Protein 2PKH (pdb70)

Organism: Pseudomonas syringae pv. tomato (strain ATCC BAA-871 / DC3000) (NCBI:txid223283)

Sequence (1116 aa):
RHTCKVVLKEEAAGSERALALDREGQRVFHSLIVHFENDIPVQIEDRFVNAQVAPDYLKQDFTLQTPYAYLSQVAPLTEGEHVVEAILAEADECKLLQIDAGEPCLLIRRRTWSGRQPVTAARLIHPGSRHRLEGRFTKHRHTCKVVLKEEAAGSERALALDREGQRVFHSLIVHFENDIPVQIEDRFVNAQVAPDYLKQDFTLQTPYAYLSQVAPLTEGEHVVEAILAEADECKLLQIDAGEPCLLIRRRTWSGRQPVTAARLIHPGSRHRLEGRFTKHRHTCKVVLKEEAAGSERALALDREGQRVFHSLIVHFENDIPVQIEDRFVNAQVAPDYLKQDFTLQTPYAYLSQVAPLTEGEHVVEAILAEADECKLLQIDAGEPCLLIRRRTWSGRQPVTAARLIHPGSRHRLEGRFTKRHTCKVVLKEEAAGSERALALDREGQRVFHSLIVHFENDIPVQIEDRFVNAQVAPDYLKQDFTLQTPYAYLSQVAPLTEGEHVVEAILAEADECKLLQIDAGEPCLLIRRRTWSGRQPVTAARLIHPGSRHRLEGRFTKHRHTCKVVLKEEAAGSERALALDREGQRVFHSLIVHFENDIPVQIEDRFVNAQVAPDYLKQDFTLQTPYAYLSQVAPLTEGEHVVEAILAEADECKLLQIDAGEPCLLIRRRTWSGRQPVTAARLIHPGSRHRLEGRFTKRHTCKVVLKEEAAGSERALALDREGQRVFHSLIVHFENDIPVQIEDRFVNAQVAPDYLKQDFTLQTPYAYLSQVAPLTEGEHVVEAILAEADECKLLQIDAGEPCLLIRRRTWSGRQPVTAARLIHPGSRHRLEGRFTKRHTCKVVLKEEAAGSERALALDREGQRVFHSLIVHFENDIPVQIEDRFVNAQVAPDYLKQDFTLQTPYAYLSQVAPLTEGEHVVEAILAEADECKLLQIDAGEPCLLIRRRTWSGRQPVTAARLIHPGSRHRLEGRFTKHRHTCKVVLKEEAAGSERALALDREGQRVFHSLIVHFENDIPVQIEDRFVNAQVAPDYLKQDFTLQTPYAYLSQVAPLTEGEHVVEAILAEADECKLLQIDAGEPCLLIRRRTWSGRQPVTAARLIHPGSRHRLEGRFTK

Structure (mmCIF, N/CA/C/O backbone):
data_2PKH
#
_entry.id   2PKH
#
_cell.length_a   100.845
_cell.length_b   100.955
_cell.length_c   130.187
_cell.angle_alpha   90.00
_cell.angle_beta   90.00
_cell.angle_gamma   90.00
#
_symmetry.space_group_name_H-M   'P 21 21 21'
#
loop_
_entity.id
_entity.type
_entity.pdbx_description
1 polymer 'Histidine utilization repressor'
2 non-polymer 1,2-ETHANEDIOL
3 water water
#
loop_
_atom_site.group_PDB
_atom_site.id
_atom_site.type_symbol
_atom_site.label_atom_id
_atom_site.label_alt_id
_atom_site.label_comp_id
_atom_site.label_asym_id
_atom_site.label_entity_id
_atom_site.label_seq_id
_atom_site.pdbx_PDB_ins_code
_atom_site.Cartn_x
_atom_site.Cartn_y
_atom_site.Cartn_z
_atom_site.occupancy
_atom_site.B_iso_or_equiv
_atom_site.auth_seq_id
_atom_site.auth_comp_id
_atom_site.auth_asym_id
_atom_site.auth_atom_id
_atom_site.pdbx_PDB_model_num
ATOM 1 N N . ARG A 1 8 ? 44.673 59.229 8.296 1.00 42.04 109 ARG A N 1
ATOM 2 C CA . ARG A 1 8 ? 45.098 59.965 9.503 1.00 42.72 109 ARG A CA 1
ATOM 3 C C . ARG A 1 8 ? 45.904 61.201 9.077 1.00 42.30 109 ARG A C 1
ATOM 4 O O . ARG A 1 8 ? 46.832 61.108 8.250 1.00 42.34 109 ARG A O 1
ATOM 12 N N . HIS A 1 9 ? 45.510 62.350 9.626 1.00 42.21 110 HIS A N 1
ATOM 13 C CA . HIS A 1 9 ? 46.308 63.566 9.555 1.00 41.40 110 HIS A CA 1
ATOM 14 C C . HIS A 1 9 ? 47.383 63.499 10.616 1.00 39.78 110 HIS A C 1
ATOM 15 O O . HIS A 1 9 ? 47.103 63.181 11.775 1.00 39.34 110 HIS A O 1
ATOM 22 N N . THR A 1 10 ? 48.628 63.745 10.197 1.00 37.64 111 THR A N 1
ATOM 23 C CA . THR A 1 10 ? 49.731 63.982 11.104 1.00 35.26 111 THR A CA 1
ATOM 24 C C . THR A 1 10 ? 50.482 65.252 10.621 1.00 33.87 111 THR A C 1
ATOM 25 O O . THR A 1 10 ? 50.251 65.763 9.513 1.00 31.38 111 THR A O 1
ATOM 29 N N . CYS A 1 11 ? 51.336 65.783 11.483 1.00 32.06 112 CYS A N 1
ATOM 30 C CA . CYS A 1 11 ? 52.203 66.894 11.087 1.00 30.95 112 CYS A CA 1
ATOM 31 C C . CYS A 1 11 ? 53.526 66.813 11.822 1.00 29.64 112 CYS A C 1
ATOM 32 O O . CYS A 1 11 ? 53.620 66.131 12.870 1.00 29.89 112 CYS A O 1
ATOM 35 N N . LYS A 1 12 ? 54.538 67.491 11.278 1.00 27.49 113 LYS A N 1
ATOM 36 C CA . LYS A 1 12 ? 55.887 67.527 11.873 1.00 28.10 113 LYS A CA 1
ATOM 37 C C . LYS A 1 12 ? 56.343 68.964 11.799 1.00 26.12 113 LYS A C 1
ATOM 38 O O . LYS A 1 12 ? 56.282 69.574 10.719 1.00 24.57 113 LYS A O 1
ATOM 44 N N . VAL A 1 13 ? 56.699 69.525 12.952 1.00 25.62 114 VAL A N 1
ATOM 45 C CA . VAL A 1 13 ? 57.300 70.859 13.027 1.00 25.69 114 VAL A CA 1
ATOM 46 C C . VAL A 1 13 ? 58.789 70.737 12.628 1.00 26.05 114 VAL A C 1
ATOM 47 O O . VAL A 1 13 ? 59.602 70.135 13.339 1.00 25.26 114 VAL A O 1
ATOM 59 N N . VAL A 1 15 ? 60.812 73.451 11.480 1.00 23.66 116 VAL A N 1
ATOM 60 C CA . VAL A 1 15 ? 61.617 74.563 11.969 1.00 23.85 116 VAL A CA 1
ATOM 61 C C . VAL A 1 15 ? 60.781 75.377 12.939 1.00 23.65 116 VAL A C 1
ATOM 62 O O . VAL A 1 15 ? 59.567 75.465 12.768 1.00 24.89 116 VAL A O 1
ATOM 66 N N . LEU A 1 16 ? 61.389 75.890 14.006 1.00 22.29 117 LEU A N 1
ATOM 67 C CA . LEU A 1 16 ? 60.731 76.780 14.965 1.00 21.86 117 LEU A CA 1
ATOM 68 C C . LEU A 1 16 ? 61.873 77.583 15.613 1.00 23.12 117 LEU A C 1
ATOM 69 O O . LEU A 1 16 ? 62.433 77.158 16.616 1.00 20.19 117 LEU A O 1
ATOM 74 N N . LYS A 1 17 ? 62.155 78.745 15.052 1.00 20.93 118 LYS A N 1
ATOM 75 C CA . LYS A 1 17 ? 63.295 79.515 15.484 1.00 23.74 118 LYS A CA 1
ATOM 76 C C . LYS A 1 17 ? 63.049 80.976 15.290 1.00 23.62 118 LYS A C 1
ATOM 77 O O . LYS A 1 17 ? 62.187 81.382 14.470 1.00 23.65 118 LYS A O 1
ATOM 83 N N . GLU A 1 18 ? 63.856 81.762 15.998 1.00 23.01 119 GLU A N 1
ATOM 84 C CA . GLU A 1 18 ? 63.989 83.228 15.784 1.00 23.04 119 GLU A CA 1
ATOM 85 C C . GLU A 1 18 ? 64.985 83.568 14.681 1.00 23.42 119 GLU A C 1
ATOM 86 O O . GLU A 1 18 ? 66.066 82.997 14.583 1.00 22.15 119 GLU A O 1
ATOM 92 N N . GLU A 1 19 ? 64.651 84.540 13.832 1.00 22.51 120 GLU A N 1
ATOM 93 C CA . GLU A 1 19 ? 65.634 84.975 12.850 1.00 21.53 120 GLU A CA 1
ATOM 94 C C . GLU A 1 19 ? 65.431 86.482 12.571 1.00 21.92 120 GLU A C 1
ATOM 95 O O . GLU A 1 19 ? 64.508 87.069 13.185 1.00 20.17 120 GLU A O 1
ATOM 101 N N . ALA A 1 20 ? 66.294 87.128 11.752 1.00 20.51 121 ALA A N 1
ATOM 102 C CA . ALA A 1 20 ? 66.079 88.544 11.338 1.00 21.82 121 ALA A CA 1
ATOM 103 C C . ALA A 1 20 ? 65.026 88.540 10.215 1.00 22.79 121 ALA A C 1
ATOM 104 O O . ALA A 1 20 ? 64.879 87.511 9.537 1.00 22.06 121 ALA A O 1
ATOM 106 N N . ALA A 1 21 ? 64.244 89.616 10.043 1.00 21.76 122 ALA A N 1
ATOM 107 C CA .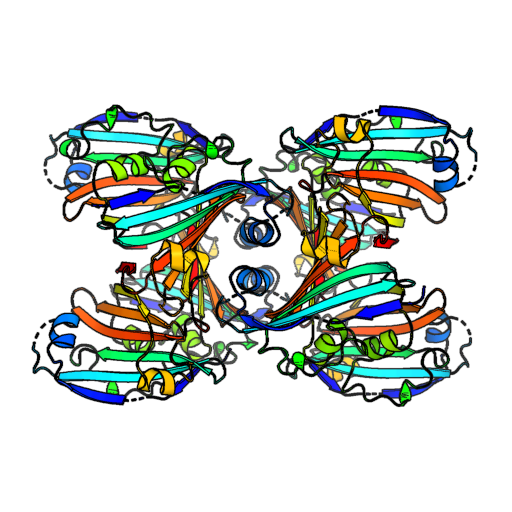 ALA A 1 21 ? 63.205 89.616 9.031 1.00 21.90 122 ALA A CA 1
ATOM 108 C C . ALA A 1 21 ? 63.871 89.440 7.685 1.00 24.14 122 ALA A C 1
ATOM 109 O O . ALA A 1 21 ? 63.399 88.666 6.845 1.00 22.49 122 ALA A O 1
ATOM 111 N N . GLY A 1 22 ? 65.014 90.111 7.495 1.00 23.20 123 GLY A N 1
ATOM 112 C CA . GLY A 1 22 ? 65.625 90.225 6.143 1.00 22.86 123 GLY A CA 1
ATOM 113 C C . GLY A 1 22 ? 64.762 90.928 5.135 1.00 23.23 123 GLY A C 1
ATOM 114 O O . GLY A 1 22 ? 63.707 91.486 5.477 1.00 21.48 123 GLY A O 1
ATOM 115 N N . SER A 1 23 ? 65.160 90.855 3.856 1.00 22.15 124 SER A N 1
ATOM 116 C CA . SER A 1 23 ? 64.529 91.703 2.878 1.00 22.70 124 SER A CA 1
ATOM 117 C C . SER A 1 23 ? 63.137 91.208 2.540 1.00 24.69 124 SER A C 1
ATOM 118 O O . SER A 1 23 ? 62.311 92.040 2.210 1.00 24.75 124 SER A O 1
ATOM 121 N N . GLU A 1 24 ? 62.865 89.884 2.571 1.00 24.45 125 GLU A N 1
ATOM 122 C CA . GLU A 1 24 ? 61.530 89.412 2.097 1.00 25.38 125 GLU A CA 1
ATOM 123 C C . GLU A 1 24 ? 60.466 89.644 3.176 1.00 24.03 125 GLU A C 1
ATOM 124 O O . GLU A 1 24 ? 59.395 90.200 2.935 1.00 24.39 125 GLU A O 1
ATOM 130 N N . ARG A 1 25 ? 60.759 89.239 4.398 1.00 23.97 126 ARG A N 1
ATOM 131 C CA . ARG A 1 25 ? 59.829 89.565 5.468 1.00 24.62 126 ARG A CA 1
ATOM 132 C C . ARG A 1 25 ? 59.757 91.048 5.722 1.00 24.81 126 ARG A C 1
ATOM 133 O O . ARG A 1 25 ? 58.692 91.498 6.137 1.00 26.89 126 ARG A O 1
ATOM 141 N N . ALA A 1 26 ? 60.812 91.831 5.429 1.00 23.89 127 ALA A N 1
ATOM 142 C CA . ALA A 1 26 ? 60.631 93.276 5.573 1.00 24.30 127 ALA A CA 1
ATOM 143 C C . ALA A 1 26 ? 59.467 93.732 4.667 1.00 26.46 127 ALA A C 1
ATOM 144 O O . ALA A 1 26 ? 58.693 94.617 5.077 1.00 24.83 127 ALA A O 1
ATOM 146 N N . LEU A 1 27 ? 59.361 93.159 3.461 1.00 25.12 128 LEU A N 1
ATOM 147 C CA . LEU A 1 27 ? 58.331 93.588 2.515 1.00 28.54 128 LEU A CA 1
ATOM 148 C C . LEU A 1 27 ? 56.978 92.991 2.887 1.00 27.92 128 LEU A C 1
ATOM 149 O O . LEU A 1 27 ? 55.970 93.684 2.855 1.00 29.47 128 LEU A O 1
ATOM 154 N N . ALA A 1 28 ? 56.961 91.711 3.228 1.00 28.76 129 ALA A N 1
ATOM 155 C CA . ALA A 1 28 ? 55.701 91.032 3.632 1.00 28.71 129 ALA A CA 1
ATOM 156 C C . ALA A 1 28 ? 55.056 91.667 4.864 1.00 28.59 129 ALA A C 1
ATOM 157 O O . ALA A 1 28 ? 53.837 91.790 4.958 1.00 28.14 129 ALA A O 1
ATOM 159 N N . LEU A 1 29 ? 55.872 91.990 5.867 1.00 27.80 130 LEU A N 1
ATOM 160 C CA . LEU A 1 29 ? 55.311 92.397 7.171 1.00 26.22 130 LEU A CA 1
ATOM 161 C C . LEU A 1 29 ? 55.523 93.864 7.540 1.00 26.15 130 LEU A C 1
ATOM 162 O O . LEU A 1 29 ? 55.200 94.269 8.669 1.00 25.41 130 LEU A O 1
ATOM 167 N N . ASP A 1 30 ? 55.960 94.659 6.573 1.00 25.40 131 ASP A N 1
ATOM 168 C CA . ASP A 1 30 ? 56.274 96.085 6.778 1.00 28.27 131 ASP A CA 1
ATOM 169 C C . ASP A 1 30 ? 57.163 96.297 8.014 1.00 27.74 131 ASP A C 1
ATOM 170 O O . ASP A 1 30 ? 56.812 97.009 8.931 1.00 28.07 131 ASP A O 1
ATOM 183 N N . ARG A 1 32 ? 61.509 96.425 9.595 1.00 22.65 133 ARG A N 1
ATOM 184 C CA . ARG A 1 32 ? 62.881 96.704 9.164 1.00 21.84 133 ARG A CA 1
ATOM 185 C C . ARG A 1 32 ? 63.568 95.380 8.945 1.00 21.71 133 ARG A C 1
ATOM 186 O O . ARG A 1 32 ? 63.176 94.363 9.505 1.00 18.75 133 ARG A O 1
ATOM 194 N N . GLU A 1 33 ? 64.575 95.361 8.093 1.00 22.31 134 GLU A N 1
ATOM 195 C CA . GLU A 1 33 ? 65.255 94.082 7.805 1.00 21.20 134 GLU A CA 1
ATOM 196 C C . GLU A 1 33 ? 65.944 93.455 9.026 1.00 21.72 134 GLU A C 1
ATOM 197 O O . GLU A 1 33 ? 66.255 92.282 9.010 1.00 22.11 134 GLU A O 1
ATOM 203 N N . GLY A 1 34 ? 66.244 94.235 10.044 1.00 19.88 135 GLY A N 1
ATOM 204 C CA . GLY A 1 34 ? 66.985 93.735 11.200 1.00 20.81 135 GLY A CA 1
ATOM 205 C C . GLY A 1 34 ? 66.058 93.367 12.371 1.00 21.01 135 GLY A C 1
ATOM 206 O O . GLY A 1 34 ? 66.479 92.812 13.364 1.00 19.51 135 GLY A O 1
ATOM 207 N N . GLN A 1 35 ? 64.784 93.698 12.248 1.00 20.49 136 GLN A N 1
ATOM 208 C CA . GLN A 1 35 ? 63.775 93.314 13.242 1.00 22.22 136 GLN A CA 1
ATOM 209 C C . GLN A 1 35 ? 63.636 91.798 13.280 1.00 22.41 136 GLN A C 1
ATOM 210 O O . GLN A 1 35 ? 63.813 91.128 12.248 1.00 21.00 136 GLN A O 1
ATOM 216 N N . ARG A 1 36 ? 63.346 91.254 14.461 1.00 21.99 137 ARG A N 1
ATOM 217 C CA . ARG A 1 36 ? 63.364 89.838 14.642 1.00 21.16 137 ARG A CA 1
ATOM 218 C C . ARG A 1 36 ? 62.021 89.292 14.374 1.00 22.39 137 ARG A C 1
ATOM 219 O O . ARG A 1 36 ? 61.012 89.912 14.712 1.00 22.27 137 ARG A O 1
ATOM 227 N N . VAL A 1 37 ? 62.014 88.122 13.763 1.00 21.19 138 VAL A N 1
ATOM 228 C CA . VAL A 1 37 ? 60.769 87.438 13.563 1.00 24.70 138 VAL A CA 1
ATOM 229 C C . VAL A 1 37 ? 60.886 86.009 14.122 1.00 24.05 138 VAL A C 1
ATOM 230 O O . VAL A 1 37 ? 62.014 85.473 14.285 1.00 22.84 138 VAL A O 1
ATOM 234 N N . PHE A 1 38 ? 59.731 85.379 14.352 1.00 23.53 139 PHE A N 1
ATOM 235 C CA . PHE A 1 38 ? 59.710 83.928 14.617 1.00 24.26 139 PHE A CA 1
ATOM 236 C C . PHE A 1 38 ? 59.294 83.192 13.340 1.00 24.65 139 PHE A C 1
ATOM 237 O O . PHE A 1 38 ? 58.447 83.668 12.570 1.00 25.76 139 PHE A O 1
ATOM 245 N N . HIS A 1 39 ? 59.854 82.012 13.095 1.00 22.63 140 HIS A N 1
ATOM 246 C CA . HIS A 1 39 ? 59.631 81.321 11.826 1.00 22.11 140 HIS A CA 1
ATOM 247 C C . HIS A 1 39 ? 59.314 79.914 12.243 1.00 23.00 140 HIS A C 1
ATOM 248 O O . HIS A 1 39 ? 60.102 79.285 12.974 1.00 22.59 140 HIS A O 1
ATOM 255 N N . SER A 1 40 ? 58.109 79.452 11.852 1.00 22.94 141 SER A N 1
ATOM 256 C CA . SER A 1 40 ? 57.783 78.016 11.873 1.00 21.38 141 SER A CA 1
ATOM 257 C C . SER A 1 40 ? 57.577 77.415 10.473 1.00 21.40 141 SER A C 1
ATOM 258 O O . SER A 1 40 ? 56.953 78.001 9.585 1.00 21.16 141 SER A O 1
ATOM 261 N N . LEU A 1 41 ? 58.033 76.198 10.303 1.00 20.39 142 LEU A N 1
ATOM 262 C CA . LEU A 1 41 ? 57.773 75.481 9.062 1.00 21.44 142 LEU A CA 1
ATOM 263 C C . LEU A 1 41 ? 57.233 74.079 9.494 1.00 20.90 142 LEU A C 1
ATOM 264 O O . LEU A 1 41 ? 57.855 73.321 10.240 1.00 21.22 142 LEU A O 1
ATOM 269 N N . ILE A 1 42 ? 56.020 73.765 9.070 1.00 21.73 143 ILE A N 1
ATOM 270 C CA . ILE A 1 42 ? 55.342 72.556 9.498 1.00 22.03 143 ILE A CA 1
ATOM 271 C C . ILE A 1 42 ? 54.900 71.789 8.244 1.00 22.50 143 ILE A C 1
ATOM 272 O O . ILE A 1 42 ? 54.354 72.396 7.290 1.00 20.88 143 ILE A O 1
ATOM 277 N N . VAL A 1 43 ? 55.122 70.472 8.223 1.00 23.31 144 VAL A N 1
ATOM 278 C CA . VAL A 1 43 ? 54.676 69.685 7.094 1.00 22.75 144 VAL A CA 1
ATOM 279 C C . VAL A 1 43 ? 53.529 68.854 7.609 1.00 24.52 144 VAL A C 1
ATOM 280 O O . VAL A 1 43 ? 53.631 68.209 8.701 1.00 24.85 144 VAL A O 1
ATOM 284 N N . HIS A 1 44 ? 52.432 68.885 6.863 1.00 25.09 145 HIS A N 1
ATOM 285 C CA . HIS A 1 44 ? 51.205 68.156 7.175 1.00 26.19 145 HIS A CA 1
ATOM 286 C C . HIS A 1 44 ? 51.099 66.953 6.237 1.00 26.85 145 HIS A C 1
ATOM 287 O O . HIS A 1 44 ? 51.336 67.070 5.040 1.00 25.85 145 HIS A O 1
ATOM 294 N N . PHE A 1 45 ? 50.701 65.822 6.792 1.00 27.42 146 PHE A N 1
ATOM 295 C CA . PHE A 1 45 ? 50.662 64.579 6.046 1.00 29.08 146 PHE A CA 1
ATOM 296 C C . PHE A 1 45 ? 49.265 63.998 6.079 1.00 30.97 146 PHE A C 1
ATOM 297 O O . PHE A 1 45 ? 48.560 64.166 7.071 1.00 30.27 146 PHE A O 1
ATOM 305 N N . GLU A 1 46 ? 48.904 63.250 5.035 1.00 33.30 147 GLU A N 1
ATOM 306 C CA . GLU A 1 46 ? 47.683 62.427 5.054 1.00 37.07 147 GLU A CA 1
ATOM 307 C C . GLU A 1 46 ? 48.102 61.032 4.766 1.00 36.83 147 GLU A C 1
ATOM 308 O O . GLU A 1 46 ? 48.609 60.730 3.687 1.00 37.01 147 GLU A O 1
ATOM 314 N N . ASN A 1 47 ? 47.960 60.191 5.775 1.00 37.46 148 ASN A N 1
ATOM 315 C CA . ASN A 1 47 ? 48.410 58.821 5.676 1.00 38.04 148 ASN A CA 1
ATOM 316 C C . ASN A 1 47 ? 49.868 58.701 5.228 1.00 36.76 148 ASN A C 1
ATOM 317 O O . ASN A 1 47 ? 50.121 57.997 4.276 1.00 35.88 148 ASN A O 1
ATOM 322 N N . ASP A 1 48 ? 50.817 59.409 5.868 1.00 35.67 149 ASP A N 1
ATOM 323 C CA . ASP A 1 48 ? 52.255 59.235 5.508 1.00 34.80 149 ASP A CA 1
ATOM 324 C C . ASP A 1 48 ? 52.716 60.090 4.335 1.00 32.94 149 ASP A C 1
ATOM 325 O O . ASP A 1 48 ? 53.934 60.215 4.098 1.00 32.22 149 ASP A O 1
ATOM 330 N N . ILE A 1 49 ? 51.754 60.668 3.608 1.00 31.23 150 ILE A N 1
ATOM 331 C CA . ILE A 1 49 ? 52.021 61.418 2.368 1.00 28.84 150 ILE A CA 1
ATOM 332 C C . ILE A 1 49 ? 51.857 62.903 2.579 1.00 26.58 150 ILE A C 1
ATOM 333 O O . ILE A 1 49 ? 50.793 63.335 3.015 1.00 25.66 150 ILE A O 1
ATOM 338 N N . PRO A 1 50 ? 52.944 63.676 2.345 1.00 24.09 151 PRO A N 1
ATOM 339 C CA . PRO A 1 50 ? 52.875 65.126 2.551 1.00 24.05 151 PRO A CA 1
ATOM 340 C C . PRO A 1 50 ? 51.794 65.791 1.679 1.00 23.41 151 PRO A C 1
ATOM 341 O O . PRO A 1 50 ? 51.691 65.471 0.485 1.00 22.48 151 PRO A O 1
ATOM 345 N N . VAL A 1 51 ? 51.002 66.677 2.274 1.00 22.66 152 VAL A N 1
ATOM 346 C CA . VAL A 1 51 ? 49.986 67.400 1.544 1.00 23.26 152 VAL A CA 1
ATOM 347 C C . VAL A 1 51 ? 50.140 68.907 1.643 1.00 24.58 152 VAL A C 1
ATOM 348 O O . VAL A 1 51 ? 49.547 69.664 0.839 1.00 25.79 152 VAL A O 1
ATOM 352 N N . GLN A 1 52 ? 50.930 69.380 2.612 1.00 23.63 153 GLN A N 1
ATOM 353 C CA . GLN A 1 52 ? 51.042 70.841 2.776 1.00 24.52 153 GLN A CA 1
ATOM 354 C C . GLN A 1 52 ? 52.301 71.186 3.531 1.00 23.85 153 GLN A C 1
ATOM 355 O O . GLN A 1 52 ? 52.641 70.498 4.474 1.00 24.53 153 GLN A O 1
ATOM 361 N N . ILE A 1 53 ? 53.008 72.189 3.050 1.00 23.07 154 ILE A N 1
ATOM 362 C CA . ILE A 1 53 ? 53.960 72.955 3.892 1.00 24.52 154 ILE A CA 1
ATOM 363 C C . ILE A 1 53 ? 53.350 74.270 4.285 1.00 23.13 154 ILE A C 1
ATOM 364 O O . ILE A 1 53 ? 52.882 75.063 3.424 1.00 23.00 154 ILE A O 1
ATOM 369 N N . GLU A 1 54 ? 53.330 74.502 5.594 1.00 23.02 155 GLU A N 1
ATOM 370 C CA . GLU A 1 54 ? 52.991 75.799 6.143 1.00 24.08 155 GLU A CA 1
ATOM 371 C C . GLU A 1 54 ? 54.272 76.429 6.599 1.00 23.42 155 GLU A C 1
ATOM 372 O O . GLU A 1 54 ? 54.840 76.031 7.604 1.00 23.79 155 GLU A O 1
ATOM 378 N N . ASP A 1 55 ? 54.710 77.420 5.842 1.00 22.81 156 ASP A N 1
ATOM 379 C CA . ASP A 1 55 ? 55.895 78.157 6.161 1.00 22.53 156 ASP A CA 1
ATOM 380 C C . ASP A 1 55 ? 55.489 79.524 6.651 1.00 21.35 156 ASP A C 1
ATOM 381 O O . ASP A 1 55 ? 55.131 80.365 5.837 1.00 22.68 156 ASP A O 1
ATOM 386 N N . ARG A 1 56 ? 55.603 79.768 7.962 1.00 22.24 157 ARG A N 1
ATOM 387 C CA . ARG A 1 56 ? 54.983 80.941 8.595 1.00 21.19 157 ARG A CA 1
ATOM 388 C C . ARG A 1 56 ? 56.023 81.822 9.277 1.00 22.16 157 ARG A C 1
ATOM 389 O O . ARG A 1 56 ? 56.972 81.317 9.804 1.00 21.49 157 ARG A O 1
ATOM 397 N N . PHE A 1 57 ? 55.851 83.158 9.140 1.00 22.43 158 PHE A N 1
ATOM 398 C CA . PHE A 1 57 ? 56.670 84.163 9.793 1.00 21.24 158 PHE A CA 1
ATOM 399 C C . PHE A 1 57 ? 55.788 85.048 10.635 1.00 21.85 158 PHE A C 1
ATOM 400 O O . PHE A 1 57 ? 54.645 85.342 10.247 1.00 20.85 158 PHE A O 1
ATOM 408 N N . VAL A 1 58 ? 56.275 85.400 11.803 1.00 20.54 159 VAL A N 1
ATOM 409 C CA . VAL A 1 58 ? 55.486 86.166 12.779 1.00 22.27 159 VAL A CA 1
ATOM 410 C C . VAL A 1 58 ? 56.355 87.292 13.372 1.00 22.25 159 VAL A C 1
ATOM 411 O O . VAL A 1 58 ? 57.535 87.075 13.748 1.00 21.83 159 VAL A O 1
ATOM 415 N N . ASN A 1 59 ? 55.786 88.479 13.486 1.00 23.04 160 ASN A N 1
ATOM 416 C CA . ASN A 1 59 ? 56.411 89.559 14.197 1.00 21.78 160 ASN A CA 1
ATOM 417 C C . ASN A 1 59 ? 56.611 89.147 15.684 1.00 22.86 160 ASN A C 1
ATOM 418 O O . ASN A 1 59 ? 55.666 88.900 16.413 1.00 21.01 160 ASN A O 1
ATOM 423 N N . ALA A 1 60 ? 57.866 89.142 16.135 1.00 23.56 161 ALA A N 1
ATOM 424 C CA . ALA A 1 60 ? 58.242 88.502 17.393 1.00 24.59 161 ALA A CA 1
ATOM 425 C C . ALA A 1 60 ? 57.812 89.383 18.552 1.00 26.18 161 ALA A C 1
ATOM 426 O O . ALA A 1 60 ? 57.716 88.909 19.684 1.00 26.87 161 ALA A O 1
ATOM 428 N N . GLN A 1 61 ? 57.532 90.652 18.291 1.00 25.82 162 GLN A N 1
ATOM 429 C CA . GLN A 1 61 ? 57.014 91.511 19.385 1.00 27.50 162 GLN A CA 1
ATOM 430 C C . GLN A 1 61 ? 55.518 91.280 19.670 1.00 27.00 162 GLN A C 1
ATOM 431 O O . GLN A 1 61 ? 55.023 91.575 20.752 1.00 27.03 162 GLN A O 1
ATOM 437 N N . VAL A 1 62 ? 54.809 90.751 18.675 1.00 26.99 163 VAL A N 1
ATOM 438 C CA . VAL A 1 62 ? 53.353 90.608 18.730 1.00 26.24 163 VAL A CA 1
ATOM 439 C C . VAL A 1 62 ? 53.028 89.329 19.510 1.00 25.37 163 VAL A C 1
ATOM 440 O O . VAL A 1 62 ? 52.053 89.254 20.262 1.00 25.01 163 VAL A O 1
ATOM 444 N N . ALA A 1 63 ? 53.860 88.321 19.353 1.00 24.01 164 ALA A N 1
ATOM 445 C CA . ALA A 1 63 ? 53.636 87.013 19.900 1.00 22.56 164 ALA A CA 1
ATOM 446 C C . ALA A 1 63 ? 54.913 86.531 20.605 1.00 23.32 164 ALA A C 1
ATOM 447 O O . ALA A 1 63 ? 55.580 85.571 20.138 1.00 21.73 164 ALA A O 1
ATOM 449 N N . PRO A 1 64 ? 55.304 87.204 21.697 1.00 22.78 165 PRO A N 1
ATOM 450 C CA . PRO A 1 64 ? 56.622 86.909 22.296 1.00 23.64 165 PRO A CA 1
ATOM 451 C C . PRO A 1 64 ? 56.854 85.457 22.701 1.00 23.95 165 PRO A C 1
ATOM 452 O O . PRO A 1 64 ? 57.995 85.043 22.831 1.00 24.23 165 PRO A O 1
ATOM 456 N N . ASP A 1 65 ? 55.785 84.688 22.885 1.00 23.76 166 ASP A N 1
ATOM 457 C CA . ASP A 1 65 ? 55.909 83.324 23.362 1.00 24.86 166 ASP A CA 1
ATOM 458 C C . ASP A 1 65 ? 55.668 82.283 22.251 1.00 24.12 166 ASP A C 1
ATOM 459 O O . ASP A 1 65 ? 55.407 81.108 22.559 1.00 26.33 166 ASP A O 1
ATOM 464 N N . TYR A 1 66 ? 55.765 82.677 20.985 1.00 23.49 167 TYR A N 1
ATOM 465 C CA . TYR A 1 66 ? 55.451 81.768 19.881 1.00 22.97 167 TYR A CA 1
ATOM 466 C C . TYR A 1 66 ? 56.359 80.531 19.874 1.00 23.95 167 TYR A C 1
ATOM 467 O O . TYR A 1 66 ? 55.919 79.430 19.520 1.00 23.49 167 TYR A O 1
ATOM 476 N N . LEU A 1 67 ? 57.648 80.723 20.168 1.00 24.48 168 LEU A N 1
ATOM 477 C CA . LEU A 1 67 ? 58.629 79.615 20.161 1.00 25.44 168 LEU A CA 1
ATOM 478 C C . LEU A 1 67 ? 58.424 78.513 21.236 1.00 26.81 168 LEU A C 1
ATOM 479 O O . LEU A 1 67 ? 59.037 77.442 21.182 1.00 25.74 168 LEU A O 1
ATOM 484 N N . LYS A 1 68 ? 57.598 78.832 22.226 1.00 26.75 169 LYS A N 1
ATOM 485 C CA . LYS A 1 68 ? 57.345 77.956 23.347 1.00 27.09 169 LYS A CA 1
ATOM 486 C C . LYS A 1 68 ? 56.195 76.981 23.075 1.00 26.74 169 LYS A C 1
ATOM 487 O O . LYS A 1 68 ? 55.942 76.079 23.903 1.00 26.08 169 LYS A O 1
ATOM 493 N N . GLN A 1 69 ? 55.528 77.122 21.923 1.00 25.13 170 GLN A N 1
ATOM 494 C CA . GLN A 1 69 ? 54.326 76.314 21.652 1.00 24.85 170 GLN A CA 1
ATOM 495 C C . GLN A 1 69 ? 54.620 74.974 21.038 1.00 25.67 170 GLN A C 1
ATOM 496 O O . GLN A 1 69 ? 55.563 74.826 20.246 1.00 27.35 170 GLN A O 1
ATOM 502 N N . ASP A 1 70 ? 53.752 74.009 21.307 1.00 25.96 171 ASP A N 1
ATOM 503 C CA . ASP A 1 70 ? 53.808 72.741 20.596 1.00 26.42 171 ASP A CA 1
ATOM 504 C C . ASP A 1 70 ? 52.723 72.777 19.516 1.00 25.92 171 ASP A C 1
ATOM 505 O O . ASP A 1 70 ? 51.528 72.607 19.814 1.00 26.45 171 ASP A O 1
ATOM 510 N N . PHE A 1 71 ? 53.144 73.051 18.263 1.00 25.43 172 PHE A N 1
ATOM 511 C CA . PHE A 1 71 ? 52.204 73.229 17.178 1.00 24.96 172 PHE A CA 1
ATOM 512 C C . PHE A 1 71 ? 51.697 71.929 16.562 1.00 26.14 172 PHE A C 1
ATOM 513 O O . PHE A 1 71 ? 51.074 71.962 15.522 1.00 26.17 172 PHE A O 1
ATOM 521 N N . THR A 1 72 ? 52.006 70.775 17.178 1.00 27.97 173 THR A N 1
ATOM 522 C CA . THR A 1 72 ? 51.335 69.524 16.794 1.00 28.21 173 THR A CA 1
ATOM 523 C C . THR A 1 72 ? 49.984 69.439 17.501 1.00 28.29 173 THR A C 1
ATOM 524 O O . THR A 1 72 ? 49.155 68.615 17.165 1.00 29.49 173 THR A O 1
ATOM 528 N N . LEU A 1 73 ? 49.782 70.323 18.466 1.00 29.25 174 LEU A N 1
ATOM 529 C CA . LEU A 1 73 ? 48.603 70.312 19.334 1.00 28.99 174 LEU A CA 1
ATOM 530 C C . LEU A 1 73 ? 47.576 71.408 19.047 1.00 30.04 174 LEU A C 1
ATOM 531 O O . LEU A 1 73 ? 46.416 71.293 19.476 1.00 31.53 174 LEU A O 1
ATOM 536 N N . GLN A 1 74 ? 48.002 72.459 18.345 1.00 28.30 175 GLN A N 1
ATOM 537 C CA . GLN A 1 74 ? 47.182 73.610 17.998 1.00 27.21 175 GLN A CA 1
ATOM 538 C C . GLN A 1 74 ? 47.911 74.239 16.825 1.00 26.71 175 GLN A C 1
ATOM 539 O O . GLN A 1 74 ? 49.134 74.295 16.829 1.00 25.68 175 GLN A O 1
ATOM 545 N N . THR A 1 75 ? 47.196 74.762 15.844 1.00 26.22 176 THR A N 1
ATOM 546 C CA . THR A 1 75 ? 47.850 75.400 14.718 1.00 25.08 176 THR A CA 1
ATOM 547 C C . THR A 1 75 ? 48.418 76.767 15.133 1.00 24.58 176 THR A C 1
ATOM 548 O O . THR A 1 75 ? 47.914 77.398 16.077 1.00 24.82 176 THR A O 1
ATOM 552 N N . PRO A 1 76 ? 49.501 77.215 14.454 1.00 22.58 177 PRO A N 1
ATOM 553 C CA . PRO A 1 76 ? 50.010 78.592 14.617 1.00 21.85 177 PRO A CA 1
ATOM 554 C C . PRO A 1 76 ? 48.935 79.681 14.531 1.00 22.20 177 PRO A C 1
ATOM 555 O O . PRO A 1 76 ? 48.875 80.560 15.425 1.00 20.72 177 PRO A O 1
ATOM 559 N N . TYR A 1 77 ? 48.050 79.560 13.536 1.00 23.24 178 TYR A N 1
ATOM 560 C CA . TYR A 1 77 ? 46.976 80.565 13.340 1.00 24.75 178 TYR A CA 1
ATOM 561 C C . TYR A 1 77 ? 46.000 80.564 14.532 1.00 23.79 178 TYR A C 1
ATOM 562 O O . TYR A 1 77 ? 45.630 81.609 15.041 1.00 21.90 178 TYR A O 1
ATOM 571 N N . ALA A 1 78 ? 45.661 79.388 15.043 1.00 24.31 179 ALA A N 1
ATOM 572 C CA . ALA A 1 78 ? 44.757 79.324 16.201 1.00 24.79 179 ALA A CA 1
ATOM 573 C C . ALA A 1 78 ? 45.366 79.882 17.471 1.00 24.51 179 ALA A C 1
ATOM 574 O O . ALA A 1 78 ? 44.686 80.526 18.225 1.00 22.16 179 ALA A O 1
ATOM 576 N N . TYR A 1 79 ? 46.661 79.653 17.671 1.00 22.59 180 TYR A N 1
ATOM 577 C CA . TYR A 1 79 ? 47.463 80.248 18.757 1.00 21.95 180 TYR A CA 1
ATOM 578 C C . TYR A 1 79 ? 47.556 81.764 18.640 1.00 20.53 180 TYR A C 1
ATOM 579 O O . TYR A 1 79 ? 47.375 82.521 19.619 1.00 19.74 180 TYR A O 1
ATOM 588 N N . LEU A 1 80 ? 47.892 82.207 17.439 1.00 20.05 181 LEU A N 1
ATOM 589 C CA . LEU A 1 80 ? 48.014 83.653 17.212 1.00 21.57 181 LEU A CA 1
ATOM 590 C C . LEU A 1 80 ? 46.671 84.348 17.416 1.00 21.98 181 LEU A C 1
ATOM 591 O O . LEU A 1 80 ? 46.627 85.441 17.986 1.00 22.81 181 LEU A O 1
ATOM 596 N N . SER A 1 81 ? 45.584 83.700 17.014 1.00 23.37 182 SER A N 1
ATOM 597 C CA . SER A 1 81 ? 44.227 84.231 17.278 1.00 25.46 182 SER A CA 1
ATOM 598 C C . SER A 1 81 ? 43.925 84.565 18.754 1.00 25.65 182 SER A C 1
ATOM 599 O O . SER A 1 81 ? 43.139 85.479 19.048 1.00 26.18 182 SER A O 1
ATOM 602 N N . GLN A 1 82 ? 44.507 83.786 19.645 1.00 25.04 183 GLN A N 1
ATOM 603 C CA . GLN A 1 82 ? 44.341 83.928 21.081 1.00 25.87 183 GLN A CA 1
ATOM 604 C C . GLN A 1 82 ? 45.246 85.045 21.631 1.00 26.72 183 GLN A C 1
ATOM 605 O O . GLN A 1 82 ? 44.926 85.691 22.632 1.00 28.07 183 GLN A O 1
ATOM 611 N N . VAL A 1 83 ? 46.393 85.280 20.992 1.00 26.93 184 VAL A N 1
ATOM 612 C CA . VAL A 1 83 ? 47.310 86.288 21.509 1.00 26.98 184 VAL A CA 1
ATOM 613 C C . VAL A 1 83 ? 47.033 87.719 21.002 1.00 27.34 184 VAL A C 1
ATOM 614 O O . VAL A 1 83 ? 47.335 88.674 21.685 1.00 27.20 184 VAL A O 1
ATOM 618 N N . ALA A 1 84 ? 46.462 87.857 19.823 1.00 27.56 185 ALA A N 1
ATOM 619 C CA . ALA A 1 84 ? 46.155 89.194 19.279 1.00 30.49 185 ALA A CA 1
ATOM 620 C C . ALA A 1 84 ? 44.812 89.133 18.577 1.00 30.34 185 ALA A C 1
ATOM 621 O O . ALA A 1 84 ? 44.463 88.099 18.045 1.00 30.35 185 ALA A O 1
ATOM 623 N N . PRO A 1 85 ? 44.034 90.229 18.599 1.00 30.71 186 PRO A N 1
ATOM 624 C CA . PRO A 1 85 ? 42.831 90.263 17.778 1.00 29.91 186 PRO A CA 1
ATOM 625 C C . PRO A 1 85 ? 43.236 90.281 16.301 1.00 29.73 186 PRO A C 1
ATOM 626 O O . PRO A 1 85 ? 43.968 91.189 15.879 1.00 31.03 186 PRO A O 1
ATOM 630 N N . LEU A 1 86 ? 42.853 89.266 15.538 1.00 27.75 187 LEU A N 1
ATOM 631 C CA . LEU A 1 86 ? 43.288 89.238 14.154 1.00 27.24 187 LEU A CA 1
ATOM 632 C C . LEU A 1 86 ? 42.085 89.754 13.342 1.00 26.88 187 LEU A C 1
ATOM 633 O O . LEU A 1 86 ? 41.067 89.106 13.284 1.00 28.12 187 LEU A O 1
ATOM 638 N N . THR A 1 87 ? 42.229 90.928 12.744 1.00 25.40 188 THR A N 1
ATOM 639 C CA . THR A 1 87 ? 41.101 91.698 12.230 1.00 23.93 188 THR A CA 1
ATOM 640 C C . THR A 1 87 ? 40.925 91.707 10.712 1.00 23.91 188 THR A C 1
ATOM 641 O O . THR A 1 87 ? 39.867 92.100 10.233 1.00 20.91 188 THR A O 1
ATOM 645 N N . GLU A 1 88 ? 41.929 91.218 9.966 1.00 23.66 189 GLU A N 1
ATOM 646 C CA . GLU A 1 88 ? 41.975 91.334 8.505 1.00 24.15 189 GLU A CA 1
ATOM 647 C C . GLU A 1 88 ? 43.016 90.346 7.934 1.00 22.97 189 GLU A C 1
ATOM 648 O O . GLU A 1 88 ? 44.042 90.084 8.531 1.00 23.12 189 GLU A O 1
ATOM 654 N N . GLY A 1 89 ? 42.665 89.724 6.838 1.00 23.19 190 GLY A N 1
ATOM 655 C CA . GLY A 1 89 ? 43.522 88.738 6.191 1.00 23.01 190 GLY A CA 1
ATOM 656 C C . GLY A 1 89 ? 43.484 88.898 4.690 1.00 23.72 190 GLY A C 1
ATOM 657 O O . GLY A 1 89 ? 42.505 89.424 4.109 1.00 23.14 190 GLY A O 1
ATOM 658 N N . GLU A 1 90 ? 44.580 88.485 4.052 1.00 23.72 191 GLU A N 1
ATOM 659 C CA . GLU A 1 90 ? 44.771 88.605 2.626 1.00 23.84 191 GLU A CA 1
ATOM 660 C C . GLU A 1 90 ? 45.137 87.223 2.155 1.00 24.96 191 GLU A C 1
ATOM 661 O O . GLU A 1 90 ? 45.803 86.448 2.918 1.00 24.10 191 GLU A O 1
ATOM 667 N N . HIS A 1 91 ? 44.698 86.850 0.944 1.00 24.49 192 HIS A N 1
ATOM 668 C CA . HIS A 1 91 ? 45.009 85.488 0.405 1.00 26.43 192 HIS A CA 1
ATOM 669 C C . HIS A 1 91 ? 45.400 85.700 -1.015 1.00 24.98 192 HIS A C 1
ATOM 670 O O . HIS A 1 91 ? 44.748 86.485 -1.719 1.00 24.90 192 HIS A O 1
ATOM 677 N N . VAL A 1 92 ? 46.455 85.047 -1.487 1.00 23.78 193 VAL A N 1
ATOM 678 C CA . VAL A 1 92 ? 46.832 85.101 -2.885 1.00 23.55 193 VAL A CA 1
ATOM 679 C C . VAL A 1 92 ? 46.977 83.630 -3.244 1.00 24.16 193 VAL A C 1
ATOM 680 O O . VAL A 1 92 ? 47.683 82.906 -2.495 1.00 24.94 193 VAL A O 1
ATOM 684 N N . VAL A 1 93 ? 46.313 83.185 -4.312 1.00 23.03 194 VAL A N 1
ATOM 685 C CA . VAL A 1 93 ? 46.350 81.788 -4.737 1.00 23.15 194 VAL A CA 1
ATOM 686 C C . VAL A 1 93 ? 47.041 81.772 -6.101 1.00 23.65 194 VAL A C 1
ATOM 687 O O . VAL A 1 93 ? 46.544 82.354 -7.072 1.00 25.16 194 VAL A O 1
ATOM 691 N N . GLU A 1 94 ? 48.201 81.094 -6.208 1.00 24.38 195 GLU A N 1
ATOM 692 C CA . GLU A 1 94 ? 48.953 80.955 -7.434 1.00 21.60 195 GLU A CA 1
ATOM 693 C C . GLU A 1 94 ? 49.309 79.493 -7.670 1.00 20.93 195 GLU A C 1
ATOM 694 O O . GLU A 1 94 ? 49.490 78.727 -6.726 1.00 21.60 195 GLU A O 1
ATOM 700 N N . ALA A 1 95 ? 49.463 79.146 -8.937 1.00 18.55 196 ALA A N 1
ATOM 701 C CA . ALA A 1 95 ? 50.033 77.853 -9.322 1.00 19.88 196 ALA A CA 1
ATOM 702 C C . ALA A 1 95 ? 51.521 78.106 -9.641 1.00 18.40 196 ALA A C 1
ATOM 703 O O . ALA A 1 95 ? 51.849 78.929 -10.514 1.00 18.50 196 ALA A O 1
ATOM 705 N N . ILE A 1 96 ? 52.389 77.431 -8.885 1.00 18.69 197 ILE A N 1
ATOM 706 C CA . ILE A 1 96 ? 53.852 77.635 -8.929 1.00 20.85 197 ILE A CA 1
ATOM 707 C C . ILE A 1 96 ? 54.600 76.307 -8.990 1.00 20.85 197 ILE A C 1
ATOM 708 O O . ILE A 1 96 ? 54.006 75.249 -8.801 1.00 21.08 197 ILE A O 1
ATOM 713 N N . LEU A 1 97 ? 55.913 76.366 -9.272 1.00 22.89 198 LEU A N 1
ATOM 714 C CA . LEU A 1 97 ? 56.825 75.255 -8.993 1.00 22.63 198 LEU A CA 1
ATOM 715 C C . LEU A 1 97 ? 57.541 75.608 -7.663 1.00 23.72 198 LEU A C 1
ATOM 716 O O . LEU A 1 97 ? 57.919 76.770 -7.468 1.00 23.16 198 LEU A O 1
ATOM 721 N N . ALA A 1 98 ? 57.742 74.616 -6.808 1.00 21.60 199 ALA A N 1
ATOM 722 C CA . ALA A 1 98 ? 58.185 74.832 -5.497 1.00 23.49 199 ALA A CA 1
ATOM 723 C C . ALA A 1 98 ? 59.738 74.837 -5.525 1.00 25.39 199 ALA A C 1
ATOM 724 O O . ALA A 1 98 ? 60.319 74.327 -6.446 1.00 24.96 199 ALA A O 1
ATOM 726 N N . GLU A 1 99 ? 60.348 75.405 -4.495 1.00 24.65 200 GLU A N 1
ATOM 727 C CA . GLU A 1 99 ? 61.791 75.459 -4.364 1.00 27.71 200 GLU A CA 1
ATOM 728 C C . GLU A 1 99 ? 62.305 74.062 -4.127 1.00 27.53 200 GLU A C 1
ATOM 729 O O . GLU A 1 99 ? 61.566 73.257 -3.581 1.00 27.38 200 GLU A O 1
ATOM 735 N N . ALA A 1 100 ? 63.583 73.796 -4.440 1.00 25.82 201 ALA A N 1
ATOM 736 C CA . ALA A 1 100 ? 64.112 72.444 -4.332 1.00 27.13 201 ALA A CA 1
ATOM 737 C C . ALA A 1 100 ? 63.891 71.823 -2.957 1.00 27.94 201 ALA A C 1
ATOM 738 O O . ALA A 1 100 ? 63.562 70.667 -2.828 1.00 28.72 201 ALA A O 1
ATOM 740 N N . ASP A 1 101 ? 64.117 72.583 -1.913 1.00 27.46 202 ASP A N 1
ATOM 741 C CA . ASP A 1 101 ? 64.006 72.039 -0.591 1.00 29.24 202 ASP A CA 1
ATOM 742 C C . ASP A 1 101 ? 62.576 71.714 -0.219 1.00 26.80 202 ASP A C 1
ATOM 743 O O . ASP A 1 101 ? 62.306 70.733 0.495 1.00 28.40 202 ASP A O 1
ATOM 748 N N . GLU A 1 102 ? 61.653 72.529 -0.724 1.00 25.37 203 GLU A N 1
ATOM 749 C CA . GLU A 1 102 ? 60.180 72.284 -0.508 1.00 23.51 203 GLU A CA 1
ATOM 750 C C . GLU A 1 102 ? 59.775 71.025 -1.281 1.00 23.76 203 GLU A C 1
ATOM 751 O O . GLU A 1 102 ? 59.013 70.198 -0.755 1.00 24.53 203 GLU A O 1
ATOM 757 N N . CYS A 1 103 ? 60.221 70.866 -2.526 1.00 23.41 204 CYS A N 1
ATOM 758 C CA . CYS A 1 103 ? 59.892 69.625 -3.241 1.00 24.11 204 CYS A CA 1
ATOM 759 C C . CYS A 1 103 ? 60.328 68.383 -2.424 1.00 24.56 204 CYS A C 1
ATOM 760 O O . CYS A 1 103 ? 59.623 67.364 -2.376 1.00 25.89 204 CYS A O 1
ATOM 763 N N . LYS A 1 104 ? 61.527 68.454 -1.856 1.00 24.18 205 LYS A N 1
ATOM 764 C CA . LYS A 1 104 ? 62.060 67.383 -1.008 1.00 25.81 205 LYS A CA 1
ATOM 765 C C . LYS A 1 104 ? 61.182 67.070 0.204 1.00 23.78 205 LYS A C 1
ATOM 766 O O . LYS A 1 104 ? 60.830 65.917 0.468 1.00 23.42 205 LYS A O 1
ATOM 772 N N . LEU A 1 105 ? 60.813 68.103 0.939 1.00 22.71 206 LEU A N 1
ATOM 773 C CA . LEU A 1 105 ? 59.883 67.958 2.068 1.00 24.43 206 LEU A CA 1
ATOM 774 C C . LEU A 1 105 ? 58.485 67.360 1.683 1.00 24.95 206 LEU A C 1
ATOM 775 O O . LEU A 1 105 ? 57.848 66.665 2.460 1.00 24.34 206 LEU A O 1
ATOM 780 N N . LEU A 1 106 ? 58.006 67.715 0.497 1.00 23.56 207 LEU A N 1
ATOM 781 C CA . LEU A 1 106 ? 56.718 67.248 0.005 1.00 25.10 207 LEU A CA 1
ATOM 782 C C . LEU A 1 106 ? 56.770 65.948 -0.748 1.00 24.95 207 LEU A C 1
ATOM 783 O O . LEU A 1 106 ? 55.692 65.396 -1.138 1.00 25.58 207 LEU A O 1
ATOM 788 N N . GLN A 1 107 ? 57.987 65.469 -0.984 1.00 25.08 208 GLN A N 1
ATOM 789 C CA . GLN A 1 107 ? 58.222 64.235 -1.730 1.00 24.31 208 GLN A CA 1
ATOM 790 C C . GLN A 1 107 ? 57.562 64.355 -3.086 1.00 24.57 208 GLN A C 1
ATOM 791 O O . GLN A 1 107 ? 56.706 63.548 -3.438 1.00 24.93 208 GLN A O 1
ATOM 797 N N . ILE A 1 108 ? 57.920 65.421 -3.821 1.00 24.31 209 ILE A N 1
ATOM 798 C CA . ILE A 1 108 ? 57.474 65.631 -5.203 1.00 23.39 209 ILE A CA 1
ATOM 799 C C . ILE A 1 108 ? 58.698 65.852 -6.095 1.00 24.68 209 ILE A C 1
ATOM 800 O O . ILE A 1 108 ? 59.726 66.276 -5.602 1.00 25.80 209 ILE A O 1
ATOM 805 N N . ASP A 1 109 ? 58.567 65.614 -7.390 1.00 25.34 210 ASP A N 1
ATOM 806 C CA . ASP A 1 109 ? 59.579 66.007 -8.387 1.00 25.62 210 ASP A CA 1
ATOM 807 C C . ASP A 1 109 ? 59.535 67.521 -8.507 1.00 25.33 210 ASP A C 1
ATOM 808 O O . ASP A 1 109 ? 58.469 68.126 -8.333 1.00 22.03 210 ASP A O 1
ATOM 813 N N . ALA A 1 110 ? 60.695 68.110 -8.824 1.00 23.64 211 ALA A N 1
ATOM 814 C CA . ALA A 1 110 ? 60.845 69.551 -9.123 1.00 24.84 211 ALA A CA 1
ATOM 815 C C . ALA A 1 110 ? 59.894 70.191 -10.126 1.00 22.48 211 ALA A C 1
ATOM 816 O O . ALA A 1 110 ? 59.571 71.401 -9.993 1.00 21.99 211 ALA A O 1
ATOM 818 N N . GLY A 1 111 ? 59.433 69.405 -11.102 1.00 19.75 212 GLY A N 1
ATOM 819 C CA . GLY A 1 111 ? 58.411 69.861 -12.078 1.00 20.95 212 GLY A CA 1
ATOM 820 C C . GLY A 1 111 ? 56.910 69.705 -11.764 1.00 20.99 212 GLY A C 1
ATOM 821 O O . GLY A 1 111 ? 56.033 70.216 -12.532 1.00 21.64 212 GLY A O 1
ATOM 822 N N . GLU A 1 112 ? 56.584 69.053 -10.649 1.00 21.11 213 GLU A N 1
ATOM 823 C CA . GLU A 1 112 ? 55.180 68.956 -10.210 1.00 22.56 213 GLU A CA 1
ATOM 824 C C . GLU A 1 112 ? 54.607 70.347 -9.779 1.00 21.77 213 GLU A C 1
ATOM 825 O O . GLU A 1 112 ? 55.030 70.949 -8.797 1.00 21.32 213 GLU A O 1
ATOM 831 N N . PRO A 1 113 ? 53.580 70.830 -10.484 1.00 22.84 214 PRO A N 1
ATOM 832 C CA . PRO A 1 113 ? 52.970 72.079 -10.060 1.00 22.39 214 PRO A CA 1
ATOM 833 C C . PRO A 1 113 ? 52.338 71.968 -8.684 1.00 23.14 214 PRO A C 1
ATOM 834 O O . PRO A 1 113 ? 51.825 70.890 -8.281 1.00 21.78 214 PRO A O 1
ATOM 838 N N . CYS A 1 114 ? 52.411 73.077 -7.961 1.00 20.82 215 CYS A N 1
ATOM 839 C CA . CYS A 1 114 ? 51.922 73.153 -6.609 1.00 21.51 215 CYS A CA 1
ATOM 840 C C . CYS A 1 114 ? 50.944 74.309 -6.487 1.00 21.79 215 CYS A C 1
ATOM 841 O O . CYS A 1 114 ? 51.160 75.376 -7.112 1.00 19.53 215 CYS A O 1
ATOM 844 N N . LEU A 1 115 ? 49.909 74.135 -5.656 1.00 21.51 216 LEU A N 1
ATOM 845 C CA . LEU A 1 115 ? 49.055 75.244 -5.258 1.00 21.65 216 LEU A CA 1
ATOM 846 C C . LEU A 1 115 ? 49.604 76.036 -4.060 1.00 20.92 216 LEU A C 1
ATOM 847 O O . LEU A 1 115 ? 49.627 75.559 -2.938 1.00 20.36 216 LEU A O 1
ATOM 852 N N . LEU A 1 116 ? 49.903 77.306 -4.311 1.00 20.52 217 LEU A N 1
ATOM 853 C CA . LEU A 1 116 ? 50.403 78.187 -3.295 1.00 21.27 217 LEU A CA 1
ATOM 854 C C . LEU A 1 116 ? 49.257 79.020 -2.832 1.00 23.09 217 LEU A C 1
ATOM 855 O O . LEU A 1 116 ? 48.598 79.650 -3.650 1.00 23.90 217 LEU A O 1
ATOM 860 N N . ILE A 1 117 ? 49.057 79.093 -1.520 1.00 24.75 218 ILE A N 1
ATOM 861 C CA . ILE A 1 117 ? 48.222 80.154 -0.951 1.00 24.85 218 ILE A CA 1
ATOM 862 C C . ILE A 1 117 ? 49.113 80.968 -0.063 1.00 24.89 218 ILE A C 1
ATOM 863 O O . ILE A 1 117 ? 49.611 80.465 0.945 1.00 25.54 218 ILE A O 1
ATOM 868 N N . ARG A 1 118 ? 49.304 82.232 -0.413 1.00 24.56 219 ARG A N 1
ATOM 869 C CA . ARG A 1 118 ? 50.117 83.131 0.356 1.00 25.89 219 ARG A CA 1
ATOM 870 C C . ARG A 1 118 ? 49.175 83.995 1.194 1.00 26.43 219 ARG A C 1
ATOM 871 O O . ARG A 1 118 ? 48.247 84.664 0.640 1.00 26.47 219 ARG A O 1
ATOM 879 N N . ARG A 1 119 ? 49.359 83.940 2.511 1.00 23.67 220 ARG A N 1
ATOM 880 C CA . ARG A 1 119 ? 48.441 84.600 3.419 1.00 26.04 220 ARG A CA 1
ATOM 881 C C . ARG A 1 119 ? 49.178 85.656 4.205 1.00 25.40 220 ARG A C 1
ATOM 882 O O . ARG A 1 119 ? 50.360 85.512 4.520 1.00 25.33 220 ARG A O 1
ATOM 890 N N . ARG A 1 120 ? 48.455 86.679 4.615 1.00 23.26 221 ARG A N 1
ATOM 891 C CA . ARG A 1 120 ? 49.004 87.738 5.472 1.00 23.09 221 ARG A CA 1
ATOM 892 C C . ARG A 1 120 ? 47.832 88.090 6.387 1.00 23.06 221 ARG A C 1
ATOM 893 O O . ARG A 1 120 ? 46.677 88.112 5.922 1.00 23.64 221 ARG A O 1
ATOM 901 N N . THR A 1 121 ? 48.099 88.323 7.673 1.00 22.88 222 THR A N 1
ATOM 902 C CA . THR A 1 121 ? 47.065 88.680 8.634 1.00 23.70 222 THR A CA 1
ATOM 903 C C . THR A 1 121 ? 47.504 89.897 9.478 1.00 23.90 222 THR A C 1
ATOM 904 O O . THR A 1 121 ? 48.653 89.991 9.865 1.00 21.63 222 THR A O 1
ATOM 908 N N . TRP A 1 122 ? 46.571 90.828 9.718 1.00 21.76 223 TRP A N 1
ATOM 909 C CA . TRP A 1 122 ? 46.822 92.008 10.459 1.00 22.01 223 TRP A CA 1
ATOM 910 C C . TRP A 1 122 ? 46.016 91.995 11.776 1.00 23.93 223 TRP A C 1
ATOM 911 O O . TRP A 1 122 ? 44.912 91.413 11.857 1.00 24.40 223 TRP A O 1
ATOM 922 N N . SER A 1 123 ? 46.515 92.775 12.735 1.00 24.35 224 SER A N 1
ATOM 923 C CA . SER A 1 123 ? 45.785 93.106 13.939 1.00 25.64 224 SER A CA 1
ATOM 924 C C . SER A 1 123 ? 45.656 94.631 13.946 1.00 25.69 224 SER A C 1
ATOM 925 O O . SER A 1 123 ? 46.619 95.322 14.147 1.00 26.65 224 SER A O 1
ATOM 928 N N . GLY A 1 124 ? 44.470 95.142 13.652 1.00 26.76 225 GLY A N 1
ATOM 929 C CA . GLY A 1 124 ? 44.323 96.572 13.309 1.00 28.72 225 GLY A CA 1
ATOM 930 C C . GLY A 1 124 ? 45.206 96.913 12.108 1.00 29.12 225 GLY A C 1
ATOM 931 O O . GLY A 1 124 ? 45.146 96.262 11.054 1.00 30.17 225 GLY A O 1
ATOM 932 N N . ARG A 1 125 ? 46.057 97.907 12.267 1.00 29.28 226 ARG A N 1
ATOM 933 C CA . ARG A 1 125 ? 46.916 98.340 11.154 1.00 31.15 226 ARG A CA 1
ATOM 934 C C . ARG A 1 125 ? 48.221 97.546 11.149 1.00 29.82 226 ARG A C 1
ATOM 935 O O . ARG A 1 125 ? 49.012 97.636 10.223 1.00 30.20 226 ARG A O 1
ATOM 943 N N . GLN A 1 126 ? 48.429 96.763 12.185 1.00 29.67 227 GLN A N 1
ATOM 944 C CA . GLN A 1 126 ? 49.690 96.075 12.339 1.00 31.18 227 GLN A CA 1
ATOM 945 C C . GLN A 1 126 ? 49.716 94.677 11.695 1.00 29.71 227 GLN A C 1
ATOM 946 O O . GLN A 1 126 ? 49.017 93.771 12.143 1.00 27.84 227 GLN A O 1
ATOM 952 N N . PRO A 1 127 ? 50.584 94.491 10.700 1.00 29.01 228 PRO A N 1
ATOM 953 C CA . PRO A 1 127 ? 50.875 93.102 10.179 1.00 28.85 228 PRO A CA 1
ATOM 954 C C . PRO A 1 127 ? 51.438 92.103 11.226 1.00 28.01 228 PRO A C 1
ATOM 955 O O . PRO A 1 127 ? 52.476 92.303 11.867 1.00 31.85 228 PRO A O 1
ATOM 959 N N . VAL A 1 128 ? 50.760 91.009 11.395 1.00 25.92 229 VAL A N 1
ATOM 960 C CA . VAL A 1 128 ? 51.087 90.080 12.470 1.00 26.61 229 VAL A CA 1
ATOM 961 C C . VAL A 1 128 ? 51.933 88.929 11.927 1.00 24.85 229 VAL A C 1
ATOM 962 O O . VAL A 1 128 ? 52.942 88.571 12.526 1.00 25.60 229 VAL A O 1
ATOM 966 N N . THR A 1 129 ? 51.529 88.351 10.801 1.00 22.39 230 THR A N 1
ATOM 967 C CA . THR A 1 129 ? 52.123 87.102 10.370 1.00 20.56 230 THR A CA 1
ATOM 968 C C . THR A 1 129 ? 51.884 87.010 8.876 1.00 22.33 230 THR A C 1
ATOM 969 O O . THR A 1 129 ? 50.880 87.585 8.318 1.00 20.47 230 THR A O 1
ATOM 973 N N . ALA A 1 130 ? 52.775 86.281 8.211 1.00 22.19 231 ALA A N 1
ATOM 974 C CA . ALA A 1 130 ? 52.671 86.066 6.778 1.00 22.68 231 ALA A CA 1
ATOM 975 C C . ALA A 1 130 ? 53.011 84.567 6.622 1.00 23.75 231 ALA A C 1
ATOM 976 O O . ALA A 1 130 ? 53.891 84.066 7.308 1.00 23.30 231 ALA A O 1
ATOM 978 N N . ALA A 1 131 ? 52.303 83.840 5.759 1.00 22.92 232 ALA A N 1
ATOM 979 C CA . ALA A 1 131 ? 52.600 82.442 5.627 1.00 23.41 232 ALA A CA 1
ATOM 980 C C . ALA A 1 131 ? 52.492 82.038 4.193 1.00 23.45 232 ALA A C 1
ATOM 981 O O . ALA A 1 131 ? 51.670 82.618 3.436 1.00 25.75 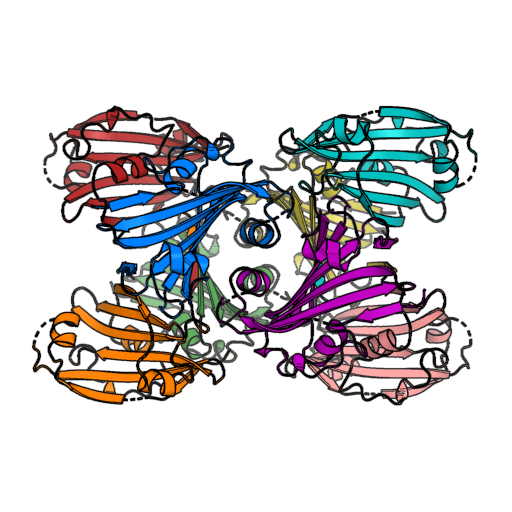232 ALA A O 1
ATOM 983 N N . ARG A 1 132 ? 53.239 81.014 3.828 1.00 22.71 233 ARG A N 1
ATOM 984 C CA . ARG A 1 132 ? 53.078 80.374 2.504 1.00 23.33 233 ARG A CA 1
ATOM 985 C C . ARG A 1 132 ? 52.699 78.938 2.747 1.00 23.01 233 ARG A C 1
ATOM 986 O O . ARG A 1 132 ? 53.396 78.242 3.488 1.00 20.49 233 ARG A O 1
ATOM 994 N N . LEU A 1 133 ? 51.525 78.564 2.215 1.00 22.17 234 LEU A N 1
ATOM 995 C CA . LEU A 1 133 ? 50.985 77.187 2.285 1.00 22.26 234 LEU A CA 1
ATOM 996 C C . LEU A 1 133 ? 51.181 76.597 0.929 1.00 22.01 234 LEU A C 1
ATOM 997 O O . LEU A 1 133 ? 50.608 77.094 -0.017 1.00 22.22 234 LEU A O 1
ATOM 1002 N N . ILE A 1 134 ? 51.949 75.518 0.826 1.00 22.82 235 ILE A N 1
ATOM 1003 C CA . ILE A 1 134 ? 52.281 74.966 -0.466 1.00 21.48 235 ILE A CA 1
ATOM 1004 C C . ILE A 1 134 ? 51.813 73.527 -0.521 1.00 22.87 235 ILE A C 1
ATOM 1005 O O . ILE A 1 134 ? 52.130 72.753 0.320 1.00 21.83 235 ILE A O 1
ATOM 1010 N N . HIS A 1 135 ? 51.003 73.197 -1.536 1.00 23.57 236 HIS A N 1
ATOM 1011 C CA . HIS A 1 135 ? 50.333 71.924 -1.614 1.00 22.76 236 HIS A CA 1
ATOM 1012 C C . HIS A 1 135 ? 50.681 71.311 -2.968 1.00 22.87 236 HIS A C 1
ATOM 1013 O O . HIS A 1 135 ? 50.470 71.977 -3.961 1.00 23.70 236 HIS A O 1
ATOM 1020 N N . PRO A 1 136 ? 51.122 70.025 -3.031 1.00 21.59 237 PRO A N 1
ATOM 1021 C CA . PRO A 1 136 ? 51.348 69.337 -4.260 1.00 22.33 237 PRO A CA 1
ATOM 1022 C C . PRO A 1 136 ? 50.040 69.389 -5.019 1.00 23.46 237 PRO A C 1
ATOM 1023 O O . PRO A 1 136 ? 48.963 69.095 -4.447 1.00 23.77 237 PRO A O 1
ATOM 1027 N N . GLY A 1 137 ? 50.098 69.809 -6.282 1.00 23.64 238 GLY A N 1
ATOM 1028 C CA . GLY A 1 137 ? 48.857 70.020 -7.021 1.00 23.94 238 GLY A CA 1
ATOM 1029 C C . GLY A 1 137 ? 48.056 68.725 -7.145 1.00 24.61 238 GLY A C 1
ATOM 1030 O O . GLY A 1 137 ? 46.826 68.753 -7.175 1.00 24.18 238 GLY A O 1
ATOM 1031 N N . SER A 1 138 ? 48.748 67.590 -7.195 1.00 25.29 239 SER A N 1
ATOM 1032 C CA . SER A 1 138 ? 48.078 66.275 -7.253 1.00 25.53 239 SER A CA 1
ATOM 1033 C C . SER A 1 138 ? 47.409 65.783 -5.956 1.00 26.69 239 SER A C 1
ATOM 1034 O O . SER A 1 138 ? 46.778 64.736 -5.962 1.00 26.46 239 SER A O 1
ATOM 1037 N N . ARG A 1 139 ? 47.544 66.508 -4.853 1.00 27.10 240 ARG A N 1
ATOM 1038 C CA . ARG A 1 139 ? 47.157 65.967 -3.543 1.00 28.38 240 ARG A CA 1
ATOM 1039 C C . ARG A 1 139 ? 46.197 66.899 -2.784 1.00 28.72 240 ARG A C 1
ATOM 1040 O O . ARG A 1 139 ? 45.827 66.625 -1.666 1.00 27.76 240 ARG A O 1
ATOM 1048 N N . HIS A 1 140 ? 45.818 68.016 -3.401 1.00 27.69 241 HIS A N 1
ATOM 1049 C CA . HIS A 1 140 ? 45.030 68.996 -2.696 1.00 29.52 241 HIS A CA 1
ATOM 1050 C C . HIS A 1 140 ? 44.268 69.821 -3.694 1.00 30.37 241 HIS A C 1
ATOM 1051 O O . HIS A 1 140 ? 44.797 70.164 -4.744 1.00 30.59 241 HIS A O 1
ATOM 1058 N N . ARG A 1 141 ? 43.016 70.140 -3.376 1.00 29.97 242 ARG A N 1
ATOM 1059 C CA . ARG A 1 141 ? 42.303 71.191 -4.140 1.00 30.12 242 ARG A CA 1
ATOM 1060 C C . ARG A 1 141 ? 41.575 72.146 -3.207 1.00 29.78 242 ARG A C 1
ATOM 1061 O O . ARG A 1 141 ? 41.242 71.782 -2.086 1.00 28.18 242 ARG A O 1
ATOM 1069 N N . LEU A 1 142 ? 41.349 73.366 -3.663 1.00 27.75 243 LEU A N 1
ATOM 1070 C CA . LEU A 1 142 ? 40.618 74.346 -2.869 1.00 28.64 243 LEU A CA 1
ATOM 1071 C C . LEU A 1 142 ? 39.200 74.203 -3.395 1.00 28.56 243 LEU A C 1
ATOM 1072 O O . LEU A 1 142 ? 39.025 74.153 -4.620 1.00 28.93 243 LEU A O 1
ATOM 1077 N N . GLU A 1 143 ? 38.181 74.103 -2.533 1.00 28.91 244 GLU A N 1
ATOM 1078 C CA . GLU A 1 143 ? 36.799 73.923 -3.025 1.00 29.39 244 GLU A CA 1
ATOM 1079 C C . GLU A 1 143 ? 35.868 74.827 -2.237 1.00 28.00 244 GLU A C 1
ATOM 1080 O O . GLU A 1 143 ? 35.971 74.903 -1.019 1.00 27.19 244 GLU A O 1
ATOM 1086 N N . GLY A 1 144 ? 34.953 75.514 -2.884 1.00 26.95 245 GLY A N 1
ATOM 1087 C CA . GLY A 1 144 ? 33.845 76.123 -2.088 1.00 25.90 245 GLY A CA 1
ATOM 1088 C C . GLY A 1 144 ? 32.639 76.499 -2.895 1.00 24.87 245 GLY A C 1
ATOM 1089 O O . GLY A 1 144 ? 32.628 76.370 -4.117 1.00 22.98 245 GLY A O 1
ATOM 1090 N N . ARG A 1 145 ? 31.634 76.994 -2.217 1.00 23.05 246 ARG A N 1
ATOM 1091 C CA . ARG A 1 145 ? 30.442 77.443 -2.919 1.00 24.71 246 ARG A CA 1
ATOM 1092 C C . ARG A 1 145 ? 29.919 78.624 -2.110 1.00 25.38 246 ARG A C 1
ATOM 1093 O O . ARG A 1 145 ? 29.980 78.603 -0.841 1.00 21.59 246 ARG A O 1
ATOM 1101 N N . PHE A 1 146 ? 29.358 79.608 -2.831 1.00 25.97 247 PHE A N 1
ATOM 1102 C CA . PHE A 1 146 ? 28.854 80.801 -2.195 1.00 27.24 247 PHE A CA 1
ATOM 1103 C C . PHE A 1 146 ? 27.819 81.520 -2.996 1.00 26.61 247 PHE A C 1
ATOM 1104 O O . PHE A 1 146 ? 27.827 81.495 -4.222 1.00 27.02 247 PHE A O 1
ATOM 1112 N N . THR A 1 147 ? 26.880 82.117 -2.311 1.00 25.24 248 THR A N 1
ATOM 1113 C CA . THR A 1 147 ? 25.861 82.837 -3.032 1.00 26.24 248 THR A CA 1
ATOM 1114 C C . THR A 1 147 ? 26.475 84.111 -3.595 1.00 27.43 248 THR A C 1
ATOM 1115 O O . THR A 1 147 ? 27.445 84.615 -3.052 1.00 25.95 248 THR A O 1
ATOM 1119 N N . LYS A 1 148 ? 25.870 84.582 -4.687 1.00 30.27 249 LYS A N 1
ATOM 1120 C CA . LYS A 1 148 ? 26.232 85.759 -5.470 1.00 32.37 249 LYS A CA 1
ATOM 1121 C C . LYS A 1 148 ? 25.132 86.762 -5.184 1.00 33.82 249 LYS A C 1
ATOM 1122 O O . LYS A 1 148 ? 25.419 87.841 -4.691 1.00 35.51 249 LYS A O 1
ATOM 1128 N N . HIS B 1 7 ? 44.915 98.551 -20.497 1.00 44.40 108 HIS B N 1
ATOM 1129 C CA . HIS B 1 7 ? 44.732 97.102 -20.232 1.00 44.51 108 HIS B CA 1
ATOM 1130 C C . HIS B 1 7 ? 43.704 96.654 -21.275 1.00 43.82 108 HIS B C 1
ATOM 1131 O O . HIS B 1 7 ? 42.609 97.234 -21.306 1.00 44.81 108 HIS B O 1
ATOM 1138 N N . ARG B 1 8 ? 44.045 95.706 -22.168 1.00 42.02 109 ARG B N 1
ATOM 1139 C CA . ARG B 1 8 ? 43.076 95.296 -23.206 1.00 40.46 109 ARG B CA 1
ATOM 1140 C C . ARG B 1 8 ? 42.824 93.795 -23.374 1.00 38.23 109 ARG B C 1
ATOM 1141 O O . ARG B 1 8 ? 43.727 92.999 -23.563 1.00 37.30 109 ARG B O 1
ATOM 1149 N N . HIS B 1 9 ? 41.550 93.467 -23.315 1.00 35.29 110 HIS B N 1
ATOM 1150 C CA . HIS B 1 9 ? 41.087 92.110 -23.364 1.00 34.07 110 HIS B CA 1
ATOM 1151 C C . HIS B 1 9 ? 40.521 91.861 -24.773 1.00 31.75 110 HIS B C 1
ATOM 1152 O O . HIS B 1 9 ? 39.660 92.619 -25.294 1.00 30.17 110 HIS B O 1
ATOM 1159 N N . THR B 1 10 ? 41.052 90.829 -25.413 1.00 28.37 111 THR B N 1
ATOM 1160 C CA . THR B 1 10 ? 40.523 90.351 -26.707 1.00 26.78 111 THR B CA 1
ATOM 1161 C C . THR B 1 10 ? 40.408 88.806 -26.585 1.00 25.15 111 THR B C 1
ATOM 1162 O O . THR B 1 10 ? 40.915 88.231 -25.623 1.00 24.82 111 THR B O 1
ATOM 1166 N N . CYS B 1 11 ? 39.735 88.146 -27.518 1.00 24.05 112 CYS B N 1
ATOM 1167 C CA . CYS B 1 11 ? 39.520 86.712 -27.378 1.00 25.99 112 CYS B CA 1
ATOM 1168 C C . CYS B 1 11 ? 39.258 86.116 -28.719 1.00 26.62 112 CYS B C 1
ATOM 1169 O O . CYS B 1 11 ? 38.961 86.838 -29.669 1.00 26.64 112 CYS B O 1
ATOM 1172 N N . LYS B 1 12 ? 39.457 84.804 -28.791 1.00 26.01 113 LYS B N 1
ATOM 1173 C CA . LYS B 1 12 ? 39.306 84.057 -30.025 1.00 26.82 113 LYS B CA 1
ATOM 1174 C C . LYS B 1 12 ? 38.388 82.925 -29.632 1.00 24.87 113 LYS B C 1
ATOM 1175 O O . LYS B 1 12 ? 38.685 82.166 -28.705 1.00 22.90 113 LYS B O 1
ATOM 1181 N N . VAL B 1 13 ? 37.236 82.858 -30.296 1.00 24.14 114 VAL B N 1
ATOM 1182 C CA . VAL B 1 13 ? 36.290 81.732 -30.131 1.00 22.69 114 VAL B CA 1
ATOM 1183 C C . VAL B 1 13 ? 36.830 80.564 -30.977 1.00 23.73 114 VAL B C 1
ATOM 1184 O O . VAL B 1 13 ? 37.026 80.712 -32.207 1.00 23.46 114 VAL B O 1
ATOM 1196 N N . VAL B 1 15 ? 35.461 77.164 -30.323 1.00 19.21 116 VAL B N 1
ATOM 1197 C CA . VAL B 1 15 ? 34.314 76.253 -30.334 1.00 20.21 116 VAL B CA 1
ATOM 1198 C C . VAL B 1 15 ? 33.057 77.013 -29.949 1.00 18.22 116 VAL B C 1
ATOM 1199 O O . VAL B 1 15 ? 33.023 77.842 -29.026 1.00 16.62 116 VAL B O 1
ATOM 1203 N N . LEU B 1 16 ? 32.028 76.840 -30.744 1.00 21.43 117 LEU B N 1
ATOM 1204 C CA . LEU B 1 16 ? 30.658 77.292 -30.389 1.00 20.08 117 LEU B CA 1
ATOM 1205 C C . LEU B 1 16 ? 29.629 76.365 -31.087 1.00 20.05 117 LEU B C 1
ATOM 1206 O O . LEU B 1 16 ? 29.324 76.555 -32.263 1.00 17.20 117 LEU B O 1
ATOM 1211 N N . LYS B 1 17 ? 29.064 75.434 -30.304 1.00 19.38 118 LYS B N 1
ATOM 1212 C CA . LYS B 1 17 ? 28.288 74.266 -30.869 1.00 20.14 118 LYS B CA 1
ATOM 1213 C C . LYS B 1 17 ? 27.370 73.624 -29.869 1.00 19.41 118 LYS B C 1
ATOM 1214 O O . LYS B 1 17 ? 27.588 73.692 -28.643 1.00 19.00 118 LYS B O 1
ATOM 1220 N N . GLU B 1 18 ? 26.317 72.996 -30.396 1.00 21.53 119 GLU B N 1
ATOM 1221 C CA . GLU B 1 18 ? 25.473 72.175 -29.583 1.00 21.48 119 GLU B CA 1
ATOM 1222 C C . GLU B 1 18 ? 26.052 70.780 -29.601 1.00 22.56 119 GLU B C 1
ATOM 1223 O O . GLU B 1 18 ? 26.550 70.342 -30.638 1.00 22.05 119 GLU B O 1
ATOM 1229 N N . GLU B 1 19 ? 25.961 70.053 -28.484 1.00 23.10 120 GLU B N 1
ATOM 1230 C CA . GLU B 1 19 ? 26.428 68.662 -28.466 1.00 24.02 120 GLU B CA 1
ATOM 1231 C C . GLU B 1 19 ? 25.684 67.950 -27.335 1.00 24.57 120 GLU B C 1
ATOM 1232 O O . GLU B 1 19 ? 25.074 68.601 -26.501 1.00 23.29 120 GLU B O 1
ATOM 1238 N N . ALA B 1 20 ? 25.796 66.623 -27.258 1.00 25.50 121 ALA B N 1
ATOM 1239 C CA . ALA B 1 20 ? 25.286 65.868 -26.084 1.00 24.61 121 ALA B CA 1
ATOM 1240 C C . ALA B 1 20 ? 26.032 66.228 -24.773 1.00 24.03 121 ALA B C 1
ATOM 1241 O O . ALA B 1 20 ? 27.277 66.426 -24.744 1.00 24.41 121 ALA B O 1
ATOM 1243 N N . ALA B 1 21 ? 25.296 66.271 -23.669 1.00 23.40 122 ALA B N 1
ATOM 1244 C CA . ALA B 1 21 ? 25.878 66.552 -22.388 1.00 23.01 122 ALA B CA 1
ATOM 1245 C C . ALA B 1 21 ? 27.012 65.593 -22.149 1.00 24.94 122 ALA B C 1
ATOM 1246 O O . ALA B 1 21 ? 28.081 65.995 -21.696 1.00 24.63 122 ALA B O 1
ATOM 1248 N N . GLY B 1 22 ? 26.762 64.289 -22.364 1.00 26.30 123 GLY B N 1
ATOM 1249 C CA . GLY B 1 22 ? 27.716 63.267 -21.868 1.00 27.24 123 GLY B CA 1
ATOM 1250 C C . GLY B 1 22 ? 27.747 63.151 -20.340 1.00 28.83 123 GLY B C 1
ATOM 1251 O O . GLY B 1 22 ? 27.027 63.870 -19.609 1.00 26.09 123 GLY B O 1
ATOM 1252 N N . SER B 1 23 ? 28.562 62.219 -19.829 1.00 29.88 124 SER B N 1
ATOM 1253 C CA . SER B 1 23 ? 28.552 61.933 -18.381 1.00 31.05 124 SER B CA 1
ATOM 1254 C C . SER B 1 23 ? 28.871 63.151 -17.531 1.00 31.52 124 SER B C 1
ATOM 1255 O O . SER B 1 23 ? 28.237 63.407 -16.493 1.00 31.81 124 SER B O 1
ATOM 1258 N N . GLU B 1 24 ? 29.864 63.914 -17.979 1.00 32.17 125 GLU B N 1
ATOM 1259 C CA . GLU B 1 24 ? 30.421 65.022 -17.231 1.00 32.50 125 GLU B CA 1
ATOM 1260 C C . GLU B 1 24 ? 29.402 66.128 -17.043 1.00 30.17 125 GLU B C 1
ATOM 1261 O O . GLU B 1 24 ? 29.179 66.598 -15.938 1.00 29.98 125 GLU B O 1
ATOM 1267 N N . ARG B 1 25 ? 28.847 66.595 -18.157 1.00 29.78 126 ARG B N 1
ATOM 1268 C CA . ARG B 1 25 ? 27.940 67.726 -18.135 1.00 27.29 126 ARG B CA 1
ATOM 1269 C C . ARG B 1 25 ? 26.604 67.245 -17.578 1.00 27.79 126 ARG B C 1
ATOM 1270 O O . ARG B 1 25 ? 25.842 68.025 -16.983 1.00 30.00 126 ARG B O 1
ATOM 1278 N N . ALA B 1 26 ? 26.321 65.953 -17.703 1.00 26.97 127 ALA B N 1
ATOM 1279 C CA . ALA B 1 26 ? 25.065 65.422 -17.105 1.00 26.46 127 ALA B CA 1
ATOM 1280 C C . ALA B 1 26 ? 25.047 65.596 -15.594 1.00 25.60 127 ALA B C 1
ATOM 1281 O O . ALA B 1 26 ? 24.021 65.988 -15.019 1.00 25.05 127 ALA B O 1
ATOM 1283 N N . LEU B 1 27 ? 26.180 65.332 -14.943 1.00 24.28 128 LEU B N 1
ATOM 1284 C CA . LEU B 1 27 ? 26.339 65.469 -13.515 1.00 24.14 128 LEU B CA 1
ATOM 1285 C C . LEU B 1 27 ? 26.545 66.925 -13.127 1.00 25.21 128 LEU B C 1
ATOM 1286 O O . LEU B 1 27 ? 26.010 67.383 -12.112 1.00 26.58 128 LEU B O 1
ATOM 1291 N N . ALA B 1 28 ? 27.321 67.671 -13.928 1.00 25.90 129 ALA B N 1
ATOM 1292 C CA . ALA B 1 28 ? 27.570 69.093 -13.642 1.00 25.54 129 ALA B CA 1
ATOM 1293 C C . ALA B 1 28 ? 26.229 69.900 -13.671 1.00 25.43 129 ALA B C 1
ATOM 1294 O O . ALA B 1 28 ? 25.974 70.674 -12.748 1.00 25.43 129 ALA B O 1
ATOM 1296 N N . LEU B 1 29 ? 25.377 69.628 -14.675 1.00 23.75 130 LEU B N 1
ATOM 1297 C CA . LEU B 1 29 ? 24.190 70.426 -14.999 1.00 24.69 130 LEU B CA 1
ATOM 1298 C C . LEU B 1 29 ? 22.819 69.743 -14.723 1.00 25.91 130 LEU B C 1
ATOM 1299 O O . LEU B 1 29 ? 21.764 70.279 -15.065 1.00 27.23 130 LEU B O 1
ATOM 1304 N N . ASP B 1 30 ? 22.875 68.560 -14.146 1.00 25.65 131 ASP B N 1
ATOM 1305 C CA . ASP B 1 30 ? 21.733 67.813 -13.616 1.00 28.39 131 ASP B CA 1
ATOM 1306 C C . ASP B 1 30 ? 20.904 67.478 -14.776 1.00 27.89 131 ASP B C 1
ATOM 1307 O O . ASP B 1 30 ? 19.734 67.868 -14.847 1.00 28.00 131 ASP B O 1
ATOM 1320 N N . ARG B 1 32 ? 20.275 64.598 -18.465 1.00 26.26 133 ARG B N 1
ATOM 1321 C CA . ARG B 1 32 ? 20.564 63.273 -19.061 1.00 26.06 133 ARG B CA 1
ATOM 1322 C C . ARG B 1 32 ? 21.775 63.391 -19.995 1.00 28.16 133 ARG B C 1
ATOM 1323 O O . ARG B 1 32 ? 21.949 64.405 -20.705 1.00 26.93 133 ARG B O 1
ATOM 1331 N N . GLU B 1 33 ? 22.610 62.355 -20.019 1.00 27.82 134 GLU B N 1
ATOM 1332 C CA . GLU B 1 33 ? 23.799 62.398 -20.817 1.00 28.13 134 GLU B CA 1
ATOM 1333 C C . GLU B 1 33 ? 23.500 62.676 -22.281 1.00 27.75 134 GLU B C 1
ATOM 1334 O O . GLU B 1 33 ? 24.333 63.218 -22.985 1.00 27.56 134 GLU B O 1
ATOM 1340 N N . GLY B 1 34 ? 22.298 62.339 -22.724 1.00 28.47 135 GLY B N 1
ATOM 1341 C CA . GLY B 1 34 ? 21.908 62.504 -24.135 1.00 28.71 135 GLY B CA 1
ATOM 1342 C C . GLY B 1 34 ? 21.274 63.861 -24.429 1.00 29.18 135 GLY B C 1
ATOM 1343 O O . GLY B 1 34 ? 21.008 64.192 -25.580 1.00 30.14 135 GLY B O 1
ATOM 1344 N N . GLN B 1 35 ? 21.061 64.665 -23.394 1.00 28.36 136 GLN B N 1
ATOM 1345 C CA . GLN B 1 35 ? 20.397 65.954 -23.588 1.00 28.35 136 GLN B CA 1
ATOM 1346 C C . GLN B 1 35 ? 21.357 66.956 -24.201 1.00 26.62 136 GLN B C 1
ATOM 1347 O O . GLN B 1 35 ? 22.556 66.870 -23.985 1.00 24.46 136 GLN B O 1
ATOM 1353 N N . ARG B 1 36 ? 20.831 67.910 -24.960 1.00 25.60 137 ARG B N 1
ATOM 1354 C CA . ARG B 1 36 ? 21.694 68.849 -25.654 1.00 26.68 137 ARG B CA 1
ATOM 1355 C C . ARG B 1 36 ? 22.108 70.030 -24.779 1.00 24.69 137 ARG B C 1
ATOM 1356 O O . ARG B 1 36 ? 21.304 70.574 -24.017 1.00 23.71 137 ARG B O 1
ATOM 1364 N N . VAL B 1 37 ? 23.379 70.375 -24.886 1.00 23.32 138 VAL B N 1
ATOM 1365 C CA . VAL B 1 37 ? 23.957 71.469 -24.126 1.00 23.22 138 VAL B CA 1
ATOM 1366 C C . VAL B 1 37 ? 24.666 72.331 -25.160 1.00 21.95 138 VAL B C 1
ATOM 1367 O O . VAL B 1 37 ? 24.979 71.855 -26.269 1.00 22.30 138 VAL B O 1
ATOM 1371 N N . PHE B 1 38 ? 24.921 73.581 -24.821 1.00 20.25 139 PHE B N 1
ATOM 1372 C CA . PHE B 1 38 ? 25.773 74.433 -25.696 1.00 19.93 139 PHE B CA 1
ATOM 1373 C C . PHE B 1 38 ? 27.161 74.540 -25.138 1.00 18.43 139 PHE B C 1
ATOM 1374 O O . PHE B 1 38 ? 27.330 74.513 -23.925 1.00 18.91 139 PHE B O 1
ATOM 1382 N N . HIS B 1 39 ? 28.153 74.610 -26.014 1.00 18.73 140 HIS B N 1
ATOM 1383 C CA . HIS B 1 39 ? 29.545 74.448 -25.601 1.00 17.66 140 HIS B CA 1
ATOM 1384 C C . HIS B 1 39 ? 30.354 75.546 -26.331 1.00 19.20 140 HIS B C 1
ATOM 1385 O O . HIS B 1 39 ? 30.329 75.606 -27.549 1.00 17.46 140 HIS B O 1
ATOM 1392 N N . SER B 1 40 ? 31.053 76.397 -25.583 1.00 18.45 141 SER B N 1
ATOM 1393 C CA . SER B 1 40 ? 31.931 77.324 -26.148 1.00 17.92 141 SER B CA 1
ATOM 1394 C C . SER B 1 40 ? 33.367 77.080 -25.587 1.00 18.99 141 SER B C 1
ATOM 1395 O O . SER B 1 40 ? 33.535 76.758 -24.415 1.00 20.41 141 SER B O 1
ATOM 1398 N N . LEU B 1 41 ? 34.369 77.252 -26.433 1.00 17.61 142 LEU B N 1
ATOM 1399 C CA . LEU B 1 41 ? 35.788 77.265 -25.965 1.00 18.49 142 LEU B CA 1
ATOM 1400 C C . LEU B 1 41 ? 36.396 78.533 -26.534 1.00 17.38 142 LEU B C 1
ATOM 1401 O O . LEU B 1 41 ? 36.448 78.731 -27.764 1.00 19.55 142 LEU B O 1
ATOM 1406 N N . ILE B 1 42 ? 36.822 79.437 -25.630 1.00 17.72 143 ILE B N 1
ATOM 1407 C CA . ILE B 1 42 ? 37.352 80.729 -26.024 1.00 19.65 143 ILE B CA 1
ATOM 1408 C C . ILE B 1 42 ? 38.733 80.942 -25.396 1.00 18.81 143 ILE B C 1
ATOM 1409 O O . ILE B 1 42 ? 38.927 80.528 -24.273 1.00 19.33 143 ILE B O 1
ATOM 1414 N N . VAL B 1 43 ? 39.669 81.555 -26.112 1.00 18.13 144 VAL B N 1
ATOM 1415 C CA . VAL B 1 43 ? 40.993 81.872 -25.508 1.00 19.32 144 VAL B CA 1
ATOM 1416 C C . VAL B 1 43 ? 40.919 83.357 -25.321 1.00 19.02 144 VAL B C 1
ATOM 1417 O O . VAL B 1 43 ? 40.650 84.112 -26.266 1.00 20.57 144 VAL B O 1
ATOM 1421 N N . HIS B 1 44 ? 41.173 83.757 -24.095 1.00 20.44 145 HIS B N 1
ATOM 1422 C CA . HIS B 1 44 ? 41.168 85.163 -23.689 1.00 19.39 145 HIS B CA 1
ATOM 1423 C C . HIS B 1 44 ? 42.617 85.648 -23.624 1.00 19.70 145 HIS B C 1
ATOM 1424 O O . HIS B 1 44 ? 43.481 84.956 -23.058 1.00 19.95 145 HIS B O 1
ATOM 1431 N N . PHE B 1 45 ? 42.834 86.852 -24.131 1.00 17.88 146 PHE B N 1
ATOM 1432 C CA . PHE B 1 45 ? 44.184 87.488 -24.222 1.00 21.13 146 PHE B CA 1
ATOM 1433 C C . PHE B 1 45 ? 44.167 88.762 -23.373 1.00 24.24 146 PHE B C 1
ATOM 1434 O O . PHE B 1 45 ? 43.141 89.452 -23.339 1.00 24.59 146 PHE B O 1
ATOM 1442 N N . GLU B 1 46 ? 45.289 89.103 -22.753 1.00 25.01 147 GLU B N 1
ATOM 1443 C CA . GLU B 1 46 ? 45.402 90.391 -22.116 1.00 29.93 147 GLU B CA 1
ATOM 1444 C C . GLU B 1 46 ? 46.596 91.004 -22.782 1.00 29.88 147 GLU B C 1
ATOM 1445 O O . GLU B 1 46 ? 47.678 90.431 -22.769 1.00 30.28 147 GLU B O 1
ATOM 1451 N N . ASN B 1 47 ? 46.390 92.130 -23.475 1.00 30.89 148 ASN B N 1
ATOM 1452 C CA . ASN B 1 47 ? 47.432 92.730 -24.318 1.00 31.35 148 ASN B CA 1
ATOM 1453 C C . ASN B 1 47 ? 48.096 91.734 -25.236 1.00 30.36 148 ASN B C 1
ATOM 1454 O O . ASN B 1 47 ? 49.327 91.671 -25.277 1.00 29.26 148 ASN B O 1
ATOM 1459 N N . ASP B 1 48 ? 47.297 90.955 -25.966 1.00 26.92 149 ASP B N 1
ATOM 1460 C CA . ASP B 1 48 ? 47.825 90.017 -26.933 1.00 27.75 149 ASP B CA 1
ATOM 1461 C C . ASP B 1 48 ? 48.529 88.768 -26.432 1.00 25.95 149 ASP B C 1
ATOM 1462 O O . ASP B 1 48 ? 48.989 87.977 -27.252 1.00 27.87 149 ASP B O 1
ATOM 1467 N N . ILE B 1 49 ? 48.607 88.582 -25.131 1.00 23.15 150 ILE B N 1
ATOM 1468 C CA . ILE B 1 49 ? 49.189 87.361 -24.579 1.00 24.14 150 ILE B CA 1
ATOM 1469 C C . ILE B 1 49 ? 48.050 86.506 -23.996 1.00 23.48 150 ILE B C 1
ATOM 1470 O O . ILE B 1 49 ? 47.196 87.052 -23.254 1.00 23.73 150 ILE B O 1
ATOM 1475 N N . PRO B 1 50 ? 48.016 85.196 -24.338 1.00 23.00 151 PRO B N 1
ATOM 1476 C CA . PRO B 1 50 ? 46.989 84.311 -23.821 1.00 20.70 151 PRO B CA 1
ATOM 1477 C C . PRO B 1 50 ? 46.980 84.317 -22.286 1.00 20.30 151 PRO B C 1
ATOM 1478 O O . PRO B 1 50 ? 48.029 84.143 -21.675 1.00 19.03 151 PRO B O 1
ATOM 1482 N N . VAL B 1 51 ? 45.805 84.459 -21.684 1.00 17.65 152 VAL B N 1
ATOM 1483 C CA . VAL B 1 51 ? 45.743 84.409 -20.201 1.00 18.89 152 VAL B CA 1
ATOM 1484 C C . VAL B 1 51 ? 44.815 83.356 -19.683 1.00 19.04 152 VAL B C 1
ATOM 1485 O O . VAL B 1 51 ? 44.904 82.967 -18.526 1.00 19.70 152 VAL B O 1
ATOM 1489 N N . GLN B 1 52 ? 43.884 82.900 -20.538 1.00 19.73 153 GLN B N 1
ATOM 1490 C CA . GLN B 1 52 ? 42.870 81.898 -20.045 1.00 19.94 153 GLN B CA 1
ATOM 1491 C C . GLN B 1 52 ? 42.307 81.130 -21.175 1.00 18.05 153 GLN B C 1
ATOM 1492 O O . GLN B 1 52 ? 42.055 81.724 -22.190 1.00 16.87 153 GLN B O 1
ATOM 1498 N N . ILE B 1 53 ? 42.113 79.816 -21.006 1.00 19.62 154 ILE B N 1
ATOM 1499 C CA . ILE B 1 53 ? 41.213 79.085 -21.882 1.00 20.63 154 ILE B CA 1
ATOM 1500 C C . ILE B 1 53 ? 39.904 78.874 -21.101 1.00 20.19 154 ILE B C 1
ATOM 1501 O O . ILE B 1 53 ? 39.923 78.321 -20.025 1.00 19.35 154 ILE B O 1
ATOM 1506 N N . GLU B 1 54 ? 38.772 79.309 -21.635 1.00 17.65 155 GLU B N 1
ATOM 1507 C CA . GLU B 1 54 ? 37.521 79.145 -20.844 1.00 21.58 155 GLU B CA 1
ATOM 1508 C C . GLU B 1 54 ? 36.722 78.094 -21.635 1.00 21.39 155 GLU B C 1
ATOM 1509 O O . GLU B 1 54 ? 36.325 78.395 -22.758 1.00 20.78 155 GLU B O 1
ATOM 1515 N N . ASP B 1 55 ? 36.536 76.893 -21.078 1.00 22.48 156 ASP B N 1
ATOM 1516 C CA . ASP B 1 55 ? 35.793 75.802 -21.731 1.00 21.88 156 ASP B CA 1
ATOM 1517 C C . ASP B 1 55 ? 34.498 75.717 -20.971 1.00 20.73 156 ASP B C 1
ATOM 1518 O O . ASP B 1 55 ? 34.533 75.366 -19.791 1.00 20.51 156 ASP B O 1
ATOM 1523 N N . ARG B 1 56 ? 33.395 76.140 -21.596 1.00 18.33 157 ARG B N 1
ATOM 1524 C CA . ARG B 1 56 ? 32.145 76.442 -20.894 1.00 18.88 157 ARG B CA 1
ATOM 1525 C C . ARG B 1 56 ? 31.002 75.670 -21.473 1.00 17.87 157 ARG B C 1
ATOM 1526 O O . ARG B 1 56 ? 30.852 75.627 -22.695 1.00 19.18 157 ARG B O 1
ATOM 1534 N N . PHE B 1 57 ? 30.180 75.115 -20.620 1.00 18.46 158 PHE B N 1
ATOM 1535 C CA . PHE B 1 57 ? 28.978 74.408 -21.072 1.00 19.24 158 PHE B CA 1
ATOM 1536 C C . PHE B 1 57 ? 27.728 75.024 -20.444 1.00 20.36 158 PHE B C 1
ATOM 1537 O O . PHE B 1 57 ? 27.783 75.453 -19.271 1.00 19.84 158 PHE B O 1
ATOM 1545 N N . VAL B 1 58 ? 26.604 75.019 -21.203 1.00 20.51 159 VAL B N 1
ATOM 1546 C CA . VAL B 1 58 ? 25.427 75.843 -20.901 1.00 21.60 159 VAL B CA 1
ATOM 1547 C C . VAL B 1 58 ? 24.190 75.044 -21.209 1.00 21.05 159 VAL B C 1
ATOM 1548 O O . VAL B 1 58 ? 24.066 74.372 -22.240 1.00 19.04 159 VAL B O 1
ATOM 1552 N N . ASN B 1 59 ? 23.290 75.089 -20.256 1.00 21.69 160 ASN B N 1
ATOM 1553 C CA . ASN B 1 59 ? 22.048 74.412 -20.378 1.00 23.46 160 ASN B CA 1
ATOM 1554 C C . ASN B 1 59 ? 21.277 75.133 -21.467 1.00 21.58 160 ASN B C 1
ATOM 1555 O O . ASN B 1 59 ? 20.955 76.329 -21.325 1.00 20.89 160 ASN B O 1
ATOM 1560 N N . ALA B 1 60 ? 21.093 74.432 -22.559 1.00 23.36 161 ALA B N 1
ATOM 1561 C CA . ALA B 1 60 ? 20.311 74.923 -23.704 1.00 25.75 161 ALA B CA 1
ATOM 1562 C C . ALA B 1 60 ? 18.896 75.475 -23.361 1.00 27.43 161 ALA B C 1
ATOM 1563 O O . ALA B 1 60 ? 18.434 76.393 -24.025 1.00 27.97 161 ALA B O 1
ATOM 1565 N N . GLN B 1 61 ? 18.225 74.949 -22.320 1.00 27.78 162 GLN B N 1
ATOM 1566 C CA . GLN B 1 61 ? 16.866 75.426 -21.981 1.00 29.86 162 GLN B CA 1
ATOM 1567 C C . GLN B 1 61 ? 16.875 76.792 -21.348 1.00 29.07 162 GLN B C 1
ATOM 1568 O O . GLN B 1 61 ? 15.920 77.508 -21.528 1.00 27.18 162 GLN B O 1
ATOM 1574 N N . VAL B 1 62 ? 17.964 77.138 -20.627 1.00 26.91 163 VAL B N 1
ATOM 1575 C CA . VAL B 1 62 ? 18.060 78.393 -19.874 1.00 27.50 163 VAL B CA 1
ATOM 1576 C C . VAL B 1 62 ? 18.482 79.531 -20.770 1.00 27.60 163 VAL B C 1
ATOM 1577 O O . VAL B 1 62 ? 18.013 80.667 -20.617 1.00 28.93 163 VAL B O 1
ATOM 1581 N N . ALA B 1 63 ? 19.379 79.239 -21.720 1.00 27.50 164 ALA B N 1
ATOM 1582 C CA . ALA B 1 63 ? 19.925 80.274 -22.575 1.00 26.30 164 ALA B CA 1
ATOM 1583 C C . ALA B 1 63 ? 19.777 79.795 -24.041 1.00 26.18 164 ALA B C 1
ATOM 1584 O O . ALA B 1 63 ? 20.777 79.397 -24.714 1.00 24.82 164 ALA B O 1
ATOM 1586 N N . PRO B 1 64 ? 18.521 79.742 -24.522 1.00 24.80 165 PRO B N 1
ATOM 1587 C CA . PRO B 1 64 ? 18.316 79.168 -25.842 1.00 24.83 165 PRO B CA 1
ATOM 1588 C C . PRO B 1 64 ? 19.064 79.828 -26.987 1.00 24.59 165 PRO B C 1
ATOM 1589 O O . PRO B 1 64 ? 19.293 79.181 -28.028 1.00 24.56 165 PRO B O 1
ATOM 1593 N N . ASP B 1 65 ? 19.463 81.088 -26.815 1.00 25.35 166 ASP B N 1
ATOM 1594 C CA . ASP B 1 65 ? 20.087 81.825 -27.915 1.00 25.95 166 ASP B CA 1
ATOM 1595 C C . ASP B 1 65 ? 21.617 81.971 -27.749 1.00 26.25 166 ASP B C 1
ATOM 1596 O O . ASP B 1 65 ? 22.246 82.791 -28.441 1.00 26.77 166 ASP B O 1
ATOM 1601 N N . TYR B 1 66 ? 22.192 81.170 -26.847 1.00 25.59 167 TYR B N 1
ATOM 1602 C CA . TYR B 1 66 ? 23.617 81.189 -26.575 1.00 24.62 167 TYR B CA 1
ATOM 1603 C C . TYR B 1 66 ? 24.464 81.040 -27.853 1.00 23.54 167 TYR B C 1
ATOM 1604 O O . TYR B 1 66 ? 25.403 81.802 -28.072 1.00 24.44 167 TYR B O 1
ATOM 1613 N N . LEU B 1 67 ? 24.097 80.108 -28.725 1.00 24.97 168 LEU B N 1
ATOM 1614 C CA . LEU B 1 67 ? 24.929 79.818 -29.918 1.00 25.10 168 LEU B CA 1
ATOM 1615 C C . LEU B 1 67 ? 24.980 81.014 -30.900 1.00 25.27 168 LEU B C 1
ATOM 1616 O O . LEU B 1 67 ? 25.888 81.138 -31.723 1.00 24.02 168 LEU B O 1
ATOM 1621 N N . LYS B 1 68 ? 23.993 81.879 -30.785 1.00 25.44 169 LYS B N 1
ATOM 1622 C CA . LYS B 1 68 ? 23.804 82.985 -31.692 1.00 27.14 169 LYS B CA 1
ATOM 1623 C C . LYS B 1 68 ? 24.638 84.209 -31.346 1.00 26.50 169 LYS B C 1
ATOM 1624 O O . LYS B 1 68 ? 24.655 85.170 -32.109 1.00 25.84 169 LYS B O 1
ATOM 1630 N N . GLN B 1 69 ? 25.326 84.180 -30.199 1.00 26.30 170 GLN B N 1
ATOM 1631 C CA . GLN B 1 69 ? 26.049 85.340 -29.697 1.00 26.22 170 GLN B CA 1
ATOM 1632 C C . GLN B 1 69 ? 27.505 85.526 -30.268 1.00 28.05 170 GLN B C 1
ATOM 1633 O O . GLN B 1 69 ? 28.165 84.537 -30.709 1.00 28.36 170 GLN B O 1
ATOM 1639 N N . ASP B 1 70 ? 27.966 86.788 -30.275 1.00 27.80 171 ASP B N 1
ATOM 1640 C CA . ASP B 1 70 ? 29.302 87.141 -30.704 1.00 28.24 171 ASP B CA 1
ATOM 1641 C C . ASP B 1 70 ? 30.107 87.450 -29.461 1.00 27.58 171 ASP B C 1
ATOM 1642 O O . ASP B 1 70 ? 30.085 88.560 -28.943 1.00 27.14 171 ASP B O 1
ATOM 1647 N N . PHE B 1 71 ? 30.807 86.436 -28.951 1.00 27.97 172 PHE B N 1
ATOM 1648 C CA . PHE B 1 71 ? 31.512 86.587 -27.700 1.00 27.18 172 PHE B CA 1
ATOM 1649 C C . PHE B 1 71 ? 32.865 87.264 -27.883 1.00 30.05 172 PHE B C 1
ATOM 1650 O O . PHE B 1 71 ? 33.673 87.305 -26.952 1.00 30.83 172 PHE B O 1
ATOM 1658 N N . THR B 1 72 ? 33.144 87.829 -29.070 1.00 31.70 173 THR B N 1
ATOM 1659 C CA . THR B 1 72 ? 34.207 88.861 -29.126 1.00 32.45 173 THR B CA 1
ATOM 1660 C C . THR B 1 72 ? 33.702 90.205 -28.591 1.00 33.56 173 THR B C 1
ATOM 1661 O O . THR B 1 72 ? 34.491 91.081 -28.290 1.00 34.48 173 THR B O 1
ATOM 1665 N N . LEU B 1 73 ? 32.390 90.380 -28.443 1.00 33.88 174 LEU B N 1
ATOM 1666 C CA . LEU B 1 73 ? 31.851 91.663 -27.966 1.00 33.82 174 LEU B CA 1
ATOM 1667 C C . LEU B 1 73 ? 31.435 91.637 -26.489 1.00 33.36 174 LEU B C 1
ATOM 1668 O O . LEU B 1 73 ? 31.290 92.684 -25.848 1.00 32.81 174 LEU B O 1
ATOM 1673 N N . GLN B 1 74 ? 31.284 90.433 -25.933 1.00 31.34 175 GLN B N 1
ATOM 1674 C CA . GLN B 1 74 ? 30.770 90.249 -24.601 1.00 30.36 175 GLN B CA 1
ATOM 1675 C C . GLN B 1 74 ? 31.336 88.896 -24.086 1.00 29.23 175 GLN B C 1
ATOM 1676 O O . GLN B 1 74 ? 31.550 88.034 -24.876 1.00 28.77 175 GLN B O 1
ATOM 1682 N N . THR B 1 75 ? 31.618 88.701 -22.793 1.00 27.54 176 THR B N 1
ATOM 1683 C CA . THR B 1 75 ? 31.975 87.346 -22.351 1.00 25.91 176 THR B CA 1
ATOM 1684 C C . THR B 1 75 ? 30.670 86.514 -22.197 1.00 24.85 176 THR B C 1
ATOM 1685 O O . THR B 1 75 ? 29.550 87.076 -22.003 1.00 23.67 176 THR B O 1
ATOM 1689 N N . PRO B 1 76 ? 30.769 85.183 -22.337 1.00 23.36 177 PRO B N 1
ATOM 1690 C CA . PRO B 1 76 ? 29.647 84.283 -22.007 1.00 23.33 177 PRO B CA 1
ATOM 1691 C C . PRO B 1 76 ? 29.009 84.541 -20.603 1.00 24.10 177 PRO B C 1
ATOM 1692 O O . PRO B 1 76 ? 27.785 84.627 -20.463 1.00 23.79 177 PRO B O 1
ATOM 1696 N N . TYR B 1 77 ? 29.844 84.710 -19.584 1.00 25.58 178 TYR B N 1
ATOM 1697 C CA . TYR B 1 77 ? 29.288 85.003 -18.243 1.00 26.45 178 TYR B CA 1
ATOM 1698 C C . TYR B 1 77 ? 28.459 86.275 -18.218 1.00 26.95 178 TYR B C 1
ATOM 1699 O O . TYR B 1 77 ? 27.408 86.278 -17.625 1.00 28.09 178 TYR B O 1
ATOM 1708 N N . ALA B 1 78 ? 28.923 87.342 -18.869 1.00 26.70 179 ALA B N 1
ATOM 1709 C CA . ALA B 1 78 ? 28.186 88.588 -18.878 1.00 27.33 179 ALA B CA 1
ATOM 1710 C C . ALA B 1 78 ? 26.884 88.348 -19.582 1.00 28.36 179 ALA B C 1
ATOM 1711 O O . ALA B 1 78 ? 25.824 88.749 -19.089 1.00 29.66 179 ALA B O 1
ATOM 1713 N N . TYR B 1 79 ? 26.940 87.736 -20.775 1.00 26.87 180 TYR B N 1
ATOM 1714 C CA . TYR B 1 79 ? 25.724 87.390 -21.490 1.00 26.19 180 TYR B CA 1
ATOM 1715 C C . TYR B 1 79 ? 24.724 86.601 -20.611 1.00 26.37 180 TYR B C 1
ATOM 1716 O O . TYR B 1 79 ? 23.563 87.003 -20.417 1.00 27.05 180 TYR B O 1
ATOM 1725 N N . LEU B 1 80 ? 25.201 85.498 -20.058 1.00 25.39 181 LEU B N 1
ATOM 1726 C CA . LEU B 1 80 ? 24.381 84.634 -19.228 1.00 26.01 181 LEU B CA 1
ATOM 1727 C C . LEU B 1 80 ? 23.774 85.364 -18.018 1.00 27.00 181 LEU B C 1
ATOM 1728 O O . LEU B 1 80 ? 22.608 85.174 -17.679 1.00 27.08 181 LEU B O 1
ATOM 1733 N N . SER B 1 81 ? 24.542 86.226 -17.388 1.00 28.16 182 SER B N 1
ATOM 1734 C CA . SER B 1 81 ? 23.976 86.957 -16.259 1.00 31.61 182 SER B CA 1
ATOM 1735 C C . SER B 1 81 ? 22.877 87.963 -16.672 1.00 31.84 182 SER B C 1
ATOM 1736 O O . SER B 1 81 ? 22.136 88.476 -15.803 1.00 31.74 182 SER B O 1
ATOM 1739 N N . GLN B 1 82 ? 22.742 88.205 -17.981 1.00 33.18 183 GLN B N 1
ATOM 1740 C CA . GLN B 1 82 ? 21.642 89.002 -18.561 1.00 34.92 183 GLN B CA 1
ATOM 1741 C C . GLN B 1 82 ? 20.438 88.138 -18.789 1.00 34.39 183 GLN B C 1
ATOM 1742 O O . GLN B 1 82 ? 19.320 88.603 -18.778 1.00 35.87 183 GLN B O 1
ATOM 1748 N N . VAL B 1 83 ? 20.681 86.888 -19.123 1.00 33.04 184 VAL B N 1
ATOM 1749 C CA . VAL B 1 83 ? 19.647 85.966 -19.537 1.00 32.50 184 VAL B CA 1
ATOM 1750 C C . VAL B 1 83 ? 18.895 85.451 -18.326 1.00 31.55 184 VAL B C 1
ATOM 1751 O O . VAL B 1 83 ? 17.707 85.207 -18.388 1.00 31.52 184 VAL B O 1
ATOM 1755 N N . ALA B 1 84 ? 19.600 85.287 -17.201 1.00 30.60 185 ALA B N 1
ATOM 1756 C CA . ALA B 1 84 ? 18.986 84.697 -16.016 1.00 29.34 185 ALA B CA 1
ATOM 1757 C C . ALA B 1 84 ? 19.690 85.223 -14.783 1.00 28.60 185 ALA B C 1
ATOM 1758 O O . ALA B 1 84 ? 20.874 85.538 -14.837 1.00 28.04 185 ALA B O 1
ATOM 1760 N N . PRO B 1 85 ? 18.967 85.345 -13.662 1.00 28.46 186 PRO B N 1
ATOM 1761 C CA . PRO B 1 85 ? 19.673 85.784 -12.435 1.00 27.84 186 PRO B CA 1
ATOM 1762 C C . PRO B 1 85 ? 20.583 84.714 -11.849 1.00 26.50 186 PRO B C 1
ATOM 1763 O O . PRO B 1 85 ? 20.129 83.634 -11.521 1.00 26.80 186 PRO B O 1
ATOM 1767 N N . LEU B 1 86 ? 21.870 85.008 -11.749 1.00 26.34 187 LEU B N 1
ATOM 1768 C CA . LEU B 1 86 ? 22.849 83.998 -11.332 1.00 23.94 187 LEU B CA 1
ATOM 1769 C C . LEU B 1 86 ? 22.999 84.164 -9.849 1.00 22.52 187 LEU B C 1
ATOM 1770 O O . LEU B 1 86 ? 23.359 85.224 -9.402 1.00 24.67 187 LEU B O 1
ATOM 1775 N N . THR B 1 87 ? 22.680 83.163 -9.071 1.00 21.31 188 THR B N 1
ATOM 1776 C CA . THR B 1 87 ? 22.494 83.363 -7.599 1.00 22.54 188 THR B CA 1
ATOM 1777 C C . THR B 1 87 ? 23.549 82.704 -6.726 1.00 23.27 188 THR B C 1
ATOM 1778 O O . THR B 1 87 ? 23.677 83.004 -5.534 1.00 23.14 188 THR B O 1
ATOM 1782 N N . GLU B 1 88 ? 24.327 81.794 -7.313 1.00 22.72 189 GLU B N 1
ATOM 1783 C CA . GLU B 1 88 ? 25.212 80.931 -6.516 1.00 22.52 189 GLU B CA 1
ATOM 1784 C C . GLU B 1 88 ? 26.298 80.358 -7.422 1.00 22.73 189 GLU B C 1
ATOM 1785 O O . GLU B 1 88 ? 26.020 80.043 -8.573 1.00 20.97 189 GLU B O 1
ATOM 1791 N N . GLY B 1 89 ? 27.527 80.210 -6.899 1.00 22.95 190 GLY B N 1
ATOM 1792 C CA . GLY B 1 89 ? 28.678 79.761 -7.732 1.00 23.05 190 GLY B CA 1
ATOM 1793 C C . GLY B 1 89 ? 29.425 78.756 -6.884 1.00 24.79 190 GLY B C 1
ATOM 1794 O O . GLY B 1 89 ? 29.351 78.829 -5.618 1.00 21.35 190 GLY B O 1
ATOM 1795 N N . GLU B 1 90 ? 30.059 77.779 -7.558 1.00 23.61 191 GLU B N 1
ATOM 1796 C CA . GLU B 1 90 ? 30.838 76.746 -6.875 1.00 24.18 191 GLU B CA 1
ATOM 1797 C C . GLU B 1 90 ? 32.189 76.764 -7.584 1.00 25.17 191 GLU B C 1
ATOM 1798 O O . GLU B 1 90 ? 32.201 76.954 -8.783 1.00 24.26 191 GLU B O 1
ATOM 1804 N N . HIS B 1 91 ? 33.280 76.489 -6.864 1.00 23.76 192 HIS B N 1
ATOM 1805 C CA . HIS B 1 91 ? 34.633 76.553 -7.465 1.00 25.55 192 HIS B CA 1
ATOM 1806 C C . HIS B 1 91 ? 35.530 75.470 -6.904 1.00 24.82 192 HIS B C 1
ATOM 1807 O O . HIS B 1 91 ? 35.324 74.985 -5.775 1.00 23.33 192 HIS B O 1
ATOM 1814 N N . VAL B 1 92 ? 36.440 74.973 -7.743 1.00 23.18 193 VAL B N 1
ATOM 1815 C CA . VAL B 1 92 ? 37.390 74.006 -7.332 1.00 22.63 193 VAL B CA 1
ATOM 1816 C C . VAL B 1 92 ? 38.669 74.514 -7.979 1.00 23.22 193 VAL B C 1
ATOM 1817 O O . VAL B 1 92 ? 38.689 74.793 -9.211 1.00 21.42 193 VAL B O 1
ATOM 1821 N N . VAL B 1 93 ? 39.702 74.708 -7.172 1.00 20.31 194 VAL B N 1
ATOM 1822 C CA . VAL B 1 93 ? 40.939 75.311 -7.693 1.00 20.17 194 VAL B CA 1
ATOM 1823 C C . VAL B 1 93 ? 42.086 74.355 -7.405 1.00 19.67 194 VAL B C 1
ATOM 1824 O O . VAL B 1 93 ? 42.229 73.924 -6.246 1.00 18.82 194 VAL B O 1
ATOM 1828 N N . GLU B 1 94 ? 42.890 74.091 -8.456 1.00 20.98 195 GLU B N 1
ATOM 1829 C CA . GLU B 1 94 ? 43.944 73.111 -8.507 1.00 23.19 195 GLU B CA 1
ATOM 1830 C C . GLU B 1 94 ? 45.128 73.708 -9.264 1.00 21.32 195 GLU B C 1
ATOM 1831 O O . GLU B 1 94 ? 44.956 74.582 -10.098 1.00 21.77 195 GLU B O 1
ATOM 1837 N N . ALA B 1 95 ? 46.307 73.188 -8.985 1.00 21.44 196 ALA B N 1
ATOM 1838 C CA . ALA B 1 95 ? 47.488 73.473 -9.796 1.00 19.14 196 ALA B CA 1
ATOM 1839 C C . ALA B 1 95 ? 47.796 72.205 -10.602 1.00 19.29 196 ALA B C 1
ATOM 1840 O O . ALA B 1 95 ? 47.970 71.070 -10.077 1.00 20.44 196 ALA B O 1
ATOM 1842 N N . ILE B 1 96 ? 47.901 72.412 -11.891 1.00 20.75 197 ILE B N 1
ATOM 1843 C CA . ILE B 1 96 ? 48.163 71.313 -12.806 1.00 20.99 197 ILE B CA 1
ATOM 1844 C C . ILE B 1 96 ? 49.136 71.729 -13.891 1.00 19.64 197 ILE B C 1
ATOM 1845 O O . ILE B 1 96 ? 49.431 72.928 -14.073 1.00 19.61 197 ILE B O 1
ATOM 1850 N N . LEU B 1 97 ? 49.585 70.734 -14.651 1.00 18.33 198 LEU B N 1
ATOM 1851 C CA . LEU B 1 97 ? 50.231 70.978 -15.983 1.00 20.46 198 LEU B CA 1
ATOM 1852 C C . LEU B 1 97 ? 49.185 70.890 -17.129 1.00 21.31 198 LEU B C 1
ATOM 1853 O O . LEU B 1 97 ? 48.301 70.038 -17.094 1.00 20.81 198 LEU B O 1
ATOM 1858 N N . ALA B 1 98 ? 49.226 71.804 -18.118 1.00 21.21 199 ALA B N 1
ATOM 1859 C CA . ALA B 1 98 ? 48.239 71.699 -19.178 1.00 21.55 199 ALA B CA 1
ATOM 1860 C C . ALA B 1 98 ? 48.579 70.564 -20.163 1.00 22.37 199 ALA B C 1
ATOM 1861 O O . ALA B 1 98 ? 49.729 70.078 -20.221 1.00 23.94 199 ALA B O 1
ATOM 1863 N N . GLU B 1 99 ? 47.599 70.166 -20.964 1.00 22.79 200 GLU B N 1
ATOM 1864 C CA . GLU B 1 99 ? 47.832 69.193 -22.044 1.00 25.13 200 GLU B CA 1
ATOM 1865 C C . GLU B 1 99 ? 48.569 69.883 -23.156 1.00 25.29 200 GLU B C 1
ATOM 1866 O O . GLU B 1 99 ? 48.481 71.122 -23.304 1.00 22.69 200 GLU B O 1
ATOM 1872 N N . ALA B 1 100 ? 49.249 69.103 -23.992 1.00 25.11 201 ALA B N 1
ATOM 1873 C CA . ALA B 1 100 ? 50.017 69.683 -25.094 1.00 25.38 201 ALA B CA 1
ATOM 1874 C C . ALA B 1 100 ? 49.194 70.677 -25.976 1.00 26.04 201 ALA B C 1
ATOM 1875 O O . ALA B 1 100 ? 49.670 71.746 -26.325 1.00 24.54 201 ALA B O 1
ATOM 1877 N N . ASP B 1 101 ? 47.953 70.361 -26.292 1.00 26.58 202 ASP B N 1
ATOM 1878 C CA . ASP B 1 101 ? 47.191 71.279 -27.156 1.00 28.05 202 ASP B CA 1
ATOM 1879 C C . ASP B 1 101 ? 46.836 72.560 -26.428 1.00 26.94 202 ASP B C 1
ATOM 1880 O O . ASP B 1 101 ? 46.782 73.629 -27.041 1.00 26.93 202 ASP B O 1
ATOM 1885 N N . GLU B 1 102 ? 46.602 72.459 -25.127 1.00 26.25 203 GLU B N 1
ATOM 1886 C CA . GLU B 1 102 ? 46.338 73.635 -24.294 1.00 25.08 203 GLU B CA 1
ATOM 1887 C C . GLU B 1 102 ? 47.606 74.505 -24.169 1.00 25.69 203 GLU B C 1
ATOM 1888 O O . GLU B 1 102 ? 47.515 75.741 -24.143 1.00 24.01 203 GLU B O 1
ATOM 1894 N N . CYS B 1 103 ? 48.797 73.888 -24.064 1.00 25.54 204 CYS B N 1
ATOM 1895 C CA . CYS B 1 103 ? 50.052 74.690 -24.067 1.00 24.18 204 CYS B CA 1
ATOM 1896 C C . CYS B 1 103 ? 50.201 75.477 -25.359 1.00 25.73 204 CYS B C 1
ATOM 1897 O O . CYS B 1 103 ? 50.640 76.613 -25.349 1.00 25.17 204 CYS B O 1
ATOM 1900 N N . LYS B 1 104 ? 49.850 74.883 -26.495 1.00 25.73 205 LYS B N 1
ATOM 1901 C CA . LYS B 1 104 ? 49.956 75.608 -27.753 1.00 26.64 205 LYS B CA 1
ATOM 1902 C C . LYS B 1 104 ? 48.982 76.804 -27.766 1.00 26.00 205 LYS B C 1
ATOM 1903 O O . LYS B 1 104 ? 49.361 77.921 -28.117 1.00 25.75 205 LYS B O 1
ATOM 1909 N N . LEU B 1 105 ? 47.740 76.578 -27.361 1.00 24.51 206 LEU B N 1
ATOM 1910 C CA . LEU B 1 105 ? 46.738 77.655 -27.297 1.00 24.24 206 LEU B CA 1
ATOM 1911 C C . LEU B 1 105 ? 47.128 78.803 -26.358 1.00 24.34 206 LEU B C 1
ATOM 1912 O O . LEU B 1 105 ? 46.903 79.979 -26.700 1.00 24.21 206 LEU B O 1
ATOM 1917 N N . LEU B 1 106 ? 47.677 78.482 -25.177 1.00 21.66 207 LEU B N 1
ATOM 1918 C CA . LEU B 1 106 ? 48.124 79.504 -24.206 1.00 21.13 207 LEU B CA 1
ATOM 1919 C C . LEU B 1 106 ? 49.524 80.046 -24.459 1.00 21.51 207 LEU B C 1
ATOM 1920 O O . LEU B 1 106 ? 49.972 80.946 -23.749 1.00 21.23 207 LEU B O 1
ATOM 1925 N N . GLN B 1 107 ? 50.209 79.539 -25.468 1.00 21.70 208 GLN B N 1
ATOM 1926 C CA . GLN B 1 107 ? 51.583 79.957 -25.728 1.00 23.38 208 GLN B CA 1
ATOM 1927 C C . GLN B 1 107 ? 52.422 79.889 -24.448 1.00 21.83 208 GLN B C 1
ATOM 1928 O O . GLN B 1 107 ? 53.025 80.899 -24.051 1.00 19.32 208 GLN B O 1
ATOM 1934 N N . ILE B 1 108 ? 52.501 78.698 -23.830 1.00 21.47 209 ILE B N 1
ATOM 1935 C CA . ILE B 1 108 ? 53.301 78.493 -22.589 1.00 19.83 209 ILE B CA 1
ATOM 1936 C C . ILE B 1 108 ? 54.181 77.254 -22.734 1.00 22.19 209 ILE B C 1
ATOM 1937 O O . ILE B 1 108 ? 54.008 76.422 -23.640 1.00 22.00 209 ILE B O 1
ATOM 1942 N N . ASP B 1 109 ? 55.180 77.196 -21.865 1.00 21.53 210 ASP B N 1
ATOM 1943 C CA . ASP B 1 109 ? 56.073 76.064 -21.731 1.00 22.54 210 ASP B CA 1
ATOM 1944 C C . ASP B 1 109 ? 55.250 74.850 -21.321 1.00 21.70 210 ASP B C 1
ATOM 1945 O O . ASP B 1 109 ? 54.272 74.996 -20.616 1.00 21.75 210 ASP B O 1
ATOM 1950 N N . ALA B 1 110 ? 55.651 73.665 -21.747 1.00 21.56 211 ALA B N 1
ATOM 1951 C CA . ALA B 1 110 ? 54.940 72.435 -21.347 1.00 21.09 211 ALA B CA 1
ATOM 1952 C C . ALA B 1 110 ? 55.006 72.274 -19.815 1.00 18.25 211 ALA B C 1
ATOM 1953 O O . ALA B 1 110 ? 54.075 71.842 -19.180 1.00 18.08 211 ALA B O 1
ATOM 1955 N N . GLY B 1 111 ? 56.107 72.639 -19.210 1.00 17.97 212 GLY B N 1
ATOM 1956 C CA . GLY B 1 111 ? 56.233 72.517 -17.739 1.00 19.98 212 GLY B CA 1
ATOM 1957 C C . GLY B 1 111 ? 55.684 73.714 -16.890 1.00 20.03 212 GLY B C 1
ATOM 1958 O O . GLY B 1 111 ? 55.862 73.777 -15.649 1.00 18.67 212 GLY B O 1
ATOM 1959 N N . GLU B 1 112 ? 55.038 74.693 -17.530 1.00 21.26 213 GLU B N 1
ATOM 1960 C CA . GLU B 1 112 ? 54.442 75.861 -16.793 1.00 20.28 213 GLU B CA 1
ATOM 1961 C C . GLU B 1 112 ? 53.283 75.374 -15.915 1.00 21.23 213 GLU B C 1
ATOM 1962 O O . GLU B 1 112 ? 52.365 74.761 -16.447 1.00 20.67 213 GLU B O 1
ATOM 1968 N N . PRO B 1 113 ? 53.313 75.693 -14.596 1.00 21.00 214 PRO B N 1
ATOM 1969 C CA . PRO B 1 113 ? 52.235 75.372 -13.692 1.00 21.09 214 PRO B CA 1
ATOM 1970 C C . PRO B 1 113 ? 51.083 76.281 -14.029 1.00 20.98 214 PRO B C 1
ATOM 1971 O O . PRO B 1 113 ? 51.277 77.491 -14.243 1.00 14.80 214 PRO B O 1
ATOM 1975 N N . CYS B 1 114 ? 49.903 75.662 -14.133 1.00 19.80 215 CYS B N 1
ATOM 1976 C CA . CYS B 1 114 ? 48.695 76.369 -14.536 1.00 20.81 215 CYS B CA 1
ATOM 1977 C C . CYS B 1 114 ? 47.699 76.286 -13.366 1.00 20.25 215 CYS B C 1
ATOM 1978 O O . CYS B 1 114 ? 47.675 75.340 -12.641 1.00 18.77 215 CYS B O 1
ATOM 1981 N N . LEU B 1 115 ? 46.912 77.340 -13.227 1.00 20.17 216 LEU B N 1
ATOM 1982 C CA . LEU B 1 115 ? 45.912 77.405 -12.219 1.00 23.05 216 LEU B CA 1
ATOM 1983 C C . LEU B 1 115 ? 44.628 76.904 -12.954 1.00 23.44 216 LEU B C 1
ATOM 1984 O O . LEU B 1 115 ? 44.183 77.540 -13.927 1.00 23.23 216 LEU B O 1
ATOM 1989 N N . LEU B 1 116 ? 44.046 75.839 -12.446 1.00 23.40 217 LEU B N 1
ATOM 1990 C CA . LEU B 1 116 ? 42.835 75.275 -12.984 1.00 22.50 217 LEU B CA 1
ATOM 1991 C C . LEU B 1 116 ? 41.689 75.595 -12.058 1.00 23.36 217 LEU B C 1
ATOM 1992 O O . LEU B 1 116 ? 41.747 75.308 -10.848 1.00 23.03 217 LEU B O 1
ATOM 1997 N N . ILE B 1 117 ? 40.653 76.202 -12.611 1.00 22.21 218 ILE B N 1
ATOM 1998 C CA . ILE B 1 117 ? 39.457 76.538 -11.833 1.00 23.66 218 ILE B CA 1
ATOM 1999 C C . ILE B 1 117 ? 38.284 75.890 -12.538 1.00 24.58 218 ILE B C 1
ATOM 2000 O O . ILE B 1 117 ? 38.093 76.103 -13.768 1.00 22.64 218 ILE B O 1
ATOM 2005 N N . ARG B 1 118 ? 37.497 75.127 -11.789 1.00 22.63 219 ARG B N 1
ATOM 2006 C CA . ARG B 1 118 ? 36.323 74.484 -12.333 1.00 23.71 219 ARG B CA 1
ATOM 2007 C C . ARG B 1 118 ? 35.195 75.101 -11.573 1.00 24.03 219 ARG B C 1
ATOM 2008 O O . ARG B 1 118 ? 35.182 75.093 -10.345 1.00 23.72 219 ARG B O 1
ATOM 2016 N N . ARG B 1 119 ? 34.234 75.651 -12.311 1.00 23.80 220 ARG B N 1
ATOM 2017 C CA . ARG B 1 119 ? 33.148 76.424 -11.725 1.00 23.72 220 ARG B CA 1
ATOM 2018 C C . ARG B 1 119 ? 31.789 75.908 -12.238 1.00 23.40 220 ARG B C 1
ATOM 2019 O O . ARG B 1 119 ? 31.675 75.519 -13.425 1.00 21.69 220 ARG B O 1
ATOM 2027 N N . ARG B 1 120 ? 30.771 76.007 -11.401 1.00 20.71 221 ARG B N 1
ATOM 2028 C CA . ARG B 1 120 ? 29.365 75.833 -11.813 1.00 21.79 221 ARG B CA 1
ATOM 2029 C C . ARG B 1 120 ? 28.616 77.021 -11.284 1.00 21.31 221 ARG B C 1
ATOM 2030 O O . ARG B 1 120 ? 28.947 77.513 -10.192 1.00 23.58 221 ARG B O 1
ATOM 2038 N N . THR B 1 121 ? 27.578 77.458 -11.984 1.00 18.94 222 THR B N 1
ATOM 2039 C CA . THR B 1 121 ? 26.814 78.634 -11.537 1.00 19.54 222 THR B CA 1
ATOM 2040 C C . THR B 1 121 ? 25.340 78.236 -11.641 1.00 19.86 222 THR B C 1
ATOM 2041 O O . THR B 1 121 ? 24.905 77.676 -12.701 1.00 17.71 222 THR B O 1
ATOM 2045 N N . TRP B 1 122 ? 24.591 78.603 -10.612 1.00 19.07 223 TRP B N 1
ATOM 2046 C CA . TRP B 1 122 ? 23.165 78.286 -10.527 1.00 21.56 223 TRP B CA 1
ATOM 2047 C C . TRP B 1 122 ? 22.345 79.545 -10.704 1.00 22.30 223 TRP B C 1
ATOM 2048 O O . TRP B 1 122 ? 22.804 80.646 -10.381 1.00 18.41 223 TRP B O 1
ATOM 2059 N N . SER B 1 123 ? 21.122 79.364 -11.220 1.00 24.41 224 SER B N 1
ATOM 2060 C CA . SER B 1 123 ? 20.096 80.400 -11.156 1.00 25.67 224 SER B CA 1
ATOM 2061 C C . SER B 1 123 ? 19.011 79.798 -10.325 1.00 27.59 224 SER B C 1
ATOM 2062 O O . SER B 1 123 ? 18.235 78.997 -10.858 1.00 27.85 224 SER B O 1
ATOM 2065 N N . GLY B 1 124 ? 18.939 80.177 -9.029 1.00 27.12 225 GLY B N 1
ATOM 2066 C CA . GLY B 1 124 ? 18.055 79.494 -8.070 1.00 27.58 225 GLY B CA 1
ATOM 2067 C C . GLY B 1 124 ? 18.587 78.095 -7.784 1.00 28.55 225 GLY B C 1
ATOM 2068 O O . GLY B 1 124 ? 19.757 77.917 -7.380 1.00 28.85 225 GLY B O 1
ATOM 2069 N N . ARG B 1 125 ? 17.766 77.069 -8.015 1.00 28.41 226 ARG B N 1
ATOM 2070 C CA . ARG B 1 125 ? 18.284 75.705 -7.869 1.00 28.28 226 ARG B CA 1
ATOM 2071 C C . ARG B 1 125 ? 18.614 75.070 -9.262 1.00 26.09 226 ARG B C 1
ATOM 2072 O O . ARG B 1 125 ? 18.941 73.880 -9.321 1.00 25.83 226 ARG B O 1
ATOM 2080 N N . GLN B 1 126 ? 18.482 75.817 -10.360 1.00 23.28 227 GLN B N 1
ATOM 2081 C CA . GLN B 1 126 ? 18.816 75.250 -11.676 1.00 23.85 227 GLN B CA 1
ATOM 2082 C C . GLN B 1 126 ? 20.269 75.586 -12.044 1.00 24.75 227 GLN B C 1
ATOM 2083 O O . GLN B 1 126 ? 20.631 76.754 -12.041 1.00 23.67 227 GLN B O 1
ATOM 2089 N N . PRO B 1 127 ? 21.098 74.568 -12.391 1.00 26.07 228 PRO B N 1
ATOM 2090 C CA . PRO B 1 127 ? 22.455 74.854 -12.895 1.00 25.59 228 PRO B CA 1
ATOM 2091 C C . PRO B 1 127 ? 22.314 75.482 -14.249 1.00 25.91 228 PRO B C 1
ATOM 2092 O O . PRO B 1 127 ? 21.462 75.033 -15.058 1.00 26.75 228 PRO B O 1
ATOM 2096 N N . VAL B 1 128 ? 23.042 76.558 -14.474 1.00 23.64 229 VAL B N 1
ATOM 2097 C CA . VAL B 1 128 ? 22.944 77.253 -15.722 1.00 23.47 229 VAL B CA 1
ATOM 2098 C C . VAL B 1 128 ? 24.134 76.872 -16.594 1.00 23.89 229 VAL B C 1
ATOM 2099 O O . VAL B 1 128 ? 24.000 76.688 -17.831 1.00 20.91 229 VAL B O 1
ATOM 2103 N N . THR B 1 129 ? 25.306 76.818 -15.954 1.00 21.41 230 THR B N 1
ATOM 2104 C CA . THR B 1 129 ? 26.531 76.692 -16.708 1.00 20.76 230 THR B CA 1
ATOM 2105 C C . THR B 1 129 ? 27.659 76.061 -15.846 1.00 21.22 230 THR B C 1
ATOM 2106 O O . THR B 1 129 ? 27.624 76.148 -14.620 1.00 19.89 230 THR B O 1
ATOM 2110 N N . ALA B 1 130 ? 28.607 75.377 -16.480 1.00 20.76 231 ALA B N 1
ATOM 2111 C CA . ALA B 1 130 ? 29.780 74.845 -15.803 1.00 20.00 231 ALA B CA 1
ATOM 2112 C C . ALA B 1 130 ? 30.959 75.159 -16.699 1.00 20.71 231 ALA B C 1
ATOM 2113 O O . ALA B 1 130 ? 30.839 75.055 -17.944 1.00 19.47 231 ALA B O 1
ATOM 2115 N N . ALA B 1 131 ? 32.095 75.577 -16.117 1.00 20.42 232 ALA B N 1
ATOM 2116 C CA . ALA B 1 131 ? 33.244 76.009 -16.945 1.00 19.33 232 ALA B CA 1
ATOM 2117 C C . ALA B 1 131 ? 34.531 75.430 -16.381 1.00 20.59 232 ALA B C 1
ATOM 2118 O O . ALA B 1 131 ? 34.670 75.284 -15.169 1.00 21.27 232 ALA B O 1
ATOM 2120 N N . ARG B 1 132 ? 35.499 75.230 -17.235 1.00 21.06 233 ARG B N 1
ATOM 2121 C CA . ARG B 1 132 ? 36.799 74.726 -16.811 1.00 23.11 233 ARG B CA 1
ATOM 2122 C C . ARG B 1 132 ? 37.727 75.783 -17.296 1.00 23.53 233 ARG B C 1
ATOM 2123 O O . ARG B 1 132 ? 37.795 76.057 -18.499 1.00 21.45 233 ARG B O 1
ATOM 2131 N N . LEU B 1 133 ? 38.397 76.474 -16.378 1.00 21.68 234 LEU B N 1
ATOM 2132 C CA . LEU B 1 133 ? 39.183 77.660 -16.824 1.00 22.36 234 LEU B CA 1
ATOM 2133 C C . LEU B 1 133 ? 40.637 77.375 -16.502 1.00 23.10 234 LEU B C 1
ATOM 2134 O O . LEU B 1 133 ? 40.976 77.041 -15.346 1.00 23.43 234 LEU B O 1
ATOM 2139 N N . ILE B 1 134 ? 41.507 77.447 -17.474 1.00 23.15 235 ILE B N 1
ATOM 2140 C CA . ILE B 1 134 ? 42.910 77.123 -17.183 1.00 23.57 235 ILE B CA 1
ATOM 2141 C C . ILE B 1 134 ? 43.732 78.354 -17.488 1.00 22.36 235 ILE B C 1
ATOM 2142 O O . ILE B 1 134 ? 43.537 78.978 -18.538 1.00 21.24 235 ILE B O 1
ATOM 2147 N N . HIS B 1 135 ? 44.586 78.728 -16.540 1.00 20.03 236 HIS B N 1
ATOM 2148 C CA . HIS B 1 135 ? 45.342 79.957 -16.661 1.00 21.26 236 HIS B CA 1
ATOM 2149 C C . HIS B 1 135 ? 46.812 79.611 -16.569 1.00 20.25 236 HIS B C 1
ATOM 2150 O O . HIS B 1 135 ? 47.145 78.807 -15.716 1.00 22.08 236 HIS B O 1
ATOM 2157 N N . PRO B 1 136 ? 47.684 80.244 -17.403 1.00 20.52 237 PRO B N 1
ATOM 2158 C CA . PRO B 1 136 ? 49.114 80.115 -17.016 1.00 19.14 237 PRO B CA 1
ATOM 2159 C C . PRO B 1 136 ? 49.417 80.713 -15.624 1.00 17.23 237 PRO B C 1
ATOM 2160 O O . PRO B 1 136 ? 49.010 81.813 -15.302 1.00 16.12 237 PRO B O 1
ATOM 2164 N N . GLY B 1 137 ? 50.088 79.957 -14.806 1.00 14.94 238 GLY B N 1
ATOM 2165 C CA . GLY B 1 137 ? 50.294 80.349 -13.427 1.00 18.22 238 GLY B CA 1
ATOM 2166 C C . GLY B 1 137 ? 51.100 81.632 -13.335 1.00 19.89 238 GLY B C 1
ATOM 2167 O O . GLY B 1 137 ? 50.962 82.394 -12.367 1.00 20.29 238 GLY B O 1
ATOM 2168 N N . SER B 1 138 ? 51.882 81.908 -14.378 1.00 20.33 239 SER B N 1
ATOM 2169 C CA . SER B 1 138 ? 52.654 83.186 -14.384 1.00 20.18 239 SER B CA 1
ATOM 2170 C C . SER B 1 138 ? 51.804 84.381 -14.789 1.00 21.79 239 SER B C 1
ATOM 2171 O O . SER B 1 138 ? 52.292 85.509 -14.729 1.00 21.89 239 SER B O 1
ATOM 2174 N N . ARG B 1 139 ? 50.562 84.132 -15.263 1.00 20.18 240 ARG B N 1
ATOM 2175 C CA . ARG B 1 139 ? 49.751 85.152 -15.916 1.00 20.68 240 ARG B CA 1
ATOM 2176 C C . ARG B 1 139 ? 48.425 85.487 -15.221 1.00 23.29 240 ARG B C 1
ATOM 2177 O O . ARG B 1 139 ? 47.760 86.454 -15.602 1.00 24.18 240 ARG B O 1
ATOM 2185 N N . HIS B 1 140 ? 48.043 84.694 -14.216 1.00 22.33 241 HIS B N 1
ATOM 2186 C CA . HIS B 1 140 ? 46.880 84.993 -13.429 1.00 24.41 241 HIS B CA 1
ATOM 2187 C C . HIS B 1 140 ? 46.969 84.390 -12.017 1.00 25.49 241 HIS B C 1
ATOM 2188 O O . HIS B 1 140 ? 47.398 83.244 -11.858 1.00 26.60 241 HIS B O 1
ATOM 2195 N N . ARG B 1 141 ? 46.457 85.102 -11.037 1.00 24.43 242 ARG B N 1
ATOM 2196 C CA . ARG B 1 141 ? 46.256 84.496 -9.704 1.00 25.47 242 ARG B CA 1
ATOM 2197 C C . ARG B 1 141 ? 45.030 85.090 -9.064 1.00 24.73 242 ARG B C 1
ATOM 2198 O O . ARG B 1 141 ? 44.564 86.097 -9.531 1.00 24.47 242 ARG B O 1
ATOM 2206 N N . LEU B 1 142 ? 44.545 84.477 -7.975 1.00 23.88 243 LEU B N 1
ATOM 2207 C CA . LEU B 1 142 ? 43.367 84.932 -7.277 1.00 23.74 243 LEU B CA 1
ATOM 2208 C C . LEU B 1 142 ? 43.866 85.748 -6.110 1.00 23.87 243 LEU B C 1
ATOM 2209 O O . LEU B 1 142 ? 44.790 85.310 -5.427 1.00 22.54 243 LEU B O 1
ATOM 2214 N N . GLU B 1 143 ? 43.298 86.929 -5.861 1.00 23.17 244 GLU B N 1
ATOM 2215 C CA . GLU B 1 143 ? 43.762 87.732 -4.712 1.00 23.50 244 GLU B CA 1
ATOM 2216 C C . GLU B 1 143 ? 42.514 88.205 -3.976 1.00 22.70 244 GLU B C 1
ATOM 2217 O O . GLU B 1 143 ? 41.514 88.532 -4.626 1.00 20.61 244 GLU B O 1
ATOM 2223 N N . GLY B 1 144 ? 42.568 88.217 -2.646 1.00 20.44 245 GLY B N 1
ATOM 2224 C CA . GLY B 1 144 ? 41.569 88.943 -1.843 1.00 21.66 245 GLY B CA 1
ATOM 2225 C C . GLY B 1 144 ? 42.088 89.365 -0.493 1.00 21.54 245 GLY B C 1
ATOM 2226 O O . GLY B 1 144 ? 42.980 88.715 0.061 1.00 20.12 245 GLY B O 1
ATOM 2227 N N . ARG B 1 145 ? 41.507 90.434 0.041 1.00 18.96 246 ARG B N 1
ATOM 2228 C CA . ARG B 1 145 ? 41.809 90.923 1.358 1.00 18.38 246 ARG B CA 1
ATOM 2229 C C . ARG B 1 145 ? 40.451 91.360 1.941 1.00 18.91 246 ARG B C 1
ATOM 2230 O O . ARG B 1 145 ? 39.625 91.960 1.220 1.00 17.43 246 ARG B O 1
ATOM 2238 N N . PHE B 1 146 ? 40.205 91.030 3.196 1.00 18.89 247 PHE B N 1
ATOM 2239 C CA . PHE B 1 146 ? 38.842 91.050 3.742 1.00 20.84 247 PHE B CA 1
ATOM 2240 C C . PHE B 1 146 ? 38.987 91.184 5.220 1.00 21.58 247 PHE B C 1
ATOM 2241 O O . PHE B 1 146 ? 39.935 90.630 5.833 1.00 21.53 247 PHE B O 1
ATOM 2249 N N . THR B 1 147 ? 38.083 91.950 5.839 1.00 20.25 248 THR B N 1
ATOM 2250 C CA . THR B 1 147 ? 38.089 91.987 7.265 1.00 20.95 248 THR B CA 1
ATOM 2251 C C . THR B 1 147 ? 37.501 90.648 7.782 1.00 21.88 248 THR B C 1
ATOM 2252 O O . THR B 1 147 ? 36.790 89.940 7.037 1.00 19.73 248 THR B O 1
ATOM 2256 N N . LYS B 1 148 ? 37.874 90.254 9.005 1.00 23.90 249 LYS B N 1
ATOM 2257 C CA . LYS B 1 148 ? 37.435 88.949 9.532 1.00 25.79 249 LYS B CA 1
ATOM 2258 C C . LYS B 1 148 ? 36.214 89.146 10.423 1.00 27.10 249 LYS B C 1
ATOM 2259 O O . LYS B 1 148 ? 36.014 90.241 10.979 1.00 30.69 249 LYS B O 1
ATOM 2265 N N . HIS C 1 7 ? 7.651 92.106 -5.983 1.00 56.72 108 HIS C N 1
ATOM 2266 C CA . HIS C 1 7 ? 8.903 92.727 -6.512 1.00 56.88 108 HIS C CA 1
ATOM 2267 C C . HIS C 1 7 ? 8.778 93.231 -7.969 1.00 55.79 108 HIS C C 1
ATOM 2268 O O . HIS C 1 7 ? 9.176 92.533 -8.915 1.00 55.88 108 HIS C O 1
ATOM 2275 N N . ARG C 1 8 ? 8.202 94.429 -8.134 1.00 54.16 109 ARG C N 1
ATOM 2276 C CA . ARG C 1 8 ? 8.261 95.172 -9.402 1.00 52.36 109 ARG C CA 1
ATOM 2277 C C . ARG C 1 8 ? 9.403 96.210 -9.348 1.00 50.73 109 ARG C C 1
ATOM 2278 O O . ARG C 1 8 ? 9.245 97.293 -8.764 1.00 50.07 109 ARG C O 1
ATOM 2286 N N . HIS C 1 9 ? 10.546 95.857 -9.942 1.00 48.90 110 HIS C N 1
ATOM 2287 C CA . HIS C 1 9 ? 11.745 96.702 -9.926 1.00 47.00 110 HIS C CA 1
ATOM 2288 C C . HIS C 1 9 ? 11.647 97.845 -10.953 1.00 44.58 110 HIS C C 1
ATOM 2289 O O . HIS C 1 9 ? 11.444 97.602 -12.148 1.00 44.27 110 HIS C O 1
ATOM 2296 N N . THR C 1 10 ? 11.796 99.084 -10.477 1.00 41.50 111 THR C N 1
ATOM 2297 C CA . THR C 1 10 ? 11.723 100.309 -11.296 1.00 38.12 111 THR C CA 1
ATOM 2298 C C . THR C 1 10 ? 12.883 101.279 -10.928 1.00 36.25 111 THR C C 1
ATOM 2299 O O . THR C 1 10 ? 13.388 101.254 -9.780 1.00 35.10 111 THR C O 1
ATOM 2303 N N . CYS C 1 11 ? 13.352 102.077 -11.883 1.00 34.05 112 CYS C N 1
ATOM 2304 C CA . CYS C 1 11 ? 14.379 103.087 -11.569 1.00 32.77 112 CYS C CA 1
ATOM 2305 C C . CYS C 1 11 ? 14.226 104.458 -12.265 1.00 31.69 112 CYS C C 1
ATOM 2306 O O . CYS C 1 11 ? 13.335 104.652 -13.130 1.00 29.87 112 CYS C O 1
ATOM 2309 N N . LYS C 1 12 ? 15.019 105.430 -11.815 1.00 28.11 113 LYS C N 1
ATOM 2310 C CA . LYS C 1 12 ? 14.917 106.808 -12.324 1.00 28.68 113 LYS C CA 1
ATOM 2311 C C . LYS C 1 12 ? 16.340 107.337 -12.244 1.00 26.46 113 LYS C C 1
ATOM 2312 O O . LYS C 1 12 ? 16.980 107.254 -11.187 1.00 25.86 113 LYS C O 1
ATOM 2318 N N . VAL C 1 13 ? 16.861 107.771 -13.389 1.00 25.46 114 VAL C N 1
ATOM 2319 C CA . VAL C 1 13 ? 18.200 108.356 -13.503 1.00 24.86 114 VAL C CA 1
ATOM 2320 C C . VAL C 1 13 ? 17.980 109.852 -13.132 1.00 25.38 114 VAL C C 1
ATOM 2321 O O . VAL C 1 13 ? 17.302 110.582 -13.908 1.00 23.87 114 VAL C O 1
ATOM 2333 N N . VAL C 1 15 ? 20.514 112.081 -12.094 1.00 25.60 116 VAL C N 1
ATOM 2334 C CA . VAL C 1 15 ? 21.644 112.893 -12.586 1.00 26.80 116 VAL C CA 1
ATOM 2335 C C . VAL C 1 15 ? 22.535 112.114 -13.549 1.00 25.82 116 VAL C C 1
ATOM 2336 O O . VAL C 1 15 ? 22.818 110.915 -13.359 1.00 26.30 116 VAL C O 1
ATOM 2340 N N . LEU C 1 16 ? 22.910 112.763 -14.630 1.00 24.10 117 LEU C N 1
ATOM 2341 C CA . LEU C 1 16 ? 23.862 112.200 -15.573 1.00 24.63 117 LEU C CA 1
ATOM 2342 C C . LEU C 1 16 ? 24.633 113.338 -16.234 1.00 24.60 117 LEU C C 1
ATOM 2343 O O . LEU C 1 16 ? 24.131 113.960 -17.165 1.00 22.89 117 LEU C O 1
ATOM 2348 N N . LYS C 1 17 ? 25.855 113.621 -15.757 1.00 22.44 118 LYS C N 1
ATOM 2349 C CA . LYS C 1 17 ? 26.559 114.802 -16.231 1.00 23.04 118 LYS C CA 1
ATOM 2350 C C . LYS C 1 17 ? 28.046 114.649 -16.033 1.00 23.32 118 LYS C C 1
ATOM 2351 O O . LYS C 1 17 ? 28.524 113.833 -15.214 1.00 22.17 118 LYS C O 1
ATOM 2357 N N . GLU C 1 18 ? 28.759 115.489 -16.749 1.00 22.50 119 GLU C N 1
ATOM 2358 C CA . GLU C 1 18 ? 30.217 115.716 -16.531 1.00 21.97 119 GLU C CA 1
ATOM 2359 C C . GLU C 1 18 ? 30.469 116.769 -15.431 1.00 21.20 119 GLU C C 1
ATOM 2360 O O . GLU C 1 18 ? 29.771 117.777 -15.346 1.00 20.50 119 GLU C O 1
ATOM 2366 N N . GLU C 1 19 ? 31.522 116.574 -14.641 1.00 20.92 120 GLU C N 1
ATOM 2367 C CA . GLU C 1 19 ? 31.934 117.523 -13.611 1.00 21.95 120 GLU C CA 1
ATOM 2368 C C . GLU C 1 19 ? 33.400 117.274 -13.299 1.00 22.69 120 GLU C C 1
ATOM 2369 O O . GLU C 1 19 ? 33.994 116.326 -13.827 1.00 20.17 120 GLU C O 1
ATOM 2375 N N . ALA C 1 20 ? 33.983 118.157 -12.490 1.00 22.77 121 ALA C N 1
ATOM 2376 C CA . ALA C 1 20 ? 35.407 118.099 -12.150 1.00 23.21 121 ALA C CA 1
ATOM 2377 C C . ALA C 1 20 ? 35.419 117.056 -11.095 1.00 22.75 121 ALA C C 1
ATOM 2378 O O . ALA C 1 20 ? 34.407 116.962 -10.365 1.00 21.95 121 ALA C O 1
ATOM 2380 N N . ALA C 1 21 ? 36.505 116.255 -11.004 1.00 20.40 122 ALA C N 1
ATOM 2381 C CA . ALA C 1 21 ? 36.700 115.294 -9.919 1.00 20.37 122 ALA C CA 1
ATOM 2382 C C . ALA C 1 21 ? 36.547 116.007 -8.539 1.00 22.11 122 ALA C C 1
ATOM 2383 O O . ALA C 1 21 ? 35.827 115.572 -7.673 1.00 19.98 122 ALA C O 1
ATOM 2385 N N . GLY C 1 22 ? 37.237 117.119 -8.338 1.00 21.64 123 GLY C N 1
ATOM 2386 C CA . GLY C 1 22 ? 37.190 117.750 -7.016 1.00 22.29 123 GLY C CA 1
ATOM 2387 C C . GLY C 1 22 ? 38.012 116.943 -6.034 1.00 22.71 123 GLY C C 1
ATOM 2388 O O . GLY C 1 22 ? 38.598 115.907 -6.408 1.00 21.59 123 GLY C O 1
ATOM 2389 N N . SER C 1 23 ? 37.961 117.330 -4.763 1.00 21.17 124 SER C N 1
ATOM 2390 C CA . SER C 1 23 ? 38.829 116.733 -3.812 1.00 21.76 124 SER C CA 1
ATOM 2391 C C . SER C 1 23 ? 38.417 115.293 -3.429 1.00 21.94 124 SER C C 1
ATOM 2392 O O . SER C 1 23 ? 39.266 114.507 -3.045 1.00 20.68 124 SER C O 1
ATOM 2395 N N . GLU C 1 24 ? 37.126 114.941 -3.491 1.00 22.31 125 GLU C N 1
ATOM 2396 C CA . GLU C 1 24 ? 36.708 113.648 -3.021 1.00 23.24 125 GLU C CA 1
ATOM 2397 C C . GLU C 1 24 ? 36.928 112.621 -4.065 1.00 23.93 125 GLU C C 1
ATOM 2398 O O . GLU C 1 24 ? 37.484 111.586 -3.736 1.00 24.58 125 GLU C O 1
ATOM 2404 N N . ARG C 1 25 ? 36.522 112.869 -5.327 1.00 23.03 126 ARG C N 1
ATOM 2405 C CA . ARG C 1 25 ? 36.791 111.861 -6.407 1.00 23.03 126 ARG C CA 1
ATOM 2406 C C . ARG C 1 25 ? 38.243 111.753 -6.738 1.00 23.45 126 ARG C C 1
ATOM 2407 O O . ARG C 1 25 ? 38.690 110.688 -7.191 1.00 25.65 126 ARG C O 1
ATOM 2415 N N . ALA C 1 26 ? 39.009 112.820 -6.510 1.00 23.10 127 ALA C N 1
ATOM 2416 C CA . ALA C 1 26 ? 40.498 112.716 -6.606 1.00 21.93 127 ALA C CA 1
ATOM 2417 C C . ALA C 1 26 ? 41.060 111.641 -5.687 1.00 23.80 127 ALA C C 1
ATOM 2418 O O . ALA C 1 26 ? 41.929 110.846 -6.084 1.00 24.76 127 ALA C O 1
ATOM 2420 N N . LEU C 1 27 ? 40.667 111.652 -4.425 1.00 24.49 128 LEU C N 1
ATOM 2421 C CA . LEU C 1 27 ? 41.085 110.567 -3.517 1.00 27.08 128 LEU C CA 1
ATOM 2422 C C . LEU C 1 27 ? 40.520 109.218 -3.934 1.00 26.37 128 LEU C C 1
ATOM 2423 O O . LEU C 1 27 ? 41.243 108.237 -3.997 1.00 29.10 128 LEU C O 1
ATOM 2428 N N . ALA C 1 28 ? 39.217 109.180 -4.212 1.00 26.42 129 ALA C N 1
ATOM 2429 C CA . ALA C 1 28 ? 38.540 107.934 -4.540 1.00 26.55 129 ALA C CA 1
ATOM 2430 C C . ALA C 1 28 ? 39.084 107.272 -5.793 1.00 27.39 129 ALA C C 1
ATOM 2431 O O . ALA C 1 28 ? 39.185 106.028 -5.847 1.00 28.92 129 ALA C O 1
ATOM 2433 N N . LEU C 1 29 ? 39.429 108.062 -6.817 1.00 26.17 130 LEU C N 1
ATOM 2434 C CA . LEU C 1 29 ? 39.781 107.479 -8.145 1.00 26.01 130 LEU C CA 1
ATOM 2435 C C . LEU C 1 29 ? 41.250 107.751 -8.498 1.00 26.35 130 LEU C C 1
ATOM 2436 O O . LEU C 1 29 ? 41.630 107.571 -9.631 1.00 26.12 130 LEU C O 1
ATOM 2441 N N . ASP C 1 30 ? 42.065 108.178 -7.536 1.00 28.44 131 ASP C N 1
ATOM 2442 C CA . ASP C 1 30 ? 43.511 108.525 -7.806 1.00 28.39 131 ASP C CA 1
ATOM 2443 C C . ASP C 1 30 ? 43.657 109.448 -8.992 1.00 28.57 131 ASP C C 1
ATOM 2444 O O . ASP C 1 30 ? 44.415 109.152 -9.954 1.00 28.72 131 ASP C O 1
ATOM 2457 N N . ARG C 1 32 ? 43.609 113.802 -10.373 1.00 23.00 133 ARG C N 1
ATOM 2458 C CA . ARG C 1 32 ? 43.822 115.209 -10.023 1.00 21.77 133 ARG C CA 1
ATOM 2459 C C . ARG C 1 32 ? 42.468 115.949 -9.977 1.00 21.68 133 ARG C C 1
ATOM 2460 O O . ARG C 1 32 ? 41.507 115.581 -10.640 1.00 20.96 133 ARG C O 1
ATOM 2468 N N . GLU C 1 33 ? 42.380 116.936 -9.114 1.00 21.00 134 GLU C N 1
ATOM 2469 C CA . GLU C 1 33 ? 41.035 117.484 -8.737 1.00 20.55 134 GLU C CA 1
ATOM 2470 C C . GLU C 1 33 ? 40.368 118.144 -9.940 1.00 19.99 134 GLU C C 1
ATOM 2471 O O . GLU C 1 33 ? 39.133 118.294 -10.017 1.00 20.37 134 GLU C O 1
ATOM 2477 N N . GLY C 1 34 ? 41.223 118.550 -10.870 1.00 20.10 135 GLY C N 1
ATOM 2478 C CA . GLY C 1 34 ? 40.821 119.217 -12.085 1.00 19.95 135 GLY C CA 1
ATOM 2479 C C . GLY C 1 34 ? 40.416 118.304 -13.220 1.00 19.81 135 GLY C C 1
ATOM 2480 O O . GLY C 1 34 ? 39.890 118.772 -14.236 1.00 19.62 135 GLY C O 1
ATOM 2481 N N . GLN C 1 35 ? 40.663 117.020 -13.099 1.00 19.06 136 GLN C N 1
ATOM 2482 C CA . GLN C 1 35 ? 40.326 116.183 -14.180 1.00 20.69 136 GLN C CA 1
ATOM 2483 C C . GLN C 1 35 ? 38.791 116.006 -14.194 1.00 21.86 136 GLN C C 1
ATOM 2484 O O . GLN C 1 35 ? 38.126 116.172 -13.149 1.00 22.15 136 GLN C O 1
ATOM 2490 N N . ARG C 1 36 ? 38.262 115.691 -15.364 1.00 20.44 137 ARG C N 1
ATOM 2491 C CA . ARG C 1 36 ? 36.809 115.408 -15.573 1.00 22.31 137 ARG C CA 1
ATOM 2492 C C . ARG C 1 36 ? 36.314 113.993 -15.210 1.00 20.30 137 ARG C C 1
ATOM 2493 O O . ARG C 1 36 ? 36.946 113.031 -15.538 1.00 22.88 137 ARG C O 1
ATOM 2501 N N . VAL C 1 37 ? 35.161 113.883 -14.578 1.00 20.38 138 VAL C N 1
ATOM 2502 C CA . VAL C 1 37 ? 34.533 112.615 -14.317 1.00 23.13 138 VAL C CA 1
ATOM 2503 C C . VAL C 1 37 ? 33.125 112.667 -14.900 1.00 23.87 138 VAL C C 1
ATOM 2504 O O . VAL C 1 37 ? 32.650 113.744 -15.262 1.00 22.27 138 VAL C O 1
ATOM 2508 N N . PHE C 1 38 ? 32.463 111.502 -15.031 1.00 22.93 139 PHE C N 1
ATOM 2509 C CA . PHE C 1 38 ? 31.039 111.556 -15.331 1.00 21.90 139 PHE C CA 1
ATOM 2510 C C . PHE C 1 38 ? 30.373 111.072 -14.049 1.00 22.17 139 PHE C C 1
ATOM 2511 O O . PHE C 1 38 ? 30.953 110.307 -13.307 1.00 22.64 139 PHE C O 1
ATOM 2519 N N . HIS C 1 39 ? 29.187 111.551 -13.786 1.00 21.27 140 HIS C N 1
ATOM 2520 C CA . HIS C 1 39 ? 28.511 111.286 -12.551 1.00 21.37 140 HIS C CA 1
ATOM 2521 C C . HIS C 1 39 ? 27.079 110.865 -12.887 1.00 22.14 140 HIS C C 1
ATOM 2522 O O . HIS C 1 39 ? 26.410 111.580 -13.610 1.00 22.85 140 HIS C O 1
ATOM 2529 N N . SER C 1 40 ? 26.637 109.681 -12.446 1.00 22.45 141 SER C N 1
ATOM 2530 C CA . SER C 1 40 ? 25.235 109.321 -12.618 1.00 21.49 141 SER C CA 1
ATOM 2531 C C . SER C 1 40 ? 24.646 109.078 -11.213 1.00 24.34 141 SER C C 1
ATOM 2532 O O . SER C 1 40 ? 25.351 108.545 -10.297 1.00 23.99 141 SER C O 1
ATOM 2535 N N . LEU C 1 41 ? 23.399 109.455 -11.003 1.00 24.22 142 LEU C N 1
ATOM 2536 C CA . LEU C 1 41 ? 22.743 109.124 -9.726 1.00 26.04 142 LEU C CA 1
ATOM 2537 C C . LEU C 1 41 ? 21.390 108.499 -10.052 1.00 25.35 142 LEU C C 1
ATOM 2538 O O . LEU C 1 41 ? 20.530 109.132 -10.664 1.00 26.05 142 LEU C O 1
ATOM 2543 N N . ILE C 1 42 ? 21.210 107.251 -9.655 1.00 24.14 143 ILE C N 1
ATOM 2544 C CA . ILE C 1 42 ? 20.043 106.517 -10.011 1.00 22.48 143 ILE C CA 1
ATOM 2545 C C . ILE C 1 42 ? 19.372 106.122 -8.738 1.00 22.92 143 ILE C C 1
ATOM 2546 O O . ILE C 1 42 ? 20.035 105.698 -7.802 1.00 20.26 143 ILE C O 1
ATOM 2551 N N . VAL C 1 43 ? 18.045 106.287 -8.703 1.00 23.97 144 VAL C N 1
ATOM 2552 C CA . VAL C 1 43 ? 17.252 105.781 -7.592 1.00 24.64 144 VAL C CA 1
ATOM 2553 C C . VAL C 1 43 ? 16.496 104.529 -8.070 1.00 25.25 144 VAL C C 1
ATOM 2554 O O . VAL C 1 43 ? 15.943 104.514 -9.172 1.00 25.28 144 VAL C O 1
ATOM 2558 N N . HIS C 1 44 ? 16.548 103.475 -7.256 1.00 24.74 145 HIS C N 1
ATOM 2559 C CA . HIS C 1 44 ? 15.902 102.210 -7.519 1.00 25.35 145 HIS C CA 1
ATOM 2560 C C . HIS C 1 44 ? 14.739 102.068 -6.594 1.00 25.18 145 HIS C C 1
ATOM 2561 O O . HIS C 1 44 ? 14.862 102.422 -5.426 1.00 24.30 145 HIS C O 1
ATOM 2568 N N . PHE C 1 45 ? 13.617 101.594 -7.161 1.00 26.27 146 PHE C N 1
ATOM 2569 C CA . PHE C 1 45 ? 12.374 101.370 -6.472 1.00 28.79 146 PHE C CA 1
ATOM 2570 C C . PHE C 1 45 ? 11.937 99.881 -6.523 1.00 31.46 146 PHE C C 1
ATOM 2571 O O . PHE C 1 45 ? 12.101 99.213 -7.560 1.00 31.43 146 PHE C O 1
ATOM 2579 N N . GLU C 1 46 ? 11.371 99.370 -5.421 1.00 33.95 147 GLU C N 1
ATOM 2580 C CA . GLU C 1 46 ? 10.655 98.090 -5.446 1.00 36.72 147 GLU C CA 1
ATOM 2581 C C . GLU C 1 46 ? 9.181 98.362 -5.097 1.00 37.18 147 GLU C C 1
ATOM 2582 O O . GLU C 1 46 ? 8.888 99.006 -4.093 1.00 37.87 147 GLU C O 1
ATOM 2588 N N . ASN C 1 47 ? 8.250 97.903 -5.942 1.00 37.35 148 ASN C N 1
ATOM 2589 C CA . ASN C 1 47 ? 6.814 98.244 -5.788 1.00 37.59 148 ASN C CA 1
ATOM 2590 C C . ASN C 1 47 ? 6.616 99.757 -5.495 1.00 36.88 148 ASN C C 1
ATOM 2591 O O . ASN C 1 47 ? 5.837 100.142 -4.594 1.00 36.13 148 ASN C O 1
ATOM 2596 N N . ASP C 1 48 ? 7.388 100.595 -6.204 1.00 35.28 149 ASP C N 1
ATOM 2597 C CA . ASP C 1 48 ? 7.290 102.076 -6.134 1.00 34.59 149 ASP C CA 1
ATOM 2598 C C . ASP C 1 48 ? 7.855 102.766 -4.864 1.00 32.73 149 ASP C C 1
ATOM 2599 O O . ASP C 1 48 ? 7.708 104.000 -4.675 1.00 31.81 149 ASP C O 1
ATOM 2604 N N . ILE C 1 49 ? 8.543 101.967 -4.049 1.00 29.06 150 ILE C N 1
ATOM 2605 C CA . ILE C 1 49 ? 9.168 102.434 -2.828 1.00 27.58 150 ILE C CA 1
ATOM 2606 C C . ILE C 1 49 ? 10.708 102.470 -3.023 1.00 24.65 150 ILE C C 1
ATOM 2607 O O . ILE C 1 49 ? 11.279 101.474 -3.429 1.00 23.95 150 ILE C O 1
ATOM 2612 N N . PRO C 1 50 ? 11.364 103.608 -2.725 1.00 24.63 151 PRO C N 1
ATOM 2613 C CA . PRO C 1 50 ? 12.844 103.704 -2.938 1.00 23.60 151 PRO C CA 1
ATOM 2614 C C . PRO C 1 50 ? 13.566 102.699 -2.113 1.00 22.67 151 PRO C C 1
ATOM 2615 O O . PRO C 1 50 ? 13.346 102.639 -0.914 1.00 23.86 151 PRO C O 1
ATOM 2619 N N . VAL C 1 51 ? 14.427 101.904 -2.723 1.00 22.42 152 VAL C N 1
ATOM 2620 C CA . VAL C 1 51 ? 15.231 101.011 -1.936 1.00 21.83 152 VAL C CA 1
ATOM 2621 C C . VAL C 1 51 ? 16.720 101.226 -2.071 1.00 21.72 152 VAL C C 1
ATOM 2622 O O . VAL C 1 51 ? 17.466 100.657 -1.303 1.00 20.65 152 VAL C O 1
ATOM 2626 N N . GLN C 1 52 ? 17.180 101.982 -3.071 1.00 20.42 153 GLN C N 1
ATOM 2627 C CA . GLN C 1 52 ? 18.625 102.186 -3.182 1.00 20.56 153 GLN C CA 1
ATOM 2628 C C . GLN C 1 52 ? 18.909 103.466 -3.930 1.00 22.19 153 GLN C C 1
ATOM 2629 O O . GLN C 1 52 ? 18.176 103.744 -4.948 1.00 24.36 153 GLN C O 1
ATOM 2635 N N . ILE C 1 53 ? 19.896 104.252 -3.474 1.00 21.56 154 ILE C N 1
ATOM 2636 C CA . ILE C 1 53 ? 20.492 105.297 -4.324 1.00 22.49 154 ILE C CA 1
ATOM 2637 C C . ILE C 1 53 ? 21.841 104.749 -4.852 1.00 23.72 154 ILE C C 1
ATOM 2638 O O . ILE C 1 53 ? 22.600 104.200 -4.045 1.00 21.07 154 ILE C O 1
ATOM 2643 N N . GLU C 1 54 ? 22.099 104.813 -6.166 1.00 22.66 155 GLU C N 1
ATOM 2644 C CA . GLU C 1 54 ? 23.447 104.437 -6.652 1.00 24.37 155 GLU C CA 1
ATOM 2645 C C . GLU C 1 54 ? 24.060 105.726 -7.150 1.00 23.18 155 GLU C C 1
ATOM 2646 O O . GLU C 1 54 ? 23.640 106.289 -8.127 1.00 23.16 155 GLU C O 1
ATOM 2652 N N . ASP C 1 55 ? 24.999 106.237 -6.387 1.00 23.71 156 ASP C N 1
ATOM 2653 C CA . ASP C 1 55 ? 25.648 107.499 -6.746 1.00 23.65 156 ASP C CA 1
ATOM 2654 C C . ASP C 1 55 ? 27.048 107.129 -7.226 1.00 22.73 156 ASP C C 1
ATOM 2655 O O . ASP C 1 55 ? 27.924 106.791 -6.397 1.00 22.15 156 ASP C O 1
ATOM 2660 N N . ARG C 1 56 ? 27.251 107.239 -8.554 1.00 23.31 157 ARG C N 1
ATOM 2661 C CA . ARG C 1 56 ? 28.396 106.665 -9.284 1.00 23.10 157 ARG C CA 1
ATOM 2662 C C . ARG C 1 56 ? 29.174 107.725 -10.000 1.00 22.50 157 ARG C C 1
ATOM 2663 O O . ARG C 1 56 ? 28.568 108.556 -10.628 1.00 22.08 157 ARG C O 1
ATOM 2671 N N . PHE C 1 57 ? 30.511 107.649 -9.912 1.00 22.93 158 PHE C N 1
ATOM 2672 C CA . PHE C 1 57 ? 31.479 108.496 -10.614 1.00 23.77 158 PHE C CA 1
ATOM 2673 C C . PHE C 1 57 ? 32.404 107.636 -11.402 1.00 25.33 158 PHE C C 1
ATOM 2674 O O . PHE C 1 57 ? 32.760 106.501 -10.970 1.00 24.94 158 PHE C O 1
ATOM 2682 N N . VAL C 1 58 ? 32.743 108.109 -12.616 1.00 24.78 159 VAL C N 1
ATOM 2683 C CA . VAL C 1 58 ? 33.520 107.316 -13.537 1.00 23.87 159 VAL C CA 1
ATOM 2684 C C . VAL C 1 58 ? 34.629 108.213 -14.103 1.00 25.04 159 VAL C C 1
ATOM 2685 O O . VAL C 1 58 ? 34.380 109.353 -14.470 1.00 24.81 159 VAL C O 1
ATOM 2689 N N . ASN C 1 59 ? 35.856 107.712 -14.206 1.00 24.57 160 ASN C N 1
ATOM 2690 C CA . ASN C 1 59 ? 36.905 108.455 -14.934 1.00 24.43 160 ASN C CA 1
ATOM 2691 C C . ASN C 1 59 ? 36.503 108.683 -16.413 1.00 23.83 160 ASN C C 1
ATOM 2692 O O . ASN C 1 59 ? 36.331 107.737 -17.153 1.00 23.23 160 ASN C O 1
ATOM 2697 N N . ALA C 1 60 ? 36.298 109.940 -16.833 1.00 24.26 161 ALA C N 1
ATOM 2698 C CA . ALA C 1 60 ? 35.690 110.225 -18.156 1.00 24.97 161 ALA C CA 1
ATOM 2699 C C . ALA C 1 60 ? 36.538 109.741 -19.361 1.00 27.57 161 ALA C C 1
ATOM 2700 O O . ALA C 1 60 ? 35.978 109.453 -20.449 1.00 28.91 161 ALA C O 1
ATOM 2702 N N . GLN C 1 61 ? 37.864 109.666 -19.171 1.00 27.98 162 GLN C N 1
ATOM 2703 C CA . GLN C 1 61 ? 38.783 109.170 -20.201 1.00 29.56 162 GLN C CA 1
ATOM 2704 C C . GLN C 1 61 ? 38.661 107.676 -20.416 1.00 29.59 162 GLN C C 1
ATOM 2705 O O . GLN C 1 61 ? 38.881 107.208 -21.548 1.00 28.82 162 GLN C O 1
ATOM 2711 N N . VAL C 1 62 ? 38.197 106.954 -19.379 1.00 27.74 163 VAL C N 1
ATOM 2712 C CA . VAL C 1 62 ? 38.071 105.528 -19.437 1.00 28.75 163 VAL C CA 1
ATOM 2713 C C . VAL C 1 62 ? 36.802 105.113 -20.202 1.00 28.16 163 VAL C C 1
ATOM 2714 O O . VAL C 1 62 ? 36.764 104.088 -20.879 1.00 27.74 163 VAL C O 1
ATOM 2718 N N . ALA C 1 63 ? 35.764 105.924 -20.067 1.00 28.14 164 ALA C N 1
ATOM 2719 C CA . ALA C 1 63 ? 34.471 105.557 -20.576 1.00 27.52 164 ALA C CA 1
ATOM 2720 C C . ALA C 1 63 ? 33.900 106.812 -21.234 1.00 27.27 164 ALA C C 1
ATOM 2721 O O . ALA C 1 63 ? 32.942 107.360 -20.734 1.00 26.12 164 ALA C O 1
ATOM 2723 N N . PRO C 1 64 ? 34.466 107.237 -22.398 1.00 27.67 165 PRO C N 1
ATOM 2724 C CA . PRO C 1 64 ? 34.055 108.498 -23.035 1.00 27.55 165 PRO C CA 1
ATOM 2725 C C . PRO C 1 64 ? 32.582 108.645 -23.400 1.00 27.23 165 PRO C C 1
ATOM 2726 O O . PRO C 1 64 ? 32.089 109.764 -23.434 1.00 27.47 165 PRO C O 1
ATOM 2730 N N . ASP C 1 65 ? 31.872 107.538 -23.606 1.00 27.78 166 ASP C N 1
ATOM 2731 C CA . ASP C 1 65 ? 30.486 107.600 -24.095 1.00 27.08 166 ASP C CA 1
ATOM 2732 C C . ASP C 1 65 ? 29.459 107.345 -23.004 1.00 27.67 166 ASP C C 1
ATOM 2733 O O . ASP C 1 65 ? 28.254 107.139 -23.280 1.00 27.90 166 ASP C O 1
ATOM 2738 N N . TYR C 1 66 ? 29.924 107.274 -21.748 1.00 28.14 167 TYR C N 1
ATOM 2739 C CA . TYR C 1 66 ? 29.055 107.056 -20.608 1.00 26.11 167 TYR C CA 1
ATOM 2740 C C . TYR C 1 66 ? 27.807 107.934 -20.551 1.00 27.84 167 TYR C C 1
ATOM 2741 O O . TYR C 1 66 ? 26.751 107.431 -20.201 1.00 26.38 167 TYR C O 1
ATOM 2750 N N . LEU C 1 67 ? 27.908 109.231 -20.901 1.00 27.05 168 LEU C N 1
ATOM 2751 C CA . LEU C 1 67 ? 26.705 110.098 -20.835 1.00 29.47 168 LEU C CA 1
ATOM 2752 C C . LEU C 1 67 ? 25.715 109.840 -21.966 1.00 29.87 168 LEU C C 1
ATOM 2753 O O . LEU C 1 67 ? 24.603 110.399 -21.956 1.00 31.77 168 LEU C O 1
ATOM 2758 N N . LYS C 1 68 ? 26.100 109.027 -22.954 1.00 30.16 169 LYS C N 1
ATOM 2759 C CA . LYS C 1 68 ? 25.173 108.747 -24.059 1.00 29.66 169 LYS C CA 1
ATOM 2760 C C . LYS C 1 68 ? 24.247 107.559 -23.771 1.00 29.39 169 LYS C C 1
ATOM 2761 O O . LYS C 1 68 ? 23.437 107.212 -24.632 1.00 29.01 169 LYS C O 1
ATOM 2767 N N . GLN C 1 69 ? 24.348 106.949 -22.588 1.00 26.53 170 GLN C N 1
ATOM 2768 C CA . GLN C 1 69 ? 23.666 105.669 -22.338 1.00 26.98 170 GLN C CA 1
ATOM 2769 C C . GLN C 1 69 ? 22.320 105.895 -21.706 1.00 26.78 170 GLN C C 1
ATOM 2770 O O . GLN C 1 69 ? 22.132 106.889 -21.008 1.00 27.80 170 GLN C O 1
ATOM 2776 N N . ASP C 1 70 ? 21.417 104.936 -21.892 1.00 27.45 171 ASP C N 1
ATOM 2777 C CA . ASP C 1 70 ? 20.145 104.857 -21.161 1.00 27.50 171 ASP C CA 1
ATOM 2778 C C . ASP C 1 70 ? 20.270 103.835 -20.026 1.00 28.18 171 ASP C C 1
ATOM 2779 O O . ASP C 1 70 ? 20.210 102.636 -20.250 1.00 29.01 171 ASP C O 1
ATOM 2784 N N . PHE C 1 71 ? 20.455 104.306 -18.794 1.00 28.22 172 PHE C N 1
ATOM 2785 C CA . PHE C 1 71 ? 20.678 103.415 -17.668 1.00 27.28 172 PHE C CA 1
ATOM 2786 C C . PHE C 1 71 ? 19.389 102.893 -17.021 1.00 28.67 172 PHE C C 1
ATOM 2787 O O . PHE C 1 71 ? 19.410 102.300 -15.918 1.00 29.02 172 PHE C O 1
ATOM 2795 N N . THR C 1 72 ? 18.278 103.061 -17.732 1.00 29.26 173 THR C N 1
ATOM 2796 C CA . THR C 1 72 ? 17.095 102.318 -17.367 1.00 30.46 173 THR C CA 1
ATOM 2797 C C . THR C 1 72 ? 17.105 100.965 -18.120 1.00 30.91 173 THR C C 1
ATOM 2798 O O . THR C 1 72 ? 16.410 100.054 -17.728 1.00 32.14 173 THR C O 1
ATOM 2802 N N . LEU C 1 73 ? 17.948 100.832 -19.147 1.00 31.23 174 LEU C N 1
ATOM 2803 C CA . LEU C 1 73 ? 18.036 99.641 -20.009 1.00 31.44 174 LEU C CA 1
ATOM 2804 C C . LEU C 1 73 ? 19.279 98.734 -19.764 1.00 32.58 174 LEU C C 1
ATOM 2805 O O . LEU C 1 73 ? 19.313 97.564 -20.184 1.00 31.54 174 LEU C O 1
ATOM 2810 N N . GLN C 1 74 ? 20.296 99.269 -19.078 1.00 31.96 175 GLN C N 1
ATOM 2811 C CA . GLN C 1 74 ? 21.491 98.480 -18.696 1.00 31.62 175 GLN C CA 1
ATOM 2812 C C . GLN C 1 74 ? 22.091 99.181 -17.498 1.00 29.80 175 GLN C C 1
ATOM 2813 O O . GLN C 1 74 ? 22.039 100.391 -17.478 1.00 29.53 175 GLN C O 1
ATOM 2819 N N . THR C 1 75 ? 22.644 98.468 -16.512 1.00 27.61 176 THR C N 1
ATOM 2820 C CA . THR C 1 75 ? 23.135 99.176 -15.324 1.00 27.65 176 THR C CA 1
ATOM 2821 C C . THR C 1 75 ? 24.453 99.884 -15.699 1.00 26.75 176 THR C C 1
ATOM 2822 O O . THR C 1 75 ? 25.155 99.402 -16.581 1.00 27.11 176 THR C O 1
ATOM 2826 N N . PRO C 1 76 ? 24.784 101.008 -15.039 1.00 25.83 177 PRO C N 1
ATOM 2827 C CA . PRO C 1 76 ? 26.137 101.576 -15.265 1.00 26.10 177 PRO C CA 1
ATOM 2828 C C . PRO C 1 76 ? 27.259 100.527 -15.137 1.00 27.60 177 PRO C C 1
ATOM 2829 O O . PRO C 1 76 ? 28.129 100.486 -16.011 1.00 29.82 177 PRO C O 1
ATOM 2833 N N . TYR C 1 77 ? 27.217 99.640 -14.140 1.00 27.57 178 TYR C N 1
ATOM 2834 C CA . TYR C 1 77 ? 28.237 98.570 -13.996 1.00 28.76 178 TYR C CA 1
ATOM 2835 C C . TYR C 1 77 ? 28.357 97.615 -15.232 1.00 28.26 178 TYR C C 1
ATOM 2836 O O . TYR C 1 77 ? 29.440 97.410 -15.813 1.00 26.40 178 TYR C O 1
ATOM 2845 N N . ALA C 1 78 ? 27.223 97.123 -15.687 1.00 28.18 179 ALA C N 1
ATOM 2846 C CA . ALA C 1 78 ? 27.168 96.298 -16.881 1.00 27.58 179 ALA C CA 1
ATOM 2847 C C . ALA C 1 78 ? 27.759 96.992 -18.088 1.00 27.41 179 ALA C C 1
ATOM 2848 O O . ALA C 1 78 ? 28.507 96.369 -18.843 1.00 27.07 179 ALA C O 1
ATOM 2850 N N . TYR C 1 79 ? 27.407 98.269 -18.304 1.00 25.10 180 TYR C N 1
ATOM 2851 C CA . TYR C 1 79 ? 27.874 99.038 -19.401 1.00 23.91 180 TYR C CA 1
ATOM 2852 C C . TYR C 1 79 ? 29.392 99.169 -19.223 1.00 25.49 180 TYR C C 1
ATOM 2853 O O . TYR C 1 79 ? 30.146 98.847 -20.134 1.00 24.63 180 TYR C O 1
ATOM 2862 N N . LEU C 1 80 ? 29.849 99.610 -18.038 1.00 23.74 181 LEU C N 1
ATOM 2863 C CA . LEU C 1 80 ? 31.295 99.769 -17.848 1.00 26.20 181 LEU C CA 1
ATOM 2864 C C . LEU C 1 80 ? 32.063 98.484 -18.110 1.00 27.59 181 LEU C C 1
ATOM 2865 O O . LEU C 1 80 ? 33.186 98.493 -18.648 1.00 26.88 181 LEU C O 1
ATOM 2870 N N . SER C 1 81 ? 31.485 97.363 -17.673 1.00 30.25 182 SER C N 1
ATOM 2871 C CA . SER C 1 81 ? 32.157 96.072 -17.876 1.00 33.45 182 SER C CA 1
ATOM 2872 C C . SER C 1 81 ? 32.392 95.741 -19.391 1.00 34.13 182 SER C C 1
ATOM 2873 O O . SER C 1 81 ? 33.329 95.005 -19.725 1.00 34.67 182 SER C O 1
ATOM 2876 N N . GLN C 1 82 ? 31.614 96.331 -20.307 1.00 33.97 183 GLN C N 1
ATOM 2877 C CA . GLN C 1 82 ? 31.824 96.099 -21.713 1.00 35.23 183 GLN C CA 1
ATOM 2878 C C . GLN C 1 82 ? 32.859 97.059 -22.227 1.00 34.05 183 GLN C C 1
ATOM 2879 O O . GLN C 1 82 ? 33.619 96.718 -23.133 1.00 35.20 183 GLN C O 1
ATOM 2885 N N . VAL C 1 83 ? 32.895 98.261 -21.671 1.00 30.67 184 VAL C N 1
ATOM 2886 C CA . VAL C 1 83 ? 33.814 99.270 -22.179 1.00 30.31 184 VAL C CA 1
ATOM 2887 C C . VAL C 1 83 ? 35.285 99.057 -21.788 1.00 28.61 184 VAL C C 1
ATOM 2888 O O . VAL C 1 83 ? 36.160 99.387 -22.562 1.00 27.85 184 VAL C O 1
ATOM 2892 N N . ALA C 1 84 ? 35.534 98.579 -20.558 1.00 27.25 185 ALA C N 1
ATOM 2893 C CA . ALA C 1 84 ? 36.856 98.364 -20.033 1.00 25.61 185 ALA C CA 1
ATOM 2894 C C . ALA C 1 84 ? 36.803 96.952 -19.342 1.00 25.38 185 ALA C C 1
ATOM 2895 O O . ALA C 1 84 ? 35.819 96.571 -18.765 1.00 22.16 185 ALA C O 1
ATOM 2897 N N . PRO C 1 85 ? 37.866 96.186 -19.439 1.00 26.60 186 PRO C N 1
ATOM 2898 C CA . PRO C 1 85 ? 38.000 94.951 -18.676 1.00 26.68 186 PRO C CA 1
ATOM 2899 C C . PRO C 1 85 ? 38.146 95.237 -17.159 1.00 26.61 186 PRO C C 1
ATOM 2900 O O . PRO C 1 85 ? 39.165 95.733 -16.748 1.00 28.60 186 PRO C O 1
ATOM 2904 N N . LEU C 1 86 ? 37.136 94.969 -16.351 1.00 25.97 187 LEU C N 1
ATOM 2905 C CA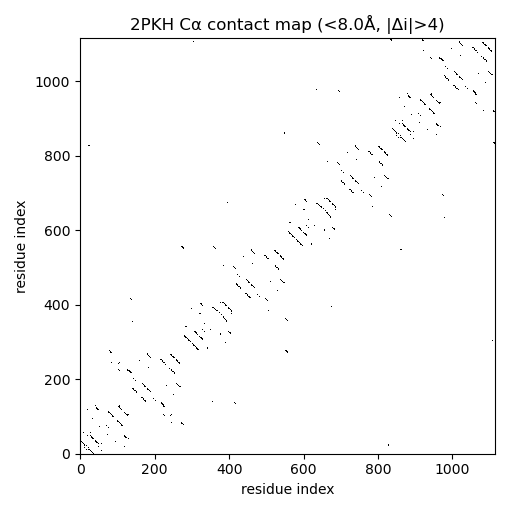 . LEU C 1 86 ? 37.168 95.283 -14.910 1.00 27.17 187 LEU C CA 1
ATOM 2906 C C . LEU C 1 86 ? 37.762 94.067 -14.180 1.00 28.53 187 LEU C C 1
ATOM 2907 O O . LEU C 1 86 ? 37.283 92.938 -14.359 1.00 31.44 187 LEU C O 1
ATOM 2912 N N . THR C 1 87 ? 38.840 94.264 -13.431 1.00 27.52 188 THR C N 1
ATOM 2913 C CA . THR C 1 87 ? 39.695 93.128 -13.054 1.00 25.84 188 THR C CA 1
ATOM 2914 C C . THR C 1 87 ? 39.702 92.965 -11.560 1.00 25.77 188 THR C C 1
ATOM 2915 O O . THR C 1 87 ? 40.041 91.899 -11.026 1.00 25.27 188 THR C O 1
ATOM 2919 N N . GLU C 1 88 ? 39.275 94.016 -10.877 1.00 24.28 189 GLU C N 1
ATOM 2920 C CA . GLU C 1 88 ? 39.359 94.041 -9.397 1.00 25.08 189 GLU C CA 1
ATOM 2921 C C . GLU C 1 88 ? 38.293 94.941 -8.795 1.00 22.57 189 GLU C C 1
ATOM 2922 O O . GLU C 1 88 ? 37.943 95.963 -9.402 1.00 19.75 189 GLU C O 1
ATOM 2928 N N . GLY C 1 89 ? 37.762 94.580 -7.618 1.00 21.79 190 GLY C N 1
ATOM 2929 C CA . GLY C 1 89 ? 36.751 95.423 -6.996 1.00 22.38 190 GLY C CA 1
ATOM 2930 C C . GLY C 1 89 ? 36.974 95.522 -5.510 1.00 23.81 190 GLY C C 1
ATOM 2931 O O . GLY C 1 89 ? 37.668 94.681 -4.920 1.00 23.54 190 GLY C O 1
ATOM 2932 N N . GLU C 1 90 ? 36.432 96.558 -4.904 1.00 22.61 191 GLU C N 1
ATOM 2933 C CA . GLU C 1 90 ? 36.507 96.716 -3.486 1.00 23.91 191 GLU C CA 1
ATOM 2934 C C . GLU C 1 90 ? 35.148 97.083 -2.998 1.00 24.02 191 GLU C C 1
ATOM 2935 O O . GLU C 1 90 ? 34.410 97.833 -3.691 1.00 21.74 191 GLU C O 1
ATOM 2941 N N . HIS C 1 91 ? 34.787 96.608 -1.801 1.00 24.38 192 HIS C N 1
ATOM 2942 C CA . HIS C 1 91 ? 33.561 97.093 -1.156 1.00 26.17 192 HIS C CA 1
ATOM 2943 C C . HIS C 1 91 ? 33.828 97.455 0.283 1.00 25.42 192 HIS C C 1
ATOM 2944 O O . HIS C 1 91 ? 34.679 96.868 0.933 1.00 26.09 192 HIS C O 1
ATOM 2951 N N . VAL C 1 92 ? 33.149 98.460 0.798 1.00 24.66 193 VAL C N 1
ATOM 2952 C CA . VAL C 1 92 ? 33.222 98.782 2.236 1.00 24.29 193 VAL C CA 1
ATOM 2953 C C . VAL C 1 92 ? 31.744 98.938 2.636 1.00 24.92 193 VAL C C 1
ATOM 2954 O O . VAL C 1 92 ? 31.008 99.667 1.953 1.00 25.71 193 VAL C O 1
ATOM 2958 N N . VAL C 1 93 ? 31.312 98.256 3.695 1.00 24.31 194 VAL C N 1
ATOM 2959 C CA . VAL C 1 93 ? 29.918 98.283 4.111 1.00 23.34 194 VAL C CA 1
ATOM 2960 C C . VAL C 1 93 ? 29.865 98.920 5.442 1.00 24.60 194 VAL C C 1
ATOM 2961 O O . VAL C 1 93 ? 30.556 98.464 6.356 1.00 24.80 194 VAL C O 1
ATOM 2965 N N . GLU C 1 94 ? 29.047 99.986 5.579 1.00 25.61 195 GLU C N 1
ATOM 2966 C CA . GLU C 1 94 ? 28.920 100.698 6.858 1.00 24.28 195 GLU C CA 1
ATOM 2967 C C . GLU C 1 94 ? 27.464 100.906 7.128 1.00 24.65 195 GLU C C 1
ATOM 2968 O O . GLU C 1 94 ? 26.642 100.901 6.167 1.00 23.52 195 GLU C O 1
ATOM 2974 N N . ALA C 1 95 ? 27.158 101.111 8.408 1.00 24.57 196 ALA C N 1
ATOM 2975 C CA . ALA C 1 95 ? 25.833 101.563 8.824 1.00 26.99 196 ALA C CA 1
ATOM 2976 C C . ALA C 1 95 ? 25.971 103.049 9.117 1.00 26.66 196 ALA C C 1
ATOM 2977 O O . ALA C 1 95 ? 26.761 103.445 9.998 1.00 24.90 196 ALA C O 1
ATOM 2979 N N . ILE C 1 96 ? 25.204 103.853 8.392 1.00 26.07 197 ILE C N 1
ATOM 2980 C CA . ILE C 1 96 ? 25.287 105.320 8.497 1.00 24.20 197 ILE C CA 1
ATOM 2981 C C . ILE C 1 96 ? 23.939 105.977 8.594 1.00 24.61 197 ILE C C 1
ATOM 2982 O O . ILE C 1 96 ? 22.930 105.357 8.312 1.00 24.73 197 ILE C O 1
ATOM 2987 N N . LEU C 1 97 ? 23.936 107.265 8.933 1.00 24.55 198 LEU C N 1
ATOM 2988 C CA . LEU C 1 97 ? 22.822 108.144 8.595 1.00 23.99 198 LEU C CA 1
ATOM 2989 C C . LEU C 1 97 ? 23.107 108.804 7.251 1.00 23.90 198 LEU C C 1
ATOM 2990 O O . LEU C 1 97 ? 24.245 109.267 7.001 1.00 20.70 198 LEU C O 1
ATOM 2995 N N . ALA C 1 98 ? 22.099 108.842 6.367 1.00 24.54 199 ALA C N 1
ATOM 2996 C CA . ALA C 1 98 ? 22.280 109.396 4.979 1.00 25.54 199 ALA C CA 1
ATOM 2997 C C . ALA C 1 98 ? 22.259 110.933 4.970 1.00 26.70 199 ALA C C 1
ATOM 2998 O O . ALA C 1 98 ? 21.842 111.548 5.954 1.00 27.50 199 ALA C O 1
ATOM 3000 N N . GLU C 1 99 ? 22.743 111.570 3.891 1.00 26.99 200 GLU C N 1
ATOM 3001 C CA . GLU C 1 99 ? 22.697 113.054 3.819 1.00 27.66 200 GLU C CA 1
ATOM 3002 C C . GLU C 1 99 ? 21.237 113.521 3.683 1.00 27.31 200 GLU C C 1
ATOM 3003 O O . GLU C 1 99 ? 20.383 112.746 3.285 1.00 24.09 200 GLU C O 1
ATOM 3009 N N . ALA C 1 100 ? 20.968 114.789 4.015 1.00 27.30 201 ALA C N 1
ATOM 3010 C CA . ALA C 1 100 ? 19.612 115.323 3.948 1.00 28.11 201 ALA C CA 1
ATOM 3011 C C . ALA C 1 100 ? 18.947 115.028 2.635 1.00 27.83 201 ALA C C 1
ATOM 3012 O O . ALA C 1 100 ? 17.884 114.508 2.630 1.00 28.46 201 ALA C O 1
ATOM 3014 N N . ASP C 1 101 ? 19.579 115.377 1.515 1.00 29.58 202 ASP C N 1
ATOM 3015 C CA . ASP C 1 101 ? 18.952 115.209 0.200 1.00 29.56 202 ASP C CA 1
ATOM 3016 C C . ASP C 1 101 ? 18.819 113.716 -0.184 1.00 28.57 202 ASP C C 1
ATOM 3017 O O . ASP C 1 101 ? 17.896 113.337 -0.893 1.00 27.15 202 ASP C O 1
ATOM 3022 N N . GLU C 1 102 ? 19.750 112.875 0.291 1.00 27.06 203 GLU C N 1
ATOM 3023 C CA . GLU C 1 102 ? 19.608 111.411 0.093 1.00 27.18 203 GLU C CA 1
ATOM 3024 C C . GLU C 1 102 ? 18.381 110.825 0.829 1.00 27.95 203 GLU C C 1
ATOM 3025 O O . GLU C 1 102 ? 17.688 109.957 0.296 1.00 29.64 203 GLU C O 1
ATOM 3031 N N . CYS C 1 103 ? 18.143 111.278 2.061 1.00 27.47 204 CYS C N 1
ATOM 3032 C CA . CYS C 1 103 ? 16.963 110.912 2.828 1.00 25.63 204 CYS C CA 1
ATOM 3033 C C . CYS C 1 103 ? 15.690 111.362 2.076 1.00 25.79 204 CYS C C 1
ATOM 3034 O O . CYS C 1 103 ? 14.685 110.632 2.045 1.00 25.22 204 CYS C O 1
ATOM 3037 N N . LYS C 1 104 ? 15.710 112.573 1.505 1.00 24.66 205 LYS C N 1
ATOM 3038 C CA . LYS C 1 104 ? 14.538 113.032 0.765 1.00 24.52 205 LYS C CA 1
ATOM 3039 C C . LYS C 1 104 ? 14.298 112.135 -0.429 1.00 24.02 205 LYS C C 1
ATOM 3040 O O . LYS C 1 104 ? 13.176 111.791 -0.715 1.00 23.84 205 LYS C O 1
ATOM 3046 N N . LEU C 1 105 ? 15.345 111.765 -1.138 1.00 24.05 206 LEU C N 1
ATOM 3047 C CA . LEU C 1 105 ? 15.191 110.917 -2.328 1.00 25.42 206 LEU C CA 1
ATOM 3048 C C . LEU C 1 105 ? 14.721 109.517 -1.972 1.00 26.42 206 LEU C C 1
ATOM 3049 O O . LEU C 1 105 ? 13.923 108.921 -2.699 1.00 27.79 206 LEU C O 1
ATOM 3054 N N . LEU C 1 106 ? 15.214 109.006 -0.847 1.00 25.13 207 LEU C N 1
ATOM 3055 C CA . LEU C 1 106 ? 14.837 107.696 -0.346 1.00 25.61 207 LEU C CA 1
ATOM 3056 C C . LEU C 1 106 ? 13.512 107.638 0.406 1.00 24.85 207 LEU C C 1
ATOM 3057 O O . LEU C 1 106 ? 13.100 106.567 0.795 1.00 25.52 207 LEU C O 1
ATOM 3062 N N . GLN C 1 107 ? 12.881 108.787 0.631 1.00 24.10 208 GLN C N 1
ATOM 3063 C CA . GLN C 1 107 ? 11.684 108.907 1.457 1.00 24.42 208 GLN C CA 1
ATOM 3064 C C . GLN C 1 107 ? 11.814 108.232 2.812 1.00 23.92 208 GLN C C 1
ATOM 3065 O O . GLN C 1 107 ? 11.010 107.383 3.189 1.00 24.91 208 GLN C O 1
ATOM 3071 N N . ILE C 1 108 ? 12.861 108.619 3.546 1.00 24.92 209 ILE C N 1
ATOM 3072 C CA . ILE C 1 108 ? 13.072 108.135 4.925 1.00 24.16 209 ILE C CA 1
ATOM 3073 C C . ILE C 1 108 ? 13.278 109.386 5.779 1.00 24.56 209 ILE C C 1
ATOM 3074 O O . ILE C 1 108 ? 13.616 110.433 5.245 1.00 24.88 209 ILE C O 1
ATOM 3079 N N . ASP C 1 109 ? 13.116 109.246 7.094 1.00 25.80 210 ASP C N 1
ATOM 3080 C CA . ASP C 1 109 ? 13.413 110.313 8.049 1.00 28.05 210 ASP C CA 1
ATOM 3081 C C . ASP C 1 109 ? 14.922 110.319 8.241 1.00 27.38 210 ASP C C 1
ATOM 3082 O O . ASP C 1 109 ? 15.597 109.338 7.935 1.00 26.34 210 ASP C O 1
ATOM 3087 N N . ALA C 1 110 ? 15.455 111.437 8.708 1.00 26.51 211 ALA C N 1
ATOM 3088 C CA . ALA C 1 110 ? 16.884 111.626 8.728 1.00 25.97 211 ALA C CA 1
ATOM 3089 C C . ALA C 1 110 ? 17.582 110.668 9.656 1.00 25.17 211 ALA C C 1
ATOM 3090 O O . ALA C 1 110 ? 18.776 110.460 9.531 1.00 24.64 211 ALA C O 1
ATOM 3092 N N . GLY C 1 111 ? 16.830 110.145 10.620 1.00 24.09 212 GLY C N 1
ATOM 3093 C CA . GLY C 1 111 ? 17.385 109.337 11.683 1.00 24.52 212 GLY C CA 1
ATOM 3094 C C . GLY C 1 111 ? 17.384 107.856 11.343 1.00 25.50 212 GLY C C 1
ATOM 3095 O O . GLY C 1 111 ? 17.763 107.021 12.186 1.00 26.34 212 GLY C O 1
ATOM 3096 N N . GLU C 1 112 ? 16.924 107.524 10.136 1.00 25.10 213 GLU C N 1
ATOM 3097 C CA . GLU C 1 112 ? 16.739 106.131 9.765 1.00 25.01 213 GLU C CA 1
ATOM 3098 C C . GLU C 1 112 ? 18.105 105.588 9.331 1.00 23.41 213 GLU C C 1
ATOM 3099 O O . GLU C 1 112 ? 18.692 106.115 8.380 1.00 22.28 213 GLU C O 1
ATOM 3105 N N . PRO C 1 113 ? 18.600 104.540 10.029 1.00 24.31 214 PRO C N 1
ATOM 3106 C CA . PRO C 1 113 ? 19.941 103.971 9.626 1.00 23.54 214 PRO C CA 1
ATOM 3107 C C . PRO C 1 113 ? 19.856 103.345 8.237 1.00 23.46 214 PRO C C 1
ATOM 3108 O O . PRO C 1 113 ? 18.809 102.777 7.875 1.00 22.34 214 PRO C O 1
ATOM 3112 N N . CYS C 1 114 ? 20.922 103.521 7.455 1.00 23.50 215 CYS C N 1
ATOM 3113 C CA . CYS C 1 114 ? 20.996 103.052 6.086 1.00 23.51 215 CYS C CA 1
ATOM 3114 C C . CYS C 1 114 ? 22.217 102.157 5.948 1.00 24.20 215 CYS C C 1
ATOM 3115 O O . CYS C 1 114 ? 23.179 102.335 6.683 1.00 21.90 215 CYS C O 1
ATOM 3118 N N . LEU C 1 115 ? 22.157 101.182 5.027 1.00 23.06 216 LEU C N 1
ATOM 3119 C CA . LEU C 1 115 ? 23.340 100.357 4.734 1.00 25.90 216 LEU C CA 1
ATOM 3120 C C . LEU C 1 115 ? 24.020 101.056 3.615 1.00 24.62 216 LEU C C 1
ATOM 3121 O O . LEU C 1 115 ? 23.378 101.312 2.613 1.00 27.16 216 LEU C O 1
ATOM 3126 N N . LEU C 1 116 ? 25.288 101.419 3.781 1.00 24.15 217 LEU C N 1
ATOM 3127 C CA . LEU C 1 116 ? 26.065 101.990 2.722 1.00 21.44 217 LEU C CA 1
ATOM 3128 C C . LEU C 1 116 ? 27.036 100.935 2.234 1.00 23.21 217 LEU C C 1
ATOM 3129 O O . LEU C 1 116 ? 27.669 100.253 3.014 1.00 23.12 217 LEU C O 1
ATOM 3134 N N . ILE C 1 117 ? 27.126 100.733 0.941 1.00 21.57 218 ILE C N 1
ATOM 3135 C CA . ILE C 1 117 ? 28.175 99.919 0.352 1.00 22.98 218 ILE C CA 1
ATOM 3136 C C . ILE C 1 117 ? 28.967 100.851 -0.574 1.00 24.97 218 ILE C C 1
ATOM 3137 O O . ILE C 1 117 ? 28.427 101.394 -1.584 1.00 25.06 218 ILE C O 1
ATOM 3142 N N . ARG C 1 118 ? 30.210 101.121 -0.234 1.00 26.12 219 ARG C N 1
ATOM 3143 C CA . ARG C 1 118 ? 31.068 101.952 -1.119 1.00 27.30 219 ARG C CA 1
ATOM 3144 C C . ARG C 1 118 ? 31.817 100.970 -1.996 1.00 28.68 219 ARG C C 1
ATOM 3145 O O . ARG C 1 118 ? 32.421 100.011 -1.460 1.00 27.49 219 ARG C O 1
ATOM 3153 N N . ARG C 1 119 ? 31.832 101.206 -3.301 1.00 27.50 220 ARG C N 1
ATOM 3154 C CA . ARG C 1 119 ? 32.416 100.249 -4.224 1.00 28.53 220 ARG C CA 1
ATOM 3155 C C . ARG C 1 119 ? 33.464 100.968 -5.053 1.00 28.34 220 ARG C C 1
ATOM 3156 O O . ARG C 1 119 ? 33.244 102.104 -5.482 1.00 28.81 220 ARG C O 1
ATOM 3164 N N . ARG C 1 120 ? 34.594 100.333 -5.304 1.00 26.79 221 ARG C N 1
ATOM 3165 C CA . ARG C 1 120 ? 35.508 100.834 -6.297 1.00 24.78 221 ARG C CA 1
ATOM 3166 C C . ARG C 1 120 ? 35.919 99.691 -7.200 1.00 24.87 221 ARG C C 1
ATOM 3167 O O . ARG C 1 120 ? 35.991 98.549 -6.759 1.00 23.24 221 ARG C O 1
ATOM 3175 N N . THR C 1 121 ? 36.206 100.021 -8.460 1.00 23.90 222 THR C N 1
ATOM 3176 C CA . THR C 1 121 ? 36.500 99.016 -9.447 1.00 24.24 222 THR C CA 1
ATOM 3177 C C . THR C 1 121 ? 37.654 99.545 -10.287 1.00 24.35 222 THR C C 1
ATOM 3178 O O . THR C 1 121 ? 37.748 100.790 -10.624 1.00 22.41 222 THR C O 1
ATOM 3182 N N . TRP C 1 122 ? 38.531 98.602 -10.604 1.00 24.27 223 TRP C N 1
ATOM 3183 C CA . TRP C 1 122 ? 39.838 98.871 -11.246 1.00 24.54 223 TRP C CA 1
ATOM 3184 C C . TRP C 1 122 ? 39.859 98.074 -12.564 1.00 25.47 223 TRP C C 1
ATOM 3185 O O . TRP C 1 122 ? 39.270 97.011 -12.640 1.00 24.91 223 TRP C O 1
ATOM 3196 N N . SER C 1 123 ? 40.519 98.616 -13.585 1.00 25.51 224 SER C N 1
ATOM 3197 C CA . SER C 1 123 ? 40.803 97.897 -14.831 1.00 26.60 224 SER C CA 1
ATOM 3198 C C . SER C 1 123 ? 42.324 97.867 -14.881 1.00 26.63 224 SER C C 1
ATOM 3199 O O . SER C 1 123 ? 42.942 98.892 -15.121 1.00 26.37 224 SER C O 1
ATOM 3202 N N . GLY C 1 124 ? 42.911 96.726 -14.580 1.00 27.45 225 GLY C N 1
ATOM 3203 C CA . GLY C 1 124 ? 44.370 96.652 -14.380 1.00 29.22 225 GLY C CA 1
ATOM 3204 C C . GLY C 1 124 ? 44.686 97.477 -13.142 1.00 30.19 225 GLY C C 1
ATOM 3205 O O . GLY C 1 124 ? 44.018 97.327 -12.094 1.00 29.33 225 GLY C O 1
ATOM 3206 N N . ARG C 1 125 ? 45.677 98.364 -13.215 1.00 30.94 226 ARG C N 1
ATOM 3207 C CA . ARG C 1 125 ? 45.967 99.117 -11.980 1.00 32.77 226 ARG C CA 1
ATOM 3208 C C . ARG C 1 125 ? 45.155 100.394 -11.903 1.00 31.67 226 ARG C C 1
ATOM 3209 O O . ARG C 1 125 ? 45.199 101.051 -10.891 1.00 30.21 226 ARG C O 1
ATOM 3217 N N . GLN C 1 126 ? 44.399 100.704 -12.956 1.00 30.77 227 GLN C N 1
ATOM 3218 C CA . GLN C 1 126 ? 43.723 101.983 -13.001 1.00 31.88 227 GLN C CA 1
ATOM 3219 C C . GLN C 1 126 ? 42.296 102.031 -12.390 1.00 30.42 227 GLN C C 1
ATOM 3220 O O . GLN C 1 126 ? 41.457 101.217 -12.740 1.00 27.28 227 GLN C O 1
ATOM 3226 N N . PRO C 1 127 ? 42.028 102.991 -11.485 1.00 30.11 228 PRO C N 1
ATOM 3227 C CA . PRO C 1 127 ? 40.663 103.073 -10.954 1.00 29.89 228 PRO C CA 1
ATOM 3228 C C . PRO C 1 127 ? 39.692 103.561 -11.988 1.00 28.65 228 PRO C C 1
ATOM 3229 O O . PRO C 1 127 ? 39.991 104.448 -12.784 1.00 31.77 228 PRO C O 1
ATOM 3233 N N . VAL C 1 128 ? 38.528 102.973 -12.051 1.00 28.11 229 VAL C N 1
ATOM 3234 C CA . VAL C 1 128 ? 37.653 103.225 -13.189 1.00 26.51 229 VAL C CA 1
ATOM 3235 C C . VAL C 1 128 ? 36.455 103.992 -12.705 1.00 26.38 229 VAL C C 1
ATOM 3236 O O . VAL C 1 128 ? 36.011 104.990 -13.358 1.00 26.66 229 VAL C O 1
ATOM 3240 N N . THR C 1 129 ? 35.919 103.556 -11.569 1.00 24.81 230 THR C N 1
ATOM 3241 C CA . THR C 1 129 ? 34.633 104.041 -11.093 1.00 23.12 230 THR C CA 1
ATOM 3242 C C . THR C 1 129 ? 34.545 103.845 -9.604 1.00 22.80 230 THR C C 1
ATOM 3243 O O . THR C 1 129 ? 35.141 102.889 -9.061 1.00 22.61 230 THR C O 1
ATOM 3247 N N . ALA C 1 130 ? 33.825 104.741 -8.923 1.00 21.68 231 ALA C N 1
ATOM 3248 C CA . ALA C 1 130 ? 33.594 104.671 -7.469 1.00 21.27 231 ALA C CA 1
ATOM 3249 C C . ALA C 1 130 ? 32.061 105.001 -7.271 1.00 21.58 231 ALA C C 1
ATOM 3250 O O . ALA C 1 130 ? 31.526 105.868 -7.956 1.00 20.44 231 ALA C O 1
ATOM 3252 N N . ALA C 1 131 ? 31.332 104.205 -6.506 1.00 20.75 232 ALA C N 1
ATOM 3253 C CA . ALA C 1 131 ? 29.897 104.403 -6.365 1.00 21.26 232 ALA C CA 1
ATOM 3254 C C . ALA C 1 131 ? 29.600 104.322 -4.900 1.00 23.37 232 ALA C C 1
ATOM 3255 O O . ALA C 1 131 ? 30.293 103.623 -4.167 1.00 23.94 232 ALA C O 1
ATOM 3257 N N . ARG C 1 132 ? 28.519 104.953 -4.479 1.00 25.46 233 ARG C N 1
ATOM 3258 C CA . ARG C 1 132 ? 28.010 104.738 -3.149 1.00 25.55 233 ARG C CA 1
ATOM 3259 C C . ARG C 1 132 ? 26.629 104.238 -3.383 1.00 25.31 233 ARG C C 1
ATOM 3260 O O . ARG C 1 132 ? 25.835 104.900 -4.061 1.00 28.02 233 ARG C O 1
ATOM 3268 N N . LEU C 1 133 ? 26.355 103.049 -2.854 1.00 24.95 234 LEU C N 1
ATOM 3269 C CA . LEU C 1 133 ? 25.012 102.487 -2.836 1.00 24.65 234 LEU C CA 1
ATOM 3270 C C . LEU C 1 133 ? 24.423 102.688 -1.454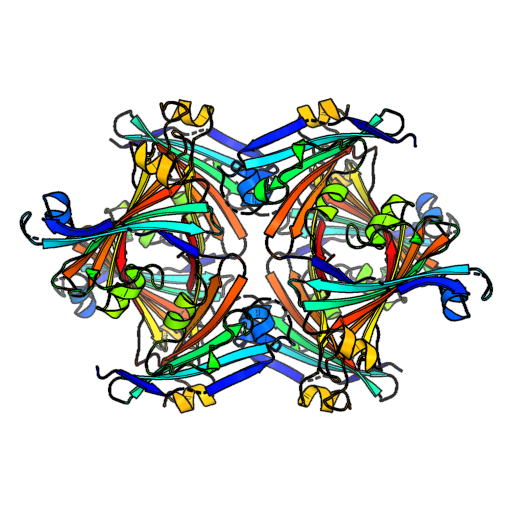 1.00 24.33 234 LEU C C 1
ATOM 3271 O O . LEU C 1 133 ? 24.929 102.131 -0.448 1.00 22.59 234 LEU C O 1
ATOM 3276 N N . ILE C 1 134 ? 23.347 103.455 -1.372 1.00 22.62 235 ILE C N 1
ATOM 3277 C CA . ILE C 1 134 ? 22.778 103.746 -0.059 1.00 22.98 235 ILE C CA 1
ATOM 3278 C C . ILE C 1 134 ? 21.398 103.127 0.008 1.00 22.85 235 ILE C C 1
ATOM 3279 O O . ILE C 1 134 ? 20.617 103.311 -0.928 1.00 19.41 235 ILE C O 1
ATOM 3284 N N . HIS C 1 135 ? 21.134 102.335 1.060 1.00 20.24 236 HIS C N 1
ATOM 3285 C CA . HIS C 1 135 ? 19.817 101.606 1.138 1.00 22.18 236 HIS C CA 1
ATOM 3286 C C . HIS C 1 135 ? 19.158 101.936 2.449 1.00 21.72 236 HIS C C 1
ATOM 3287 O O . HIS C 1 135 ? 19.832 101.836 3.461 1.00 22.77 236 HIS C O 1
ATOM 3294 N N . PRO C 1 136 ? 17.841 102.262 2.488 1.00 21.06 237 PRO C N 1
ATOM 3295 C CA . PRO C 1 136 ? 17.201 102.337 3.788 1.00 21.75 237 PRO C CA 1
ATOM 3296 C C . PRO C 1 136 ? 17.376 101.059 4.558 1.00 22.20 237 PRO C C 1
ATOM 3297 O O . PRO C 1 136 ? 17.146 99.956 4.002 1.00 23.43 237 PRO C O 1
ATOM 3301 N N . GLY C 1 137 ? 17.713 101.155 5.829 1.00 22.67 238 GLY C N 1
ATOM 3302 C CA . GLY C 1 137 ? 18.021 99.922 6.526 1.00 25.09 238 GLY C CA 1
ATOM 3303 C C . GLY C 1 137 ? 16.827 99.036 6.780 1.00 27.45 238 GLY C C 1
ATOM 3304 O O . GLY C 1 137 ? 16.981 97.834 7.028 1.00 29.39 238 GLY C O 1
ATOM 3305 N N . SER C 1 138 ? 15.628 99.617 6.749 1.00 27.84 239 SER C N 1
ATOM 3306 C CA . SER C 1 138 ? 14.394 98.847 6.971 1.00 28.87 239 SER C CA 1
ATOM 3307 C C . SER C 1 138 ? 13.898 98.189 5.678 1.00 29.31 239 SER C C 1
ATOM 3308 O O . SER C 1 138 ? 12.954 97.430 5.728 1.00 30.24 239 SER C O 1
ATOM 3311 N N . ARG C 1 139 ? 14.540 98.483 4.550 1.00 28.75 240 ARG C N 1
ATOM 3312 C CA . ARG C 1 139 ? 14.046 98.034 3.248 1.00 29.65 240 ARG C CA 1
ATOM 3313 C C . ARG C 1 139 ? 14.999 97.120 2.487 1.00 30.20 240 ARG C C 1
ATOM 3314 O O . ARG C 1 139 ? 14.693 96.729 1.357 1.00 30.30 240 ARG C O 1
ATOM 3322 N N . HIS C 1 140 ? 16.178 96.841 3.040 1.00 29.56 241 HIS C N 1
ATOM 3323 C CA . HIS C 1 140 ? 17.179 96.045 2.301 1.00 30.90 241 HIS C CA 1
ATOM 3324 C C . HIS C 1 140 ? 18.176 95.433 3.290 1.00 31.58 241 HIS C C 1
ATOM 3325 O O . HIS C 1 140 ? 18.563 96.104 4.248 1.00 32.18 241 HIS C O 1
ATOM 3332 N N . ARG C 1 141 ? 18.567 94.178 3.060 1.00 30.18 242 ARG C N 1
ATOM 3333 C CA . ARG C 1 141 ? 19.572 93.501 3.885 1.00 30.59 242 ARG C CA 1
ATOM 3334 C C . ARG C 1 141 ? 20.500 92.786 2.938 1.00 28.14 242 ARG C C 1
ATOM 3335 O O . ARG C 1 141 ? 20.062 92.443 1.831 1.00 28.06 242 ARG C O 1
ATOM 3343 N N . LEU C 1 142 ? 21.764 92.592 3.321 1.00 26.93 243 LEU C N 1
ATOM 3344 C CA . LEU C 1 142 ? 22.668 91.808 2.501 1.00 26.04 243 LEU C CA 1
ATOM 3345 C C . LEU C 1 142 ? 22.519 90.393 3.030 1.00 25.59 243 LEU C C 1
ATOM 3346 O O . LEU C 1 142 ? 22.489 90.213 4.253 1.00 25.38 243 LEU C O 1
ATOM 3351 N N . GLU C 1 143 ? 22.442 89.399 2.170 1.00 24.84 244 GLU C N 1
ATOM 3352 C CA . GLU C 1 143 ? 22.215 88.033 2.656 1.00 26.58 244 GLU C CA 1
ATOM 3353 C C . GLU C 1 143 ? 23.157 87.123 1.888 1.00 25.40 244 GLU C C 1
ATOM 3354 O O . GLU C 1 143 ? 23.277 87.269 0.659 1.00 23.81 244 GLU C O 1
ATOM 3360 N N . GLY C 1 144 ? 23.751 86.145 2.555 1.00 24.16 245 GLY C N 1
ATOM 3361 C CA . GLY C 1 144 ? 24.443 85.114 1.770 1.00 23.77 245 GLY C CA 1
ATOM 3362 C C . GLY C 1 144 ? 24.763 83.868 2.516 1.00 23.95 245 GLY C C 1
ATOM 3363 O O . GLY C 1 144 ? 24.580 83.805 3.742 1.00 22.00 245 GLY C O 1
ATOM 3364 N N . ARG C 1 145 ? 25.275 82.879 1.790 1.00 23.86 246 ARG C N 1
ATOM 3365 C CA . ARG C 1 145 ? 25.650 81.606 2.406 1.00 25.79 246 ARG C CA 1
ATOM 3366 C C . ARG C 1 145 ? 26.936 81.144 1.726 1.00 26.12 246 ARG C C 1
ATOM 3367 O O . ARG C 1 145 ? 27.085 81.333 0.520 1.00 25.00 246 ARG C O 1
ATOM 3375 N N . PHE C 1 146 ? 27.850 80.552 2.495 1.00 26.68 247 PHE C N 1
ATOM 3376 C CA . PHE C 1 146 ? 29.193 80.212 2.017 1.00 28.11 247 PHE C CA 1
ATOM 3377 C C . PHE C 1 146 ? 29.711 78.948 2.670 1.00 28.60 247 PHE C C 1
ATOM 3378 O O . PHE C 1 146 ? 29.525 78.744 3.889 1.00 29.77 247 PHE C O 1
ATOM 3386 N N . THR C 1 147 ? 30.357 78.081 1.923 1.00 28.06 248 THR C N 1
ATOM 3387 C CA . THR C 1 147 ? 31.015 76.945 2.593 1.00 28.99 248 THR C CA 1
ATOM 3388 C C . THR C 1 147 ? 32.322 77.418 3.277 1.00 30.80 248 THR C C 1
ATOM 3389 O O . THR C 1 147 ? 32.784 78.565 3.038 1.00 28.28 248 THR C O 1
ATOM 3393 N N . LYS C 1 148 ? 32.884 76.536 4.117 1.00 31.67 249 LYS C N 1
ATOM 3394 C CA . LYS C 1 148 ? 33.961 76.872 5.042 1.00 34.23 249 LYS C CA 1
ATOM 3395 C C . LYS C 1 148 ? 35.134 75.924 4.907 1.00 35.05 249 LYS C C 1
ATOM 3396 O O . LYS C 1 148 ? 35.377 75.410 3.820 1.00 36.57 249 LYS C O 1
ATOM 3402 N N . ARG D 1 8 ? 45.028 97.557 22.118 1.00 46.44 109 ARG D N 1
ATOM 3403 C CA . ARG D 1 8 ? 44.605 96.663 23.234 1.00 47.11 109 ARG D CA 1
ATOM 3404 C C . ARG D 1 8 ? 43.147 96.222 23.064 1.00 46.78 109 AR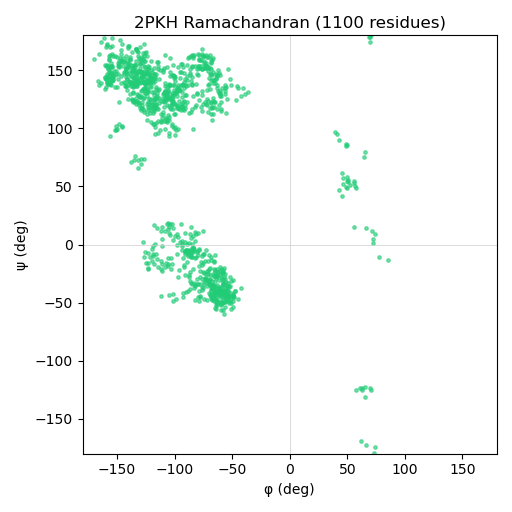G D C 1
ATOM 3405 O O . ARG D 1 8 ? 42.215 97.026 23.145 1.00 46.29 109 ARG D O 1
ATOM 3413 N N . HIS D 1 9 ? 42.965 94.937 22.800 1.00 46.74 110 HIS D N 1
ATOM 3414 C CA . HIS D 1 9 ? 41.654 94.367 22.673 1.00 46.30 110 HIS D CA 1
ATOM 3415 C C . HIS D 1 9 ? 41.366 93.613 23.923 1.00 46.03 110 HIS D C 1
ATOM 3416 O O . HIS D 1 9 ? 42.240 92.923 24.444 1.00 47.17 110 HIS D O 1
ATOM 3423 N N . THR D 1 10 ? 40.156 93.745 24.428 1.00 43.77 111 THR D N 1
ATOM 3424 C CA . THR D 1 10 ? 39.808 93.147 25.673 1.00 42.69 111 THR D CA 1
ATOM 3425 C C . THR D 1 10 ? 38.378 92.788 25.483 1.00 41.29 111 THR D C 1
ATOM 3426 O O . THR D 1 10 ? 37.705 93.345 24.639 1.00 40.69 111 THR D O 1
ATOM 3430 N N . CYS D 1 11 ? 37.893 91.855 26.276 1.00 40.76 112 CYS D N 1
ATOM 3431 C CA . CYS D 1 11 ? 36.464 91.578 26.277 1.00 38.96 112 CYS D CA 1
ATOM 3432 C C . CYS D 1 11 ? 35.917 91.165 27.634 1.00 37.59 112 CYS D C 1
ATOM 3433 O O . CYS D 1 11 ? 36.632 90.706 28.526 1.00 38.22 112 CYS D O 1
ATOM 3436 N N . LYS D 1 12 ? 34.630 91.343 27.797 1.00 34.38 113 LYS D N 1
ATOM 3437 C CA . LYS D 1 12 ? 33.988 91.000 29.038 1.00 32.85 113 LYS D CA 1
ATOM 3438 C C . LYS D 1 12 ? 32.900 90.004 28.661 1.00 29.59 113 LYS D C 1
ATOM 3439 O O . LYS D 1 12 ? 32.024 90.312 27.813 1.00 26.29 113 LYS D O 1
ATOM 3445 N N . VAL D 1 13 ? 32.953 88.829 29.262 1.00 27.33 114 VAL D N 1
ATOM 3446 C CA . VAL D 1 13 ? 31.877 87.854 29.135 1.00 25.37 114 VAL D CA 1
ATOM 3447 C C . VAL D 1 13 ? 30.770 88.311 30.076 1.00 25.88 114 VAL D C 1
ATOM 3448 O O . VAL D 1 13 ? 30.909 88.241 31.333 1.00 26.07 114 VAL D O 1
ATOM 3460 N N . VAL D 1 15 ? 27.379 87.297 29.822 1.00 24.81 116 VAL D N 1
ATOM 3461 C CA . VAL D 1 15 ? 26.579 86.099 30.171 1.00 26.11 116 VAL D CA 1
ATOM 3462 C C . VAL D 1 15 ? 27.178 84.797 29.641 1.00 24.25 116 VAL D C 1
ATOM 3463 O O . VAL D 1 15 ? 27.647 84.761 28.517 1.00 23.77 116 VAL D O 1
ATOM 3467 N N . LEU D 1 16 ? 27.184 83.752 30.441 1.00 23.18 117 LEU D N 1
ATOM 3468 C CA . LEU D 1 16 ? 27.552 82.402 29.948 1.00 23.74 117 LEU D CA 1
ATOM 3469 C C . LEU D 1 16 ? 26.699 81.467 30.733 1.00 25.28 117 LEU D C 1
ATOM 3470 O O . LEU D 1 16 ? 26.969 81.241 31.921 1.00 22.62 117 LEU D O 1
ATOM 3475 N N . LYS D 1 17 ? 25.614 80.980 30.129 1.00 26.01 118 LYS D N 1
ATOM 3476 C CA . LYS D 1 17 ? 24.743 80.067 30.881 1.00 26.17 118 LYS D CA 1
ATOM 3477 C C . LYS D 1 17 ? 23.925 79.097 30.009 1.00 26.11 118 LYS D C 1
ATOM 3478 O O . LYS D 1 17 ? 23.920 79.177 28.743 1.00 26.39 118 LYS D O 1
ATOM 3484 N N . GLU D 1 18 ? 23.286 78.147 30.677 1.00 24.49 119 GLU D N 1
ATOM 3485 C CA . GLU D 1 18 ? 22.277 77.287 29.994 1.00 25.04 119 GLU D CA 1
ATOM 3486 C C . GLU D 1 18 ? 20.876 77.899 30.135 1.00 23.92 119 GLU D C 1
ATOM 3487 O O . GLU D 1 18 ? 20.529 78.431 31.183 1.00 24.21 119 GLU D O 1
ATOM 3493 N N . GLU D 1 19 ? 20.093 77.844 29.069 1.00 22.99 120 GLU D N 1
ATOM 3494 C CA . GLU D 1 19 ? 18.785 78.467 28.998 1.00 23.60 120 GLU D CA 1
ATOM 3495 C C . GLU D 1 19 ? 17.934 77.587 28.090 1.00 24.82 120 GLU D C 1
ATOM 3496 O O . GLU D 1 19 ? 18.464 76.847 27.257 1.00 24.54 120 GLU D O 1
ATOM 3502 N N . ALA D 1 20 ? 16.620 77.691 28.223 1.00 25.21 121 ALA D N 1
ATOM 3503 C CA . ALA D 1 20 ? 15.699 77.048 27.281 1.00 24.33 121 ALA D CA 1
ATOM 3504 C C . ALA D 1 20 ? 15.808 77.798 25.968 1.00 24.53 121 ALA D C 1
ATOM 3505 O O . ALA D 1 20 ? 15.990 79.048 25.971 1.00 21.52 121 ALA D O 1
ATOM 3507 N N . ALA D 1 21 ? 15.721 77.084 24.847 1.00 22.46 122 ALA D N 1
ATOM 3508 C CA . ALA D 1 21 ? 15.902 77.752 23.546 1.00 23.72 122 ALA D CA 1
ATOM 3509 C C . ALA D 1 21 ? 14.875 78.871 23.344 1.00 24.91 122 ALA D C 1
ATOM 3510 O O . ALA D 1 21 ? 15.239 79.952 22.895 1.00 23.72 122 ALA D O 1
ATOM 3512 N N . GLY D 1 22 ? 13.617 78.652 23.756 1.00 23.64 123 GLY D N 1
ATOM 3513 C CA . GLY D 1 22 ? 12.540 79.650 23.456 1.00 25.47 123 GLY D CA 1
ATOM 3514 C C . GLY D 1 22 ? 12.252 79.630 21.957 1.00 25.43 123 GLY D C 1
ATOM 3515 O O . GLY D 1 22 ? 12.883 78.880 21.249 1.00 25.41 123 GLY D O 1
ATOM 3516 N N . SER D 1 23 ? 11.296 80.421 21.478 1.00 26.03 124 SER D N 1
ATOM 3517 C CA . SER D 1 23 ? 10.787 80.342 20.060 1.00 26.98 124 SER D CA 1
ATOM 3518 C C . SER D 1 23 ? 11.798 80.660 18.963 1.00 27.81 124 SER D C 1
ATOM 3519 O O . SER D 1 23 ? 11.930 79.917 17.974 1.00 26.95 124 SER D O 1
ATOM 3522 N N . GLU D 1 24 ? 12.481 81.798 19.109 1.00 26.20 125 GLU D N 1
ATOM 3523 C CA . GLU D 1 24 ? 13.382 82.269 18.073 1.00 30.26 125 GLU D CA 1
ATOM 3524 C C . GLU D 1 24 ? 14.605 81.331 17.941 1.00 28.55 125 GLU D C 1
ATOM 3525 O O . GLU D 1 24 ? 15.005 80.971 16.814 1.00 27.21 125 GLU D O 1
ATOM 3531 N N . ARG D 1 25 ? 15.222 80.966 19.068 1.00 27.22 126 ARG D N 1
ATOM 3532 C CA . ARG D 1 25 ? 16.356 80.024 18.971 1.00 27.86 126 ARG D CA 1
ATOM 3533 C C . ARG D 1 25 ? 15.928 78.637 18.556 1.00 26.57 126 ARG D C 1
ATOM 3534 O O . ARG D 1 25 ? 16.647 77.959 17.805 1.00 26.62 126 ARG D O 1
ATOM 3542 N N . ALA D 1 26 ? 14.752 78.186 19.007 1.00 26.67 127 ALA D N 1
ATOM 3543 C CA . ALA D 1 26 ? 14.278 76.860 18.558 1.00 26.32 127 ALA D CA 1
ATOM 3544 C C . ALA D 1 26 ? 14.172 76.803 17.040 1.00 27.41 127 ALA D C 1
ATOM 3545 O O . ALA D 1 26 ? 14.604 75.815 16.391 1.00 27.30 127 ALA D O 1
ATOM 3547 N N . LEU D 1 27 ? 13.566 77.847 16.465 1.00 27.22 128 LEU D N 1
ATOM 3548 C CA . LEU D 1 27 ? 13.400 77.959 15.041 1.00 26.70 128 LEU D CA 1
ATOM 3549 C C . LEU D 1 27 ? 14.757 77.969 14.321 1.00 27.62 128 LEU D C 1
ATOM 3550 O O . LEU D 1 27 ? 14.945 77.248 13.322 1.00 26.65 128 LEU D O 1
ATOM 3555 N N . ALA D 1 28 ? 15.681 78.821 14.790 1.00 27.51 129 ALA D N 1
ATOM 3556 C CA . ALA D 1 28 ? 17.048 78.898 14.202 1.00 27.13 129 ALA D CA 1
ATOM 3557 C C . ALA D 1 28 ? 17.793 77.575 14.121 1.00 27.19 129 ALA D C 1
ATOM 3558 O O . ALA D 1 28 ? 18.535 77.330 13.149 1.00 28.26 129 ALA D O 1
ATOM 3560 N N . LEU D 1 29 ? 17.656 76.760 15.163 1.00 27.26 130 LEU D N 1
ATOM 3561 C CA . LEU D 1 29 ? 18.432 75.534 15.329 1.00 27.64 130 LEU D CA 1
ATOM 3562 C C . LEU D 1 29 ? 17.629 74.229 15.189 1.00 27.09 130 LEU D C 1
ATOM 3563 O O . LEU D 1 29 ? 18.112 73.137 15.515 1.00 28.05 130 LEU D O 1
ATOM 3568 N N . ASP D 1 30 ? 16.418 74.315 14.631 1.00 27.73 131 ASP D N 1
ATOM 3569 C CA . ASP D 1 30 ? 15.435 73.197 14.579 1.00 26.46 131 ASP D CA 1
ATOM 3570 C C . ASP D 1 30 ? 15.389 72.400 15.875 1.00 27.01 131 ASP D C 1
ATOM 3571 O O . ASP D 1 30 ? 15.647 71.181 15.867 1.00 26.72 131 ASP D O 1
ATOM 3584 N N . ARG D 1 32 ? 13.071 72.053 19.865 1.00 23.27 133 ARG D N 1
ATOM 3585 C CA . ARG D 1 32 ? 11.859 72.353 20.543 1.00 23.95 133 ARG D CA 1
ATOM 3586 C C . ARG D 1 32 ? 12.236 73.472 21.550 1.00 24.28 133 ARG D C 1
ATOM 3587 O O . ARG D 1 32 ? 13.415 73.684 21.869 1.00 24.79 133 ARG D O 1
ATOM 3595 N N . GLU D 1 33 ? 11.232 74.159 22.062 1.00 23.86 134 GLU D N 1
ATOM 3596 C CA . GLU D 1 33 ? 11.451 75.367 22.810 1.00 23.08 134 GLU D CA 1
ATOM 3597 C C . GLU D 1 33 ? 12.014 75.180 24.172 1.00 22.61 134 GLU D C 1
ATOM 3598 O O . GLU D 1 33 ? 12.731 76.045 24.681 1.00 22.83 134 GLU D O 1
ATOM 3604 N N . GLY D 1 34 ? 11.682 74.060 24.791 1.00 23.79 135 GLY D N 1
ATOM 3605 C CA . GLY D 1 34 ? 12.182 73.669 26.138 1.00 24.75 135 GLY D CA 1
ATOM 3606 C C . GLY D 1 34 ? 13.588 73.033 26.158 1.00 25.22 135 GLY D C 1
ATOM 3607 O O . GLY D 1 34 ? 14.166 72.812 27.237 1.00 24.83 135 GLY D O 1
ATOM 3608 N N . GLN D 1 35 ? 14.085 72.703 24.969 1.00 24.32 136 GLN D N 1
ATOM 3609 C CA . GLN D 1 35 ? 15.425 72.139 24.761 1.00 26.26 136 GLN D CA 1
ATOM 3610 C C . GLN D 1 35 ? 16.507 73.158 25.114 1.00 25.72 136 GLN D C 1
ATOM 3611 O O . GLN D 1 35 ? 16.330 74.346 24.935 1.00 25.44 136 GLN D O 1
ATOM 3617 N N . ARG D 1 36 ? 17.549 72.669 25.764 1.00 26.65 137 ARG D N 1
ATOM 3618 C CA . ARG D 1 36 ? 18.603 73.525 26.280 1.00 26.18 137 ARG D CA 1
ATOM 3619 C C . ARG D 1 36 ? 19.562 74.029 25.223 1.00 25.37 137 ARG D C 1
ATOM 3620 O O . ARG D 1 36 ? 20.065 73.251 24.414 1.00 23.14 137 ARG D O 1
ATOM 3628 N N . VAL D 1 37 ? 19.809 75.348 25.268 1.00 24.59 138 VAL D N 1
ATOM 3629 C CA . VAL D 1 37 ? 20.891 75.961 24.586 1.00 24.17 138 VAL D CA 1
ATOM 3630 C C . VAL D 1 37 ? 21.889 76.563 25.612 1.00 24.24 138 VAL D C 1
ATOM 3631 O O . VAL D 1 37 ? 21.542 76.874 26.806 1.00 22.64 138 VAL D O 1
ATOM 3635 N N . PHE D 1 38 ? 23.117 76.727 25.158 1.00 22.26 139 PHE D N 1
ATOM 3636 C CA . PHE D 1 38 ? 24.005 77.594 25.887 1.00 22.87 139 PHE D CA 1
ATOM 3637 C C . PHE D 1 38 ? 24.054 78.923 25.189 1.00 22.13 139 PHE D C 1
ATOM 3638 O O . PHE D 1 38 ? 24.084 78.980 23.956 1.00 22.77 139 PHE D O 1
ATOM 3646 N N . HIS D 1 39 ? 24.181 79.967 25.995 1.00 21.00 140 HIS D N 1
ATOM 3647 C CA . HIS D 1 39 ? 24.062 81.339 25.542 1.00 21.38 140 HIS D CA 1
ATOM 3648 C C . HIS D 1 39 ? 25.273 82.097 26.067 1.00 21.40 140 HIS D C 1
ATOM 3649 O O . HIS D 1 39 ? 25.568 82.068 27.289 1.00 19.32 140 HIS D O 1
ATOM 3656 N N . SER D 1 40 ? 25.987 82.768 25.168 1.00 20.36 141 SER D N 1
ATOM 3657 C CA . SER D 1 40 ? 27.052 83.660 25.673 1.00 21.06 141 SER D CA 1
ATOM 3658 C C . SER D 1 40 ? 26.780 85.056 25.154 1.00 22.31 141 SER D C 1
ATOM 3659 O O . SER D 1 40 ? 26.318 85.222 24.011 1.00 21.65 141 SER D O 1
ATOM 3662 N N . LEU D 1 41 ? 27.051 86.059 25.986 1.00 22.76 142 LEU D N 1
ATOM 3663 C CA . LEU D 1 41 ? 26.991 87.434 25.519 1.00 22.93 142 LEU D CA 1
ATOM 3664 C C . LEU D 1 41 ? 28.329 88.081 25.904 1.00 23.34 142 LEU D C 1
ATOM 3665 O O . LEU D 1 41 ? 28.709 88.146 27.107 1.00 23.22 142 LEU D O 1
ATOM 3670 N N . ILE D 1 42 ? 29.074 88.507 24.894 1.00 21.93 143 ILE D N 1
ATOM 3671 C CA . ILE D 1 42 ? 30.465 88.993 25.097 1.00 22.47 143 ILE D CA 1
ATOM 3672 C C . ILE D 1 42 ? 30.543 90.373 24.526 1.00 22.58 143 ILE D C 1
ATOM 3673 O O . ILE D 1 42 ? 30.044 90.617 23.408 1.00 22.89 143 ILE D O 1
ATOM 3678 N N . VAL D 1 43 ? 31.121 91.301 25.268 1.00 24.90 144 VAL D N 1
ATOM 3679 C CA . VAL D 1 43 ? 31.402 92.637 24.668 1.00 25.26 144 VAL D CA 1
ATOM 3680 C C . VAL D 1 43 ? 32.897 92.781 24.466 1.00 26.80 144 VAL D C 1
ATOM 3681 O O . VAL D 1 43 ? 33.680 92.433 25.382 1.00 25.41 144 VAL D O 1
ATOM 3685 N N . HIS D 1 44 ? 33.247 93.219 23.253 1.00 26.82 145 HIS D N 1
ATOM 3686 C CA . HIS D 1 44 ? 34.603 93.424 22.784 1.00 28.22 145 HIS D CA 1
ATOM 3687 C C . HIS D 1 44 ? 34.894 94.884 22.822 1.00 27.98 145 HIS D C 1
ATOM 3688 O O . HIS D 1 44 ? 34.022 95.690 22.600 1.00 26.25 145 HIS D O 1
ATOM 3695 N N . PHE D 1 45 ? 36.149 95.204 23.116 1.00 30.26 146 PHE D N 1
ATOM 3696 C CA . PHE D 1 45 ? 36.623 96.568 23.365 1.00 32.36 146 PHE D CA 1
ATOM 3697 C C . PHE D 1 45 ? 37.927 96.755 22.611 1.00 34.95 146 PHE D C 1
ATOM 3698 O O . PHE D 1 45 ? 38.777 95.861 22.621 1.00 35.91 146 PHE D O 1
ATOM 3706 N N . GLU D 1 46 ? 38.081 97.922 21.984 1.00 36.82 147 GLU D N 1
ATOM 3707 C CA . GLU D 1 46 ? 39.363 98.413 21.544 1.00 37.81 147 GLU D CA 1
ATOM 3708 C C . GLU D 1 46 ? 39.674 99.637 22.355 1.00 39.03 147 GLU D C 1
ATOM 3709 O O . GLU D 1 46 ? 38.888 100.602 22.346 1.00 39.45 147 GLU D O 1
ATOM 3715 N N . ASN D 1 47 ? 40.808 99.583 23.055 1.00 38.35 148 ASN D N 1
ATOM 3716 C CA . ASN D 1 47 ? 41.270 100.648 23.880 1.00 39.29 148 ASN D CA 1
ATOM 3717 C C . ASN D 1 47 ? 40.156 101.188 24.735 1.00 39.03 148 ASN D C 1
ATOM 3718 O O . ASN D 1 47 ? 39.881 102.403 24.750 1.00 39.86 148 ASN D O 1
ATOM 3723 N N . ASP D 1 48 ? 39.513 100.253 25.431 1.00 37.52 149 ASP D N 1
ATOM 3724 C CA . ASP D 1 48 ? 38.469 100.510 26.418 1.00 36.58 149 ASP D CA 1
ATOM 3725 C C . ASP D 1 48 ? 37.197 101.109 25.786 1.00 33.86 149 ASP D C 1
ATOM 3726 O O . ASP D 1 48 ? 36.314 101.598 26.500 1.00 34.15 149 ASP D O 1
ATOM 3731 N N . ILE D 1 49 ? 37.099 101.045 24.460 1.00 31.25 150 ILE D N 1
ATOM 3732 C CA . ILE D 1 49 ? 35.880 101.491 23.781 1.00 28.83 150 ILE D CA 1
ATOM 3733 C C . ILE D 1 49 ? 35.101 100.278 23.263 1.00 27.60 150 ILE D C 1
ATOM 3734 O O . ILE D 1 49 ? 35.649 99.525 22.531 1.00 26.66 150 ILE D O 1
ATOM 3739 N N . PRO D 1 50 ? 33.809 100.087 23.628 1.00 27.57 151 PRO D N 1
ATOM 3740 C CA . PRO D 1 50 ? 33.078 98.903 23.062 1.00 25.97 151 PRO D CA 1
ATOM 3741 C C . PRO D 1 50 ? 32.989 98.925 21.552 1.00 26.47 151 PRO D C 1
ATOM 3742 O O . PRO D 1 50 ? 32.583 99.933 20.952 1.00 25.62 151 PRO D O 1
ATOM 3746 N N . VAL D 1 51 ? 33.351 97.826 20.893 1.00 26.28 152 VAL D N 1
ATOM 3747 C CA . VAL D 1 51 ? 33.170 97.801 19.466 1.00 25.48 152 VAL D CA 1
ATOM 3748 C C . VAL D 1 51 ? 32.273 96.686 18.917 1.00 25.44 152 VAL D C 1
ATOM 3749 O O . VAL D 1 51 ? 31.931 96.728 17.756 1.00 22.66 152 VAL D O 1
ATOM 3753 N N . GLN D 1 52 ? 31.892 95.697 19.746 1.00 25.50 153 GLN D N 1
ATOM 3754 C CA . GLN D 1 52 ? 30.984 94.656 19.260 1.00 25.55 153 GLN D CA 1
ATOM 3755 C C . GLN D 1 52 ? 30.275 93.986 20.429 1.00 24.29 153 GLN D C 1
ATOM 3756 O O . GLN D 1 52 ? 30.884 93.771 21.453 1.00 24.52 153 GLN D O 1
ATOM 3762 N N . ILE D 1 53 ? 28.977 93.714 20.299 1.00 21.85 154 ILE D N 1
ATOM 3763 C CA . ILE D 1 53 ? 28.369 92.744 21.143 1.00 22.45 154 ILE D CA 1
ATOM 3764 C C . ILE D 1 53 ? 28.229 91.474 20.268 1.00 23.46 154 ILE D C 1
ATOM 3765 O O . ILE D 1 53 ? 27.773 91.567 19.085 1.00 24.10 154 ILE D O 1
ATOM 3770 N N . GLU D 1 54 ? 28.741 90.336 20.797 1.00 24.29 155 GLU D N 1
ATOM 3771 C CA . GLU D 1 54 ? 28.433 88.975 20.268 1.00 23.40 155 GLU D CA 1
ATOM 3772 C C . GLU D 1 54 ? 27.456 88.260 21.184 1.00 23.29 155 GLU D C 1
ATOM 3773 O O . GLU D 1 54 ? 27.816 87.883 22.320 1.00 23.36 155 GLU D O 1
ATOM 3779 N N . ASP D 1 55 ? 26.226 88.084 20.710 1.00 21.21 156 ASP D N 1
ATOM 3780 C CA . ASP D 1 55 ? 25.156 87.405 21.478 1.00 23.90 156 ASP D CA 1
ATOM 3781 C C . ASP D 1 55 ? 24.857 86.066 20.761 1.00 24.08 156 ASP D C 1
ATOM 3782 O O . ASP D 1 55 ? 24.312 86.052 19.650 1.00 24.06 156 ASP D O 1
ATOM 3787 N N . ARG D 1 56 ? 25.315 84.945 21.343 1.00 23.57 157 ARG D N 1
ATOM 3788 C CA . ARG D 1 56 ? 25.466 83.734 20.630 1.00 21.92 157 ARG D CA 1
ATOM 3789 C C . ARG D 1 56 ? 24.773 82.603 21.355 1.00 21.85 157 ARG D C 1
ATOM 3790 O O . ARG D 1 56 ? 24.795 82.543 22.561 1.00 22.68 157 ARG D O 1
ATOM 3798 N N . PHE D 1 57 ? 24.249 81.671 20.608 1.00 21.43 158 PHE D N 1
ATOM 3799 C CA . PHE D 1 57 ? 23.634 80.478 21.202 1.00 24.60 158 PHE D CA 1
ATOM 3800 C C . PHE D 1 57 ? 24.066 79.278 20.476 1.00 22.71 158 PHE D C 1
ATOM 3801 O O . PHE D 1 57 ? 24.292 79.337 19.271 1.00 22.26 158 PHE D O 1
ATOM 3809 N N . VAL D 1 58 ? 24.158 78.171 21.181 1.00 23.11 159 VAL D N 1
ATOM 3810 C CA . VAL D 1 58 ? 24.562 76.905 20.609 1.00 22.73 159 VAL D CA 1
ATOM 3811 C C . VAL D 1 58 ? 23.690 75.776 21.145 1.00 24.92 159 VAL D C 1
ATOM 3812 O O . VAL D 1 58 ? 23.282 75.801 22.263 1.00 22.84 159 VAL D O 1
ATOM 3816 N N . ASN D 1 59 ? 23.429 74.809 20.289 1.00 25.13 160 ASN D N 1
ATOM 3817 C CA . ASN D 1 59 ? 22.670 73.657 20.690 1.00 25.75 160 ASN D CA 1
ATOM 3818 C C . ASN D 1 59 ? 23.554 72.942 21.760 1.00 26.21 160 ASN D C 1
ATOM 3819 O O . ASN D 1 59 ? 24.736 72.599 21.504 1.00 23.40 160 ASN D O 1
ATOM 3824 N N . ALA D 1 60 ? 23.002 72.756 22.957 1.00 26.11 161 ALA D N 1
ATOM 3825 C CA . ALA D 1 60 ? 23.754 72.187 24.087 1.00 27.88 161 ALA D CA 1
ATOM 3826 C C . ALA D 1 60 ? 24.206 70.762 23.882 1.00 29.70 161 ALA D C 1
ATOM 3827 O O . ALA D 1 60 ? 25.278 70.309 24.418 1.00 29.60 161 ALA D O 1
ATOM 3829 N N . GLN D 1 61 ? 23.452 70.042 23.050 1.00 30.26 162 GLN D N 1
ATOM 3830 C CA . GLN D 1 61 ? 23.814 68.674 22.699 1.00 31.08 162 GLN D CA 1
ATOM 3831 C C . GLN D 1 61 ? 25.023 68.570 21.769 1.00 30.33 162 GLN D C 1
ATOM 3832 O O . GLN D 1 61 ? 25.745 67.578 21.755 1.00 28.85 162 GLN D O 1
ATOM 3838 N N . VAL D 1 62 ? 25.292 69.634 21.034 1.00 28.38 163 VAL D N 1
ATOM 3839 C CA . VAL D 1 62 ? 26.385 69.655 20.074 1.00 28.16 163 VAL D CA 1
ATOM 3840 C C . VAL D 1 62 ? 27.763 70.063 20.671 1.00 27.90 163 VAL D C 1
ATOM 3841 O O . VAL D 1 62 ? 28.806 69.550 20.233 1.00 26.92 163 VAL D O 1
ATOM 3845 N N . ALA D 1 63 ? 27.767 71.029 21.607 1.00 26.97 164 ALA D N 1
ATOM 3846 C CA . ALA D 1 63 ? 28.972 71.480 22.274 1.00 26.54 164 ALA D CA 1
ATOM 3847 C C . ALA D 1 63 ? 28.709 71.372 23.772 1.00 27.47 164 ALA D C 1
ATOM 3848 O O . ALA D 1 63 ? 28.494 72.417 24.460 1.00 27.14 164 ALA D O 1
ATOM 3850 N N . PRO D 1 64 ? 28.692 70.127 24.307 1.00 26.17 165 PRO D N 1
ATOM 3851 C CA . PRO D 1 64 ? 28.315 70.022 25.722 1.00 26.00 165 PRO D CA 1
ATOM 3852 C C . PRO D 1 64 ? 29.291 70.677 26.768 1.00 24.63 165 PRO D C 1
ATOM 3853 O O . PRO D 1 64 ? 28.947 70.838 27.948 1.00 24.00 165 PRO D O 1
ATOM 3857 N N . ASP D 1 65 ? 30.503 71.024 26.350 1.00 25.94 166 ASP D N 1
ATOM 3858 C CA . ASP D 1 65 ? 31.500 71.595 27.285 1.00 25.16 166 ASP D CA 1
ATOM 3859 C C . ASP D 1 65 ? 31.656 73.085 27.062 1.00 25.21 166 ASP D C 1
ATOM 3860 O O . ASP D 1 65 ? 32.639 73.686 27.521 1.00 26.82 166 ASP D O 1
ATOM 3865 N N . TYR D 1 66 ? 30.737 73.673 26.311 1.00 23.05 167 TYR D N 1
ATOM 3866 C CA . TYR D 1 66 ? 30.839 75.111 25.984 1.00 21.54 167 TYR D CA 1
ATOM 3867 C C . TYR D 1 66 ? 30.972 76.031 27.234 1.00 21.65 167 TYR D C 1
ATOM 3868 O O . TYR D 1 66 ? 31.671 77.019 27.188 1.00 23.30 167 TYR D O 1
ATOM 3877 N N . LEU D 1 67 ? 30.219 75.760 28.285 1.00 22.72 168 LEU D N 1
ATOM 3878 C CA . LEU D 1 67 ? 30.237 76.591 29.520 1.00 23.13 168 LEU D CA 1
ATOM 3879 C C . LEU D 1 67 ? 31.568 76.433 30.308 1.00 23.72 168 LEU D C 1
ATOM 3880 O O . LEU D 1 67 ? 31.866 77.165 31.243 1.00 24.32 168 LEU D O 1
ATOM 3885 N N . LYS D 1 68 ? 32.385 75.489 29.900 1.00 25.50 169 LYS D N 1
ATOM 3886 C CA . LYS D 1 68 ? 33.665 75.281 30.600 1.00 26.10 169 LYS D CA 1
ATOM 3887 C C . LYS D 1 68 ? 34.775 76.192 30.159 1.00 26.16 169 LYS D C 1
ATOM 3888 O O . LYS D 1 68 ? 35.904 76.111 30.657 1.00 27.10 169 LYS D O 1
ATOM 3894 N N . GLN D 1 69 ? 34.498 77.006 29.150 1.00 26.22 170 GLN D N 1
ATOM 3895 C CA . GLN D 1 69 ? 35.564 77.714 28.469 1.00 27.27 170 GLN D CA 1
ATOM 3896 C C . GLN D 1 69 ? 35.666 79.103 29.040 1.00 27.71 170 GLN D C 1
ATOM 3897 O O . GLN D 1 69 ? 34.683 79.680 29.521 1.00 26.94 170 GLN D O 1
ATOM 3903 N N . ASP D 1 70 ? 36.870 79.637 28.948 1.00 28.21 171 ASP D N 1
ATOM 3904 C CA . ASP D 1 70 ? 37.108 81.002 29.324 1.00 28.08 171 ASP D CA 1
ATOM 3905 C C . ASP D 1 70 ? 37.246 81.734 27.990 1.00 28.10 171 ASP D C 1
ATOM 3906 O O . ASP D 1 70 ? 38.309 81.767 27.348 1.00 28.51 171 ASP D O 1
ATOM 3911 N N . PHE D 1 71 ? 36.131 82.312 27.565 1.00 27.19 172 PHE D N 1
ATOM 3912 C CA . PHE D 1 71 ? 36.052 83.089 26.319 1.00 27.57 172 PHE D CA 1
ATOM 3913 C C . PHE D 1 71 ? 36.682 84.450 26.408 1.00 27.69 172 PHE D C 1
ATOM 3914 O O . PHE D 1 71 ? 36.447 85.279 25.555 1.00 30.56 172 PHE D O 1
ATOM 3922 N N . THR D 1 72 ? 37.419 84.725 27.454 1.00 28.65 173 THR D N 1
ATOM 3923 C CA . THR D 1 72 ? 38.340 85.848 27.337 1.00 30.74 173 THR D CA 1
ATOM 3924 C C . THR D 1 72 ? 39.668 85.363 26.732 1.00 31.89 173 THR D C 1
ATOM 3925 O O . THR D 1 72 ? 40.506 86.191 26.398 1.00 33.45 173 THR D O 1
ATOM 3929 N N . LEU D 1 73 ? 39.862 84.042 26.585 1.00 32.36 174 LEU D N 1
ATOM 3930 C CA . LEU D 1 73 ? 41.148 83.490 26.064 1.00 31.88 174 LEU D CA 1
ATOM 3931 C C . LEU D 1 73 ? 41.097 83.025 24.614 1.00 32.63 174 LEU D C 1
ATOM 3932 O O . LEU D 1 73 ? 42.149 82.930 23.955 1.00 33.94 174 LEU D O 1
ATOM 3937 N N . GLN D 1 74 ? 39.882 82.747 24.124 1.00 31.31 175 GLN D N 1
ATOM 3938 C CA . GLN D 1 74 ? 39.598 82.296 22.785 1.00 31.26 175 GLN D CA 1
ATOM 3939 C C . GLN D 1 74 ? 38.132 82.595 22.493 1.00 30.57 175 GLN D C 1
ATOM 3940 O O . GLN D 1 74 ? 37.321 82.621 23.431 1.00 30.01 175 GLN D O 1
ATOM 3946 N N . THR D 1 75 ? 37.786 82.777 21.213 1.00 29.60 176 THR D N 1
ATOM 3947 C CA . THR D 1 75 ? 36.441 83.191 20.820 1.00 27.77 176 THR D CA 1
ATOM 3948 C C . THR D 1 75 ? 35.565 81.953 20.835 1.00 27.90 176 THR D C 1
ATOM 3949 O O . THR D 1 75 ? 36.061 80.819 20.662 1.00 27.20 176 THR D O 1
ATOM 3953 N N . PRO D 1 76 ? 34.256 82.151 21.099 1.00 26.08 177 PRO D N 1
ATOM 3954 C CA . PRO D 1 76 ? 33.303 81.039 20.992 1.00 25.16 177 PRO D CA 1
ATOM 3955 C C . PRO D 1 76 ? 33.378 80.354 19.644 1.00 26.40 177 PRO D C 1
ATOM 3956 O O . PRO D 1 76 ? 33.198 79.158 19.563 1.00 28.40 177 PRO D O 1
ATOM 3960 N N . TYR D 1 77 ? 33.619 81.093 18.582 1.00 27.61 178 TYR D N 1
ATOM 3961 C CA . TYR D 1 77 ? 33.571 80.496 17.254 1.00 28.07 178 TYR D CA 1
ATOM 3962 C C . TYR D 1 77 ? 34.761 79.497 17.079 1.00 28.78 178 TYR D C 1
ATOM 3963 O O . TYR D 1 77 ? 34.615 78.375 16.553 1.00 26.51 178 TYR D O 1
ATOM 3972 N N . ALA D 1 78 ? 35.948 79.944 17.489 1.00 28.88 179 ALA D N 1
ATOM 3973 C CA . ALA D 1 78 ? 37.187 79.169 17.368 1.00 29.95 179 ALA D CA 1
ATOM 3974 C C . ALA D 1 78 ? 37.127 77.971 18.285 1.00 29.32 179 ALA D C 1
ATOM 3975 O O . ALA D 1 78 ? 37.675 76.941 18.018 1.00 31.25 179 ALA D O 1
ATOM 3977 N N . TYR D 1 79 ? 36.449 78.122 19.389 1.00 28.88 180 TYR D N 1
ATOM 3978 C CA . TYR D 1 79 ? 36.144 77.010 20.231 1.00 27.35 180 TYR D CA 1
ATOM 3979 C C . TYR D 1 79 ? 35.217 76.026 19.488 1.00 27.44 180 TYR D C 1
ATOM 3980 O O . TYR D 1 79 ? 35.567 74.840 19.370 1.00 28.30 180 TYR D O 1
ATOM 3989 N N . LEU D 1 80 ? 34.055 76.478 18.979 1.00 26.80 181 LEU D N 1
ATOM 3990 C CA . LEU D 1 80 ? 33.131 75.524 18.307 1.00 26.02 181 LEU D CA 1
ATOM 3991 C C . LEU D 1 80 ? 33.767 74.806 17.097 1.00 28.40 181 LEU D C 1
ATOM 3992 O O . LEU D 1 80 ? 33.432 73.641 16.798 1.00 28.60 181 LEU D O 1
ATOM 3997 N N . SER D 1 81 ? 34.691 75.500 16.445 1.00 29.28 182 SER D N 1
ATOM 3998 C CA . SER D 1 81 ? 35.413 74.965 15.290 1.00 31.41 182 SER D CA 1
ATOM 3999 C C . SER D 1 81 ? 36.090 73.696 15.631 1.00 31.96 182 SER D C 1
ATOM 4000 O O . SER D 1 81 ? 36.345 72.865 14.749 1.00 34.13 182 SER D O 1
ATOM 4003 N N . GLN D 1 82 ? 36.454 73.587 16.896 1.00 33.12 183 GLN D N 1
ATOM 4004 C CA . GLN D 1 82 ? 37.226 72.473 17.395 1.00 35.22 183 GLN D CA 1
ATOM 4005 C C . GLN D 1 82 ? 36.379 71.341 17.916 1.00 35.49 183 GLN D C 1
ATOM 4006 O O . GLN D 1 82 ? 36.881 70.243 18.042 1.00 36.47 183 GLN D O 1
ATOM 4012 N N . VAL D 1 83 ? 35.102 71.577 18.199 1.00 35.03 184 VAL D N 1
ATOM 4013 C CA . VAL D 1 83 ? 34.276 70.496 18.689 1.00 34.44 184 VAL D CA 1
ATOM 4014 C C . VAL D 1 83 ? 33.447 69.776 17.638 1.00 34.64 184 VAL D C 1
ATOM 4015 O O . VAL D 1 83 ? 33.045 68.617 17.851 1.00 34.04 184 VAL D O 1
ATOM 4019 N N . ALA D 1 84 ? 33.200 70.442 16.513 1.00 33.90 185 ALA D N 1
ATOM 4020 C CA . ALA D 1 84 ? 32.441 69.847 15.414 1.00 33.95 185 ALA D CA 1
ATOM 4021 C C . ALA D 1 84 ? 32.950 70.483 14.146 1.00 33.24 185 ALA D C 1
ATOM 4022 O O . ALA D 1 84 ? 33.361 71.641 14.162 1.00 32.34 185 ALA D O 1
ATOM 4024 N N . PRO D 1 85 ? 32.955 69.706 13.045 1.00 32.98 186 PRO D N 1
ATOM 4025 C CA . PRO D 1 85 ? 33.387 70.308 11.778 1.00 32.61 186 PRO D CA 1
ATOM 4026 C C . PRO D 1 85 ? 32.325 71.300 11.352 1.00 31.29 186 PRO D C 1
ATOM 4027 O O . PRO D 1 85 ? 31.177 70.911 11.172 1.00 32.59 186 PRO D O 1
ATOM 4031 N N . LEU D 1 86 ? 32.699 72.560 11.278 1.00 29.93 187 LEU D N 1
ATOM 4032 C CA . LEU D 1 86 ? 31.806 73.649 10.823 1.00 27.91 187 LEU D CA 1
ATOM 4033 C C . LEU D 1 86 ? 32.015 73.814 9.343 1.00 27.61 187 LEU D C 1
ATOM 4034 O O . LEU D 1 86 ? 33.137 74.099 8.923 1.00 27.30 187 LEU D O 1
ATOM 4039 N N . THR D 1 87 ? 30.963 73.556 8.560 1.00 26.18 188 THR D N 1
ATOM 4040 C CA . THR D 1 87 ? 31.107 73.372 7.086 1.00 26.05 188 THR D CA 1
ATOM 4041 C C . THR D 1 87 ? 30.441 74.420 6.189 1.00 25.37 188 THR D C 1
ATOM 4042 O O . THR D 1 87 ? 30.779 74.544 5.007 1.00 24.22 188 THR D O 1
ATOM 4046 N N . GLU D 1 88 ? 29.480 75.163 6.757 1.00 25.29 189 GLU D N 1
ATOM 4047 C CA . GLU D 1 88 ? 28.665 76.154 6.017 1.00 25.43 189 GLU D CA 1
ATOM 4048 C C . GLU D 1 88 ? 28.186 77.217 6.980 1.00 25.38 189 GLU D C 1
ATOM 4049 O O . GLU D 1 88 ? 27.902 76.905 8.155 1.00 24.47 189 GLU D O 1
ATOM 4055 N N . GLY D 1 89 ? 28.143 78.468 6.518 1.00 25.47 190 GLY D N 1
ATOM 4056 C CA . GLY D 1 89 ? 27.627 79.581 7.325 1.00 25.04 190 GLY D CA 1
ATOM 4057 C C . GLY D 1 89 ? 26.677 80.463 6.500 1.00 25.97 190 GLY D C 1
ATOM 4058 O O . GLY D 1 89 ? 26.813 80.559 5.299 1.00 25.65 190 GLY D O 1
ATOM 4059 N N . GLU D 1 90 ? 25.704 81.115 7.135 1.00 26.31 191 GLU D N 1
ATOM 4060 C CA . GLU D 1 90 ? 24.797 82.033 6.456 1.00 28.31 191 GLU D CA 1
ATOM 4061 C C . GLU D 1 90 ? 24.983 83.303 7.215 1.00 26.98 191 GLU D C 1
ATOM 4062 O O . GLU D 1 90 ? 25.284 83.269 8.420 1.00 26.72 191 GLU D O 1
ATOM 4068 N N . HIS D 1 91 ? 24.727 84.425 6.553 1.00 26.13 192 HIS D N 1
ATOM 4069 C CA . HIS D 1 91 ? 24.788 85.700 7.218 1.00 27.21 192 HIS D CA 1
ATOM 4070 C C . HIS D 1 91 ? 23.803 86.640 6.578 1.00 26.41 192 HIS D C 1
ATOM 4071 O O . HIS D 1 91 ? 23.448 86.487 5.378 1.00 24.41 192 HIS D O 1
ATOM 4078 N N . VAL D 1 92 ? 23.404 87.640 7.367 1.00 25.44 193 VAL D N 1
ATOM 4079 C CA . VAL D 1 92 ? 22.456 88.658 6.974 1.00 24.96 193 VAL D CA 1
ATOM 4080 C C . VAL D 1 92 ? 23.070 89.913 7.622 1.00 25.13 193 VAL D C 1
ATOM 4081 O O . VAL D 1 92 ? 23.387 89.881 8.832 1.00 26.51 193 VAL D O 1
ATOM 4085 N N . VAL D 1 93 ? 23.318 90.946 6.836 1.00 23.55 194 VAL D N 1
ATOM 4086 C CA . VAL D 1 93 ? 23.858 92.206 7.344 1.00 23.67 194 VAL D CA 1
ATOM 4087 C C . VAL D 1 93 ? 22.782 93.307 7.156 1.00 24.22 194 VAL D C 1
ATOM 4088 O O . VAL D 1 93 ? 22.183 93.442 6.070 1.00 22.51 194 VAL D O 1
ATOM 4092 N N . GLU D 1 94 ? 22.550 94.090 8.209 1.00 23.75 195 GLU D N 1
ATOM 4093 C CA . GLU D 1 94 ? 21.535 95.111 8.203 1.00 23.85 195 GLU D CA 1
ATOM 4094 C C . GLU D 1 94 ? 22.031 96.327 8.944 1.00 24.34 195 GLU D C 1
ATOM 4095 O O . GLU D 1 94 ? 22.917 96.201 9.781 1.00 22.87 195 GLU D O 1
ATOM 4101 N N . ALA D 1 95 ? 21.458 97.499 8.615 1.00 22.18 196 ALA D N 1
ATOM 4102 C CA . ALA D 1 95 ? 21.719 98.717 9.339 1.00 22.59 196 ALA D CA 1
ATOM 4103 C C . ALA D 1 95 ? 20.522 98.968 10.242 1.00 22.52 196 ALA D C 1
ATOM 4104 O O . ALA D 1 95 ? 19.388 99.109 9.752 1.00 21.55 196 ALA D O 1
ATOM 4106 N N . ILE D 1 96 ? 20.776 99.044 11.537 1.00 23.25 197 ILE D N 1
ATOM 4107 C CA . ILE D 1 96 ? 19.674 99.047 12.539 1.00 26.01 197 ILE D CA 1
ATOM 4108 C C . ILE D 1 96 ? 19.964 100.087 13.616 1.00 25.02 197 ILE D C 1
ATOM 4109 O O . ILE D 1 96 ? 21.084 100.587 13.722 1.00 24.92 197 ILE D O 1
ATOM 4114 N N . LEU D 1 97 ? 18.952 100.412 14.415 1.00 25.67 198 LEU D N 1
ATOM 4115 C CA . LEU D 1 97 ? 19.183 100.992 15.729 1.00 26.42 198 LEU D CA 1
ATOM 4116 C C . LEU D 1 97 ? 19.218 99.838 16.748 1.00 27.22 198 LEU D C 1
ATOM 4117 O O . LEU D 1 97 ? 18.416 98.907 16.676 1.00 27.64 198 LEU D O 1
ATOM 4122 N N . ALA D 1 98 ? 20.155 99.888 17.692 1.00 28.18 199 ALA D N 1
ATOM 4123 C CA . ALA D 1 98 ? 20.268 98.831 18.699 1.00 28.81 199 ALA D CA 1
ATOM 4124 C C . ALA D 1 98 ? 19.169 98.923 19.788 1.00 30.38 199 ALA D C 1
ATOM 4125 O O . ALA D 1 98 ? 18.573 99.986 19.999 1.00 29.19 199 ALA D O 1
ATOM 4127 N N . GLU D 1 99 ? 18.958 97.832 20.525 1.00 30.73 200 GLU D N 1
ATOM 4128 C CA . GLU D 1 99 ? 18.009 97.873 21.669 1.00 32.13 200 GLU D CA 1
ATOM 4129 C C . GLU D 1 99 ? 18.635 98.758 22.724 1.00 32.53 200 GLU D C 1
ATOM 4130 O O . GLU D 1 99 ? 19.868 98.885 22.753 1.00 31.02 200 GLU D O 1
ATOM 4136 N N . ALA D 1 100 ? 17.795 99.332 23.583 1.00 32.49 201 ALA D N 1
ATOM 4137 C CA . ALA D 1 100 ? 18.229 100.204 24.677 1.00 34.26 201 ALA D CA 1
ATOM 4138 C C . ALA D 1 100 ? 19.359 99.631 25.520 1.00 34.21 201 ALA D C 1
ATOM 4139 O O . ALA D 1 100 ? 20.316 100.345 25.807 1.00 35.19 201 ALA D O 1
ATOM 4141 N N . ASP D 1 101 ? 19.253 98.346 25.868 1.00 34.54 202 ASP D N 1
ATOM 4142 C CA . ASP D 1 101 ? 20.281 97.610 26.662 1.00 35.07 202 ASP D CA 1
ATOM 4143 C C . ASP D 1 101 ? 21.608 97.421 25.884 1.00 33.44 202 ASP D C 1
ATOM 4144 O O . ASP D 1 101 ? 22.699 97.421 26.461 1.00 33.88 202 ASP D O 1
ATOM 4149 N N . GLU D 1 102 ? 21.494 97.241 24.574 1.00 31.73 203 GLU D N 1
ATOM 4150 C CA . GLU D 1 102 ? 22.649 97.113 23.686 1.00 29.29 203 GLU D CA 1
ATOM 4151 C C . GLU D 1 102 ? 23.381 98.450 23.570 1.00 28.99 203 GLU D C 1
ATOM 4152 O O . GLU D 1 102 ? 24.620 98.504 23.654 1.00 26.90 203 GLU D O 1
ATOM 4158 N N . CYS D 1 103 ? 22.615 99.525 23.422 1.00 27.76 204 CYS D N 1
ATOM 4159 C CA . CYS D 1 103 ? 23.189 100.872 23.409 1.00 28.86 204 CYS D CA 1
ATOM 4160 C C . CYS D 1 103 ? 23.971 101.120 24.707 1.00 29.40 204 CYS D C 1
ATOM 4161 O O . CYS D 1 103 ? 25.027 101.693 24.669 1.00 28.99 204 CYS D O 1
ATOM 4164 N N . LYS D 1 104 ? 23.434 100.673 25.839 1.00 28.96 205 LYS D N 1
ATOM 4165 C CA . LYS D 1 104 ? 24.114 100.853 27.116 1.00 30.65 205 LYS D CA 1
ATOM 4166 C C . LYS D 1 104 ? 25.430 100.050 27.176 1.00 29.50 205 LYS D C 1
ATOM 4167 O O . LYS D 1 104 ? 26.424 100.607 27.631 1.00 28.71 205 LYS D O 1
ATOM 4173 N N . LEU D 1 105 ? 25.458 98.792 26.686 1.00 29.16 206 LEU D N 1
ATOM 4174 C CA . LEU D 1 105 ? 26.666 97.958 26.765 1.00 28.59 206 LEU D CA 1
ATOM 4175 C C . LEU D 1 105 ? 27.724 98.452 25.828 1.00 27.44 206 LEU D C 1
ATOM 4176 O O . LEU D 1 105 ? 28.934 98.289 26.093 1.00 25.55 206 LEU D O 1
ATOM 4181 N N . LEU D 1 106 ? 27.260 99.037 24.726 1.00 25.85 207 LEU D N 1
ATOM 4182 C CA . LEU D 1 106 ? 28.136 99.503 23.621 1.00 24.07 207 LEU D CA 1
ATOM 4183 C C . LEU D 1 106 ? 28.568 100.982 23.821 1.00 25.09 207 LEU D C 1
ATOM 4184 O O . LEU D 1 106 ? 29.405 101.518 23.075 1.00 24.35 207 LEU D O 1
ATOM 4189 N N . GLN D 1 107 ? 27.994 101.602 24.857 1.00 25.79 208 GLN D N 1
ATOM 4190 C CA . GLN D 1 107 ? 28.186 103.048 25.163 1.00 27.32 208 GLN D CA 1
ATOM 4191 C C . GLN D 1 107 ? 28.065 103.934 23.896 1.00 26.69 208 GLN D C 1
ATOM 4192 O O . GLN D 1 107 ? 29.000 104.646 23.476 1.00 25.73 208 GLN D O 1
ATOM 4198 N N . ILE D 1 108 ? 26.877 103.885 23.287 1.00 25.92 209 ILE D N 1
ATOM 4199 C CA . ILE D 1 108 ? 26.573 104.634 22.048 1.00 24.50 209 ILE D CA 1
ATOM 4200 C C . ILE D 1 108 ? 25.282 105.376 22.274 1.00 25.99 209 ILE D C 1
ATOM 4201 O O . ILE D 1 108 ? 24.470 105.030 23.190 1.00 26.00 209 ILE D O 1
ATOM 4206 N N . ASP D 1 109 ? 25.107 106.409 21.465 1.00 26.22 210 ASP D N 1
ATOM 4207 C CA . ASP D 1 109 ? 23.880 107.196 21.399 1.00 26.62 210 ASP D CA 1
ATOM 4208 C C . ASP D 1 109 ? 22.726 106.273 20.986 1.00 24.28 210 ASP D C 1
ATOM 4209 O O . ASP D 1 109 ? 22.926 105.429 20.145 1.00 24.46 210 ASP D O 1
ATOM 4214 N N . ALA D 1 110 ? 21.521 106.504 21.485 1.00 23.57 211 ALA D N 1
ATOM 4215 C CA . ALA D 1 110 ? 20.360 105.680 21.082 1.00 23.86 211 ALA D CA 1
ATOM 4216 C C . ALA D 1 110 ? 20.184 105.698 19.559 1.00 23.93 211 ALA D C 1
ATOM 4217 O O . ALA D 1 110 ? 19.800 104.687 18.966 1.00 24.29 211 ALA D O 1
ATOM 4219 N N . GLY D 1 111 ? 20.496 106.845 18.939 1.00 22.79 212 GLY D N 1
ATOM 4220 C CA . GLY D 1 111 ? 20.333 107.057 17.511 1.00 22.09 212 GLY D CA 1
ATOM 4221 C C . GLY D 1 111 ? 21.499 106.575 16.656 1.00 22.62 212 GLY D C 1
ATOM 4222 O O . GLY D 1 111 ? 21.458 106.716 15.450 1.00 22.64 212 GLY D O 1
ATOM 4223 N N . GLU D 1 112 ? 22.543 106.009 17.271 1.00 22.16 213 GLU D N 1
ATOM 4224 C CA . GLU D 1 112 ? 23.723 105.608 16.523 1.00 22.74 213 GLU D CA 1
ATOM 4225 C C . GLU D 1 112 ? 23.339 104.470 15.561 1.00 21.21 213 GLU D C 1
ATOM 4226 O O . GLU D 1 112 ? 22.855 103.443 16.009 1.00 20.09 213 GLU D O 1
ATOM 4232 N N . PRO D 1 113 ? 23.558 104.650 14.243 1.00 22.28 214 PRO D N 1
ATOM 4233 C CA . PRO D 1 113 ? 23.332 103.512 13.344 1.00 23.08 214 PRO D CA 1
ATOM 4234 C C . PRO D 1 113 ? 24.323 102.383 13.635 1.00 23.46 214 PRO D C 1
ATOM 4235 O O . PRO D 1 113 ? 25.506 102.674 13.877 1.00 21.77 214 PRO D O 1
ATOM 4239 N N . CYS D 1 114 ? 23.874 101.106 13.624 1.00 23.68 215 CYS D N 1
ATOM 4240 C CA . CYS D 1 114 ? 24.742 99.979 13.942 1.00 23.24 215 CYS D CA 1
ATOM 4241 C C . CYS D 1 114 ? 24.676 98.972 12.832 1.00 23.03 215 CYS D C 1
ATOM 4242 O O . CYS D 1 114 ? 23.610 98.808 12.225 1.00 22.37 215 CYS D O 1
ATOM 4245 N N . LEU D 1 115 ? 25.805 98.274 12.563 1.00 22.08 216 LEU D N 1
ATOM 4246 C CA . LEU D 1 115 ? 25.813 97.115 11.644 1.00 23.99 216 LEU D CA 1
ATOM 4247 C C . LEU D 1 115 ? 25.352 95.928 12.401 1.00 24.70 216 LEU D C 1
ATOM 4248 O O . LEU D 1 115 ? 25.986 95.606 13.376 1.00 25.79 216 LEU D O 1
ATOM 4253 N N . LEU D 1 116 ? 24.238 95.305 12.008 1.00 24.78 217 LEU D N 1
ATOM 4254 C CA . LEU D 1 116 ? 23.807 94.043 12.625 1.00 24.65 217 LEU D CA 1
ATOM 4255 C C . LEU D 1 116 ? 24.282 92.917 11.692 1.00 26.95 217 LEU D C 1
ATOM 4256 O O . LEU D 1 116 ? 24.076 93.014 10.465 1.00 26.74 217 LEU D O 1
ATOM 4261 N N . ILE D 1 117 ? 24.991 91.910 12.228 1.00 25.94 218 ILE D N 1
ATOM 4262 C CA . ILE D 1 117 ? 25.330 90.703 11.462 1.00 27.26 218 ILE D CA 1
ATOM 4263 C C . ILE D 1 117 ? 24.710 89.540 12.202 1.00 26.85 218 ILE D C 1
ATOM 4264 O O . ILE D 1 117 ? 24.964 89.356 13.385 1.00 24.85 218 ILE D O 1
ATOM 4269 N N . ARG D 1 118 ? 23.803 88.855 11.535 1.00 25.06 219 ARG D N 1
ATOM 4270 C CA . ARG D 1 118 ? 23.176 87.684 12.113 1.00 25.70 219 ARG D CA 1
ATOM 4271 C C . ARG D 1 118 ? 23.771 86.559 11.340 1.00 24.78 219 ARG D C 1
ATOM 4272 O O . ARG D 1 118 ? 23.797 86.621 10.112 1.00 23.63 219 ARG D O 1
ATOM 4280 N N . ARG D 1 119 ? 24.223 85.552 12.067 1.00 23.78 220 ARG D N 1
ATOM 4281 C CA . ARG D 1 119 ? 24.926 84.434 11.482 1.00 25.79 220 ARG D CA 1
ATOM 4282 C C . ARG D 1 119 ? 24.312 83.170 12.000 1.00 24.25 220 ARG D C 1
ATOM 4283 O O . ARG D 1 119 ? 23.803 83.130 13.141 1.00 24.04 220 ARG D O 1
ATOM 4291 N N . ARG D 1 120 ? 24.368 82.150 11.163 1.00 23.68 221 ARG D N 1
ATOM 4292 C CA . ARG D 1 120 ? 24.118 80.793 11.599 1.00 24.19 221 ARG D CA 1
ATOM 4293 C C . ARG D 1 120 ? 25.157 79.895 10.920 1.00 24.61 221 ARG D C 1
ATOM 4294 O O . ARG D 1 120 ? 25.443 80.040 9.722 1.00 23.12 221 ARG D O 1
ATOM 4302 N N . THR D 1 121 ? 25.717 78.970 11.692 1.00 24.56 222 THR D N 1
ATOM 4303 C CA . THR D 1 121 ? 26.722 78.047 11.200 1.00 25.48 222 THR D CA 1
ATOM 4304 C C . THR D 1 121 ? 26.257 76.591 11.392 1.00 25.89 222 THR D C 1
ATOM 4305 O O . THR D 1 121 ? 25.597 76.239 12.396 1.00 23.35 222 THR D O 1
ATOM 4309 N N . TRP D 1 122 ? 26.655 75.771 10.419 1.00 26.03 223 TRP D N 1
ATOM 4310 C CA . TRP D 1 122 ? 26.190 74.419 10.255 1.00 27.96 223 TRP D CA 1
ATOM 4311 C C . TRP D 1 122 ? 27.324 73.429 10.237 1.00 28.27 223 TRP D C 1
ATOM 4312 O O . TRP D 1 122 ? 28.431 73.747 9.757 1.00 26.84 223 TRP D O 1
ATOM 4323 N N . SER D 1 123 ? 27.011 72.226 10.752 1.00 29.46 224 SER D N 1
ATOM 4324 C CA . SER D 1 123 ? 27.894 71.042 10.647 1.00 30.80 224 SER D CA 1
ATOM 4325 C C . SER D 1 123 ? 27.164 70.070 9.789 1.00 29.98 224 SER D C 1
ATOM 4326 O O . SER D 1 123 ? 26.246 69.385 10.256 1.00 29.22 224 SER D O 1
ATOM 4329 N N . GLY D 1 124 ? 27.487 70.083 8.509 1.00 30.34 225 GLY D N 1
ATOM 4330 C CA . GLY D 1 124 ? 26.706 69.321 7.565 1.00 32.39 225 GLY D CA 1
ATOM 4331 C C . GLY D 1 124 ? 25.286 69.841 7.516 1.00 32.72 225 GLY D C 1
ATOM 4332 O O . GLY D 1 124 ? 25.078 71.019 7.272 1.00 32.39 225 GLY D O 1
ATOM 4333 N N . ARG D 1 125 ? 24.303 68.963 7.741 1.00 32.34 226 ARG D N 1
ATOM 4334 C CA . ARG D 1 125 ? 22.885 69.397 7.660 1.00 32.64 226 ARG D CA 1
ATOM 4335 C C . ARG D 1 125 ? 22.274 69.832 9.016 1.00 31.38 226 ARG D C 1
ATOM 4336 O O . ARG D 1 125 ? 21.089 70.163 9.072 1.00 31.94 226 ARG D O 1
ATOM 4344 N N . GLN D 1 126 ? 23.071 69.828 10.079 1.00 29.74 227 GLN D N 1
ATOM 4345 C CA . GLN D 1 126 ? 22.633 70.310 11.422 1.00 29.11 227 GLN D CA 1
ATOM 4346 C C . GLN D 1 126 ? 23.029 71.768 11.703 1.00 30.42 227 GLN D C 1
ATOM 4347 O O . GLN D 1 126 ? 24.240 72.053 11.763 1.00 29.51 227 GLN D O 1
ATOM 4353 N N . PRO D 1 127 ? 22.034 72.656 12.029 1.00 30.46 228 PRO D N 1
ATOM 4354 C CA . PRO D 1 127 ? 22.483 73.956 12.488 1.00 30.17 228 PRO D CA 1
ATOM 4355 C C . PRO D 1 127 ? 22.992 73.891 13.931 1.00 30.37 228 PRO D C 1
ATOM 4356 O O . PRO D 1 127 ? 22.347 73.351 14.831 1.00 32.95 228 PRO D O 1
ATOM 4360 N N . VAL D 1 128 ? 24.179 74.410 14.135 1.00 28.06 229 VAL D N 1
ATOM 4361 C CA . VAL D 1 128 ? 24.895 74.244 15.315 1.00 25.88 229 VAL D CA 1
ATOM 4362 C C . VAL D 1 128 ? 24.781 75.510 16.218 1.00 26.55 229 VAL D C 1
ATOM 4363 O O . VAL D 1 128 ? 24.513 75.389 17.460 1.00 23.48 229 VAL D O 1
ATOM 4367 N N . THR D 1 129 ? 24.998 76.707 15.655 1.00 22.58 230 THR D N 1
ATOM 4368 C CA . THR D 1 129 ? 25.088 77.874 16.495 1.00 22.69 230 THR D CA 1
ATOM 4369 C C . THR D 1 129 ? 24.539 79.044 15.655 1.00 22.39 230 THR D C 1
ATOM 4370 O O . THR D 1 129 ? 24.438 78.979 14.410 1.00 20.40 230 THR D O 1
ATOM 4374 N N . ALA D 1 130 ? 24.065 80.055 16.359 1.00 23.05 231 ALA D N 1
ATOM 4375 C CA . ALA D 1 130 ? 23.587 81.245 15.703 1.00 23.25 231 ALA D CA 1
ATOM 4376 C C . ALA D 1 130 ? 23.982 82.466 16.534 1.00 22.73 231 ALA D C 1
ATOM 4377 O O . ALA D 1 130 ? 24.136 82.377 17.736 1.00 22.43 231 ALA D O 1
ATOM 4379 N N . ALA D 1 131 ? 24.165 83.616 15.919 1.00 22.17 232 ALA D N 1
ATOM 4380 C CA . ALA D 1 131 ? 24.656 84.735 16.724 1.00 21.39 232 ALA D CA 1
ATOM 4381 C C . ALA D 1 131 ? 24.120 86.006 16.158 1.00 23.05 232 ALA D C 1
ATOM 4382 O O . ALA D 1 131 ? 23.866 86.126 14.930 1.00 23.71 232 ALA D O 1
ATOM 4384 N N . ARG D 1 132 ? 24.003 86.987 17.014 1.00 22.42 233 ARG D N 1
ATOM 4385 C CA . ARG D 1 132 ? 23.616 88.315 16.590 1.00 25.18 233 ARG D CA 1
ATOM 4386 C C . ARG D 1 132 ? 24.828 89.138 17.001 1.00 24.60 233 ARG D C 1
ATOM 4387 O O . ARG D 1 132 ? 25.165 89.160 18.148 1.00 22.71 233 ARG D O 1
ATOM 4395 N N . LEU D 1 133 ? 25.519 89.733 16.028 1.00 24.06 234 LEU D N 1
ATOM 4396 C CA . LEU D 1 133 ? 26.703 90.553 16.274 1.00 24.69 234 LEU D CA 1
ATOM 4397 C C . LEU D 1 133 ? 26.399 92.048 16.025 1.00 25.37 234 LEU D C 1
ATOM 4398 O O . LEU D 1 133 ? 26.005 92.395 14.904 1.00 28.35 234 LEU D O 1
ATOM 4403 N N . ILE D 1 134 ? 26.517 92.905 17.030 1.00 22.28 235 ILE D N 1
ATOM 4404 C CA . ILE D 1 134 ? 26.100 94.283 16.808 1.00 24.45 235 ILE D CA 1
ATOM 4405 C C . ILE D 1 134 ? 27.270 95.180 16.962 1.00 23.90 235 ILE D C 1
ATOM 4406 O O . ILE D 1 134 ? 27.950 95.082 17.961 1.00 24.14 235 ILE D O 1
ATOM 4411 N N . HIS D 1 135 ? 27.516 96.050 15.980 1.00 23.93 236 HIS D N 1
ATOM 4412 C CA . HIS D 1 135 ? 28.717 96.921 15.997 1.00 23.88 236 HIS D CA 1
ATOM 4413 C C . HIS D 1 135 ? 28.225 98.355 15.843 1.00 24.12 236 HIS D C 1
ATOM 4414 O O . HIS D 1 135 ? 27.429 98.592 14.960 1.00 24.42 236 HIS D O 1
ATOM 4421 N N . PRO D 1 136 ? 28.659 99.307 16.702 1.00 24.14 237 PRO D N 1
ATOM 4422 C CA . PRO D 1 136 ? 28.337 100.706 16.357 1.00 23.75 237 PRO D CA 1
ATOM 4423 C C . PRO D 1 136 ? 28.852 101.077 14.966 1.00 24.40 237 PRO D C 1
ATOM 4424 O O . PRO D 1 136 ? 29.984 100.705 14.583 1.00 25.91 237 PRO D O 1
ATOM 4428 N N . GLY D 1 137 ? 28.036 101.788 14.192 1.00 23.32 238 GLY D N 1
ATOM 4429 C CA . GLY D 1 137 ? 28.378 102.182 12.825 1.00 23.38 238 GLY D CA 1
ATOM 4430 C C . GLY D 1 137 ? 29.661 103.005 12.701 1.00 23.74 238 GLY D C 1
ATOM 4431 O O . GLY D 1 137 ? 30.362 102.935 11.697 1.00 24.99 238 GLY D O 1
ATOM 4432 N N . SER D 1 138 ? 29.928 103.810 13.698 1.00 22.44 239 SER D N 1
ATOM 4433 C CA . SER D 1 138 ? 31.104 104.638 13.733 1.00 24.26 239 SER D CA 1
ATOM 4434 C C . SER D 1 138 ? 32.359 103.807 14.051 1.00 23.79 239 SER D C 1
ATOM 4435 O O . SER D 1 138 ? 33.489 104.313 13.981 1.00 26.62 239 SER D O 1
ATOM 4438 N N . ARG D 1 139 ? 32.196 102.537 14.404 1.00 23.04 240 ARG D N 1
ATOM 4439 C CA . ARG D 1 139 ? 33.306 101.841 15.047 1.00 25.50 240 ARG D CA 1
ATOM 4440 C C . ARG D 1 139 ? 33.726 100.593 14.331 1.00 26.87 240 ARG D C 1
ATOM 4441 O O . ARG D 1 139 ? 34.726 99.971 14.711 1.00 27.22 240 ARG D O 1
ATOM 4449 N N . HIS D 1 140 ? 32.956 100.204 13.317 1.00 26.26 241 HIS D N 1
ATOM 4450 C CA . HIS D 1 140 ? 33.353 98.999 12.537 1.00 26.87 241 HIS D CA 1
ATOM 4451 C C . HIS D 1 140 ? 32.895 99.169 11.105 1.00 28.81 241 HIS D C 1
ATOM 4452 O O . HIS D 1 140 ? 31.899 99.863 10.851 1.00 30.21 241 HIS D O 1
ATOM 4459 N N . ARG D 1 141 ? 33.568 98.539 10.152 1.00 27.16 242 ARG D N 1
ATOM 4460 C CA . ARG D 1 141 ? 32.977 98.364 8.814 1.00 25.94 242 ARG D CA 1
ATOM 4461 C C . ARG D 1 141 ? 33.479 97.043 8.292 1.00 24.94 242 ARG D C 1
ATOM 4462 O O . ARG D 1 141 ? 34.438 96.503 8.867 1.00 24.62 242 ARG D O 1
ATOM 4470 N N . LEU D 1 142 ? 32.826 96.523 7.249 1.00 24.70 243 LEU D N 1
ATOM 4471 C CA . LEU D 1 142 ? 33.216 95.270 6.557 1.00 26.84 243 LEU D CA 1
ATOM 4472 C C . LEU D 1 142 ? 33.937 95.718 5.341 1.00 25.86 243 LEU D C 1
ATOM 4473 O O . LEU D 1 142 ? 33.427 96.553 4.650 1.00 25.78 243 LEU D O 1
ATOM 4478 N N . GLU D 1 143 ? 35.102 95.148 5.043 1.00 23.97 244 GLU D N 1
ATOM 4479 C CA . GLU D 1 143 ? 35.884 95.621 3.898 1.00 25.17 244 GLU D CA 1
ATOM 4480 C C . GLU D 1 143 ? 36.305 94.414 3.108 1.00 23.65 244 GLU D C 1
ATOM 4481 O O . GLU D 1 143 ? 36.658 93.406 3.693 1.00 22.08 244 GLU D O 1
ATOM 4487 N N . GLY D 1 144 ? 36.314 94.513 1.788 1.00 22.49 245 GLY D N 1
ATOM 4488 C CA . GLY D 1 144 ? 36.821 93.397 0.972 1.00 22.79 245 GLY D CA 1
ATOM 4489 C C . GLY D 1 144 ? 37.342 93.935 -0.333 1.00 23.33 245 GLY D C 1
ATOM 4490 O O . GLY D 1 144 ? 36.824 94.955 -0.821 1.00 24.55 245 GLY D O 1
ATOM 4491 N N . ARG D 1 145 ? 38.404 93.338 -0.866 1.00 22.20 246 ARG D N 1
ATOM 4492 C CA . ARG D 1 145 ? 38.949 93.755 -2.140 1.00 22.12 246 ARG D CA 1
ATOM 4493 C C . ARG D 1 145 ? 39.389 92.460 -2.787 1.00 23.36 246 ARG D C 1
ATOM 4494 O O . ARG D 1 145 ? 39.962 91.617 -2.110 1.00 22.01 246 ARG D O 1
ATOM 4502 N N . PHE D 1 146 ? 39.160 92.279 -4.088 1.00 24.01 247 PHE D N 1
ATOM 4503 C CA . PHE D 1 146 ? 39.221 90.918 -4.661 1.00 23.46 247 PHE D CA 1
ATOM 4504 C C . PHE D 1 146 ? 39.403 91.039 -6.138 1.00 22.59 247 PHE D C 1
ATOM 4505 O O . PHE D 1 146 ? 38.850 91.947 -6.746 1.00 19.28 247 PHE D O 1
ATOM 4513 N N . THR D 1 147 ? 40.173 90.121 -6.719 1.00 21.65 248 THR D N 1
ATOM 4514 C CA . THR D 1 147 ? 40.242 90.056 -8.167 1.00 23.22 248 THR D CA 1
ATOM 4515 C C . THR D 1 147 ? 38.901 89.472 -8.706 1.00 24.93 248 THR D C 1
ATOM 4516 O O . THR D 1 147 ? 38.161 88.830 -7.963 1.00 24.11 248 THR D O 1
ATOM 4520 N N . LYS D 1 148 ? 38.579 89.777 -9.966 1.00 25.70 249 LYS D N 1
ATOM 4521 C CA . LYS D 1 148 ? 37.358 89.307 -10.596 1.00 28.94 249 LYS D CA 1
ATOM 4522 C C . LYS D 1 148 ? 37.659 88.016 -11.348 1.00 29.57 249 LYS D C 1
ATOM 4523 O O . LYS D 1 148 ? 38.756 87.848 -11.931 1.00 31.47 249 LYS D O 1
ATOM 4529 N N . HIS E 1 7 ? 88.471 110.853 -6.876 1.00 60.75 108 HIS E N 1
ATOM 4530 C CA . HIS E 1 7 ? 88.256 109.374 -6.811 1.00 61.02 108 HIS E CA 1
ATOM 4531 C C . HIS E 1 7 ? 88.384 108.775 -8.222 1.00 59.89 108 HIS E C 1
ATOM 4532 O O . HIS E 1 7 ? 87.773 109.298 -9.163 1.00 60.63 108 HIS E O 1
ATOM 4539 N N . ARG E 1 8 ? 89.162 107.702 -8.394 1.00 57.77 109 ARG E N 1
ATOM 4540 C CA . ARG E 1 8 ? 89.064 106.918 -9.641 1.00 56.03 109 ARG E CA 1
ATOM 4541 C C . ARG E 1 8 ? 87.907 105.885 -9.551 1.00 54.47 109 ARG E C 1
ATOM 4542 O O . ARG E 1 8 ? 88.056 104.817 -8.948 1.00 54.39 109 ARG E O 1
ATOM 4550 N N . HIS E 1 9 ? 86.762 106.226 -10.143 1.00 52.01 110 HIS E N 1
ATOM 4551 C CA . HIS E 1 9 ? 85.559 105.381 -10.094 1.00 50.39 110 HIS E CA 1
ATOM 4552 C C . HIS E 1 9 ? 85.569 104.290 -11.160 1.00 47.49 110 HIS E C 1
ATOM 4553 O O . HIS E 1 9 ? 85.780 104.573 -12.344 1.00 47.39 110 HIS E O 1
ATOM 4560 N N . THR E 1 10 ? 85.351 103.044 -10.730 1.00 43.66 111 THR E N 1
ATOM 4561 C CA . THR E 1 10 ? 85.229 101.890 -11.628 1.00 39.49 111 THR E CA 1
ATOM 4562 C C . THR E 1 10 ? 84.160 100.905 -11.131 1.00 37.08 111 THR E C 1
ATOM 4563 O O . THR E 1 10 ? 83.799 100.907 -9.945 1.00 34.30 111 THR E O 1
ATOM 4567 N N . CYS E 1 11 ? 83.721 100.037 -12.038 1.00 34.91 112 CYS E N 1
ATOM 4568 C CA . CYS E 1 11 ? 82.696 99.048 -11.717 1.00 33.79 112 CYS E CA 1
ATOM 4569 C C . CYS E 1 11 ? 82.885 97.705 -12.440 1.00 32.51 112 CYS E C 1
ATOM 4570 O O . CYS E 1 11 ? 83.626 97.607 -13.408 1.00 31.47 112 CYS E O 1
ATOM 4573 N N . LYS E 1 12 ? 82.249 96.675 -11.902 1.00 30.64 113 LYS E N 1
ATOM 4574 C CA . LYS E 1 12 ? 82.299 95.328 -12.432 1.00 31.44 113 LYS E CA 1
ATOM 4575 C C . LYS E 1 12 ? 80.874 94.802 -12.368 1.00 28.05 113 LYS E C 1
ATOM 4576 O O . LYS E 1 12 ? 80.250 94.866 -11.310 1.00 27.06 113 LYS E O 1
ATOM 4582 N N . VAL E 1 13 ? 80.356 94.368 -13.506 1.00 26.43 114 VAL E N 1
ATOM 4583 C CA . VAL E 1 13 ? 79.045 93.745 -13.607 1.00 24.74 114 VAL E CA 1
ATOM 4584 C C . VAL E 1 13 ? 79.212 92.261 -13.256 1.00 25.19 114 VAL E C 1
ATOM 4585 O O . VAL E 1 13 ? 79.791 91.472 -14.043 1.00 23.98 114 VAL E O 1
ATOM 4597 N N . VAL E 1 15 ? 76.633 90.067 -12.333 1.00 21.09 116 VAL E N 1
ATOM 4598 C CA . VAL E 1 15 ? 75.504 89.143 -12.629 1.00 22.86 116 VAL E CA 1
ATOM 4599 C C . VAL E 1 15 ? 74.720 89.900 -13.671 1.00 22.32 116 VAL E C 1
ATOM 4600 O O . VAL E 1 15 ? 74.552 91.086 -13.574 1.00 20.95 116 VAL E O 1
ATOM 4604 N N . LEU E 1 16 ? 74.304 89.244 -14.737 1.00 22.89 117 LEU E N 1
ATOM 4605 C CA . LEU E 1 16 ? 73.346 89.902 -15.598 1.00 22.16 117 LEU E CA 1
ATOM 4606 C C . LEU E 1 16 ? 72.582 88.730 -16.194 1.00 22.52 117 LEU E C 1
ATOM 4607 O O . LEU E 1 16 ? 73.023 88.139 -17.187 1.00 20.48 117 LEU E O 1
ATOM 4612 N N . LYS E 1 17 ? 71.407 88.424 -15.643 1.00 20.64 118 LYS E N 1
ATOM 4613 C CA . LYS E 1 17 ? 70.732 87.247 -16.174 1.00 21.66 118 LYS E CA 1
ATOM 4614 C C . LYS E 1 17 ? 69.221 87.362 -16.024 1.00 22.13 118 LYS E C 1
ATOM 4615 O O . LYS E 1 17 ? 68.700 88.187 -15.199 1.00 18.88 118 LYS E O 1
ATOM 4621 N N . GLU E 1 18 ? 68.536 86.520 -16.802 1.00 20.09 119 GLU E N 1
ATOM 4622 C CA . GLU E 1 18 ? 67.101 86.357 -16.614 1.00 21.15 119 GLU E CA 1
ATOM 4623 C C . GLU E 1 18 ? 66.787 85.294 -15.550 1.00 21.94 119 GLU E C 1
ATOM 4624 O O . GLU E 1 18 ? 67.491 84.270 -15.467 1.00 21.59 119 GLU E O 1
ATOM 4630 N N . GLU E 1 19 ? 65.722 85.481 -14.780 1.00 21.70 120 GLU E N 1
ATOM 4631 C CA . GLU E 1 19 ? 65.332 84.478 -13.765 1.00 24.47 120 GLU E CA 1
ATOM 4632 C C . GLU E 1 19 ? 63.863 84.636 -13.376 1.00 22.94 120 GLU E C 1
ATOM 4633 O O . GLU E 1 19 ? 63.262 85.586 -13.828 1.00 22.61 120 GLU E O 1
ATOM 4639 N N . ALA E 1 20 ? 63.278 83.684 -12.623 1.00 23.99 121 ALA E N 1
ATOM 4640 C CA . ALA E 1 20 ? 61.880 83.813 -12.150 1.00 23.71 121 ALA E CA 1
ATOM 4641 C C . ALA E 1 20 ? 61.815 84.934 -11.142 1.00 23.66 121 ALA E C 1
ATOM 4642 O O . ALA E 1 20 ? 62.753 85.110 -10.360 1.00 23.15 121 ALA E O 1
ATOM 4644 N N . ALA E 1 21 ? 60.682 85.664 -11.087 1.00 22.27 122 ALA E N 1
ATOM 4645 C CA . ALA E 1 21 ? 60.552 86.645 -10.026 1.00 21.10 122 ALA E CA 1
ATOM 4646 C C . ALA E 1 21 ? 60.682 85.924 -8.661 1.00 22.72 122 ALA E C 1
ATOM 4647 O O . ALA E 1 21 ? 61.417 86.404 -7.768 1.00 23.62 122 ALA E O 1
ATOM 4649 N N . GLY E 1 22 ? 60.010 84.776 -8.469 1.00 23.65 123 GLY E N 1
ATOM 4650 C CA . GLY E 1 22 ? 60.024 84.133 -7.153 1.00 23.10 123 GLY E CA 1
ATOM 4651 C C . GLY E 1 22 ? 59.318 84.983 -6.113 1.00 22.73 123 GLY E C 1
ATOM 4652 O O . GLY E 1 22 ? 58.655 85.994 -6.463 1.00 19.96 123 GLY E O 1
ATOM 4653 N N . SER E 1 23 ? 59.395 84.586 -4.832 1.00 21.22 124 SER E N 1
ATOM 4654 C CA . SER E 1 23 ? 58.545 85.162 -3.840 1.00 21.93 124 SER E CA 1
ATOM 4655 C C . SER E 1 23 ? 58.899 86.632 -3.469 1.00 22.13 124 SER E C 1
ATOM 4656 O O . SER E 1 23 ? 58.019 87.434 -3.202 1.00 22.54 124 SER E O 1
ATOM 4659 N N . GLU E 1 24 ? 60.177 86.991 -3.448 1.00 22.43 125 GLU E N 1
ATOM 4660 C CA . GLU E 1 24 ? 60.567 88.332 -3.049 1.00 23.52 125 GLU E CA 1
ATOM 4661 C C . GLU E 1 24 ? 60.272 89.356 -4.128 1.00 22.56 125 GLU E C 1
ATOM 4662 O O . GLU E 1 24 ? 59.795 90.401 -3.816 1.00 21.99 125 GLU E O 1
ATOM 4668 N N . ARG E 1 25 ? 60.627 89.087 -5.384 1.00 21.24 126 ARG E N 1
ATOM 4669 C CA . ARG E 1 25 ? 60.354 90.043 -6.477 1.00 22.16 126 ARG E CA 1
ATOM 4670 C C . ARG E 1 25 ? 58.930 90.177 -6.793 1.00 23.65 126 ARG E C 1
ATOM 4671 O O . ARG E 1 25 ? 58.526 91.234 -7.270 1.00 24.26 126 ARG E O 1
ATOM 4679 N N . ALA E 1 26 ? 58.163 89.105 -6.585 1.00 23.31 127 ALA E N 1
ATOM 4680 C CA . ALA E 1 26 ? 56.710 89.206 -6.647 1.00 25.18 127 ALA E CA 1
ATOM 4681 C C . ALA E 1 26 ? 56.157 90.282 -5.711 1.00 25.95 127 ALA E C 1
ATOM 4682 O O . ALA E 1 26 ? 55.305 91.100 -6.090 1.00 26.13 127 ALA E O 1
ATOM 4684 N N . LEU E 1 27 ? 56.625 90.291 -4.475 1.00 26.84 128 LEU E N 1
ATOM 4685 C CA . LEU E 1 27 ? 56.219 91.345 -3.551 1.00 28.44 128 LEU E CA 1
ATOM 4686 C C . LEU E 1 27 ? 56.747 92.742 -3.940 1.00 28.25 128 LEU E C 1
ATOM 4687 O O . LEU E 1 27 ? 56.015 93.722 -3.960 1.00 29.51 128 LEU E O 1
ATOM 4692 N N . ALA E 1 28 ? 58.029 92.804 -4.249 1.00 27.73 129 ALA E N 1
ATOM 4693 C CA . ALA E 1 28 ? 58.732 94.026 -4.581 1.00 28.41 129 ALA E CA 1
ATOM 4694 C C . ALA E 1 28 ? 58.155 94.704 -5.828 1.00 28.20 129 ALA E C 1
ATOM 4695 O O . ALA E 1 28 ? 57.964 95.929 -5.820 1.00 28.12 129 ALA E O 1
ATOM 4697 N N . LEU E 1 29 ? 57.786 93.931 -6.864 1.00 26.15 130 LEU E N 1
ATOM 4698 C CA . LEU E 1 29 ? 57.381 94.519 -8.145 1.00 25.72 130 LEU E CA 1
ATOM 4699 C C . LEU E 1 29 ? 55.930 94.214 -8.561 1.00 26.06 130 LEU E C 1
ATOM 4700 O O . LEU E 1 29 ? 55.570 94.352 -9.705 1.00 24.89 130 LEU E O 1
ATOM 4705 N N . ASP E 1 30 ? 55.127 93.769 -7.604 1.00 27.51 131 ASP E N 1
ATOM 4706 C CA . ASP E 1 30 ? 53.709 93.414 -7.845 1.00 28.02 131 ASP E CA 1
ATOM 4707 C C . ASP E 1 30 ? 53.541 92.500 -9.047 1.00 28.45 131 ASP E C 1
ATOM 4708 O O . ASP E 1 30 ? 52.747 92.771 -9.957 1.00 29.32 131 ASP E O 1
ATOM 4721 N N . ARG E 1 32 ? 53.615 88.185 -10.455 1.00 23.93 133 ARG E N 1
ATOM 4722 C CA . ARG E 1 32 ? 53.426 86.788 -10.047 1.00 23.19 133 ARG E CA 1
ATOM 4723 C C . ARG E 1 32 ? 54.814 86.109 -9.963 1.00 22.00 133 ARG E C 1
ATOM 4724 O O . ARG E 1 32 ? 55.732 86.487 -10.694 1.00 20.06 133 ARG E O 1
ATOM 4732 N N . GLU E 1 33 ? 54.909 85.087 -9.112 1.00 19.40 134 GLU E N 1
ATOM 4733 C CA . GLU E 1 33 ? 56.195 84.478 -8.817 1.00 20.59 134 GLU E CA 1
ATOM 4734 C C . GLU E 1 33 ? 56.857 83.807 -10.054 1.00 19.93 134 GLU E C 1
ATOM 4735 O O . GLU E 1 33 ? 58.074 83.726 -10.128 1.00 18.44 134 GLU E O 1
ATOM 4741 N N . GLY E 1 34 ? 56.060 83.362 -11.029 1.00 19.55 135 GLY E N 1
ATOM 4742 C CA . GLY E 1 34 ? 56.616 82.690 -12.224 1.00 21.13 135 GLY E CA 1
ATOM 4743 C C . GLY E 1 34 ? 56.869 83.637 -13.395 1.00 21.34 135 GLY E C 1
ATOM 4744 O O . GLY E 1 34 ? 57.412 83.242 -14.449 1.00 20.59 135 GLY E O 1
ATOM 4745 N N . GLN E 1 35 ? 56.572 84.908 -13.207 1.00 22.25 136 GLN E N 1
ATOM 4746 C CA . GLN E 1 35 ? 56.927 85.878 -14.256 1.00 26.00 136 GLN E CA 1
ATOM 4747 C C . GLN E 1 35 ? 58.465 86.070 -14.288 1.00 24.92 136 GLN E C 1
ATOM 4748 O O . GLN E 1 35 ? 59.129 85.852 -13.284 1.00 24.33 136 GLN E O 1
ATOM 4754 N N . ARG E 1 36 ? 59.003 86.437 -15.442 1.00 22.91 137 ARG E N 1
ATOM 4755 C CA . ARG E 1 36 ? 60.474 86.554 -15.595 1.00 23.10 137 ARG E CA 1
ATOM 4756 C C . ARG E 1 36 ? 60.935 87.934 -15.232 1.00 21.99 137 ARG E C 1
ATOM 4757 O O . ARG E 1 36 ? 60.224 88.929 -15.514 1.00 22.25 137 ARG E O 1
ATOM 4765 N N . VAL E 1 37 ? 62.092 88.014 -14.573 1.00 21.21 138 VAL E N 1
ATOM 4766 C CA . VAL E 1 37 ? 62.682 89.291 -14.332 1.00 21.89 138 VAL E CA 1
ATOM 4767 C C . VAL E 1 37 ? 64.090 89.296 -14.910 1.00 22.86 138 VAL E C 1
ATOM 4768 O O . VAL E 1 37 ? 64.659 88.202 -15.198 1.00 22.22 138 VAL E O 1
ATOM 4772 N N . PHE E 1 38 ? 64.664 90.492 -15.102 1.00 22.45 139 PHE E N 1
ATOM 4773 C CA . PHE E 1 38 ? 66.129 90.551 -15.379 1.00 23.07 139 PHE E CA 1
ATOM 4774 C C . PHE E 1 38 ? 66.809 91.017 -14.113 1.00 23.49 139 PHE E C 1
ATOM 4775 O O . PHE E 1 38 ? 66.218 91.751 -13.305 1.00 24.60 139 PHE E O 1
ATOM 4783 N N . HIS E 1 39 ? 68.020 90.555 -13.897 1.00 23.19 140 HIS E N 1
ATOM 4784 C CA . HIS E 1 39 ? 68.734 90.791 -12.663 1.00 23.25 140 HIS E CA 1
ATOM 4785 C C . HIS E 1 39 ? 70.159 91.190 -13.039 1.00 24.31 140 HIS E C 1
ATOM 4786 O O . HIS E 1 39 ? 70.867 90.440 -13.744 1.00 25.49 140 HIS E O 1
ATOM 4793 N N . SER E 1 40 ? 70.567 92.365 -12.549 1.00 25.46 141 SER E N 1
ATOM 4794 C CA . SER E 1 40 ? 71.941 92.816 -12.648 1.00 24.95 141 SER E CA 1
ATOM 4795 C C . SER E 1 40 ? 72.541 93.001 -11.246 1.00 25.79 141 SER E C 1
ATOM 4796 O O . SER E 1 40 ? 71.872 93.402 -10.298 1.00 24.73 141 SER E O 1
ATOM 4799 N N . LEU E 1 41 ? 73.807 92.662 -11.074 1.00 23.72 142 LEU E N 1
ATOM 4800 C CA . LEU E 1 41 ? 74.396 93.010 -9.805 1.00 23.49 142 LEU E CA 1
ATOM 4801 C C . LEU E 1 41 ? 75.716 93.633 -10.145 1.00 22.87 142 LEU E C 1
ATOM 4802 O O . LEU E 1 41 ? 76.490 93.018 -10.816 1.00 21.40 142 LEU E O 1
ATOM 4807 N N . ILE E 1 42 ? 75.986 94.833 -9.656 1.00 23.89 143 ILE E N 1
ATOM 4808 C CA . ILE E 1 42 ? 77.146 95.543 -10.116 1.00 23.67 143 ILE E CA 1
ATOM 4809 C C . ILE E 1 42 ? 77.814 95.933 -8.859 1.00 24.37 143 ILE E C 1
ATOM 4810 O O . ILE E 1 42 ? 77.136 96.413 -7.922 1.00 24.19 143 ILE E O 1
ATOM 4815 N N . VAL E 1 43 ? 79.137 95.822 -8.864 1.00 22.90 144 VAL E N 1
ATOM 4816 C CA . VAL E 1 43 ? 80.000 96.328 -7.768 1.00 24.38 144 VAL E CA 1
ATOM 4817 C C . VAL E 1 43 ? 80.739 97.594 -8.241 1.00 25.93 144 VAL E C 1
ATOM 4818 O O . VAL E 1 43 ? 81.353 97.606 -9.341 1.00 26.96 144 VAL E O 1
ATOM 4822 N N . HIS E 1 44 ? 80.668 98.643 -7.431 1.00 25.25 145 HIS E N 1
ATOM 4823 C CA . HIS E 1 44 ? 81.342 99.901 -7.715 1.00 27.11 145 HIS E CA 1
ATOM 4824 C C . HIS E 1 44 ? 82.502 100.069 -6.760 1.00 27.19 145 HIS E C 1
ATOM 4825 O O . HIS E 1 44 ? 82.356 99.781 -5.589 1.00 25.95 145 HIS E O 1
ATOM 4832 N N . PHE E 1 45 ? 83.623 100.569 -7.297 1.00 27.33 146 PHE E N 1
ATOM 4833 C CA . PHE E 1 45 ? 84.873 100.791 -6.605 1.00 28.17 146 PHE E CA 1
ATOM 4834 C C . PHE E 1 45 ? 85.275 102.272 -6.677 1.00 29.12 146 PHE E C 1
ATOM 4835 O O . PHE E 1 45 ? 85.022 102.937 -7.709 1.00 27.35 146 PHE E O 1
ATOM 4843 N N . GLU E 1 46 ? 85.887 102.780 -5.597 1.00 31.38 147 GLU E N 1
ATOM 4844 C CA . GLU E 1 46 ? 86.557 104.076 -5.611 1.00 35.48 147 GLU E CA 1
ATOM 4845 C C . GLU E 1 46 ? 88.011 103.788 -5.232 1.00 35.35 147 GLU E C 1
ATOM 4846 O O . GLU E 1 46 ? 88.271 103.156 -4.199 1.00 35.79 147 GLU E O 1
ATOM 4852 N N . ASN E 1 47 ? 88.948 104.217 -6.082 1.00 36.23 148 ASN E N 1
ATOM 4853 C CA . ASN E 1 47 ? 90.379 103.829 -5.975 1.00 36.74 148 ASN E CA 1
ATOM 4854 C C . ASN E 1 47 ? 90.500 102.328 -5.659 1.00 36.05 148 ASN E C 1
ATOM 4855 O O . ASN E 1 47 ? 91.222 101.936 -4.729 1.00 36.01 148 ASN E O 1
ATOM 4860 N N . ASP E 1 48 ? 89.748 101.501 -6.399 1.00 34.63 149 ASP E N 1
ATOM 4861 C CA . ASP E 1 48 ? 89.850 100.045 -6.323 1.00 33.35 149 ASP E CA 1
ATOM 4862 C C . ASP E 1 48 ? 89.309 99.381 -5.057 1.00 31.01 149 ASP E C 1
ATOM 4863 O O . ASP E 1 48 ? 89.513 98.175 -4.854 1.00 29.91 149 ASP E O 1
ATOM 4868 N N . ILE E 1 49 ? 88.583 100.150 -4.242 1.00 27.69 150 ILE E N 1
ATOM 4869 C CA . ILE E 1 49 ? 87.980 99.661 -3.019 1.00 25.52 150 ILE E CA 1
ATOM 4870 C C . ILE E 1 49 ? 86.457 99.598 -3.172 1.00 23.32 150 ILE E C 1
ATOM 4871 O O . ILE E 1 49 ? 85.865 100.582 -3.519 1.00 21.06 150 ILE E O 1
ATOM 4876 N N . PRO E 1 50 ? 85.829 98.425 -2.957 1.00 24.23 151 PRO E N 1
ATOM 4877 C CA . PRO E 1 50 ? 84.372 98.362 -3.194 1.00 24.61 151 PRO E CA 1
ATOM 4878 C C . PRO E 1 50 ? 83.620 99.353 -2.309 1.00 24.50 151 PRO E C 1
ATOM 4879 O O . PRO E 1 50 ? 83.843 99.339 -1.092 1.00 22.84 151 PRO E O 1
ATOM 4883 N N . VAL E 1 51 ? 82.747 100.205 -2.893 1.00 23.63 152 VAL E N 1
ATOM 4884 C CA . VAL E 1 51 ? 81.929 101.092 -2.056 1.00 23.35 152 VAL E CA 1
ATOM 4885 C C . VAL E 1 51 ? 80.425 100.892 -2.179 1.00 23.54 152 VAL E C 1
ATOM 4886 O O . VAL E 1 51 ? 79.690 101.527 -1.448 1.00 23.86 152 VAL E O 1
ATOM 4890 N N . GLN E 1 52 ? 79.952 100.085 -3.125 1.00 21.54 153 GLN E N 1
ATOM 4891 C CA . GLN E 1 52 ? 78.524 99.834 -3.257 1.00 22.88 153 GLN E CA 1
ATOM 4892 C C . GLN E 1 52 ? 78.286 98.513 -3.982 1.00 23.86 153 GLN E C 1
ATOM 4893 O O . GLN E 1 52 ? 78.938 98.241 -5.054 1.00 22.85 153 GLN E O 1
ATOM 4899 N N . ILE E 1 53 ? 77.317 97.730 -3.505 1.00 23.43 154 ILE E N 1
ATOM 4900 C CA . ILE E 1 53 ? 76.671 96.780 -4.419 1.00 23.80 154 ILE E CA 1
ATOM 4901 C C . ILE E 1 53 ? 75.351 97.337 -4.907 1.00 22.79 154 ILE E C 1
ATOM 4902 O O . ILE E 1 53 ? 74.621 97.864 -4.098 1.00 20.99 154 ILE E O 1
ATOM 4907 N N . GLU E 1 54 ? 75.076 97.326 -6.226 1.00 22.41 155 GLU E N 1
ATOM 4908 C CA . GLU E 1 54 ? 73.730 97.634 -6.705 1.00 22.57 155 GLU E CA 1
ATOM 4909 C C . GLU E 1 54 ? 73.150 96.325 -7.236 1.00 23.12 155 GLU E C 1
ATOM 4910 O O . GLU E 1 54 ? 73.615 95.781 -8.212 1.00 22.37 155 GLU E O 1
ATOM 4916 N N . ASP E 1 55 ? 72.158 95.792 -6.562 1.00 24.00 156 ASP E N 1
ATOM 4917 C CA . ASP E 1 55 ? 71.579 94.483 -6.918 1.00 23.87 156 ASP E CA 1
ATOM 4918 C C . ASP E 1 55 ? 70.169 94.818 -7.352 1.00 23.55 156 ASP E C 1
ATOM 4919 O O . ASP E 1 55 ? 69.346 95.226 -6.527 1.00 22.62 156 ASP E O 1
ATOM 4924 N N . ARG E 1 56 ? 69.932 94.753 -8.664 1.00 22.61 157 ARG E N 1
ATOM 4925 C CA . ARG E 1 56 ? 68.757 95.392 -9.282 1.00 23.51 157 ARG E CA 1
ATOM 4926 C C . ARG E 1 56 ? 67.979 94.344 -9.982 1.00 23.89 157 ARG E C 1
ATOM 4927 O O . ARG E 1 56 ? 68.586 93.533 -10.662 1.00 23.28 157 ARG E O 1
ATOM 4935 N N . PHE E 1 57 ? 66.644 94.437 -9.886 1.00 23.83 158 PHE E N 1
ATOM 4936 C CA . PHE E 1 57 ? 65.746 93.579 -10.582 1.00 23.93 158 PHE E CA 1
ATOM 4937 C C . PHE E 1 57 ? 64.787 94.399 -11.441 1.00 23.80 158 PHE E C 1
ATOM 4938 O O . PHE E 1 57 ? 64.277 95.463 -11.015 1.00 23.96 158 PHE E O 1
ATOM 4946 N N . VAL E 1 58 ? 64.518 93.909 -12.638 1.00 22.68 159 VAL E N 1
ATOM 4947 C CA . VAL E 1 58 ? 63.689 94.608 -13.606 1.00 23.97 159 VAL E CA 1
ATOM 4948 C C . VAL E 1 58 ? 62.581 93.707 -14.140 1.00 24.15 159 VAL E C 1
ATOM 4949 O O . VAL E 1 58 ? 62.879 92.567 -14.512 1.00 23.84 159 VAL E O 1
ATOM 4953 N N . ASN E 1 59 ? 61.330 94.187 -14.186 1.00 22.38 160 ASN E N 1
ATOM 4954 C CA . ASN E 1 59 ? 60.241 93.460 -14.949 1.00 23.62 160 ASN E CA 1
ATOM 4955 C C . ASN E 1 59 ? 60.654 93.232 -16.405 1.00 23.61 160 ASN E C 1
ATOM 4956 O O . ASN E 1 59 ? 60.836 94.198 -17.156 1.00 23.08 160 ASN E O 1
ATOM 4961 N N . ALA E 1 60 ? 60.866 91.970 -16.819 1.00 25.39 161 ALA E N 1
ATOM 4962 C CA . ALA E 1 60 ? 61.492 91.714 -18.140 1.00 25.41 161 ALA E CA 1
ATOM 4963 C C . ALA E 1 60 ? 60.653 92.198 -19.305 1.00 27.65 161 ALA E C 1
ATOM 4964 O O . ALA E 1 60 ? 61.218 92.544 -20.364 1.00 27.87 161 ALA E O 1
ATOM 4966 N N . GLN E 1 61 ? 59.328 92.225 -19.126 1.00 27.83 162 GLN E N 1
ATOM 4967 C CA . GLN E 1 61 ? 58.397 92.728 -20.148 1.00 29.22 162 GLN E CA 1
ATOM 4968 C C . GLN E 1 61 ? 58.594 94.235 -20.425 1.00 29.01 162 GLN E C 1
ATOM 4969 O O . GLN E 1 61 ? 58.440 94.690 -21.562 1.00 26.77 162 GLN E O 1
ATOM 4975 N N . VAL E 1 62 ? 59.001 94.993 -19.393 1.00 27.97 163 VAL E N 1
ATOM 4976 C CA . VAL E 1 62 ? 59.162 96.426 -19.496 1.00 27.95 163 VAL E CA 1
ATOM 4977 C C . VAL E 1 62 ? 60.419 96.825 -20.239 1.00 27.07 163 VAL E C 1
ATOM 4978 O O . VAL E 1 62 ? 60.434 97.820 -20.952 1.00 27.45 163 VAL E O 1
ATOM 4982 N N . ALA E 1 63 ? 61.490 96.073 -20.050 1.00 26.93 164 ALA E N 1
ATOM 4983 C CA . ALA E 1 63 ? 62.769 96.413 -20.654 1.00 26.29 164 ALA E CA 1
ATOM 4984 C C . ALA E 1 63 ? 63.328 95.160 -21.316 1.00 26.63 164 ALA E C 1
ATOM 4985 O O . ALA E 1 63 ? 64.311 94.595 -20.848 1.00 25.55 164 ALA E O 1
ATOM 4987 N N . PRO E 1 64 ? 62.734 94.743 -22.462 1.00 27.45 165 PRO E N 1
ATOM 4988 C CA . PRO E 1 64 ? 63.115 93.443 -23.081 1.00 27.25 165 PRO E CA 1
ATOM 4989 C C . PRO E 1 64 ? 64.607 93.278 -23.505 1.00 27.21 165 PRO E C 1
ATOM 4990 O O . PRO E 1 64 ? 65.096 92.149 -23.575 1.00 28.63 165 PRO E O 1
ATOM 4994 N N . ASP E 1 65 ? 65.335 94.371 -23.698 1.00 28.34 166 ASP E N 1
ATOM 4995 C CA . ASP E 1 65 ? 66.761 94.319 -24.126 1.00 27.64 166 ASP E CA 1
ATOM 4996 C C . ASP E 1 65 ? 67.748 94.656 -23.029 1.00 27.21 166 ASP E C 1
ATOM 4997 O O . ASP E 1 65 ? 68.955 94.971 -23.286 1.00 27.04 166 ASP E O 1
ATOM 5002 N N . TYR E 1 66 ? 67.266 94.581 -21.784 1.00 26.60 167 TYR E N 1
ATOM 5003 C CA . TYR E 1 66 ? 68.127 94.898 -20.616 1.00 26.08 167 TYR E CA 1
ATOM 5004 C C . TYR E 1 66 ? 69.423 94.045 -20.584 1.00 26.30 167 TYR E C 1
ATOM 5005 O O . TYR E 1 66 ? 70.503 94.607 -20.417 1.00 25.93 167 TYR E O 1
ATOM 5014 N N . LEU E 1 67 ? 69.318 92.726 -20.844 1.00 26.07 168 LEU E N 1
ATOM 5015 C CA . LEU E 1 67 ? 70.526 91.853 -20.905 1.00 27.41 168 LEU E CA 1
ATOM 5016 C C . LEU E 1 67 ? 71.545 92.154 -22.058 1.00 27.80 168 LEU E C 1
ATOM 5017 O O . LEU E 1 67 ? 72.659 91.603 -22.072 1.00 29.10 168 LEU E O 1
ATOM 5022 N N . LYS E 1 68 ? 71.201 93.026 -23.002 1.00 27.23 169 LYS E N 1
ATOM 5023 C CA . LYS E 1 68 ? 72.100 93.278 -24.109 1.00 27.65 169 LYS E CA 1
ATOM 5024 C C . LYS E 1 68 ? 72.982 94.492 -23.877 1.00 26.38 169 LYS E C 1
ATOM 5025 O O . LYS E 1 68 ? 73.792 94.899 -24.721 1.00 25.59 169 LYS E O 1
ATOM 5031 N N . GLN E 1 69 ? 72.844 95.105 -22.723 1.00 25.22 170 GLN E N 1
ATOM 5032 C CA . GLN E 1 69 ? 73.538 96.342 -22.493 1.00 24.96 170 GLN E CA 1
ATOM 5033 C C . GLN E 1 69 ? 74.877 96.112 -21.793 1.00 25.77 170 GLN E C 1
ATOM 5034 O O . GLN E 1 69 ? 75.066 95.141 -21.021 1.00 24.27 170 GLN E O 1
ATOM 5040 N N . ASP E 1 70 ? 75.768 97.092 -22.018 1.00 26.11 171 ASP E N 1
ATOM 5041 C CA . ASP E 1 70 ? 77.048 97.247 -21.286 1.00 26.26 171 ASP E CA 1
ATOM 5042 C C . ASP E 1 70 ? 76.895 98.311 -20.149 1.00 28.16 171 ASP E C 1
ATOM 5043 O O . ASP E 1 70 ? 76.957 99.546 -20.381 1.00 28.29 171 ASP E O 1
ATOM 5048 N N . PHE E 1 71 ? 76.680 97.822 -18.914 1.00 27.76 172 PHE E N 1
ATOM 5049 C CA . PHE E 1 71 ? 76.363 98.679 -17.748 1.00 27.63 172 PHE E CA 1
ATOM 5050 C C . PHE E 1 71 ? 77.613 99.259 -17.095 1.00 29.18 172 PHE E C 1
ATOM 5051 O O . PHE E 1 71 ? 77.586 99.942 -16.032 1.00 28.82 172 PHE E O 1
ATOM 5059 N N . THR E 1 72 ? 78.706 98.999 -17.801 1.00 30.25 173 THR E N 1
ATOM 5060 C CA . THR E 1 72 ? 80.000 99.581 -17.551 1.00 31.25 173 THR E CA 1
ATOM 5061 C C . THR E 1 72 ? 80.064 100.981 -18.267 1.00 31.89 173 THR E C 1
ATOM 5062 O O . THR E 1 72 ? 80.833 101.876 -17.887 1.00 32.53 173 THR E O 1
ATOM 5066 N N . LEU E 1 73 ? 79.206 101.166 -19.266 1.00 31.77 174 LEU E N 1
ATOM 5067 C CA . LEU E 1 73 ? 79.155 102.367 -20.089 1.00 32.75 174 LEU E CA 1
ATOM 5068 C C . LEU E 1 73 ? 77.933 103.280 -19.835 1.00 33.05 174 LEU E C 1
ATOM 5069 O O . LEU E 1 73 ? 77.949 104.463 -20.222 1.00 32.93 174 LEU E O 1
ATOM 5074 N N . GLN E 1 74 ? 76.880 102.732 -19.221 1.00 31.15 175 GLN E N 1
ATOM 5075 C CA . GLN E 1 74 ? 75.695 103.503 -18.908 1.00 30.26 175 GLN E CA 1
ATOM 5076 C C . GLN E 1 74 ? 75.094 102.887 -17.671 1.00 29.24 175 GLN E C 1
ATOM 5077 O O . GLN E 1 74 ? 75.010 101.693 -17.656 1.00 29.24 175 GLN E O 1
ATOM 5083 N N . THR E 1 75 ? 74.657 103.645 -16.652 1.00 29.25 176 THR E N 1
ATOM 5084 C CA . THR E 1 75 ? 74.010 102.935 -15.475 1.00 29.38 176 THR E CA 1
ATOM 5085 C C . THR E 1 75 ? 72.739 102.173 -15.876 1.00 28.24 176 THR E C 1
ATOM 5086 O O . THR E 1 75 ? 72.082 102.554 -16.826 1.00 29.75 176 THR E O 1
ATOM 5090 N N . PRO E 1 76 ? 72.409 101.055 -15.185 1.00 27.00 177 PRO E N 1
ATOM 5091 C CA . PRO E 1 76 ? 71.052 100.506 -15.379 1.00 26.65 177 PRO E CA 1
ATOM 5092 C C . PRO E 1 76 ? 69.906 101.519 -15.246 1.00 26.43 177 PRO E C 1
ATOM 5093 O O . PRO E 1 76 ? 69.021 101.535 -16.077 1.00 25.73 177 PRO E O 1
ATOM 5097 N N . TYR E 1 77 ? 69.950 102.399 -14.252 1.00 26.69 178 TYR E N 1
ATOM 5098 C CA . TYR E 1 77 ? 68.863 103.352 -14.102 1.00 27.55 178 TYR E CA 1
ATOM 5099 C C . TYR E 1 77 ? 68.773 104.322 -15.316 1.00 25.79 178 TYR E C 1
ATOM 5100 O O . TYR E 1 77 ? 67.678 104.564 -15.841 1.00 24.99 178 TYR E O 1
ATOM 5109 N N . ALA E 1 78 ? 69.907 104.861 -15.743 1.00 24.28 179 ALA E N 1
ATOM 5110 C CA . ALA E 1 78 ? 70.012 105.655 -16.986 1.00 24.89 179 ALA E CA 1
ATOM 5111 C C . ALA E 1 78 ? 69.409 104.957 -18.196 1.00 23.81 179 ALA E C 1
ATOM 5112 O O . ALA E 1 78 ? 68.614 105.539 -18.945 1.00 21.74 179 ALA E O 1
ATOM 5114 N N . TYR E 1 79 ? 69.804 103.701 -18.414 1.00 23.63 180 TYR E N 1
ATOM 5115 C CA . TYR E 1 79 ? 69.258 102.914 -19.538 1.00 24.57 180 TYR E CA 1
ATOM 5116 C C . TYR E 1 79 ? 67.740 102.774 -19.414 1.00 23.71 180 TYR E C 1
ATOM 5117 O O . TYR E 1 79 ? 67.032 103.053 -20.310 1.00 23.69 180 TYR E O 1
ATOM 5126 N N . LEU E 1 80 ? 67.256 102.338 -18.264 1.00 24.71 181 LEU E N 1
ATOM 5127 C CA . LEU E 1 80 ? 65.813 102.195 -18.048 1.00 25.16 181 LEU E CA 1
ATOM 5128 C C . LEU E 1 80 ? 65.039 103.482 -18.231 1.00 27.29 181 LEU E C 1
ATOM 5129 O O . LEU E 1 80 ? 63.904 103.436 -18.703 1.00 28.76 181 LEU E O 1
ATOM 5134 N N . SER E 1 81 ? 65.612 104.595 -17.752 1.00 28.45 182 SER E N 1
ATOM 5135 C CA . SER E 1 81 ? 65.176 105.949 -18.100 1.00 30.01 182 SER E CA 1
ATOM 5136 C C . SER E 1 81 ? 64.851 106.204 -19.527 1.00 29.10 182 SER E C 1
ATOM 5137 O O . SER E 1 81 ? 63.948 106.971 -19.783 1.00 31.21 182 SER E O 1
ATOM 5140 N N . GLN E 1 82 ? 65.590 105.627 -20.457 1.00 28.75 183 GLN E N 1
ATOM 5141 C CA . GLN E 1 82 ? 65.268 105.845 -21.863 1.00 30.57 183 GLN E CA 1
ATOM 5142 C C . GLN E 1 82 ? 64.237 104.882 -22.404 1.00 30.69 183 GLN E C 1
ATOM 5143 O O . GLN E 1 82 ? 63.602 105.182 -23.395 1.00 31.31 183 GLN E O 1
ATOM 5149 N N . VAL E 1 83 ? 64.107 103.715 -21.772 1.00 29.81 184 VAL E N 1
ATOM 5150 C CA . VAL E 1 83 ? 63.266 102.633 -22.278 1.00 29.78 184 VAL E CA 1
ATOM 5151 C C . VAL E 1 83 ? 61.809 102.841 -21.881 1.00 29.29 184 VAL E C 1
ATOM 5152 O O . VAL E 1 83 ? 60.902 102.465 -22.605 1.00 28.43 184 VAL E O 1
ATOM 5156 N N . ALA E 1 84 ? 61.603 103.426 -20.708 1.00 29.70 185 ALA E N 1
ATOM 5157 C CA . ALA E 1 84 ? 60.283 103.653 -20.193 1.00 29.56 185 ALA E CA 1
ATOM 5158 C C . ALA E 1 84 ? 60.286 104.978 -19.447 1.00 29.11 185 ALA E C 1
ATOM 5159 O O . ALA E 1 84 ? 61.247 105.329 -18.813 1.00 26.92 185 ALA E O 1
ATOM 5161 N N . PRO E 1 85 ? 59.163 105.689 -19.455 1.00 29.68 186 PRO E N 1
ATOM 5162 C CA . PRO E 1 85 ? 59.125 106.928 -18.706 1.00 29.24 186 PRO E CA 1
ATOM 5163 C C . PRO E 1 85 ? 58.976 106.634 -17.190 1.00 28.13 186 PRO E C 1
ATOM 5164 O O . PRO E 1 85 ? 57.976 106.110 -16.764 1.00 29.33 186 PRO E O 1
ATOM 5168 N N . LEU E 1 86 ? 59.964 106.959 -16.396 1.00 26.31 187 LEU E N 1
ATOM 5169 C CA . LEU E 1 86 ? 59.884 106.663 -14.952 1.00 27.67 187 LEU E CA 1
ATOM 5170 C C . LEU E 1 86 ? 59.308 107.894 -14.203 1.00 28.05 187 LEU E C 1
ATOM 5171 O O . LEU E 1 86 ? 59.819 108.998 -14.322 1.00 29.53 187 LEU E O 1
ATOM 5176 N N . THR E 1 87 ? 58.211 107.703 -13.481 1.00 26.73 188 THR E N 1
ATOM 5177 C CA . THR E 1 87 ? 57.359 108.850 -13.097 1.00 25.97 188 THR E CA 1
ATOM 5178 C C . THR E 1 87 ? 57.391 108.995 -11.595 1.00 24.85 188 THR E C 1
ATOM 5179 O O . THR E 1 87 ? 56.982 110.007 -11.043 1.00 23.76 188 THR E O 1
ATOM 5183 N N . GLU E 1 88 ? 57.912 107.982 -10.923 1.00 23.01 189 GLU E N 1
ATOM 5184 C CA . GLU E 1 88 ? 57.824 107.924 -9.452 1.00 23.91 189 GLU E CA 1
ATOM 5185 C C . GLU E 1 88 ? 58.884 107.019 -8.848 1.00 22.84 189 GLU E C 1
ATOM 5186 O O . GLU E 1 88 ? 59.275 105.996 -9.475 1.00 21.29 189 GLU E O 1
ATOM 5192 N N . GLY E 1 89 ? 59.384 107.386 -7.662 1.00 23.23 190 GLY E N 1
ATOM 5193 C CA . GLY E 1 89 ? 60.427 106.591 -7.046 1.00 23.09 190 GLY E CA 1
ATOM 5194 C C . GLY E 1 89 ? 60.217 106.480 -5.570 1.00 24.69 190 GLY E C 1
ATOM 5195 O O . GLY E 1 89 ? 59.570 107.332 -4.968 1.00 23.23 190 GLY E O 1
ATOM 5196 N N . GLU E 1 90 ? 60.772 105.430 -4.970 1.00 24.00 191 GLU E N 1
ATOM 5197 C CA . GLU E 1 90 ? 60.662 105.249 -3.532 1.00 24.67 191 GLU E CA 1
ATOM 5198 C C . GLU E 1 90 ? 62.058 104.917 -3.075 1.00 24.85 191 GLU E C 1
ATOM 5199 O O . GLU E 1 90 ? 62.770 104.191 -3.788 1.00 24.64 191 GLU E O 1
ATOM 5205 N N . HIS E 1 91 ? 62.404 105.327 -1.860 1.00 25.36 192 HIS E N 1
ATOM 5206 C CA . HIS E 1 91 ? 63.628 104.834 -1.199 1.00 25.91 192 HIS E CA 1
ATOM 5207 C C . HIS E 1 91 ? 63.346 104.516 0.266 1.00 26.14 192 HIS E C 1
ATOM 5208 O O . HIS E 1 91 ? 62.428 105.112 0.873 1.00 27.19 192 HIS E O 1
ATOM 5215 N N . VAL E 1 92 ? 64.039 103.522 0.812 1.00 23.92 193 VAL E N 1
ATOM 5216 C CA . VAL E 1 92 ? 63.960 103.148 2.219 1.00 24.30 193 VAL E CA 1
ATOM 5217 C C . VAL E 1 92 ? 65.428 102.971 2.578 1.00 24.55 193 VAL E C 1
ATOM 5218 O O . VAL E 1 92 ? 66.115 102.256 1.886 1.00 26.35 193 VAL E O 1
ATOM 5222 N N . VAL E 1 93 ? 65.916 103.698 3.586 1.00 24.92 194 VAL E N 1
ATOM 5223 C CA . VAL E 1 93 ? 67.312 103.693 4.057 1.00 24.80 194 VAL E CA 1
ATOM 5224 C C . VAL E 1 93 ? 67.318 103.013 5.423 1.00 23.68 194 VAL E C 1
ATOM 5225 O O . VAL E 1 93 ? 66.564 103.407 6.326 1.00 23.12 194 VAL E O 1
ATOM 5229 N N . GLU E 1 94 ? 68.157 101.977 5.565 1.00 23.33 195 GLU E N 1
ATOM 5230 C CA . GLU E 1 94 ? 68.318 101.224 6.815 1.00 22.51 195 GLU E CA 1
ATOM 5231 C C . GLU E 1 94 ? 69.769 100.994 7.066 1.00 22.24 195 GLU E C 1
ATOM 5232 O O . GLU E 1 94 ? 70.554 100.999 6.124 1.00 22.34 195 GLU E O 1
ATOM 5238 N N . ALA E 1 95 ? 70.120 100.828 8.335 1.00 23.26 196 ALA E N 1
ATOM 5239 C CA . ALA E 1 95 ? 71.482 100.411 8.734 1.00 24.18 196 ALA E CA 1
ATOM 5240 C C . ALA E 1 95 ? 71.400 98.910 8.964 1.00 23.80 196 ALA E C 1
ATOM 5241 O O . ALA E 1 95 ? 70.631 98.467 9.894 1.00 24.71 196 ALA E O 1
ATOM 5243 N N . ILE E 1 96 ? 72.151 98.118 8.164 1.00 24.00 197 ILE E N 1
ATOM 5244 C CA . ILE E 1 96 ? 72.015 96.624 8.239 1.00 24.08 197 ILE E CA 1
ATOM 5245 C C . ILE E 1 96 ? 73.364 95.943 8.367 1.00 25.90 197 ILE E C 1
ATOM 5246 O O . ILE E 1 96 ? 74.386 96.597 8.256 1.00 26.86 197 ILE E O 1
ATOM 5251 N N . LEU E 1 97 ? 73.338 94.638 8.642 1.00 25.60 198 LEU E N 1
ATOM 5252 C CA . LEU E 1 97 ? 74.471 93.763 8.376 1.00 25.64 198 LEU E CA 1
ATOM 5253 C C . LEU E 1 97 ? 74.151 93.120 7.050 1.00 24.75 198 LEU E C 1
ATOM 5254 O O . LEU E 1 97 ? 72.962 92.776 6.781 1.00 24.03 198 LEU E O 1
ATOM 5259 N N . ALA E 1 98 ? 75.148 93.027 6.176 1.00 24.87 199 ALA E N 1
ATOM 5260 C CA . ALA E 1 98 ? 74.930 92.513 4.830 1.00 26.23 199 ALA E CA 1
ATOM 5261 C C . ALA E 1 98 ? 75.008 90.973 4.854 1.00 27.69 199 ALA E C 1
ATOM 5262 O O . ALA E 1 98 ? 75.510 90.407 5.845 1.00 27.54 199 ALA E O 1
ATOM 5264 N N . GLU E 1 99 ? 74.497 90.309 3.802 1.00 26.89 200 GLU E N 1
ATOM 5265 C CA . GLU E 1 99 ? 74.623 88.867 3.695 1.00 28.61 200 GLU E CA 1
ATOM 5266 C C . GLU E 1 99 ? 76.089 88.480 3.488 1.00 29.18 200 GLU E C 1
ATOM 5267 O O . GLU E 1 99 ? 76.866 89.298 3.016 1.00 26.65 200 GLU E O 1
ATOM 5273 N N . ALA E 1 100 ? 76.424 87.211 3.805 1.00 30.20 201 ALA E N 1
ATOM 5274 C CA . ALA E 1 100 ? 77.794 86.732 3.760 1.00 31.28 201 ALA E CA 1
ATOM 5275 C C . ALA E 1 100 ? 78.459 87.018 2.440 1.00 31.46 201 ALA E C 1
ATOM 5276 O O . ALA E 1 100 ? 79.567 87.511 2.421 1.00 32.95 201 ALA E O 1
ATOM 5278 N N . ASP E 1 101 ? 77.791 86.693 1.341 1.00 32.09 202 ASP E N 1
ATOM 5279 C CA . ASP E 1 101 ? 78.390 86.832 0.012 1.00 32.30 202 ASP E CA 1
ATOM 5280 C C . ASP E 1 101 ? 78.525 88.294 -0.344 1.00 30.14 202 ASP E C 1
ATOM 5281 O O . ASP E 1 101 ? 79.454 88.665 -1.023 1.00 29.72 202 ASP E O 1
ATOM 5286 N N . GLU E 1 102 ? 77.584 89.123 0.115 1.00 29.09 203 GLU E N 1
ATOM 5287 C CA . GLU E 1 102 ? 77.698 90.606 -0.051 1.00 27.55 203 GLU E CA 1
ATOM 5288 C C . GLU E 1 102 ? 78.957 91.175 0.617 1.00 27.79 203 GLU E C 1
ATOM 5289 O O . GLU E 1 102 ? 79.759 91.841 -0.028 1.00 26.21 203 GLU E O 1
ATOM 5295 N N . CYS E 1 103 ? 79.152 90.845 1.904 1.00 28.21 204 CYS E N 1
ATOM 5296 C CA . CYS E 1 103 ? 80.386 91.134 2.642 1.00 26.87 204 CYS E CA 1
ATOM 5297 C C . CYS E 1 103 ? 81.611 90.700 1.877 1.00 28.17 204 CYS E C 1
ATOM 5298 O O . CYS E 1 103 ? 82.606 91.415 1.814 1.00 27.84 204 CYS E O 1
ATOM 5301 N N . LYS E 1 104 ? 81.581 89.461 1.371 1.00 28.73 205 LYS E N 1
ATOM 5302 C CA . LYS E 1 104 ? 82.713 88.931 0.613 1.00 29.57 205 LYS E CA 1
ATOM 5303 C C . LYS E 1 104 ? 83.052 89.867 -0.553 1.00 28.64 205 LYS E C 1
ATOM 5304 O O . LYS E 1 104 ? 84.194 90.300 -0.706 1.00 28.16 205 LYS E O 1
ATOM 5310 N N . LEU E 1 105 ? 82.019 90.238 -1.296 1.00 29.06 206 LEU E N 1
ATOM 5311 C CA . LEU E 1 105 ? 82.085 91.085 -2.517 1.00 28.34 206 LEU E CA 1
ATOM 5312 C C . LEU E 1 105 ? 82.562 92.514 -2.166 1.00 28.26 206 LEU E C 1
ATOM 5313 O O . LEU E 1 105 ? 83.392 93.123 -2.874 1.00 29.27 206 LEU E O 1
ATOM 5318 N N . LEU E 1 106 ? 82.084 93.023 -1.051 1.00 25.75 207 LEU E N 1
ATOM 5319 C CA . LEU E 1 106 ? 82.462 94.351 -0.585 1.00 26.61 207 LEU E CA 1
ATOM 5320 C C . LEU E 1 106 ? 83.771 94.382 0.213 1.00 26.22 207 LEU E C 1
ATOM 5321 O O . LEU E 1 106 ? 84.213 95.441 0.617 1.00 26.90 207 LEU E O 1
ATOM 5326 N N . GLN E 1 107 ? 84.349 93.216 0.478 1.00 26.14 208 GLN E N 1
ATOM 5327 C CA . GLN E 1 107 ? 85.587 93.112 1.266 1.00 27.51 208 GLN E CA 1
ATOM 5328 C C . GLN E 1 107 ? 85.475 93.758 2.641 1.00 26.97 208 GLN E C 1
ATOM 5329 O O . GLN E 1 107 ? 86.268 94.649 3.013 1.00 29.23 208 GLN E O 1
ATOM 5335 N N . ILE E 1 108 ? 84.442 93.354 3.382 1.00 27.60 209 ILE E N 1
ATOM 5336 C CA . ILE E 1 108 ? 84.204 93.846 4.727 1.00 26.39 209 ILE E CA 1
ATOM 5337 C C . ILE E 1 108 ? 83.987 92.649 5.595 1.00 26.62 209 ILE E C 1
ATOM 5338 O O . ILE E 1 108 ? 83.605 91.587 5.087 1.00 25.96 209 ILE E O 1
ATOM 5343 N N . ASP E 1 109 ? 84.244 92.823 6.906 1.00 28.07 210 ASP E N 1
ATOM 5344 C CA . ASP E 1 109 ? 83.947 91.766 7.864 1.00 29.16 210 ASP E CA 1
ATOM 5345 C C . ASP E 1 109 ? 82.415 91.750 7.994 1.00 29.28 210 ASP E C 1
ATOM 5346 O O . ASP E 1 109 ? 81.661 92.720 7.587 1.00 28.33 210 ASP E O 1
ATOM 5351 N N . ALA E 1 110 ? 81.963 90.632 8.539 1.00 28.51 211 ALA E N 1
ATOM 5352 C CA . ALA E 1 110 ? 80.567 90.288 8.592 1.00 27.87 211 ALA E CA 1
ATOM 5353 C C . ALA E 1 110 ? 79.816 91.241 9.493 1.00 27.18 211 ALA E C 1
ATOM 5354 O O . ALA E 1 110 ? 78.634 91.439 9.329 1.00 27.60 211 ALA E O 1
ATOM 5356 N N . GLY E 1 111 ? 80.514 91.828 10.431 1.00 25.25 212 GLY E N 1
ATOM 5357 C CA . GLY E 1 111 ? 79.888 92.610 11.443 1.00 26.37 212 GLY E CA 1
ATOM 5358 C C . GLY E 1 111 ? 79.928 94.062 11.097 1.00 26.29 212 GLY E C 1
ATOM 5359 O O . GLY E 1 111 ? 79.538 94.869 11.957 1.00 28.39 212 GLY E O 1
ATOM 5360 N N . GLU E 1 112 ? 80.395 94.410 9.873 1.00 26.31 213 GLU E N 1
ATOM 5361 C CA . GLU E 1 112 ? 80.514 95.832 9.471 1.00 26.39 213 GLU E CA 1
ATOM 5362 C C . GLU E 1 112 ? 79.167 96.426 9.095 1.00 24.61 213 GLU E C 1
ATOM 5363 O O . GLU E 1 112 ? 78.507 95.920 8.199 1.00 24.34 213 GLU E O 1
ATOM 5369 N N . PRO E 1 113 ? 78.732 97.470 9.836 1.00 25.31 214 PRO E N 1
ATOM 5370 C CA . PRO E 1 113 ? 77.420 98.036 9.499 1.00 24.00 214 PRO E CA 1
ATOM 5371 C C . PRO E 1 113 ? 77.452 98.622 8.103 1.00 25.66 214 PRO E C 1
ATOM 5372 O O . PRO E 1 113 ? 78.498 99.138 7.677 1.00 24.57 214 PRO E O 1
ATOM 5376 N N . CYS E 1 114 ? 76.330 98.443 7.378 1.00 24.48 215 CYS E N 1
ATOM 5377 C CA . CYS E 1 114 ? 76.167 98.833 5.988 1.00 24.20 215 CYS E CA 1
ATOM 5378 C C . CYS E 1 114 ? 74.943 99.757 5.889 1.00 24.96 215 CYS E C 1
ATOM 5379 O O . CYS E 1 114 ? 74.015 99.694 6.691 1.00 23.56 215 CYS E O 1
ATOM 5382 N N . LEU E 1 115 ? 75.015 100.703 4.949 1.00 24.22 216 LEU E N 1
ATOM 5383 C CA . LEU E 1 115 ? 73.928 101.574 4.690 1.00 25.14 216 LEU E CA 1
ATOM 5384 C C . LEU E 1 115 ? 73.233 100.941 3.507 1.00 24.90 216 LEU E C 1
ATOM 5385 O O . LEU E 1 115 ? 73.817 100.913 2.411 1.00 26.14 216 LEU E O 1
ATOM 5390 N N . LEU E 1 116 ? 71.969 100.531 3.702 1.00 23.81 217 LEU E N 1
ATOM 5391 C CA . LEU E 1 116 ? 71.126 99.991 2.647 1.00 23.69 217 LEU E CA 1
ATOM 5392 C C . LEU E 1 116 ? 70.189 101.080 2.102 1.00 23.82 217 LEU E C 1
ATOM 5393 O O . LEU E 1 116 ? 69.570 101.765 2.830 1.00 21.05 217 LEU E O 1
ATOM 5398 N N . ILE E 1 117 ? 70.102 101.225 0.794 1.00 22.34 218 ILE E N 1
ATOM 5399 C CA . ILE E 1 117 ? 69.047 102.036 0.227 1.00 24.23 218 ILE E CA 1
ATOM 5400 C C . ILE E 1 117 ? 68.294 101.075 -0.695 1.00 23.83 218 ILE E C 1
ATOM 5401 O O . ILE E 1 117 ? 68.861 100.552 -1.695 1.00 21.92 218 ILE E O 1
ATOM 5406 N N . ARG E 1 118 ? 67.066 100.792 -0.323 1.00 24.72 219 ARG E N 1
ATOM 5407 C CA . ARG E 1 118 ? 66.197 100.023 -1.159 1.00 25.91 219 ARG E CA 1
ATOM 5408 C C . ARG E 1 118 ? 65.441 100.994 -2.019 1.00 27.75 219 ARG E C 1
ATOM 5409 O O . ARG E 1 118 ? 64.810 101.923 -1.476 1.00 26.74 219 ARG E O 1
ATOM 5417 N N . ARG E 1 119 ? 65.448 100.758 -3.339 1.00 27.22 220 ARG E N 1
ATOM 5418 C CA . ARG E 1 119 ? 64.854 101.674 -4.319 1.00 27.59 220 ARG E CA 1
ATOM 5419 C C . ARG E 1 119 ? 63.820 100.947 -5.155 1.00 28.11 220 ARG E C 1
ATOM 5420 O O . ARG E 1 119 ? 63.974 99.754 -5.461 1.00 27.23 220 ARG E O 1
ATOM 5428 N N . ARG E 1 120 ? 62.729 101.628 -5.455 1.00 26.12 221 ARG E N 1
ATOM 5429 C CA . ARG E 1 120 ? 61.802 101.118 -6.429 1.00 26.39 221 ARG E CA 1
ATOM 5430 C C . ARG E 1 120 ? 61.359 102.256 -7.293 1.00 25.48 221 ARG E C 1
ATOM 5431 O O . ARG E 1 120 ? 61.224 103.391 -6.813 1.00 23.80 221 ARG E O 1
ATOM 5439 N N . THR E 1 121 ? 61.151 101.950 -8.563 1.00 24.89 222 THR E N 1
ATOM 5440 C CA . THR E 1 121 ? 60.716 102.955 -9.556 1.00 24.23 222 THR E CA 1
ATOM 5441 C C . THR E 1 121 ? 59.492 102.444 -10.368 1.00 24.23 222 THR E C 1
ATOM 5442 O O . THR E 1 121 ? 59.414 101.222 -10.742 1.00 23.17 222 THR E O 1
ATOM 5446 N N . TRP E 1 122 ? 58.539 103.357 -10.613 1.00 23.74 223 TRP E N 1
ATOM 5447 C CA . TRP E 1 122 ? 57.318 103.051 -11.356 1.00 25.54 223 TRP E CA 1
ATOM 5448 C C . TRP E 1 122 ? 57.322 103.825 -12.658 1.00 26.35 223 TRP E C 1
ATOM 5449 O O . TRP E 1 122 ? 57.912 104.900 -12.746 1.00 25.08 223 TRP E O 1
ATOM 5460 N N . SER E 1 123 ? 56.622 103.287 -13.657 1.00 26.67 224 SER E N 1
ATOM 5461 C CA . SER E 1 123 ? 56.325 103.994 -14.857 1.00 26.88 224 SER E CA 1
ATOM 5462 C C . SER E 1 123 ? 54.791 104.047 -14.884 1.00 27.52 224 SER E C 1
ATOM 5463 O O . SER E 1 123 ? 54.131 103.034 -15.086 1.00 27.23 224 SER E O 1
ATOM 5466 N N . GLY E 1 124 ? 54.245 105.208 -14.560 1.00 27.31 225 GLY E N 1
ATOM 5467 C CA . GLY E 1 124 ? 52.807 105.332 -14.285 1.00 29.25 225 GLY E CA 1
ATOM 5468 C C . GLY E 1 124 ? 52.551 104.462 -13.079 1.00 29.47 225 GLY E C 1
ATOM 5469 O O . GLY E 1 124 ? 53.228 104.637 -12.045 1.00 30.11 225 GLY E O 1
ATOM 5470 N N . ARG E 1 125 ? 51.630 103.496 -13.215 1.00 29.52 226 ARG E N 1
ATOM 5471 C CA . ARG E 1 125 ? 51.223 102.693 -12.072 1.00 30.11 226 ARG E CA 1
ATOM 5472 C C . ARG E 1 125 ? 52.065 101.434 -11.994 1.00 29.22 226 ARG E C 1
ATOM 5473 O O . ARG E 1 125 ? 52.041 100.740 -11.026 1.00 28.97 226 ARG E O 1
ATOM 5481 N N . GLN E 1 126 ? 52.821 101.127 -13.010 1.00 29.00 227 GLN E N 1
ATOM 5482 C CA . GLN E 1 126 ? 53.492 99.861 -12.902 1.00 29.99 227 GLN E CA 1
ATOM 5483 C C . GLN E 1 126 ? 54.921 99.941 -12.370 1.00 29.75 227 GLN E C 1
ATOM 5484 O O . GLN E 1 126 ? 55.684 100.800 -12.796 1.00 26.24 227 GLN E O 1
ATOM 5490 N N . PRO E 1 127 ? 55.261 99.083 -11.403 1.00 29.73 228 PRO E N 1
ATOM 5491 C CA . PRO E 1 127 ? 56.651 98.931 -10.944 1.00 30.61 228 PRO E CA 1
ATOM 5492 C C . PRO E 1 127 ? 57.556 98.432 -12.068 1.00 30.41 228 PRO E C 1
ATOM 5493 O O . PRO E 1 127 ? 57.233 97.474 -12.791 1.00 33.22 228 PRO E O 1
ATOM 5497 N N . VAL E 1 128 ? 58.679 99.074 -12.237 1.00 28.36 229 VAL E N 1
ATOM 5498 C CA . VAL E 1 128 ? 59.577 98.763 -13.343 1.00 27.54 229 VAL E CA 1
ATOM 5499 C C . VAL E 1 128 ? 60.718 98.007 -12.761 1.00 26.19 229 VAL E C 1
ATOM 5500 O O . VAL E 1 128 ? 61.173 97.004 -13.351 1.00 25.96 229 VAL E O 1
ATOM 5504 N N . THR E 1 129 ? 61.218 98.472 -11.617 1.00 25.01 230 THR E N 1
ATOM 5505 C CA . THR E 1 129 ? 62.517 98.007 -11.132 1.00 22.12 230 THR E CA 1
ATOM 5506 C C . THR E 1 129 ? 62.590 98.178 -9.643 1.00 22.48 230 THR E C 1
ATOM 5507 O O . THR E 1 129 ? 61.937 99.086 -9.078 1.00 21.46 230 THR E O 1
ATOM 5511 N N . ALA E 1 130 ? 63.302 97.282 -8.985 1.00 21.72 231 ALA E N 1
ATOM 5512 C CA . ALA E 1 130 ? 63.552 97.348 -7.528 1.00 22.96 231 ALA E CA 1
ATOM 5513 C C . ALA E 1 130 ? 65.072 97.122 -7.399 1.00 23.50 231 ALA E C 1
ATOM 5514 O O . ALA E 1 130 ? 65.577 96.248 -8.091 1.00 24.14 231 ALA E O 1
ATOM 5516 N N . ALA E 1 131 ? 65.764 97.835 -6.525 1.00 22.56 232 ALA E N 1
ATOM 5517 C CA . ALA E 1 131 ? 67.223 97.648 -6.392 1.00 23.10 232 ALA E CA 1
ATOM 5518 C C . ALA E 1 131 ? 67.540 97.781 -4.928 1.00 24.34 232 ALA E C 1
ATOM 5519 O O . ALA E 1 131 ? 66.848 98.561 -4.198 1.00 25.77 232 ALA E O 1
ATOM 5521 N N . ARG E 1 132 ? 68.578 97.040 -4.502 1.00 24.66 233 ARG E N 1
ATOM 5522 C CA . ARG E 1 132 ? 69.143 97.188 -3.153 1.00 23.33 233 ARG E CA 1
ATOM 5523 C C . ARG E 1 132 ? 70.566 97.669 -3.386 1.00 24.16 233 ARG E C 1
ATOM 5524 O O . ARG E 1 132 ? 71.342 97.019 -4.089 1.00 22.63 233 ARG E O 1
ATOM 5532 N N . LEU E 1 133 ? 70.845 98.858 -2.843 1.00 24.26 234 LEU E N 1
ATOM 5533 C CA . LEU E 1 133 ? 72.186 99.506 -2.875 1.00 24.39 234 LEU E CA 1
ATOM 5534 C C . LEU E 1 133 ? 72.780 99.320 -1.489 1.00 24.86 234 LEU E C 1
ATOM 5535 O O . LEU E 1 133 ? 72.267 99.843 -0.508 1.00 23.40 234 LEU E O 1
ATOM 5540 N N . ILE E 1 134 ? 73.873 98.599 -1.413 1.00 25.28 235 ILE E N 1
ATOM 5541 C CA . ILE E 1 134 ? 74.457 98.228 -0.095 1.00 26.67 235 ILE E CA 1
ATOM 5542 C C . ILE E 1 134 ? 75.864 98.855 -0.054 1.00 25.64 235 ILE E C 1
ATOM 5543 O O . ILE E 1 134 ? 76.647 98.661 -0.990 1.00 24.33 235 ILE E O 1
ATOM 5548 N N . HIS E 1 135 ? 76.161 99.659 0.981 1.00 23.80 236 HIS E N 1
ATOM 5549 C CA . HIS E 1 135 ? 77.447 100.365 1.018 1.00 23.08 236 HIS E CA 1
ATOM 5550 C C . HIS E 1 135 ? 78.115 100.067 2.347 1.00 23.11 236 HIS E C 1
ATOM 5551 O O . HIS E 1 135 ? 77.490 100.159 3.325 1.00 25.55 236 HIS E O 1
ATOM 5558 N N . PRO E 1 136 ? 79.398 99.730 2.374 1.00 25.20 237 PRO E N 1
ATOM 5559 C CA . PRO E 1 136 ? 80.104 99.770 3.623 1.00 25.03 237 PRO E CA 1
ATOM 5560 C C . PRO E 1 136 ? 79.851 101.015 4.371 1.00 25.25 237 PRO E C 1
ATOM 5561 O O . PRO E 1 136 ? 80.146 102.097 3.856 1.00 26.32 237 PRO E O 1
ATOM 5565 N N . GLY E 1 137 ? 79.390 100.890 5.628 1.00 26.29 238 GLY E N 1
ATOM 5566 C CA . GLY E 1 137 ? 79.113 102.059 6.438 1.00 26.46 238 GLY E CA 1
ATOM 5567 C C . GLY E 1 137 ? 80.313 102.971 6.615 1.00 28.09 238 GLY E C 1
ATOM 5568 O O . GLY E 1 137 ? 80.174 104.183 6.751 1.00 29.02 238 GLY E O 1
ATOM 5569 N N . SER E 1 138 ? 81.504 102.396 6.664 1.00 26.52 239 SER E N 1
ATOM 5570 C CA . SER E 1 138 ? 82.722 103.185 6.827 1.00 28.38 239 SER E CA 1
ATOM 5571 C C . SER E 1 138 ? 83.231 103.831 5.564 1.00 28.61 239 SER E C 1
ATOM 5572 O O . SER E 1 138 ? 84.190 104.606 5.645 1.00 29.18 239 SER E O 1
ATOM 5575 N N . ARG E 1 139 ? 82.611 103.523 4.416 1.00 28.73 240 ARG E N 1
ATOM 5576 C CA . ARG E 1 139 ? 83.096 104.023 3.124 1.00 30.40 240 ARG E CA 1
ATOM 5577 C C . ARG E 1 139 ? 82.138 104.943 2.355 1.00 31.37 240 ARG E C 1
ATOM 5578 O O . ARG E 1 139 ? 82.438 105.304 1.217 1.00 31.84 240 ARG E O 1
ATOM 5586 N N . HIS E 1 140 ? 80.952 105.228 2.902 1.00 31.30 241 HIS E N 1
ATOM 5587 C CA . HIS E 1 140 ? 79.946 105.991 2.131 1.00 32.62 241 HIS E CA 1
ATOM 5588 C C . HIS E 1 140 ? 78.965 106.568 3.115 1.00 32.10 241 HIS E C 1
ATOM 5589 O O . HIS E 1 140 ? 78.538 105.841 4.037 1.00 31.75 241 HIS E O 1
ATOM 5596 N N . ARG E 1 141 ? 78.645 107.852 2.935 1.00 29.50 242 ARG E N 1
ATOM 5597 C CA . ARG E 1 141 ? 77.602 108.505 3.730 1.00 29.48 242 ARG E CA 1
ATOM 5598 C C . ARG E 1 141 ? 76.649 109.212 2.789 1.00 27.65 242 ARG E C 1
ATOM 5599 O O . ARG E 1 141 ? 77.039 109.513 1.642 1.00 27.75 242 ARG E O 1
ATOM 5607 N N . LEU E 1 142 ? 75.412 109.434 3.221 1.00 26.03 243 LEU E N 1
ATOM 5608 C CA . LEU E 1 142 ? 74.464 110.249 2.438 1.00 26.59 243 LEU E CA 1
ATOM 5609 C C . LEU E 1 142 ? 74.572 111.665 2.987 1.00 26.60 243 LEU E C 1
ATOM 5610 O O . LEU E 1 142 ? 74.632 111.839 4.214 1.00 25.84 243 LEU E O 1
ATOM 5615 N N . GLU E 1 143 ? 74.598 112.660 2.114 1.00 26.30 244 GLU E N 1
ATOM 5616 C CA . GLU E 1 143 ? 74.842 114.013 2.573 1.00 28.10 244 GLU E CA 1
ATOM 5617 C C . GLU E 1 143 ? 73.919 114.946 1.811 1.00 26.32 244 GLU E C 1
ATOM 5618 O O . GLU E 1 143 ? 73.761 114.762 0.583 1.00 25.56 244 GLU E O 1
ATOM 5624 N N . GLY E 1 144 ? 73.357 115.938 2.497 1.00 24.95 245 GLY E N 1
ATOM 5625 C CA . GLY E 1 144 ? 72.534 116.940 1.800 1.00 25.38 245 GLY E CA 1
ATOM 5626 C C . GLY E 1 144 ? 72.242 118.175 2.623 1.00 26.08 245 GLY E C 1
ATOM 5627 O O . GLY E 1 144 ? 72.422 118.178 3.861 1.00 23.63 245 GLY E O 1
ATOM 5628 N N . ARG E 1 145 ? 71.803 119.235 1.923 1.00 26.03 246 ARG E N 1
ATOM 5629 C CA . ARG E 1 145 ? 71.444 120.502 2.538 1.00 27.17 246 ARG E CA 1
ATOM 5630 C C . ARG E 1 145 ? 70.159 120.927 1.817 1.00 26.91 246 ARG E C 1
ATOM 5631 O O . ARG E 1 145 ? 70.051 120.781 0.585 1.00 25.66 246 ARG E O 1
ATOM 5639 N N . PHE E 1 146 ? 69.202 121.432 2.589 1.00 26.21 247 PHE E N 1
ATOM 5640 C CA . PHE E 1 146 ? 67.844 121.773 2.114 1.00 27.63 247 PHE E CA 1
ATOM 5641 C C . PHE E 1 146 ? 67.376 123.047 2.799 1.00 27.37 247 PHE E C 1
ATOM 5642 O O . PHE E 1 146 ? 67.588 123.242 4.013 1.00 27.62 247 PHE E O 1
ATOM 5650 N N . THR E 1 147 ? 66.767 123.952 2.055 1.00 26.81 248 THR E N 1
ATOM 5651 C CA . THR E 1 147 ? 66.123 125.075 2.703 1.00 27.45 248 THR E CA 1
ATOM 5652 C C . THR E 1 147 ? 64.812 124.605 3.354 1.00 29.39 248 THR E C 1
ATOM 5653 O O . THR E 1 147 ? 64.283 123.522 3.026 1.00 28.46 248 THR E O 1
ATOM 5657 N N . LYS E 1 148 ? 64.313 125.423 4.277 1.00 30.38 249 LYS E N 1
ATOM 5658 C CA . LYS E 1 148 ? 63.199 125.063 5.134 1.00 32.55 249 LYS E CA 1
ATOM 5659 C C . LYS E 1 148 ? 61.992 125.976 4.877 1.00 33.86 249 LYS E C 1
ATOM 5660 O O . LYS E 1 148 ? 61.841 126.539 3.787 1.00 34.82 249 LYS E O 1
ATOM 5666 N N . ARG F 1 8 ? 51.966 104.593 21.714 1.00 51.51 109 ARG F N 1
ATOM 5667 C CA . ARG F 1 8 ? 52.507 105.056 23.036 1.00 51.44 109 ARG F CA 1
ATOM 5668 C C . ARG F 1 8 ? 53.997 105.526 22.978 1.00 50.42 109 ARG F C 1
ATOM 5669 O O . ARG F 1 8 ? 54.953 104.774 23.251 1.00 50.55 109 ARG F O 1
ATOM 5677 N N . HIS F 1 9 ? 54.170 106.787 22.599 1.00 49.23 110 HIS F N 1
ATOM 5678 C CA . HIS F 1 9 ? 55.475 107.427 22.645 1.00 47.37 110 HIS F CA 1
ATOM 5679 C C . HIS F 1 9 ? 55.660 108.008 24.029 1.00 45.73 110 HIS F C 1
ATOM 5680 O O . HIS F 1 9 ? 54.693 108.409 24.703 1.00 44.69 110 HIS F O 1
ATOM 5687 N N . THR F 1 10 ? 56.921 108.007 24.452 1.00 42.37 111 THR F N 1
ATOM 5688 C CA . THR F 1 10 ? 57.332 108.532 25.716 1.00 39.59 111 THR F CA 1
ATOM 5689 C C . THR F 1 10 ? 58.775 108.936 25.509 1.00 37.41 111 THR F C 1
ATOM 5690 O O . THR F 1 10 ? 59.422 108.518 24.549 1.00 35.89 111 THR F O 1
ATOM 5694 N N . CYS F 1 11 ? 59.288 109.770 26.388 1.00 36.14 112 CYS F N 1
ATOM 5695 C CA . CYS F 1 11 ? 60.685 110.159 26.242 1.00 34.34 112 CYS F CA 1
ATOM 5696 C C . CYS F 1 11 ? 61.243 110.570 27.574 1.00 33.39 112 CYS F C 1
ATOM 5697 O O . CYS F 1 11 ? 60.506 110.888 28.514 1.00 33.70 112 CYS F O 1
ATOM 5700 N N . LYS F 1 12 ? 62.542 110.482 27.703 1.00 30.05 113 LYS F N 1
ATOM 5701 C CA . LYS F 1 12 ? 63.169 110.765 28.961 1.00 30.22 113 LYS F CA 1
ATOM 5702 C C . LYS F 1 12 ? 64.308 111.711 28.639 1.00 27.34 113 LYS F C 1
ATOM 5703 O O . LYS F 1 12 ? 65.098 111.412 27.753 1.00 25.21 113 LYS F O 1
ATOM 5709 N N . VAL F 1 13 ? 64.375 112.843 29.328 1.00 25.23 114 VAL F N 1
ATOM 5710 C CA . VAL F 1 13 ? 65.472 113.821 29.120 1.00 25.98 114 VAL F CA 1
ATOM 5711 C C . VAL F 1 13 ? 66.605 113.392 30.046 1.00 27.39 114 VAL F C 1
ATOM 5712 O O . VAL F 1 13 ? 66.492 113.495 31.281 1.00 28.97 114 VAL F O 1
ATOM 5724 N N . VAL F 1 15 ? 69.987 114.348 29.792 1.00 25.04 116 VAL F N 1
ATOM 5725 C CA . VAL F 1 15 ? 70.964 115.414 30.019 1.00 24.16 116 VAL F CA 1
ATOM 5726 C C . VAL F 1 15 ? 70.337 116.713 29.583 1.00 23.58 116 VAL F C 1
ATOM 5727 O O . VAL F 1 15 ? 69.858 116.783 28.467 1.00 23.55 116 VAL F O 1
ATOM 5731 N N . LEU F 1 16 ? 70.329 117.738 30.430 1.00 23.40 117 LEU F N 1
ATOM 5732 C CA . LEU F 1 16 ? 70.001 119.093 29.973 1.00 23.71 117 LEU F CA 1
ATOM 5733 C C . LEU F 1 16 ? 70.855 120.012 30.808 1.00 26.36 117 LEU F C 1
ATOM 5734 O O . LEU F 1 16 ? 70.528 120.238 32.018 1.00 25.89 117 LEU F O 1
ATOM 5739 N N . LYS F 1 17 ? 71.957 120.509 30.228 1.00 26.68 118 LYS F N 1
ATOM 5740 C CA . LYS F 1 17 ? 72.884 121.292 31.004 1.00 27.87 118 LYS F CA 1
ATOM 5741 C C . LYS F 1 17 ? 73.707 122.219 30.134 1.00 28.80 118 LYS F C 1
ATOM 5742 O O . LYS F 1 17 ? 73.757 122.040 28.906 1.00 28.09 118 LYS F O 1
ATOM 5748 N N . GLU F 1 18 ? 74.338 123.227 30.772 1.00 27.39 119 GLU F N 1
ATOM 5749 C CA . GLU F 1 18 ? 75.233 124.137 30.025 1.00 26.67 119 GLU F CA 1
ATOM 5750 C C . GLU F 1 18 ? 76.617 123.577 30.102 1.00 25.32 119 GLU F C 1
ATOM 5751 O O . GLU F 1 18 ? 77.004 122.982 31.125 1.00 26.06 119 GLU F O 1
ATOM 5757 N N . GLU F 1 19 ? 77.376 123.796 29.068 1.00 23.83 120 GLU F N 1
ATOM 5758 C CA . GLU F 1 19 ? 78.753 123.245 28.955 1.00 26.85 120 GLU F CA 1
ATOM 5759 C C . GLU F 1 19 ? 79.553 124.119 28.053 1.00 26.61 120 GLU F C 1
ATOM 5760 O O . GLU F 1 19 ? 78.954 124.876 27.255 1.00 25.74 120 GLU F O 1
ATOM 5766 N N . ALA F 1 20 ? 80.896 123.984 28.094 1.00 25.76 121 ALA F N 1
ATOM 5767 C CA . ALA F 1 20 ? 81.751 124.792 27.190 1.00 24.51 121 ALA F CA 1
ATOM 5768 C C . ALA F 1 20 ? 81.570 124.080 25.906 1.00 23.38 121 ALA F C 1
ATOM 5769 O O . ALA F 1 20 ? 81.326 122.828 25.889 1.00 21.58 121 ALA F O 1
ATOM 5771 N N . ALA F 1 21 ? 81.688 124.813 24.827 1.00 20.38 122 ALA F N 1
ATOM 5772 C CA . ALA F 1 21 ? 81.462 124.119 23.540 1.00 22.14 122 ALA F CA 1
ATOM 5773 C C . ALA F 1 21 ? 82.486 122.954 23.353 1.00 24.46 122 ALA F C 1
ATOM 5774 O O . ALA F 1 21 ? 82.133 121.862 22.841 1.00 25.11 122 ALA F O 1
ATOM 5776 N N . GLY F 1 22 ? 83.762 123.186 23.719 1.00 24.98 123 GLY F N 1
ATOM 5777 C CA . GLY F 1 22 ? 84.813 122.190 23.363 1.00 25.63 123 GLY F CA 1
ATOM 5778 C C . GLY F 1 22 ? 85.085 122.198 21.869 1.00 27.00 123 GLY F C 1
ATOM 5779 O O . GLY F 1 22 ? 84.423 122.949 21.124 1.00 25.06 123 GLY F O 1
ATOM 5780 N N . SER F 1 23 ? 86.016 121.348 21.385 1.00 27.04 124 SER F N 1
ATOM 5781 C CA . SER F 1 23 ? 86.456 121.417 19.976 1.00 27.29 124 SER F CA 1
ATOM 5782 C C . SER F 1 23 ? 85.417 121.136 18.846 1.00 28.12 124 SER F C 1
ATOM 5783 O O . SER F 1 23 ? 85.277 121.911 17.891 1.00 24.90 124 SER F O 1
ATOM 5786 N N . GLU F 1 24 ? 84.713 120.007 18.938 1.00 28.17 125 GLU F N 1
ATOM 5787 C CA . GLU F 1 24 ? 83.764 119.613 17.906 1.00 30.31 125 GLU F CA 1
ATOM 5788 C C . GLU F 1 24 ? 82.561 120.554 17.811 1.00 27.27 125 GLU F C 1
ATOM 5789 O O . GLU F 1 24 ? 82.141 120.902 16.689 1.00 27.50 125 GLU F O 1
ATOM 5795 N N . ARG F 1 25 ? 81.998 120.929 18.961 1.00 25.18 126 ARG F N 1
ATOM 5796 C CA . ARG F 1 25 ? 80.846 121.917 18.968 1.00 27.14 126 ARG F CA 1
ATOM 5797 C C . ARG F 1 25 ? 81.271 123.304 18.516 1.00 25.62 126 ARG F C 1
ATOM 5798 O O . ARG F 1 25 ? 80.542 124.008 17.759 1.00 27.39 126 ARG F O 1
ATOM 5806 N N . ALA F 1 26 ? 82.489 123.707 18.889 1.00 25.12 127 ALA F N 1
ATOM 5807 C CA . ALA F 1 26 ? 83.043 125.000 18.412 1.00 24.88 127 ALA F CA 1
ATOM 5808 C C . ALA F 1 26 ? 83.138 125.028 16.899 1.00 25.52 127 ALA F C 1
ATOM 5809 O O . ALA F 1 26 ? 82.675 125.954 16.243 1.00 25.81 127 ALA F O 1
ATOM 5811 N N . LEU F 1 27 ? 83.709 123.987 16.327 1.00 27.55 128 LEU F N 1
ATOM 5812 C CA . LEU F 1 27 ? 83.749 123.836 14.894 1.00 28.31 128 LEU F CA 1
ATOM 5813 C C . LEU F 1 27 ? 82.384 123.866 14.206 1.00 29.29 128 LEU F C 1
ATOM 5814 O O . LEU F 1 27 ? 82.185 124.647 13.271 1.00 30.00 128 LEU F O 1
ATOM 5819 N N . ALA F 1 28 ? 81.469 123.017 14.668 1.00 27.89 129 ALA F N 1
ATOM 5820 C CA . ALA F 1 28 ? 80.091 122.930 14.191 1.00 26.52 129 ALA F CA 1
ATOM 5821 C C . ALA F 1 28 ? 79.323 124.250 14.209 1.00 28.58 129 ALA F C 1
ATOM 5822 O O . ALA F 1 28 ? 78.580 124.570 13.261 1.00 29.76 129 ALA F O 1
ATOM 5824 N N . LEU F 1 29 ? 79.514 125.043 15.268 1.00 26.50 130 LEU F N 1
ATOM 5825 C CA . LEU F 1 29 ? 78.673 126.196 15.419 1.00 27.45 130 LEU F CA 1
ATOM 5826 C C . LEU F 1 29 ? 79.393 127.547 15.162 1.00 25.03 130 LEU F C 1
ATOM 5827 O O . LEU F 1 29 ? 78.818 128.568 15.448 1.00 26.67 130 LEU F O 1
ATOM 5832 N N . ASP F 1 30 ? 80.620 127.538 14.599 1.00 27.73 131 ASP F N 1
ATOM 5833 C CA . ASP F 1 30 ? 81.610 128.652 14.561 1.00 28.07 131 ASP F CA 1
ATOM 5834 C C . ASP F 1 30 ? 81.680 129.472 15.867 1.00 29.04 131 ASP F C 1
ATOM 5835 O O . ASP F 1 30 ? 81.454 130.700 15.887 1.00 27.82 131 ASP F O 1
ATOM 5848 N N . ARG F 1 32 ? 84.091 129.847 19.777 1.00 27.58 133 ARG F N 1
ATOM 5849 C CA . ARG F 1 32 ? 85.326 129.498 20.476 1.00 26.46 133 ARG F CA 1
ATOM 5850 C C . ARG F 1 32 ? 84.992 128.383 21.484 1.00 27.20 133 ARG F C 1
ATOM 5851 O O . ARG F 1 32 ? 83.801 128.143 21.853 1.00 22.46 133 ARG F O 1
ATOM 5859 N N . GLU F 1 33 ? 86.021 127.663 21.930 1.00 27.16 134 GLU F N 1
ATOM 5860 C CA . GLU F 1 33 ? 85.781 126.411 22.667 1.00 25.55 134 GLU F CA 1
ATOM 5861 C C . GLU F 1 33 ? 85.246 126.673 24.071 1.00 26.22 134 GLU F C 1
ATOM 5862 O O . GLU F 1 33 ? 84.575 125.867 24.618 1.00 24.85 134 GLU F O 1
ATOM 5868 N N . GLY F 1 34 ? 85.552 127.839 24.624 1.00 25.26 135 GLY F N 1
ATOM 5869 C CA . GLY F 1 34 ? 85.254 128.132 25.973 1.00 26.54 135 GLY F CA 1
ATOM 5870 C C . GLY F 1 34 ? 83.850 128.721 26.023 1.00 26.55 135 GLY F C 1
ATOM 5871 O O . GLY F 1 34 ? 83.318 128.929 27.111 1.00 26.30 135 GLY F O 1
ATOM 5872 N N . GLN F 1 35 ? 83.283 129.038 24.859 1.00 23.99 136 GLN F N 1
ATOM 5873 C CA . GLN F 1 35 ? 81.903 129.613 24.846 1.00 24.60 136 GLN F CA 1
ATOM 5874 C C . GLN F 1 35 ? 80.821 128.613 25.216 1.00 24.27 136 GLN F C 1
ATOM 5875 O O . GLN F 1 35 ? 80.966 127.422 24.976 1.00 24.15 136 GLN F O 1
ATOM 5881 N N . ARG F 1 36 ? 79.721 129.114 25.773 1.00 24.47 137 ARG F N 1
ATOM 5882 C CA . ARG F 1 36 ? 78.667 128.289 26.353 1.00 24.57 137 ARG F CA 1
ATOM 5883 C C . ARG F 1 36 ? 77.745 127.729 25.307 1.00 23.97 137 ARG F C 1
ATOM 5884 O O . ARG F 1 36 ? 77.259 128.458 24.408 1.00 24.35 137 ARG F O 1
ATOM 5892 N N . VAL F 1 37 ? 77.525 126.428 25.405 1.00 23.65 138 VAL F N 1
ATOM 5893 C CA . VAL F 1 37 ? 76.425 125.787 24.657 1.00 24.81 138 VAL F CA 1
ATOM 5894 C C . VAL F 1 37 ? 75.484 125.121 25.629 1.00 23.11 138 VAL F C 1
ATOM 5895 O O . VAL F 1 37 ? 75.855 124.807 26.800 1.00 21.26 138 VAL F O 1
ATOM 5899 N N . PHE F 1 38 ? 74.269 124.924 25.176 1.00 22.76 139 PHE F N 1
ATOM 5900 C CA . PHE F 1 38 ? 73.312 124.091 25.961 1.00 22.14 139 PHE F CA 1
ATOM 5901 C C . PHE F 1 38 ? 73.195 122.765 25.280 1.00 20.78 139 PHE F C 1
ATOM 5902 O O . PHE F 1 38 ? 73.171 122.741 24.069 1.00 21.66 139 PHE F O 1
ATOM 5910 N N . HIS F 1 39 ? 73.167 121.690 26.071 1.00 20.46 140 HIS F N 1
ATOM 5911 C CA . HIS F 1 39 ? 73.277 120.354 25.576 1.00 21.48 140 HIS F CA 1
ATOM 5912 C C . HIS F 1 39 ? 72.066 119.598 26.133 1.00 22.03 140 HIS F C 1
ATOM 5913 O O . HIS F 1 39 ? 71.895 119.566 27.343 1.00 20.95 140 HIS F O 1
ATOM 5920 N N . SER F 1 40 ? 71.267 118.958 25.269 1.00 20.72 141 SER F N 1
ATOM 5921 C CA . SER F 1 40 ? 70.202 118.043 25.724 1.00 20.79 141 SER F CA 1
ATOM 5922 C C . SER F 1 40 ? 70.450 116.633 25.158 1.00 22.37 141 SER F C 1
ATOM 5923 O O . SER F 1 40 ? 70.909 116.507 24.043 1.00 23.01 141 SER F O 1
ATOM 5926 N N . LEU F 1 41 ? 70.191 115.583 25.963 1.00 22.37 142 LEU F N 1
ATOM 5927 C CA . LEU F 1 41 ? 70.244 114.219 25.468 1.00 22.50 142 LEU F CA 1
ATOM 5928 C C . LEU F 1 41 ? 68.936 113.588 25.902 1.00 21.21 142 LEU F C 1
ATOM 5929 O O . LEU F 1 41 ? 68.628 113.531 27.092 1.00 20.47 142 LEU F O 1
ATOM 5934 N N . ILE F 1 42 ? 68.143 113.229 24.913 1.00 20.19 143 ILE F N 1
ATOM 5935 C CA . ILE F 1 42 ? 66.799 112.782 25.127 1.00 21.81 143 ILE F CA 1
ATOM 5936 C C . ILE F 1 42 ? 66.676 111.393 24.522 1.00 22.06 143 ILE F C 1
ATOM 5937 O O . ILE F 1 42 ? 67.192 111.157 23.400 1.00 22.63 143 ILE F O 1
ATOM 5942 N N . VAL F 1 43 ? 66.126 110.439 25.273 1.00 23.92 144 VAL F N 1
ATOM 5943 C CA . VAL F 1 43 ? 65.888 109.084 24.672 1.00 23.86 144 VAL F CA 1
ATOM 5944 C C . VAL F 1 43 ? 64.371 108.958 24.454 1.00 24.58 144 VAL F C 1
ATOM 5945 O O . VAL F 1 43 ? 63.604 109.330 25.319 1.00 25.18 144 VAL F O 1
ATOM 5949 N N . HIS F 1 44 ? 63.994 108.572 23.256 1.00 25.11 145 HIS F N 1
ATOM 5950 C CA . HIS F 1 44 ? 62.618 108.344 22.833 1.00 27.46 145 HIS F CA 1
ATOM 5951 C C . HIS F 1 44 ? 62.282 106.887 22.835 1.00 27.17 145 HIS F C 1
ATOM 5952 O O . HIS F 1 44 ? 63.103 106.058 22.517 1.00 26.90 145 HIS F O 1
ATOM 5959 N N . PHE F 1 45 ? 61.052 106.573 23.211 1.00 28.34 146 PHE F N 1
ATOM 5960 C CA . PHE F 1 45 ? 60.651 105.202 23.348 1.00 30.01 146 PHE F CA 1
ATOM 5961 C C . PHE F 1 45 ? 59.360 104.999 22.573 1.00 31.92 146 PHE F C 1
ATOM 5962 O O . PHE F 1 45 ? 58.489 105.885 22.557 1.00 31.99 146 PHE F O 1
ATOM 5970 N N . GLU F 1 46 ? 59.245 103.838 21.931 1.00 33.35 147 GLU F N 1
ATOM 5971 C CA . GLU F 1 46 ? 57.970 103.342 21.437 1.00 36.26 147 GLU F CA 1
ATOM 5972 C C . GLU F 1 46 ? 57.623 102.077 22.209 1.00 36.33 147 GLU F C 1
ATOM 5973 O O . GLU F 1 46 ? 58.362 101.092 22.130 1.00 35.30 147 GLU F O 1
ATOM 5979 N N . ASN F 1 47 ? 56.515 102.122 22.956 1.00 36.53 148 ASN F N 1
ATOM 5980 C CA . ASN F 1 47 ? 56.036 100.967 23.704 1.00 38.06 148 ASN F CA 1
ATOM 5981 C C . ASN F 1 47 ? 57.125 100.501 24.657 1.00 37.55 148 ASN F C 1
ATOM 5982 O O . ASN F 1 47 ? 57.484 99.302 24.682 1.00 37.97 148 ASN F O 1
ATOM 5987 N N . ASP F 1 48 ? 57.668 101.469 25.395 1.00 36.14 149 ASP F N 1
ATOM 5988 C CA . ASP F 1 48 ? 58.806 101.267 26.309 1.00 35.48 149 ASP F CA 1
ATOM 5989 C C . ASP F 1 48 ? 60.086 100.666 25.702 1.00 33.21 149 ASP F C 1
ATOM 5990 O O . ASP F 1 48 ? 61.027 100.279 26.420 1.00 33.75 149 ASP F O 1
ATOM 5995 N N . ILE F 1 49 ? 60.159 100.673 24.383 1.00 31.18 150 ILE F N 1
ATOM 5996 C CA . ILE F 1 49 ? 61.377 100.280 23.677 1.00 29.43 150 ILE F CA 1
ATOM 5997 C C . ILE F 1 49 ? 62.121 101.528 23.150 1.00 28.45 150 ILE F C 1
ATOM 5998 O O . ILE F 1 49 ? 61.547 102.309 22.436 1.00 28.37 150 ILE F O 1
ATOM 6003 N N . PRO F 1 50 ? 63.393 101.704 23.492 1.00 26.78 151 PRO F N 1
ATOM 6004 C CA . PRO F 1 50 ? 64.142 102.852 22.964 1.00 26.69 151 PRO F CA 1
ATOM 6005 C C . PRO F 1 50 ? 64.291 102.883 21.437 1.00 27.26 151 PRO F C 1
ATOM 6006 O O . PRO F 1 50 ? 64.678 101.871 20.821 1.00 26.58 151 PRO F O 1
ATOM 6010 N N . VAL F 1 51 ? 63.983 104.005 20.785 1.00 26.78 152 VAL F N 1
ATOM 6011 C CA . VAL F 1 51 ? 64.057 104.006 19.308 1.00 24.96 152 VAL F CA 1
ATOM 6012 C C . VAL F 1 51 ? 64.957 105.106 18.784 1.00 25.27 152 VAL F C 1
ATOM 6013 O O . VAL F 1 51 ? 65.374 105.059 17.625 1.00 23.62 152 VAL F O 1
ATOM 6017 N N . GLN F 1 52 ? 65.279 106.099 19.634 1.00 25.09 153 GLN F N 1
ATOM 6018 C CA . GLN F 1 52 ? 66.217 107.173 19.190 1.00 24.53 153 GLN F CA 1
ATOM 6019 C C . GLN F 1 52 ? 66.928 107.795 20.374 1.00 24.26 153 GLN F C 1
ATOM 6020 O O . GLN F 1 52 ? 66.321 107.976 21.427 1.00 24.78 153 GLN F O 1
ATOM 6026 N N . ILE F 1 53 ? 68.218 108.126 20.216 1.00 22.73 154 ILE F N 1
ATOM 6027 C CA . ILE F 1 53 ? 68.844 109.085 21.135 1.00 22.75 154 ILE F CA 1
ATOM 6028 C C . ILE F 1 53 ? 68.981 110.387 20.345 1.00 23.71 154 ILE F C 1
ATOM 6029 O O . ILE F 1 53 ? 69.406 110.353 19.168 1.00 25.58 154 ILE F O 1
ATOM 6034 N N . GLU F 1 54 ? 68.552 111.503 20.921 1.00 24.40 155 GLU F N 1
ATOM 6035 C CA . GLU F 1 54 ? 68.741 112.795 20.307 1.00 24.20 155 GLU F CA 1
ATOM 6036 C C . GLU F 1 54 ? 69.735 113.502 21.168 1.00 24.23 155 GLU F C 1
ATOM 6037 O O . GLU F 1 54 ? 69.413 113.906 22.302 1.00 25.32 155 GLU F O 1
ATOM 6043 N N . ASP F 1 55 ? 70.945 113.657 20.649 1.00 23.99 156 ASP F N 1
ATOM 6044 C CA . ASP F 1 55 ? 72.027 114.382 21.374 1.00 24.18 156 ASP F CA 1
ATOM 6045 C C . ASP F 1 55 ? 72.311 115.747 20.734 1.00 23.23 156 ASP F C 1
ATOM 6046 O O . ASP F 1 55 ? 73.018 115.842 19.734 1.00 22.26 156 ASP F O 1
ATOM 6051 N N . ARG F 1 56 ? 71.761 116.802 21.324 1.00 23.05 157 ARG F N 1
ATOM 6052 C CA . ARG F 1 56 ? 71.651 118.089 20.690 1.00 21.60 157 ARG F CA 1
ATOM 6053 C C . ARG F 1 56 ? 72.442 119.146 21.431 1.00 21.28 157 ARG F C 1
ATOM 6054 O O . ARG F 1 56 ? 72.469 119.148 22.627 1.00 21.70 157 ARG F O 1
ATOM 6062 N N . PHE F 1 57 ? 73.049 120.060 20.693 1.00 19.57 158 PHE F N 1
ATOM 6063 C CA . PHE F 1 57 ? 73.683 121.236 21.271 1.00 22.57 158 PHE F CA 1
ATOM 6064 C C . PHE F 1 57 ? 73.220 122.506 20.580 1.00 20.30 158 PHE F C 1
ATOM 6065 O O . PHE F 1 57 ? 72.918 122.508 19.383 1.00 19.56 158 PHE F O 1
ATOM 6073 N N . VAL F 1 58 ? 73.087 123.570 21.349 1.00 20.90 159 VAL F N 1
ATOM 6074 C CA . VAL F 1 58 ? 72.600 124.830 20.768 1.00 23.30 159 VAL F CA 1
ATOM 6075 C C . VAL F 1 58 ? 73.546 125.957 21.228 1.00 23.27 159 VAL F C 1
ATOM 6076 O O . VAL F 1 58 ? 73.979 125.926 22.391 1.00 19.97 159 VAL F O 1
ATOM 6080 N N . ASN F 1 59 ? 73.865 126.900 20.339 1.00 23.07 160 ASN F N 1
ATOM 6081 C CA . ASN F 1 59 ? 74.614 128.077 20.758 1.00 23.78 160 ASN F CA 1
ATOM 6082 C C . ASN F 1 59 ? 73.799 128.790 21.831 1.00 24.80 160 ASN F C 1
ATOM 6083 O O . ASN F 1 59 ? 72.647 129.197 21.579 1.00 23.53 160 ASN F O 1
ATOM 6088 N N . ALA F 1 60 ? 74.339 128.864 23.046 1.00 25.69 161 ALA F N 1
ATOM 6089 C CA . ALA F 1 60 ? 73.590 129.478 24.153 1.00 26.85 161 ALA F CA 1
ATOM 6090 C C . ALA F 1 60 ? 73.203 130.954 23.915 1.00 27.19 161 ALA F C 1
ATOM 6091 O O . ALA F 1 60 ? 72.191 131.424 24.402 1.00 26.76 161 ALA F O 1
ATOM 6093 N N . GLN F 1 61 ? 73.985 131.684 23.129 1.00 29.89 162 GLN F N 1
ATOM 6094 C CA . GLN F 1 61 ? 73.615 133.098 22.764 1.00 30.35 162 GLN F CA 1
ATOM 6095 C C . GLN F 1 61 ? 72.345 133.211 21.889 1.00 29.35 162 GLN F C 1
ATOM 6096 O O . GLN F 1 61 ? 71.644 134.218 21.905 1.00 27.40 162 GLN F O 1
ATOM 6102 N N . VAL F 1 62 ? 72.065 132.164 21.115 1.00 26.89 163 VAL F N 1
ATOM 6103 C CA . VAL F 1 62 ? 70.905 132.121 20.200 1.00 27.24 163 VAL F CA 1
ATOM 6104 C C . VAL F 1 62 ? 69.616 131.749 20.878 1.00 25.72 163 VAL F C 1
ATOM 6105 O O . VAL F 1 62 ? 68.565 132.258 20.509 1.00 27.21 163 VAL F O 1
ATOM 6109 N N . ALA F 1 63 ? 69.693 130.860 21.866 1.00 24.34 164 ALA F N 1
ATOM 6110 C CA . ALA F 1 63 ? 68.494 130.371 22.569 1.00 23.66 164 ALA F CA 1
ATOM 6111 C C . ALA F 1 63 ? 68.763 130.379 24.083 1.00 23.72 164 ALA F C 1
ATOM 6112 O O . ALA F 1 63 ? 69.014 129.337 24.671 1.00 24.27 164 ALA F O 1
ATOM 6114 N N . PRO F 1 64 ? 68.734 131.561 24.705 1.00 23.26 165 PRO F N 1
ATOM 6115 C CA . PRO F 1 64 ? 69.177 131.700 26.088 1.00 24.22 165 PRO F CA 1
ATOM 6116 C C . PRO F 1 64 ? 68.273 131.028 27.122 1.00 23.99 165 PRO F C 1
ATOM 6117 O O . PRO F 1 64 ? 68.732 130.738 28.222 1.00 22.82 165 PRO F O 1
ATOM 6121 N N . ASP F 1 65 ? 67.019 130.760 26.764 1.00 23.97 166 ASP F N 1
ATOM 6122 C CA . ASP F 1 65 ? 66.097 130.096 27.700 1.00 25.46 166 ASP F CA 1
ATOM 6123 C C . ASP F 1 65 ? 65.907 128.588 27.404 1.00 25.22 166 ASP F C 1
ATOM 6124 O O . ASP F 1 65 ? 65.041 127.936 27.988 1.00 25.09 166 ASP F O 1
ATOM 6129 N N . TYR F 1 66 ? 66.785 128.008 26.577 1.00 25.13 167 TYR F N 1
ATOM 6130 C CA . TYR F 1 66 ? 66.649 126.570 26.222 1.00 23.34 167 TYR F CA 1
ATOM 6131 C C . TYR F 1 66 ? 66.618 125.678 27.464 1.00 22.88 167 TYR F C 1
ATOM 6132 O O . TYR F 1 66 ? 65.862 124.715 27.541 1.00 24.41 167 TYR F O 1
ATOM 6141 N N . LEU F 1 67 ? 67.402 126.018 28.470 1.00 23.79 168 LEU F N 1
ATOM 6142 C CA . LEU F 1 67 ? 67.522 125.189 29.670 1.00 24.72 168 LEU F CA 1
ATOM 6143 C C . LEU F 1 67 ? 66.291 125.208 30.531 1.00 25.47 168 LEU F C 1
ATOM 6144 O O . LEU F 1 67 ? 66.132 124.358 31.409 1.00 27.23 168 LEU F O 1
ATOM 6149 N N . LYS F 1 68 ? 65.410 126.154 30.265 1.00 26.60 169 LYS F N 1
ATOM 6150 C CA . LYS F 1 68 ? 64.237 126.342 31.090 1.00 29.36 169 LYS F CA 1
ATOM 6151 C C . LYS F 1 68 ? 63.054 125.531 30.590 1.00 29.08 169 LYS F C 1
ATOM 6152 O O . LYS F 1 68 ? 62.014 125.493 31.253 1.00 29.12 169 LYS F O 1
ATOM 6158 N N . GLN F 1 69 ? 63.196 124.870 29.422 1.00 27.72 170 GLN F N 1
ATOM 6159 C CA . GLN F 1 69 ? 62.102 124.143 28.803 1.00 26.30 170 GLN F CA 1
ATOM 6160 C C . GLN F 1 69 ? 61.901 122.746 29.370 1.00 26.85 170 GLN F C 1
ATOM 6161 O O . GLN F 1 69 ? 62.845 122.089 29.871 1.00 26.08 170 GLN F O 1
ATOM 6167 N N . ASP F 1 70 ? 60.654 122.295 29.258 1.00 26.37 171 ASP F N 1
ATOM 6168 C CA . ASP F 1 70 ? 60.267 120.898 29.510 1.00 26.44 171 ASP F CA 1
ATOM 6169 C C . ASP F 1 70 ? 60.136 120.155 28.177 1.00 26.55 171 ASP F C 1
ATOM 6170 O O . ASP F 1 70 ? 59.075 120.161 27.531 1.00 24.46 171 ASP F O 1
ATOM 6175 N N . PHE F 1 71 ? 61.232 119.491 27.781 1.00 24.95 172 PHE F N 1
ATOM 6176 C CA . PHE F 1 71 ? 61.297 118.792 26.516 1.00 25.03 172 PHE F CA 1
ATOM 6177 C C . PHE F 1 71 ? 60.614 117.439 26.546 1.00 25.45 172 PHE F C 1
ATOM 6178 O O . PHE F 1 71 ? 60.754 116.639 25.615 1.00 26.64 172 PHE F O 1
ATOM 6186 N N . THR F 1 72 ? 59.894 117.142 27.599 1.00 27.14 173 THR F N 1
ATOM 6187 C CA . THR F 1 72 ? 58.949 116.014 27.471 1.00 28.83 173 THR F CA 1
ATOM 6188 C C . THR F 1 72 ? 57.598 116.510 26.882 1.00 30.38 173 THR F C 1
ATOM 6189 O O . THR F 1 72 ? 56.691 115.689 26.610 1.00 31.06 173 THR F O 1
ATOM 6193 N N . LEU F 1 73 ? 57.464 117.825 26.668 1.00 30.14 174 LEU F N 1
ATOM 6194 C CA . LEU F 1 73 ? 56.184 118.445 26.245 1.00 29.99 174 LEU F CA 1
ATOM 6195 C C . LEU F 1 73 ? 56.216 118.976 24.820 1.00 30.76 174 LEU F C 1
ATOM 6196 O O . LEU F 1 73 ? 55.177 119.148 24.173 1.00 30.74 174 LEU F O 1
ATOM 6201 N N . GLN F 1 74 ? 57.430 119.242 24.354 1.00 29.33 175 GLN F N 1
ATOM 6202 C CA . GLN F 1 74 ? 57.733 119.889 23.105 1.00 30.47 175 GLN F CA 1
ATOM 6203 C C . GLN F 1 74 ? 59.151 119.395 22.726 1.00 29.10 175 GLN F C 1
ATOM 6204 O O . GLN F 1 74 ? 59.991 119.227 23.618 1.00 28.41 175 GLN F O 1
ATOM 6210 N N . THR F 1 75 ? 59.416 119.118 21.451 1.00 26.79 176 THR F N 1
ATOM 6211 C CA . THR F 1 75 ? 60.755 118.744 21.063 1.00 26.30 176 THR F CA 1
ATOM 6212 C C . THR F 1 75 ? 61.657 120.010 21.137 1.00 26.03 176 THR F C 1
ATOM 6213 O O . THR F 1 75 ? 61.184 121.141 20.991 1.00 24.70 176 THR F O 1
ATOM 6217 N N . PRO F 1 76 ? 62.992 119.825 21.361 1.00 24.92 177 PRO F N 1
ATOM 6218 C CA . PRO F 1 76 ? 63.941 120.969 21.211 1.00 23.91 177 PRO F CA 1
ATOM 6219 C C . PRO F 1 76 ? 63.807 121.656 19.859 1.00 23.84 177 PRO F C 1
ATOM 6220 O O . PRO F 1 76 ? 63.882 122.868 19.798 1.00 25.19 177 PRO F O 1
ATOM 6224 N N . TYR F 1 77 ? 63.551 120.896 18.791 1.00 26.20 178 TYR F N 1
ATOM 6225 C CA . TYR F 1 77 ? 63.503 121.458 17.454 1.00 27.65 178 TYR F CA 1
ATOM 6226 C C . TYR F 1 77 ? 62.316 122.421 17.336 1.00 28.77 178 TYR F C 1
ATOM 6227 O O . TYR F 1 77 ? 62.462 123.550 16.821 1.00 30.05 178 TYR F O 1
ATOM 6236 N N . ALA F 1 78 ? 61.150 121.962 17.785 1.00 28.98 179 ALA F N 1
ATOM 6237 C CA . ALA F 1 78 ? 59.922 122.752 17.731 1.00 29.38 179 ALA F CA 1
ATOM 6238 C C . ALA F 1 78 ? 60.068 123.965 18.624 1.00 29.50 179 ALA F C 1
ATOM 6239 O O . ALA F 1 78 ? 59.658 125.077 18.273 1.00 30.96 179 ALA F O 1
ATOM 6241 N N . TYR F 1 79 ? 60.697 123.805 19.782 1.00 28.97 180 TYR F N 1
ATOM 6242 C CA . TYR F 1 79 ? 61.021 124.932 20.604 1.00 27.75 180 TYR F CA 1
ATOM 6243 C C . TYR F 1 79 ? 61.912 125.948 19.847 1.00 27.92 180 TYR F C 1
ATOM 6244 O O . TYR F 1 79 ? 61.584 127.135 19.757 1.00 27.36 180 TYR F O 1
ATOM 6253 N N . LEU F 1 80 ? 63.059 125.487 19.345 1.00 26.48 181 LEU F N 1
ATOM 6254 C CA . LEU F 1 80 ? 63.994 126.400 18.671 1.00 27.07 181 LEU F CA 1
ATOM 6255 C C . LEU F 1 80 ? 63.357 127.128 17.488 1.00 27.78 181 LEU F C 1
ATOM 6256 O O . LEU F 1 80 ? 63.691 128.287 17.227 1.00 28.41 181 LEU F O 1
ATOM 6261 N N . SER F 1 81 ? 62.441 126.452 16.787 1.00 29.12 182 SER F N 1
ATOM 6262 C CA . SER F 1 81 ? 61.685 127.044 15.667 1.00 31.31 182 SER F CA 1
ATOM 6263 C C . SER F 1 81 ? 61.031 128.328 16.028 1.00 31.71 182 SER F C 1
ATOM 6264 O O . SER F 1 81 ? 60.786 129.154 15.153 1.00 32.75 182 SER F O 1
ATOM 6267 N N . GLN F 1 82 ? 60.714 128.475 17.308 1.00 32.65 183 GLN F N 1
ATOM 6268 C CA . GLN F 1 82 ? 59.958 129.605 17.809 1.00 34.41 183 GLN F CA 1
ATOM 6269 C C . GLN F 1 82 ? 60.865 130.719 18.255 1.00 34.42 183 GLN F C 1
ATOM 6270 O O . GLN F 1 82 ? 60.452 131.882 18.385 1.00 34.40 183 GLN F O 1
ATOM 6276 N N . VAL F 1 83 ? 62.120 130.353 18.494 1.00 33.44 184 VAL F N 1
ATOM 6277 C CA . VAL F 1 83 ? 63.093 131.260 19.071 1.00 32.59 184 VAL F CA 1
ATOM 6278 C C . VAL F 1 83 ? 63.793 132.036 17.973 1.00 31.89 184 VAL F C 1
ATOM 6279 O O . VAL F 1 83 ? 64.068 133.227 18.125 1.00 31.02 184 VAL F O 1
ATOM 6283 N N . ALA F 1 84 ? 64.098 131.351 16.874 1.00 30.54 185 ALA F N 1
ATOM 6284 C CA . ALA F 1 84 ? 64.773 131.957 15.733 1.00 30.25 185 ALA F CA 1
ATOM 6285 C C . ALA F 1 84 ? 64.215 131.385 14.430 1.00 30.25 185 ALA F C 1
ATOM 6286 O O . ALA F 1 84 ? 63.735 130.243 14.396 1.00 30.32 185 ALA F O 1
ATOM 6288 N N . PRO F 1 85 ? 64.256 132.184 13.343 1.00 30.47 186 PRO F N 1
ATOM 6289 C CA . PRO F 1 85 ? 63.774 131.686 12.063 1.00 30.40 186 PRO F CA 1
ATOM 6290 C C . PRO F 1 85 ? 64.745 130.647 11.525 1.00 29.75 186 PRO F C 1
ATOM 6291 O O . PRO F 1 85 ? 65.888 130.967 11.259 1.00 31.12 186 PRO F O 1
ATOM 6295 N N . LEU F 1 86 ? 64.308 129.402 11.437 1.00 29.29 187 LEU F N 1
ATOM 6296 C CA . LEU F 1 86 ? 65.196 128.294 11.010 1.00 28.50 187 LEU F CA 1
ATOM 6297 C C . LEU F 1 86 ? 65.000 128.129 9.519 1.00 28.16 187 LEU F C 1
ATOM 6298 O O . LEU F 1 86 ? 63.881 127.808 9.063 1.00 29.14 187 LEU F O 1
ATOM 6303 N N . THR F 1 87 ? 66.071 128.379 8.770 1.00 26.61 188 THR F N 1
ATOM 6304 C CA . THR F 1 87 ? 65.965 128.579 7.335 1.00 26.33 188 THR F CA 1
ATOM 6305 C C . THR F 1 87 ? 66.564 127.511 6.436 1.00 25.19 188 THR F C 1
ATOM 6306 O O . THR F 1 87 ? 66.184 127.403 5.247 1.00 24.78 188 THR F O 1
ATOM 6310 N N . GLU F 1 88 ? 67.485 126.738 6.986 1.00 24.33 189 GLU F N 1
ATOM 6311 C CA . GLU F 1 88 ? 68.281 125.753 6.229 1.00 25.21 189 GLU F CA 1
ATOM 6312 C C . GLU F 1 88 ? 68.755 124.641 7.137 1.00 25.27 189 GLU F C 1
ATOM 6313 O O . GLU F 1 88 ? 69.063 124.882 8.310 1.00 24.69 189 GLU F O 1
ATOM 6319 N N . GLY F 1 89 ? 68.831 123.421 6.609 1.00 25.20 190 GLY F N 1
ATOM 6320 C CA . GLY F 1 89 ? 69.456 122.333 7.348 1.00 26.67 190 GLY F CA 1
ATOM 6321 C C . GLY F 1 89 ? 70.413 121.477 6.521 1.00 26.95 190 GLY F C 1
ATOM 6322 O O . GLY F 1 89 ? 70.304 121.447 5.303 1.00 25.86 190 GLY F O 1
ATOM 6323 N N . GLU F 1 90 ? 71.377 120.834 7.192 1.00 26.06 191 GLU F N 1
ATOM 6324 C CA . GLU F 1 90 ? 72.329 119.910 6.571 1.00 27.53 191 GLU F CA 1
ATOM 6325 C C . GLU F 1 90 ? 72.070 118.627 7.275 1.00 25.00 191 GLU F C 1
ATOM 6326 O O . GLU F 1 90 ? 71.718 118.617 8.473 1.00 24.51 191 GLU F O 1
ATOM 6332 N N . HIS F 1 91 ? 72.255 117.531 6.560 1.00 24.31 192 HIS F N 1
ATOM 6333 C CA . HIS F 1 91 ? 72.215 116.229 7.207 1.00 26.84 192 HIS F CA 1
ATOM 6334 C C . HIS F 1 91 ? 73.251 115.330 6.594 1.00 26.70 192 HIS F C 1
ATOM 6335 O O . HIS F 1 91 ? 73.605 115.488 5.395 1.00 25.94 192 HIS F O 1
ATOM 6342 N N . VAL F 1 92 ? 73.738 114.388 7.409 1.00 25.35 193 VAL F N 1
ATOM 6343 C CA . VAL F 1 92 ? 74.643 113.356 6.968 1.00 25.07 193 VAL F CA 1
ATOM 6344 C C . VAL F 1 92 ? 74.035 112.084 7.566 1.00 25.80 193 VAL F C 1
ATOM 6345 O O . VAL F 1 92 ? 73.696 112.071 8.765 1.00 27.07 193 VAL F O 1
ATOM 6349 N N . VAL F 1 93 ? 73.842 111.052 6.749 1.00 23.32 194 VAL F N 1
ATOM 6350 C CA . VAL F 1 93 ? 73.300 109.764 7.250 1.00 22.52 194 VAL F CA 1
ATOM 6351 C C . VAL F 1 93 ? 74.398 108.679 7.073 1.00 22.68 194 VAL F C 1
ATOM 6352 O O . VAL F 1 93 ? 74.984 108.563 6.008 1.00 21.57 194 VAL F O 1
ATOM 6356 N N . GLU F 1 94 ? 74.679 107.918 8.137 1.00 23.41 195 GLU F N 1
ATOM 6357 C CA . GLU F 1 94 ? 75.695 106.867 8.143 1.00 23.91 195 GLU F CA 1
ATOM 6358 C C . GLU F 1 94 ? 75.204 105.636 8.886 1.00 24.49 195 GLU F C 1
ATOM 6359 O O . GLU F 1 94 ? 74.317 105.721 9.712 1.00 24.96 195 GLU F O 1
ATOM 6365 N N . ALA F 1 95 ? 75.815 104.491 8.625 1.00 25.06 196 ALA F N 1
ATOM 6366 C CA . ALA F 1 95 ? 75.469 103.263 9.300 1.00 23.21 196 ALA F CA 1
ATOM 6367 C C . ALA F 1 95 ? 76.683 103.001 10.194 1.00 24.79 196 ALA F C 1
ATOM 6368 O O . ALA F 1 95 ? 77.796 102.923 9.676 1.00 23.40 196 ALA F O 1
ATOM 6370 N N . ILE F 1 96 ? 76.480 102.886 11.513 1.00 24.62 197 ILE F N 1
ATOM 6371 C CA . ILE F 1 96 ? 77.622 102.872 12.458 1.00 26.88 197 ILE F CA 1
ATOM 6372 C C . ILE F 1 96 ? 77.331 101.842 13.505 1.00 26.61 197 ILE F C 1
ATOM 6373 O O . ILE F 1 96 ? 76.198 101.330 13.619 1.00 26.07 197 ILE F O 1
ATOM 6378 N N . LEU F 1 97 ? 78.340 101.572 14.317 1.00 25.82 198 LEU F N 1
ATOM 6379 C CA . LEU F 1 97 ? 78.072 101.008 15.606 1.00 27.99 198 LEU F CA 1
ATOM 6380 C C . LEU F 1 97 ? 78.084 102.148 16.603 1.00 29.27 198 LEU F C 1
ATOM 6381 O O . LEU F 1 97 ? 78.968 102.995 16.552 1.00 30.22 198 LEU F O 1
ATOM 6386 N N . ALA F 1 98 ? 77.087 102.164 17.494 1.00 29.54 199 ALA F N 1
ATOM 6387 C CA . ALA F 1 98 ? 77.004 103.191 18.543 1.00 28.54 199 ALA F CA 1
ATOM 6388 C C . ALA F 1 98 ? 78.093 103.083 19.647 1.00 29.18 199 ALA F C 1
ATOM 6389 O O . ALA F 1 98 ? 78.705 102.030 19.823 1.00 28.84 199 ALA F O 1
ATOM 6391 N N . GLU F 1 99 ? 78.289 104.156 20.409 1.00 27.96 200 GLU F N 1
ATOM 6392 C CA . GLU F 1 99 ? 79.196 104.133 21.575 1.00 29.98 200 GLU F CA 1
ATOM 6393 C C . GLU F 1 99 ? 78.646 103.224 22.641 1.00 31.20 200 GLU F C 1
ATOM 6394 O O . GLU F 1 99 ? 77.417 102.943 22.639 1.00 29.59 200 GLU F O 1
ATOM 6400 N N . ALA F 1 100 ? 79.527 102.785 23.555 1.00 29.92 201 ALA F N 1
ATOM 6401 C CA . ALA F 1 100 ? 79.154 101.730 24.514 1.00 32.12 201 ALA F CA 1
ATOM 6402 C C . ALA F 1 100 ? 77.907 102.167 25.300 1.00 32.87 201 ALA F C 1
ATOM 6403 O O . ALA F 1 100 ? 76.963 101.355 25.528 1.00 34.19 201 ALA F O 1
ATOM 6405 N N . ASP F 1 101 ? 77.918 103.430 25.720 1.00 32.79 202 ASP F N 1
ATOM 6406 C CA . ASP F 1 101 ? 76.825 103.993 26.491 1.00 33.20 202 ASP F CA 1
ATOM 6407 C C . ASP F 1 101 ? 75.601 104.383 25.738 1.00 31.11 202 ASP F C 1
ATOM 6408 O O . ASP F 1 101 ? 74.508 104.389 26.314 1.00 30.24 202 ASP F O 1
ATOM 6413 N N . GLU F 1 102 ? 75.753 104.745 24.462 1.00 29.28 203 GLU F N 1
ATOM 6414 C CA . GLU F 1 102 ? 74.550 104.789 23.567 1.00 27.90 203 GLU F CA 1
ATOM 6415 C C . GLU F 1 102 ? 73.810 103.453 23.478 1.00 27.56 203 GLU F C 1
ATOM 6416 O O . GLU F 1 102 ? 72.559 103.412 23.518 1.00 27.87 203 GLU F O 1
ATOM 6422 N N . CYS F 1 103 ? 74.598 102.381 23.362 1.00 26.14 204 CYS F N 1
ATOM 6423 C CA . CYS F 1 103 ? 74.094 101.025 23.305 1.00 26.73 204 CYS F CA 1
ATOM 6424 C C . CYS F 1 103 ? 73.304 100.757 24.590 1.00 27.14 204 CYS F C 1
ATOM 6425 O O . CYS F 1 103 ? 72.256 100.138 24.544 1.00 26.53 204 CYS F O 1
ATOM 6428 N N . LYS F 1 104 ? 73.822 101.226 25.734 1.00 27.38 205 LYS F N 1
ATOM 6429 C CA . LYS F 1 104 ? 73.184 100.917 27.026 1.00 28.98 205 LYS F CA 1
ATOM 6430 C C . LYS F 1 104 ? 71.846 101.675 27.106 1.00 28.69 205 LYS F C 1
ATOM 6431 O O . LYS F 1 104 ? 70.841 101.126 27.536 1.00 28.61 205 LYS F O 1
ATOM 6437 N N . LEU F 1 105 ? 71.843 102.923 26.669 1.00 28.24 206 LEU F N 1
ATOM 6438 C CA . LEU F 1 105 ? 70.641 103.764 26.705 1.00 29.81 206 LEU F CA 1
ATOM 6439 C C . LEU F 1 105 ? 69.594 103.315 25.683 1.00 28.77 206 LEU F C 1
ATOM 6440 O O . LEU F 1 105 ? 68.408 103.477 25.915 1.00 28.92 206 LEU F O 1
ATOM 6445 N N . LEU F 1 106 ? 70.052 102.764 24.553 1.00 27.63 207 LEU F N 1
ATOM 6446 C CA . LEU F 1 106 ? 69.198 102.272 23.493 1.00 25.49 207 LEU F CA 1
ATOM 6447 C C . LEU F 1 106 ? 68.759 100.831 23.742 1.00 25.26 207 LEU F C 1
ATOM 6448 O O . LEU F 1 106 ? 67.927 100.288 23.023 1.00 24.65 207 LEU F O 1
ATOM 6453 N N . GLN F 1 107 ? 69.326 100.209 24.766 1.00 25.78 208 GLN F N 1
ATOM 6454 C CA . GLN F 1 107 ? 69.114 98.769 25.065 1.00 25.85 208 GLN F CA 1
ATOM 6455 C C . GLN F 1 107 ? 69.240 97.920 23.814 1.00 25.68 208 GLN F C 1
ATOM 6456 O O . GLN F 1 107 ? 68.301 97.229 23.416 1.00 23.88 208 GLN F O 1
ATOM 6462 N N . ILE F 1 108 ? 70.408 98.024 23.171 1.00 26.20 209 ILE F N 1
ATOM 6463 C CA . ILE F 1 108 ? 70.770 97.225 21.962 1.00 25.93 209 ILE F CA 1
ATOM 6464 C C . ILE F 1 108 ? 72.109 96.536 22.197 1.00 26.82 209 ILE F C 1
ATOM 6465 O O . ILE F 1 108 ? 72.870 96.990 23.079 1.00 26.71 209 ILE F O 1
ATOM 6470 N N . ASP F 1 109 ? 72.369 95.473 21.408 1.00 27.21 210 ASP F N 1
ATOM 6471 C CA . ASP F 1 109 ? 73.617 94.724 21.372 1.00 27.55 210 ASP F CA 1
ATOM 6472 C C . ASP F 1 109 ? 74.695 95.686 20.907 1.00 25.85 210 ASP F C 1
ATOM 6473 O O . ASP F 1 109 ? 74.409 96.522 20.054 1.00 24.48 210 ASP F O 1
ATOM 6478 N N . ALA F 1 110 ? 75.917 95.549 21.425 1.00 24.91 211 ALA F N 1
ATOM 6479 C CA . ALA F 1 110 ? 77.081 96.343 20.965 1.00 24.04 211 ALA F CA 1
ATOM 6480 C C . ALA F 1 110 ? 77.245 96.273 19.439 1.00 24.24 211 ALA F C 1
ATOM 6481 O O . ALA F 1 110 ? 77.639 97.284 18.803 1.00 23.40 211 ALA F O 1
ATOM 6483 N N . GLY F 1 111 ? 76.953 95.115 18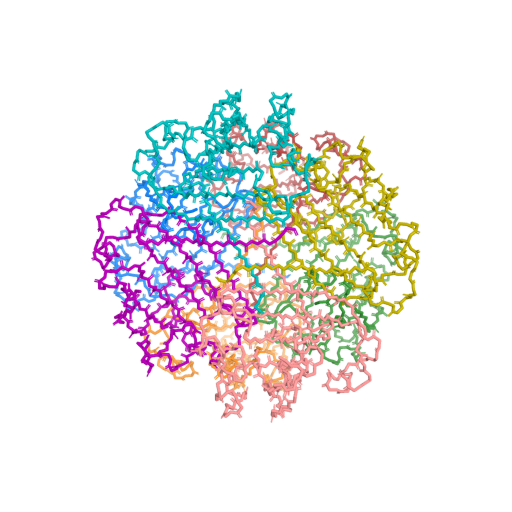.834 1.00 22.60 212 GLY F N 1
ATOM 6484 C CA . GLY F 1 111 ? 77.164 95.007 17.373 1.00 25.40 212 GLY F CA 1
ATOM 6485 C C . GLY F 1 111 ? 75.958 95.377 16.505 1.00 26.06 212 GLY F C 1
ATOM 6486 O O . GLY F 1 111 ? 75.948 95.151 15.306 1.00 26.64 212 GLY F O 1
ATOM 6487 N N . GLU F 1 112 ? 74.920 95.951 17.104 1.00 26.09 213 GLU F N 1
ATOM 6488 C CA . GLU F 1 112 ? 73.733 96.289 16.339 1.00 24.72 213 GLU F CA 1
ATOM 6489 C C . GLU F 1 112 ? 74.032 97.448 15.422 1.00 25.30 213 GLU F C 1
ATOM 6490 O O . GLU F 1 112 ? 74.439 98.514 15.905 1.00 25.48 213 GLU F O 1
ATOM 6496 N N . PRO F 1 113 ? 73.830 97.297 14.087 1.00 23.45 214 PRO F N 1
ATOM 6497 C CA . PRO F 1 113 ? 74.052 98.502 13.295 1.00 24.77 214 PRO F CA 1
ATOM 6498 C C . PRO F 1 113 ? 72.988 99.558 13.600 1.00 25.74 214 PRO F C 1
ATOM 6499 O O . PRO F 1 113 ? 71.824 99.191 13.873 1.00 24.67 214 PRO F O 1
ATOM 6503 N N . CYS F 1 114 ? 73.395 100.847 13.551 1.00 24.45 215 CYS F N 1
ATOM 6504 C CA . CYS F 1 114 ? 72.541 101.936 13.880 1.00 25.30 215 CYS F CA 1
ATOM 6505 C C . CYS F 1 114 ? 72.560 102.945 12.753 1.00 25.21 215 CYS F C 1
ATOM 6506 O O . CYS F 1 114 ? 73.581 103.095 12.062 1.00 25.96 215 CYS F O 1
ATOM 6509 N N . LEU F 1 115 ? 71.441 103.635 12.562 1.00 24.00 216 LEU F N 1
ATOM 6510 C CA . LEU F 1 115 ? 71.354 104.684 11.566 1.00 25.22 216 LEU F CA 1
ATOM 6511 C C . LEU F 1 115 ? 71.722 105.944 12.296 1.00 25.28 216 LEU F C 1
ATOM 6512 O O . LEU F 1 115 ? 71.023 106.301 13.199 1.00 25.16 216 LEU F O 1
ATOM 6517 N N . LEU F 1 116 ? 72.833 106.586 11.929 1.00 23.83 217 LEU F N 1
ATOM 6518 C CA . LEU F 1 116 ? 73.242 107.854 12.550 1.00 25.25 217 LEU F CA 1
ATOM 6519 C C . LEU F 1 116 ? 72.814 108.997 11.632 1.00 27.06 217 LEU F C 1
ATOM 6520 O O . LEU F 1 116 ? 73.051 108.953 10.424 1.00 26.85 217 LEU F O 1
ATOM 6525 N N . ILE F 1 117 ? 72.142 110.009 12.173 1.00 26.58 218 ILE F N 1
ATOM 6526 C CA . ILE F 1 117 ? 71.827 111.132 11.372 1.00 27.58 218 ILE F CA 1
ATOM 6527 C C . ILE F 1 117 ? 72.455 112.304 12.101 1.00 27.62 218 ILE F C 1
ATOM 6528 O O . ILE F 1 117 ? 72.133 112.558 13.269 1.00 25.34 218 ILE F O 1
ATOM 6533 N N . ARG F 1 118 ? 73.397 112.987 11.457 1.00 26.28 219 ARG F N 1
ATOM 6534 C CA . ARG F 1 118 ? 73.889 114.203 12.072 1.00 27.88 219 ARG F CA 1
ATOM 6535 C C . ARG F 1 118 ? 73.332 115.361 11.312 1.00 26.93 219 ARG F C 1
ATOM 6536 O O . ARG F 1 118 ? 73.386 115.351 10.093 1.00 24.94 219 ARG F O 1
ATOM 6544 N N . ARG F 1 119 ? 72.857 116.346 12.054 1.00 25.67 220 ARG F N 1
ATOM 6545 C CA . ARG F 1 119 ? 72.132 117.475 11.498 1.00 26.84 220 ARG F CA 1
ATOM 6546 C C . ARG F 1 119 ? 72.732 118.772 12.027 1.00 24.82 220 ARG F C 1
ATOM 6547 O O . ARG F 1 119 ? 73.258 118.818 13.162 1.00 24.56 220 ARG F O 1
ATOM 6555 N N . ARG F 1 120 ? 72.661 119.813 11.207 1.00 23.51 221 ARG F N 1
ATOM 6556 C CA . ARG F 1 120 ? 72.938 121.161 11.673 1.00 23.52 221 ARG F CA 1
ATOM 6557 C C . ARG F 1 120 ? 71.890 122.057 11.031 1.00 23.39 221 ARG F C 1
ATOM 6558 O O . ARG F 1 120 ? 71.571 121.906 9.839 1.00 22.82 221 ARG F O 1
ATOM 6566 N N . THR F 1 121 ? 71.401 123.011 11.805 1.00 22.57 222 THR F N 1
ATOM 6567 C CA . THR F 1 121 ? 70.310 123.897 11.363 1.00 23.90 222 THR F CA 1
ATOM 6568 C C . THR F 1 121 ? 70.783 125.350 11.547 1.00 23.97 222 THR F C 1
ATOM 6569 O O . THR F 1 121 ? 71.382 125.668 12.580 1.00 23.10 222 THR F O 1
ATOM 6573 N N . TRP F 1 122 ? 70.457 126.184 10.548 1.00 24.83 223 TRP F N 1
ATOM 6574 C CA . TRP F 1 122 ? 70.923 127.548 10.407 1.00 25.91 223 TRP F CA 1
ATOM 6575 C C . TRP F 1 122 ? 69.755 128.465 10.509 1.00 27.56 223 TRP F C 1
ATOM 6576 O O . TRP F 1 122 ? 68.634 128.092 10.102 1.00 25.17 223 TRP F O 1
ATOM 6587 N N . SER F 1 123 ? 70.022 129.644 11.072 1.00 28.54 224 SER F N 1
ATOM 6588 C CA . SER F 1 123 ? 69.108 130.771 10.964 1.00 30.73 224 SER F CA 1
ATOM 6589 C C . SER F 1 123 ? 69.819 131.787 10.133 1.00 30.79 224 SER F C 1
ATOM 6590 O O . SER F 1 123 ? 70.680 132.484 10.658 1.00 31.02 224 SER F O 1
ATOM 6593 N N . GLY F 1 124 ? 69.496 131.821 8.839 1.00 31.57 225 GLY F N 1
ATOM 6594 C CA . GLY F 1 124 ? 70.264 132.584 7.872 1.00 32.45 225 GLY F CA 1
ATOM 6595 C C . GLY F 1 124 ? 71.672 132.025 7.724 1.00 32.90 225 GLY F C 1
ATOM 6596 O O . GLY F 1 124 ? 71.841 130.871 7.420 1.00 31.36 225 GLY F O 1
ATOM 6597 N N . ARG F 1 125 ? 72.689 132.854 7.963 1.00 33.32 226 ARG F N 1
ATOM 6598 C CA . ARG F 1 125 ? 74.101 132.399 7.848 1.00 35.15 226 ARG F CA 1
ATOM 6599 C C . ARG F 1 125 ? 74.762 132.015 9.191 1.00 33.12 226 ARG F C 1
ATOM 6600 O O . ARG F 1 125 ? 76.010 131.764 9.250 1.00 33.56 226 ARG F O 1
ATOM 6608 N N . GLN F 1 126 ? 73.930 131.966 10.240 1.00 31.33 227 GLN F N 1
ATOM 6609 C CA . GLN F 1 126 ? 74.342 131.534 11.595 1.00 30.21 227 GLN F CA 1
ATOM 6610 C C . GLN F 1 126 ? 73.901 130.095 11.887 1.00 30.22 227 GLN F C 1
ATOM 6611 O O . GLN F 1 126 ? 72.707 129.822 11.835 1.00 29.63 227 GLN F O 1
ATOM 6617 N N . PRO F 1 127 ? 74.860 129.186 12.242 1.00 31.07 228 PRO F N 1
ATOM 6618 C CA . PRO F 1 127 ? 74.480 127.826 12.702 1.00 30.34 228 PRO F CA 1
ATOM 6619 C C . PRO F 1 127 ? 73.910 127.895 14.078 1.00 30.99 228 PRO F C 1
ATOM 6620 O O . PRO F 1 127 ? 74.555 128.431 14.991 1.00 33.95 228 PRO F O 1
ATOM 6624 N N . VAL F 1 128 ? 72.688 127.431 14.269 1.00 29.99 229 VAL F N 1
ATOM 6625 C CA . VAL F 1 128 ? 72.007 127.571 15.565 1.00 29.54 229 VAL F CA 1
ATOM 6626 C C . VAL F 1 128 ? 72.234 126.294 16.483 1.00 28.44 229 VAL F C 1
ATOM 6627 O O . VAL F 1 128 ? 72.379 126.353 17.742 1.00 25.22 229 VAL F O 1
ATOM 6631 N N . THR F 1 129 ? 72.161 125.120 15.848 1.00 23.86 230 THR F N 1
ATOM 6632 C CA . THR F 1 129 ? 72.068 123.905 16.615 1.00 23.20 230 THR F CA 1
ATOM 6633 C C . THR F 1 129 ? 72.599 122.788 15.743 1.00 22.75 230 THR F C 1
ATOM 6634 O O . THR F 1 129 ? 72.532 122.843 14.469 1.00 22.62 230 THR F O 1
ATOM 6638 N N . ALA F 1 130 ? 73.099 121.765 16.422 1.00 21.24 231 ALA F N 1
ATOM 6639 C CA . ALA F 1 130 ? 73.535 120.589 15.699 1.00 21.76 231 ALA F CA 1
ATOM 6640 C C . ALA F 1 130 ? 73.211 119.386 16.563 1.00 21.77 231 ALA F C 1
ATOM 6641 O O . ALA F 1 130 ? 73.080 119.496 17.766 1.00 21.67 231 ALA F O 1
ATOM 6643 N N . ALA F 1 131 ? 73.008 118.251 15.953 1.00 22.66 232 ALA F N 1
ATOM 6644 C CA . ALA F 1 131 ? 72.516 117.124 16.748 1.00 23.47 232 ALA F CA 1
ATOM 6645 C C . ALA F 1 131 ? 73.067 115.893 16.166 1.00 23.53 232 ALA F C 1
ATOM 6646 O O . ALA F 1 131 ? 73.275 115.816 14.915 1.00 24.05 232 ALA F O 1
ATOM 6648 N N . ARG F 1 132 ? 73.193 114.896 17.025 1.00 24.02 233 ARG F N 1
ATOM 6649 C CA . ARG F 1 132 ? 73.606 113.551 16.614 1.00 25.52 233 ARG F CA 1
ATOM 6650 C C . ARG F 1 132 ? 72.408 112.664 16.982 1.00 25.97 233 ARG F C 1
ATOM 6651 O O . ARG F 1 132 ? 72.027 112.576 18.143 1.00 25.92 233 ARG F O 1
ATOM 6659 N N . LEU F 1 133 ? 71.749 112.078 15.968 1.00 26.29 234 LEU F N 1
ATOM 6660 C CA . LEU F 1 133 ? 70.509 111.260 16.172 1.00 26.50 234 LEU F CA 1
ATOM 6661 C C . LEU F 1 133 ? 70.822 109.777 15.907 1.00 26.99 234 LEU F C 1
ATOM 6662 O O . LEU F 1 133 ? 71.118 109.450 14.767 1.00 27.24 234 LEU F O 1
ATOM 6667 N N . ILE F 1 134 ? 70.766 108.908 16.920 1.00 24.24 235 ILE F N 1
ATOM 6668 C CA . ILE F 1 134 ? 71.214 107.511 16.768 1.00 25.13 235 ILE F CA 1
ATOM 6669 C C . ILE F 1 134 ? 70.013 106.650 16.899 1.00 24.22 235 ILE F C 1
ATOM 6670 O O . ILE F 1 134 ? 69.296 106.749 17.894 1.00 23.78 235 ILE F O 1
ATOM 6675 N N . HIS F 1 135 ? 69.778 105.800 15.911 1.00 22.90 236 HIS F N 1
ATOM 6676 C CA . HIS F 1 135 ? 68.591 104.907 15.930 1.00 24.16 236 HIS F CA 1
ATOM 6677 C C . HIS F 1 135 ? 69.064 103.462 15.818 1.00 24.51 236 HIS F C 1
ATOM 6678 O O . HIS F 1 135 ? 69.809 103.147 14.920 1.00 24.40 236 HIS F O 1
ATOM 6685 N N . PRO F 1 136 ? 68.554 102.550 16.663 1.00 24.07 237 PRO F N 1
ATOM 6686 C CA . PRO F 1 136 ? 68.875 101.151 16.322 1.00 24.07 237 PRO F CA 1
ATOM 6687 C C . PRO F 1 136 ? 68.416 100.821 14.918 1.00 25.01 237 PRO F C 1
ATOM 6688 O O . PRO F 1 136 ? 67.290 101.120 14.589 1.00 26.25 237 PRO F O 1
ATOM 6692 N N . GLY F 1 137 ? 69.261 100.153 14.119 1.00 25.26 238 GLY F N 1
ATOM 6693 C CA . GLY F 1 137 ? 68.938 99.745 12.742 1.00 23.55 238 GLY F CA 1
ATOM 6694 C C . GLY F 1 137 ? 67.673 98.937 12.647 1.00 25.00 238 GLY F C 1
ATOM 6695 O O . GLY F 1 137 ? 66.927 99.053 11.665 1.00 26.58 238 GLY F O 1
ATOM 6696 N N . SER F 1 138 ? 67.415 98.097 13.641 1.00 24.42 239 SER F N 1
ATOM 6697 C CA . SER F 1 138 ? 66.200 97.246 13.646 1.00 25.20 239 SER F CA 1
ATOM 6698 C C . SER F 1 138 ? 64.938 98.002 14.009 1.00 25.14 239 SER F C 1
ATOM 6699 O O . SER F 1 138 ? 63.827 97.481 13.860 1.00 25.90 239 SER F O 1
ATOM 6702 N N . ARG F 1 139 ? 65.063 99.265 14.474 1.00 25.12 240 ARG F N 1
ATOM 6703 C CA . ARG F 1 139 ? 63.902 99.968 15.024 1.00 25.88 240 ARG F CA 1
ATOM 6704 C C . ARG F 1 139 ? 63.482 101.176 14.258 1.00 27.52 240 ARG F C 1
ATOM 6705 O O . ARG F 1 139 ? 62.463 101.771 14.597 1.00 27.62 240 ARG F O 1
ATOM 6713 N N . HIS F 1 140 ? 64.283 101.583 13.274 1.00 26.59 241 HIS F N 1
ATOM 6714 C CA . HIS F 1 140 ? 63.970 102.827 12.505 1.00 27.73 241 HIS F CA 1
ATOM 6715 C C . HIS F 1 140 ? 64.466 102.736 11.072 1.00 28.34 241 HIS F C 1
ATOM 6716 O O . HIS F 1 140 ? 65.482 102.109 10.812 1.00 29.26 241 HIS F O 1
ATOM 6723 N N . ARG F 1 141 ? 63.754 103.342 10.138 1.00 27.85 242 ARG F N 1
ATOM 6724 C CA . ARG F 1 141 ? 64.220 103.440 8.743 1.00 28.26 242 ARG F CA 1
ATOM 6725 C C . ARG F 1 141 ? 63.723 104.790 8.225 1.00 27.19 242 ARG F C 1
ATOM 6726 O O . ARG F 1 141 ? 62.785 105.369 8.824 1.00 26.33 242 ARG F O 1
ATOM 6734 N N . LEU F 1 142 ? 64.374 105.318 7.193 1.00 25.21 243 LEU F N 1
ATOM 6735 C CA . LEU F 1 142 ? 63.959 106.574 6.581 1.00 26.57 243 LEU F CA 1
ATOM 6736 C C . LEU F 1 142 ? 63.214 106.176 5.332 1.00 25.09 243 LEU F C 1
ATOM 6737 O O . LEU F 1 142 ? 63.621 105.215 4.664 1.00 26.54 243 LEU F O 1
ATOM 6742 N N . GLU F 1 143 ? 62.094 106.809 5.046 1.00 23.79 244 GLU F N 1
ATOM 6743 C CA . GLU F 1 143 ? 61.301 106.373 3.900 1.00 26.10 244 GLU F CA 1
ATOM 6744 C C . GLU F 1 143 ? 60.911 107.571 3.088 1.00 23.57 244 GLU F C 1
ATOM 6745 O O . GLU F 1 143 ? 60.607 108.591 3.643 1.00 23.31 244 GLU F O 1
ATOM 6751 N N . GLY F 1 144 ? 60.921 107.473 1.778 1.00 23.66 245 GLY F N 1
ATOM 6752 C CA . GLY F 1 144 ? 60.470 108.610 0.933 1.00 24.50 245 GLY F CA 1
ATOM 6753 C C . GLY F 1 144 ? 59.880 108.018 -0.334 1.00 24.05 245 GLY F C 1
ATOM 6754 O O . GLY F 1 144 ? 60.399 107.005 -0.810 1.00 24.15 245 GLY F O 1
ATOM 6755 N N . ARG F 1 145 ? 58.800 108.594 -0.871 1.00 23.03 246 ARG F N 1
ATOM 6756 C CA . ARG F 1 145 ? 58.252 108.184 -2.178 1.00 21.95 246 ARG F CA 1
ATOM 6757 C C . ARG F 1 145 ? 57.775 109.490 -2.831 1.00 22.75 246 ARG F C 1
ATOM 6758 O O . ARG F 1 145 ? 57.169 110.310 -2.167 1.00 22.60 246 ARG F O 1
ATOM 6766 N N . PHE F 1 146 ? 58.038 109.705 -4.119 1.00 23.10 247 PHE F N 1
ATOM 6767 C CA . PHE F 1 146 ? 57.959 111.060 -4.684 1.00 23.53 247 PHE F CA 1
ATOM 6768 C C . PHE F 1 146 ? 57.785 110.937 -6.151 1.00 22.39 247 PHE F C 1
ATOM 6769 O O . PHE F 1 146 ? 58.302 110.013 -6.759 1.00 20.60 247 PHE F O 1
ATOM 6777 N N . THR F 1 147 ? 57.061 111.875 -6.729 1.00 21.86 248 THR F N 1
ATOM 6778 C CA . THR F 1 147 ? 56.988 111.972 -8.159 1.00 23.27 248 THR F CA 1
ATOM 6779 C C . THR F 1 147 ? 58.319 112.514 -8.692 1.00 25.14 248 THR F C 1
ATOM 6780 O O . THR F 1 147 ? 59.028 113.209 -7.967 1.00 25.48 248 THR F O 1
ATOM 6784 N N . LYS F 1 148 ? 58.655 112.148 -9.932 1.00 26.08 249 LYS F N 1
ATOM 6785 C CA . LYS F 1 148 ? 59.925 112.516 -10.582 1.00 28.33 249 LYS F CA 1
ATOM 6786 C C . LYS F 1 148 ? 59.722 113.777 -11.445 1.00 28.32 249 LYS F C 1
ATOM 6787 O O . LYS F 1 148 ? 58.611 114.029 -11.957 1.00 29.63 249 LYS F O 1
ATOM 6793 N N . ARG G 1 8 ? 53.222 142.180 8.384 1.00 48.32 109 ARG G N 1
ATOM 6794 C CA . ARG G 1 8 ? 52.306 141.863 9.516 1.00 48.86 109 ARG G CA 1
ATOM 6795 C C . ARG G 1 8 ? 51.416 140.650 9.184 1.00 47.32 109 ARG G C 1
ATOM 6796 O O . ARG G 1 8 ? 50.377 140.796 8.523 1.00 47.15 109 ARG G O 1
ATOM 6804 N N . HIS G 1 9 ? 51.839 139.477 9.657 1.00 45.80 110 HIS G N 1
ATOM 6805 C CA . HIS G 1 9 ? 51.000 138.280 9.659 1.00 44.23 110 HIS G CA 1
ATOM 6806 C C . HIS G 1 9 ? 49.886 138.405 10.708 1.00 42.24 110 HIS G C 1
ATOM 6807 O O . HIS G 1 9 ? 50.151 138.708 11.878 1.00 42.83 110 HIS G O 1
ATOM 6814 N N . THR G 1 10 ? 48.633 138.230 10.277 1.00 38.91 111 THR G N 1
ATOM 6815 C CA . THR G 1 10 ? 47.532 137.961 11.203 1.00 35.87 111 THR G CA 1
ATOM 6816 C C . THR G 1 10 ? 46.805 136.716 10.731 1.00 33.66 111 THR G C 1
ATOM 6817 O O . THR G 1 10 ? 47.031 136.241 9.611 1.00 31.03 111 THR G O 1
ATOM 6821 N N . CYS G 1 11 ? 45.981 136.155 11.605 1.00 32.14 112 CYS G N 1
ATOM 6822 C CA . CYS G 1 11 ? 45.080 135.081 11.210 1.00 30.51 112 CYS G CA 1
ATOM 6823 C C . CYS G 1 11 ? 43.713 135.166 11.953 1.00 29.95 112 CYS G C 1
ATOM 6824 O O . CYS G 1 11 ? 43.600 135.828 12.996 1.00 28.81 112 CYS G O 1
ATOM 6827 N N . LYS G 1 12 ? 42.677 134.551 11.370 1.00 27.46 113 LYS G N 1
ATOM 6828 C CA . LYS G 1 12 ? 41.347 134.443 11.992 1.00 28.21 113 LYS G CA 1
ATOM 6829 C C . LYS G 1 12 ? 40.903 132.981 11.867 1.00 26.11 113 LYS G C 1
ATOM 6830 O O . LYS G 1 12 ? 40.944 132.394 10.792 1.00 24.44 113 LYS G O 1
ATOM 6836 N N . VAL G 1 13 ? 40.612 132.374 13.010 1.00 25.41 114 VAL G N 1
ATOM 6837 C CA . VAL G 1 13 ? 40.033 131.063 13.074 1.00 23.99 114 VAL G CA 1
ATOM 6838 C C . VAL G 1 13 ? 38.532 131.171 12.742 1.00 24.39 114 VAL G C 1
ATOM 6839 O O . VAL G 1 13 ? 37.746 131.678 13.545 1.00 23.69 114 VAL G O 1
ATOM 6851 N N . VAL G 1 15 ? 36.457 128.494 11.601 1.00 24.72 116 VAL G N 1
ATOM 6852 C CA . VAL G 1 15 ? 35.661 127.267 11.964 1.00 24.86 116 VAL G CA 1
ATOM 6853 C C . VAL G 1 15 ? 36.481 126.548 12.981 1.00 23.49 116 VAL G C 1
ATOM 6854 O O . VAL G 1 15 ? 37.704 126.458 12.803 1.00 24.22 116 VAL G O 1
ATOM 6858 N N . LEU G 1 16 ? 35.861 126.082 14.067 1.00 22.82 117 LEU G N 1
ATOM 6859 C CA . LEU G 1 16 ? 36.501 125.161 14.990 1.00 22.16 117 LEU G CA 1
ATOM 6860 C C . LEU G 1 16 ? 35.423 124.317 15.652 1.00 22.07 117 LEU G C 1
ATOM 6861 O O . LEU G 1 16 ? 34.786 124.745 16.672 1.00 20.35 117 LEU G O 1
ATOM 6866 N N . LYS G 1 17 ? 35.222 123.107 15.131 1.00 21.31 118 LYS G N 1
ATOM 6867 C CA . LYS G 1 17 ? 34.015 122.373 15.555 1.00 22.85 118 LYS G CA 1
ATOM 6868 C C . LYS G 1 17 ? 34.236 120.903 15.290 1.00 23.71 118 LYS G C 1
ATOM 6869 O O . LYS G 1 17 ? 35.080 120.499 14.427 1.00 23.16 118 LYS G O 1
ATOM 6875 N N . GLU G 1 18 ? 33.519 120.097 16.072 1.00 22.02 119 GLU G N 1
ATOM 6876 C CA . GLU G 1 18 ? 33.424 118.646 15.832 1.00 22.89 119 GLU G CA 1
ATOM 6877 C C . GLU G 1 18 ? 32.410 118.354 14.719 1.00 21.69 119 GLU G C 1
ATOM 6878 O O . GLU G 1 18 ? 31.371 119.053 14.587 1.00 20.50 119 GLU G O 1
ATOM 6884 N N . GLU G 1 19 ? 32.646 117.335 13.929 1.00 21.13 120 GLU G N 1
ATOM 6885 C CA . GLU G 1 19 ? 31.626 116.931 12.930 1.00 22.07 120 GLU G CA 1
ATOM 6886 C C . GLU G 1 19 ? 31.805 115.427 12.596 1.00 21.17 120 GLU G C 1
ATOM 6887 O O . GLU G 1 19 ? 32.742 114.833 13.107 1.00 22.08 120 GLU G O 1
ATOM 6893 N N . ALA G 1 20 ? 30.979 114.819 11.754 1.00 20.66 121 ALA G N 1
ATOM 6894 C CA . ALA G 1 20 ? 31.203 113.408 11.362 1.00 21.40 121 ALA G CA 1
ATOM 6895 C C . ALA G 1 20 ? 32.265 113.451 10.321 1.00 21.38 121 ALA G C 1
ATOM 6896 O O . ALA G 1 20 ? 32.389 114.466 9.602 1.00 21.15 121 ALA G O 1
ATOM 6898 N N . ALA G 1 21 ? 33.025 112.370 10.180 1.00 19.51 122 ALA G N 1
ATOM 6899 C CA . ALA G 1 21 ? 34.076 112.366 9.153 1.00 19.83 122 ALA G CA 1
ATOM 6900 C C . ALA G 1 21 ? 33.419 112.557 7.783 1.00 21.73 122 ALA G C 1
ATOM 6901 O O . ALA G 1 21 ? 33.833 113.409 6.963 1.00 20.39 122 ALA G O 1
ATOM 6903 N N . GLY G 1 22 ? 32.332 111.827 7.560 1.00 20.47 123 GLY G N 1
ATOM 6904 C CA . GLY G 1 22 ? 31.740 111.802 6.212 1.00 21.61 123 GLY G CA 1
ATOM 6905 C C . GLY G 1 22 ? 32.524 110.995 5.179 1.00 21.23 123 GLY G C 1
ATOM 6906 O O . GLY G 1 22 ? 33.593 110.457 5.470 1.00 18.98 123 GLY G O 1
ATOM 6907 N N . SER G 1 23 ? 32.017 110.967 3.954 1.00 21.61 124 SER G N 1
ATOM 6908 C CA . SER G 1 23 ? 32.650 110.201 2.865 1.00 23.01 124 SER G CA 1
ATOM 6909 C C . SER G 1 23 ? 34.071 110.698 2.553 1.00 24.29 124 SER G C 1
ATOM 6910 O O . SER G 1 23 ? 34.897 109.880 2.322 1.00 23.14 124 SER G O 1
ATOM 6913 N N . GLU G 1 24 ? 34.345 112.012 2.600 1.00 23.75 125 GLU G N 1
ATOM 6914 C CA . GLU G 1 24 ? 35.705 112.492 2.205 1.00 24.52 125 GLU G CA 1
ATOM 6915 C C . GLU G 1 24 ? 36.763 112.279 3.299 1.00 22.31 125 GLU G C 1
ATOM 6916 O O . GLU G 1 24 ? 37.849 111.808 3.048 1.00 24.06 125 GLU G O 1
ATOM 6922 N N . ARG G 1 25 ? 36.465 112.603 4.528 1.00 23.29 126 ARG G N 1
ATOM 6923 C CA . ARG G 1 25 ? 37.480 112.395 5.589 1.00 23.08 126 ARG G CA 1
ATOM 6924 C C . ARG G 1 25 ? 37.617 110.920 5.880 1.00 23.90 126 ARG G C 1
ATOM 6925 O O . ARG G 1 25 ? 38.735 110.482 6.167 1.00 24.77 126 ARG G O 1
ATOM 6933 N N . ALA G 1 26 ? 36.540 110.119 5.690 1.00 23.00 127 ALA G N 1
ATOM 6934 C CA . ALA G 1 26 ? 36.683 108.678 5.758 1.00 23.95 127 ALA G CA 1
ATOM 6935 C C . ALA G 1 26 ? 37.783 108.137 4.815 1.00 25.94 127 ALA G C 1
ATOM 6936 O O . ALA G 1 26 ? 38.613 107.297 5.213 1.00 23.60 127 ALA G O 1
ATOM 6938 N N . LEU G 1 27 ? 37.809 108.638 3.585 1.00 27.02 128 LEU G N 1
ATOM 6939 C CA . LEU G 1 27 ? 38.915 108.267 2.656 1.00 29.00 128 LEU G CA 1
ATOM 6940 C C . LEU G 1 27 ? 40.269 108.902 3.036 1.00 28.81 128 LEU G C 1
ATOM 6941 O O . LEU G 1 27 ? 41.281 108.219 3.060 1.00 3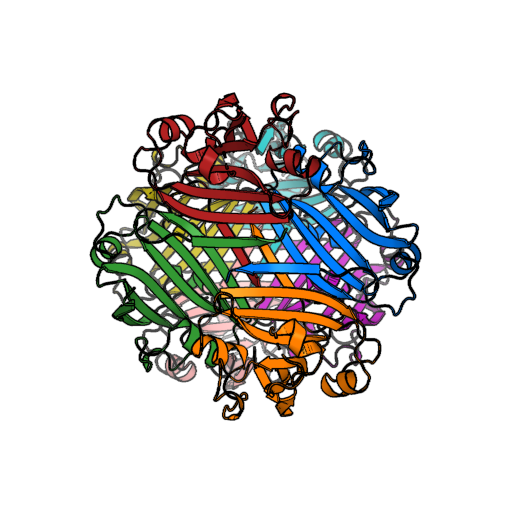0.97 128 LEU G O 1
ATOM 6946 N N . ALA G 1 28 ? 40.299 110.187 3.320 1.00 29.74 129 ALA G N 1
ATOM 6947 C CA . ALA G 1 28 ? 41.607 110.845 3.630 1.00 29.81 129 ALA G CA 1
ATOM 6948 C C . ALA G 1 28 ? 42.244 110.332 4.956 1.00 28.71 129 ALA G C 1
ATOM 6949 O O . ALA G 1 28 ? 43.497 110.178 5.104 1.00 26.84 129 ALA G O 1
ATOM 6951 N N . LEU G 1 29 ? 41.430 110.040 5.944 1.00 24.93 130 LEU G N 1
ATOM 6952 C CA . LEU G 1 29 ? 41.923 109.608 7.238 1.00 25.39 130 LEU G CA 1
ATOM 6953 C C . LEU G 1 29 ? 41.795 108.101 7.606 1.00 26.01 130 LEU G C 1
ATOM 6954 O O . LEU G 1 29 ? 42.039 107.706 8.744 1.00 25.20 130 LEU G O 1
ATOM 6959 N N . ASP G 1 30 ? 41.433 107.308 6.612 1.00 26.24 131 ASP G N 1
ATOM 6960 C CA . ASP G 1 30 ? 41.123 105.894 6.809 1.00 27.85 131 ASP G CA 1
ATOM 6961 C C . ASP G 1 30 ? 40.284 105.699 8.072 1.00 26.96 131 ASP G C 1
ATOM 6962 O O . ASP G 1 30 ? 40.699 105.026 9.028 1.00 26.76 131 ASP G O 1
ATOM 6975 N N . ARG G 1 32 ? 35.929 105.493 9.743 1.00 21.93 133 ARG G N 1
ATOM 6976 C CA . ARG G 1 32 ? 34.535 105.269 9.398 1.00 22.82 133 ARG G CA 1
ATOM 6977 C C . ARG G 1 32 ? 33.780 106.572 9.113 1.00 22.11 133 ARG G C 1
ATOM 6978 O O . ARG G 1 32 ? 34.051 107.603 9.689 1.00 18.96 133 ARG G O 1
ATOM 6986 N N . GLU G 1 33 ? 32.804 106.530 8.224 1.00 23.10 134 GLU G N 1
ATOM 6987 C CA . GLU G 1 33 ? 32.054 107.796 8.011 1.00 23.39 134 GLU G CA 1
ATOM 6988 C C . GLU G 1 33 ? 31.385 108.400 9.218 1.00 21.97 134 GLU G C 1
ATOM 6989 O O . GLU G 1 33 ? 31.197 109.626 9.270 1.00 20.07 134 GLU G O 1
ATOM 6995 N N . GLY G 1 34 ? 31.080 107.610 10.233 1.00 21.80 135 GLY G N 1
ATOM 6996 C CA . GLY G 1 34 ? 30.380 108.197 11.370 1.00 20.92 135 GLY G CA 1
ATOM 6997 C C . GLY G 1 34 ? 31.347 108.543 12.487 1.00 20.71 135 GLY G C 1
ATOM 6998 O O . GLY G 1 34 ? 30.960 109.055 13.522 1.00 20.19 135 GLY G O 1
ATOM 6999 N N . GLN G 1 35 ? 32.620 108.267 12.296 1.00 20.06 136 GLN G N 1
ATOM 7000 C CA . GLN G 1 35 ? 33.589 108.644 13.312 1.00 22.60 136 GLN G CA 1
ATOM 7001 C C . GLN G 1 35 ? 33.671 110.144 13.386 1.00 22.03 136 GLN G C 1
ATOM 7002 O O . GLN G 1 35 ? 33.516 110.817 12.375 1.00 22.61 136 GLN G O 1
ATOM 7008 N N . ARG G 1 36 ? 33.941 110.670 14.571 1.00 22.84 137 ARG G N 1
ATOM 7009 C CA . ARG G 1 36 ? 34.031 112.089 14.791 1.00 21.69 137 ARG G CA 1
ATOM 7010 C C . ARG G 1 36 ? 35.409 112.667 14.488 1.00 23.13 137 ARG G C 1
ATOM 7011 O O . ARG G 1 36 ? 36.419 112.043 14.790 1.00 23.71 137 ARG G O 1
ATOM 7019 N N . VAL G 1 37 ? 35.427 113.857 13.896 1.00 21.95 138 VAL G N 1
ATOM 7020 C CA . VAL G 1 37 ? 36.646 114.576 13.588 1.00 23.08 138 VAL G CA 1
ATOM 7021 C C . VAL G 1 37 ? 36.476 115.986 14.157 1.00 22.62 138 VAL G C 1
ATOM 7022 O O . VAL G 1 37 ? 35.335 116.465 14.328 1.00 24.07 138 VAL G O 1
ATOM 7026 N N . PHE G 1 38 ? 37.589 116.654 14.430 1.00 23.17 139 PHE G N 1
ATOM 7027 C CA . PHE G 1 38 ? 37.594 118.073 14.727 1.00 23.69 139 PHE G CA 1
ATOM 7028 C C . PHE G 1 38 ? 37.997 118.792 13.452 1.00 25.92 139 PHE G C 1
ATOM 7029 O O . PHE G 1 38 ? 38.776 118.250 12.598 1.00 27.56 139 PHE G O 1
ATOM 7037 N N . HIS G 1 39 ? 37.399 119.955 13.227 1.00 23.11 140 HIS G N 1
ATOM 7038 C CA . HIS G 1 39 ? 37.605 120.639 11.981 1.00 22.98 140 HIS G CA 1
ATOM 7039 C C . HIS G 1 39 ? 37.960 122.076 12.321 1.00 22.60 140 HIS G C 1
ATOM 7040 O O . HIS G 1 39 ? 37.193 122.782 13.014 1.00 21.35 140 HIS G O 1
ATOM 7047 N N . SER G 1 40 ? 39.127 122.527 11.873 1.00 22.02 141 SER G N 1
ATOM 7048 C CA . SER G 1 40 ? 39.463 123.959 11.990 1.00 21.09 141 SER G CA 1
ATOM 7049 C C . SER G 1 40 ? 39.717 124.523 10.593 1.00 21.82 141 SER G C 1
ATOM 7050 O O . SER G 1 40 ? 40.305 123.838 9.700 1.00 21.57 141 SER G O 1
ATOM 7053 N N . LEU G 1 41 ? 39.230 125.748 10.376 1.00 19.56 142 LEU G N 1
ATOM 7054 C CA . LEU G 1 41 ? 39.484 126.502 9.149 1.00 20.76 142 LEU G CA 1
ATOM 7055 C C . LEU G 1 41 ? 40.043 127.875 9.547 1.00 21.05 142 LEU G C 1
ATOM 7056 O O . LEU G 1 41 ? 39.369 128.679 10.217 1.00 23.14 142 LEU G O 1
ATOM 7061 N N . ILE G 1 42 ? 41.300 128.113 9.189 1.00 21.15 143 ILE G N 1
ATOM 7062 C CA . ILE G 1 42 ? 42.015 129.345 9.550 1.00 21.91 143 ILE G CA 1
ATOM 7063 C C . ILE G 1 42 ? 42.368 130.134 8.281 1.00 22.26 143 ILE G C 1
ATOM 7064 O O . ILE G 1 42 ? 42.836 129.536 7.281 1.00 20.57 143 ILE G O 1
ATOM 7069 N N . VAL G 1 43 ? 42.127 131.453 8.281 1.00 23.30 144 VAL G N 1
ATOM 7070 C CA . VAL G 1 43 ? 42.554 132.319 7.177 1.00 21.92 144 VAL G CA 1
ATOM 7071 C C . VAL G 1 43 ? 43.702 133.159 7.744 1.00 22.38 144 VAL G C 1
ATOM 7072 O O . VAL G 1 43 ? 43.647 133.698 8.904 1.00 15.81 144 VAL G O 1
ATOM 7076 N N . HIS G 1 44 ? 44.772 133.138 6.937 1.00 21.91 145 HIS G N 1
ATOM 7077 C CA . HIS G 1 44 ? 46.034 133.843 7.213 1.00 25.09 145 HIS G CA 1
ATOM 7078 C C . HIS G 1 44 ? 46.116 135.062 6.330 1.00 24.86 145 HIS G C 1
ATOM 7079 O O . HIS G 1 44 ? 45.844 134.994 5.122 1.00 24.57 145 HIS G O 1
ATOM 7086 N N . PHE G 1 45 ? 46.539 136.158 6.920 1.00 26.48 146 PHE G N 1
ATOM 7087 C CA . PHE G 1 45 ? 46.582 137.430 6.215 1.00 28.84 146 PHE G CA 1
ATOM 7088 C C . PHE G 1 45 ? 47.995 137.985 6.186 1.00 29.99 146 PHE G C 1
ATOM 7089 O O . PHE G 1 45 ? 48.783 137.738 7.100 1.00 28.06 146 PHE G O 1
ATOM 7097 N N . GLU G 1 46 ? 48.291 138.733 5.127 1.00 32.73 147 GLU G N 1
ATOM 7098 C CA . GLU G 1 46 ? 49.492 139.590 5.090 1.00 37.37 147 GLU G CA 1
ATOM 7099 C C . GLU G 1 46 ? 49.023 140.978 4.791 1.00 36.56 147 GLU G C 1
ATOM 7100 O O . GLU G 1 46 ? 48.602 141.240 3.693 1.00 36.32 147 GLU G O 1
ATOM 7106 N N . ASN G 1 47 ? 49.064 141.850 5.794 1.00 37.87 148 ASN G N 1
ATOM 7107 C CA . ASN G 1 47 ? 48.575 143.216 5.655 1.00 37.94 148 ASN G CA 1
ATOM 7108 C C . ASN G 1 47 ? 47.106 143.293 5.215 1.00 37.65 148 ASN G C 1
ATOM 7109 O O . ASN G 1 47 ? 46.794 144.021 4.249 1.00 38.87 148 ASN G O 1
ATOM 7114 N N . ASP G 1 48 ? 46.205 142.561 5.892 1.00 35.56 149 ASP G N 1
ATOM 7115 C CA . ASP G 1 48 ? 44.754 142.634 5.560 1.00 35.14 149 ASP G CA 1
ATOM 7116 C C . ASP G 1 48 ? 44.367 141.862 4.328 1.00 32.63 149 ASP G C 1
ATOM 7117 O O . ASP G 1 48 ? 43.168 141.730 4.055 1.00 32.51 149 ASP G O 1
ATOM 7122 N N . ILE G 1 49 ? 45.373 141.406 3.576 1.00 30.23 150 ILE G N 1
ATOM 7123 C CA . ILE G 1 49 ? 45.206 140.619 2.351 1.00 28.51 150 ILE G CA 1
ATOM 7124 C C . ILE G 1 49 ? 45.379 139.134 2.645 1.00 26.86 150 ILE G C 1
ATOM 7125 O O . ILE G 1 49 ? 46.472 138.725 3.082 1.00 26.74 150 ILE G O 1
ATOM 7130 N N . PRO G 1 50 ? 44.322 138.324 2.386 1.00 23.89 151 PRO G N 1
ATOM 7131 C CA . PRO G 1 50 ? 44.357 136.877 2.604 1.00 23.08 151 PRO G CA 1
ATOM 7132 C C . PRO G 1 50 ? 45.391 136.197 1.722 1.00 22.71 151 PRO G C 1
ATOM 7133 O O . PRO G 1 50 ? 45.433 136.487 0.520 1.00 21.03 151 PRO G O 1
ATOM 7137 N N . VAL G 1 51 ? 46.176 135.287 2.308 1.00 21.83 152 VAL G N 1
ATOM 7138 C CA . VAL G 1 51 ? 47.212 134.597 1.571 1.00 23.94 152 VAL G CA 1
ATOM 7139 C C . VAL G 1 51 ? 47.114 133.083 1.697 1.00 23.89 152 VAL G C 1
ATOM 7140 O O . VAL G 1 51 ? 47.793 132.367 0.942 1.00 23.62 152 VAL G O 1
ATOM 7144 N N . GLN G 1 52 ? 46.263 132.572 2.620 1.00 23.52 153 GLN G N 1
ATOM 7145 C CA . GLN G 1 52 ? 46.147 131.114 2.783 1.00 24.56 153 GLN G CA 1
ATOM 7146 C C . GLN G 1 52 ? 44.902 130.801 3.593 1.00 23.10 153 GLN G C 1
ATOM 7147 O O . GLN G 1 52 ? 44.571 131.477 4.523 1.00 22.79 153 GLN G O 1
ATOM 7153 N N . ILE G 1 53 ? 44.202 129.793 3.154 1.00 22.19 154 ILE G N 1
ATOM 7154 C CA . ILE G 1 53 ? 43.254 129.065 3.994 1.00 22.55 154 ILE G CA 1
ATOM 7155 C C . ILE G 1 53 ? 43.856 127.776 4.395 1.00 20.51 154 ILE G C 1
ATOM 7156 O O . ILE G 1 53 ? 44.313 126.973 3.535 1.00 23.81 154 ILE G O 1
ATOM 7161 N N . GLU G 1 54 ? 43.862 127.516 5.700 1.00 21.73 155 GLU G N 1
ATOM 7162 C CA . GLU G 1 54 ? 44.246 126.193 6.159 1.00 22.46 155 GLU G CA 1
ATOM 7163 C C . GLU G 1 54 ? 43.001 125.499 6.641 1.00 21.77 1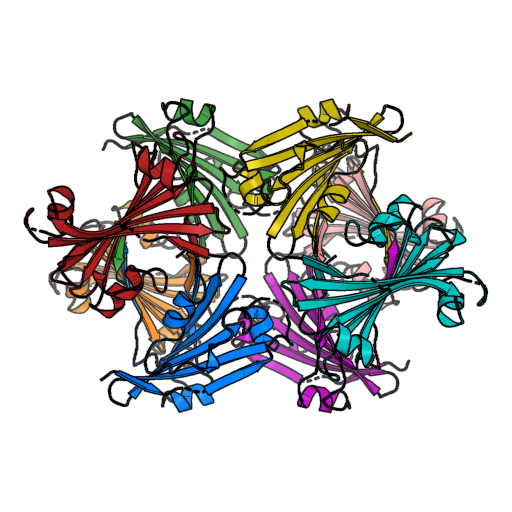55 GLU G C 1
ATOM 7164 O O . GLU G 1 54 ? 42.516 125.826 7.700 1.00 22.35 155 GLU G O 1
ATOM 7170 N N . ASP G 1 55 ? 42.509 124.511 5.901 1.00 22.56 156 ASP G N 1
ATOM 7171 C CA . ASP G 1 55 ? 41.274 123.795 6.243 1.00 21.22 156 ASP G CA 1
ATOM 7172 C C . ASP G 1 55 ? 41.760 122.438 6.736 1.00 20.73 156 ASP G C 1
ATOM 7173 O O . ASP G 1 55 ? 42.136 121.604 5.884 1.00 21.88 156 ASP G O 1
ATOM 7178 N N . ARG G 1 56 ? 41.718 122.207 8.047 1.00 20.22 157 ARG G N 1
ATOM 7179 C CA . ARG G 1 56 ? 42.265 121.031 8.651 1.00 18.42 157 ARG G CA 1
ATOM 7180 C C . ARG G 1 56 ? 41.270 120.115 9.344 1.00 20.10 157 ARG G C 1
ATOM 7181 O O . ARG G 1 56 ? 40.312 120.587 9.988 1.00 21.65 157 ARG G O 1
ATOM 7189 N N . PHE G 1 57 ? 41.399 118.792 9.110 1.00 19.39 158 PHE G N 1
ATOM 7190 C CA . PHE G 1 57 ? 40.601 117.817 9.852 1.00 21.53 158 PHE G CA 1
ATOM 7191 C C . PHE G 1 57 ? 41.539 116.938 10.664 1.00 21.29 158 PHE G C 1
ATOM 7192 O O . PHE G 1 57 ? 42.645 116.615 10.221 1.00 21.00 158 PHE G O 1
ATOM 7200 N N . VAL G 1 58 ? 41.126 116.613 11.880 1.00 20.80 159 VAL G N 1
ATOM 7201 C CA . VAL G 1 58 ? 41.905 115.843 12.821 1.00 21.16 159 VAL G CA 1
ATOM 7202 C C . VAL G 1 58 ? 41.054 114.686 13.326 1.00 20.68 159 VAL G C 1
ATOM 7203 O O . VAL G 1 58 ? 39.823 114.891 13.573 1.00 21.53 159 VAL G O 1
ATOM 7207 N N . ASN G 1 59 ? 41.683 113.526 13.562 1.00 20.75 160 ASN G N 1
ATOM 7208 C CA . ASN G 1 59 ? 40.977 112.413 14.283 1.00 20.91 160 ASN G CA 1
ATOM 7209 C C . ASN G 1 59 ? 40.754 112.815 15.750 1.00 23.42 160 ASN G C 1
ATOM 7210 O O . ASN G 1 59 ? 41.719 113.119 16.468 1.00 23.40 160 ASN G O 1
ATOM 7215 N N . ALA G 1 60 ? 39.495 112.817 16.213 1.00 23.45 161 ALA G N 1
ATOM 7216 C CA . ALA G 1 60 ? 39.196 113.525 17.457 1.00 25.22 161 ALA G CA 1
ATOM 7217 C C . ALA G 1 60 ? 39.650 112.645 18.618 1.00 26.54 161 ALA G C 1
ATOM 7218 O O . ALA G 1 60 ? 39.832 113.123 19.726 1.00 27.32 161 ALA G O 1
ATOM 7220 N N . GLN G 1 61 ? 39.841 111.348 18.379 1.00 27.63 162 GLN G N 1
ATOM 7221 C CA . GLN G 1 61 ? 40.341 110.462 19.427 1.00 27.90 162 GLN G CA 1
ATOM 7222 C C . GLN G 1 61 ? 41.844 110.635 19.685 1.00 27.73 162 GLN G C 1
ATOM 7223 O O . GLN G 1 61 ? 42.348 110.364 20.781 1.00 27.24 162 GLN G O 1
ATOM 7229 N N . VAL G 1 62 ? 42.559 111.127 18.689 1.00 26.87 163 VAL G N 1
ATOM 7230 C CA . VAL G 1 62 ? 44.000 111.328 18.790 1.00 26.20 163 VAL G CA 1
ATOM 7231 C C . VAL G 1 62 ? 44.328 112.639 19.545 1.00 26.17 163 VAL G C 1
ATOM 7232 O O . VAL G 1 62 ? 45.334 112.735 20.248 1.00 26.18 163 VAL G O 1
ATOM 7236 N N . ALA G 1 63 ? 43.490 113.665 19.383 1.00 25.75 164 ALA G N 1
ATOM 7237 C CA . ALA G 1 63 ? 43.692 114.960 20.029 1.00 23.75 164 ALA G CA 1
ATOM 7238 C C . ALA G 1 63 ? 42.365 115.452 20.608 1.00 23.89 164 ALA G C 1
ATOM 7239 O O . ALA G 1 63 ? 41.786 116.425 20.088 1.00 24.26 164 ALA G O 1
ATOM 7241 N N . PRO G 1 64 ? 41.899 114.827 21.706 1.00 23.39 165 PRO G N 1
ATOM 7242 C CA . PRO G 1 64 ? 40.577 115.105 22.309 1.00 24.32 165 PRO G CA 1
ATOM 7243 C C . PRO G 1 64 ? 40.422 116.543 22.779 1.00 24.36 165 PRO G C 1
ATOM 7244 O O . PRO G 1 64 ? 39.296 117.015 22.975 1.00 24.39 165 PRO G O 1
ATOM 7248 N N . ASP G 1 65 ? 41.539 117.244 22.965 1.00 24.12 166 ASP G N 1
ATOM 7249 C CA . ASP G 1 65 ? 41.469 118.632 23.413 1.00 25.04 166 ASP G CA 1
ATOM 7250 C C . ASP G 1 65 ? 41.739 119.656 22.325 1.00 23.49 166 ASP G C 1
ATOM 7251 O O . ASP G 1 65 ? 41.987 120.841 22.638 1.00 24.78 166 ASP G O 1
ATOM 7256 N N . TYR G 1 66 ? 41.652 119.240 21.064 1.00 22.78 167 TYR G N 1
ATOM 7257 C CA . TYR G 1 66 ? 41.879 120.168 19.929 1.00 22.01 167 TYR G CA 1
ATOM 7258 C C . TYR G 1 66 ? 40.979 121.393 19.962 1.00 22.95 167 TYR G C 1
ATOM 7259 O O . TYR G 1 66 ? 41.430 122.506 19.685 1.00 23.64 167 TYR G O 1
ATOM 7268 N N . LEU G 1 67 ? 39.698 121.226 20.341 1.00 24.43 168 LEU G N 1
ATOM 7269 C CA . LEU G 1 67 ? 38.743 122.364 20.244 1.00 25.64 168 LEU G CA 1
ATOM 7270 C C . LEU G 1 67 ? 38.943 123.454 21.307 1.00 26.53 168 LEU G C 1
ATOM 7271 O O . LEU G 1 67 ? 38.410 124.583 21.204 1.00 25.43 168 LEU G O 1
ATOM 7276 N N . LYS G 1 68 ? 39.721 123.092 22.313 1.00 27.18 169 LYS G N 1
ATOM 7277 C CA . LYS G 1 68 ? 40.045 123.993 23.428 1.00 27.63 169 LYS G CA 1
ATOM 7278 C C . LYS G 1 68 ? 41.200 124.940 23.155 1.00 26.62 169 LYS G C 1
ATOM 7279 O O . LYS G 1 68 ? 41.499 125.808 24.000 1.00 25.72 169 LYS G O 1
ATOM 7285 N N . GLN G 1 69 ? 41.850 124.818 21.997 1.00 24.72 170 GLN G N 1
ATOM 7286 C CA . GLN G 1 69 ? 43.032 125.655 21.731 1.00 24.03 170 GLN G CA 1
ATOM 7287 C C . GLN G 1 69 ? 42.760 127.002 21.072 1.00 25.49 170 GLN G C 1
ATOM 7288 O O . GLN G 1 69 ? 41.785 127.182 20.323 1.00 25.64 170 GLN G O 1
ATOM 7294 N N . ASP G 1 70 ? 43.674 127.945 21.305 1.00 26.40 171 ASP G N 1
ATOM 7295 C CA . ASP G 1 70 ? 43.618 129.243 20.633 1.00 26.47 171 ASP G CA 1
ATOM 7296 C C . ASP G 1 70 ? 44.665 129.215 19.526 1.00 25.03 171 ASP G C 1
ATOM 7297 O O . ASP G 1 70 ? 45.858 129.386 19.793 1.00 24.94 171 ASP G O 1
ATOM 7302 N N . PHE G 1 71 ? 44.212 129.019 18.280 1.00 24.93 172 PHE G N 1
ATOM 7303 C CA . PHE G 1 71 ? 45.101 128.760 17.150 1.00 24.20 172 PHE G CA 1
ATOM 7304 C C . PHE G 1 71 ? 45.598 130.040 16.516 1.00 24.89 172 PHE G C 1
ATOM 7305 O O . PHE G 1 71 ? 46.188 130.017 15.443 1.00 25.03 172 PHE G O 1
ATOM 7313 N N . THR G 1 72 ? 45.314 131.166 17.178 1.00 26.76 173 THR G N 1
ATOM 7314 C CA . THR G 1 72 ? 45.979 132.409 16.843 1.00 27.43 173 THR G CA 1
ATOM 7315 C C . THR G 1 72 ? 47.288 132.460 17.605 1.00 27.64 173 THR G C 1
ATOM 7316 O O . THR G 1 72 ? 48.092 133.300 17.325 1.00 28.33 173 THR G O 1
ATOM 7320 N N . LEU G 1 73 ? 47.493 131.555 18.559 1.00 29.11 174 LEU G N 1
ATOM 7321 C CA . LEU G 1 73 ? 48.708 131.576 19.389 1.00 28.66 174 LEU G CA 1
ATOM 7322 C C . LEU G 1 73 ? 49.708 130.471 19.097 1.00 30.35 174 LEU G C 1
ATOM 7323 O O . LEU G 1 73 ? 50.872 130.603 19.499 1.00 32.21 174 LEU G O 1
ATOM 7328 N N . GLN G 1 74 ? 49.293 129.414 18.391 1.00 28.63 175 GLN G N 1
ATOM 7329 C CA . GLN G 1 74 ? 50.154 128.303 18.053 1.00 27.05 175 GLN G CA 1
ATOM 7330 C C . GLN G 1 74 ? 49.423 127.701 16.898 1.00 27.67 175 GLN G C 1
ATOM 7331 O O . GLN G 1 74 ? 48.172 127.663 16.939 1.00 25.87 175 GLN G O 1
ATOM 7337 N N . THR G 1 75 ? 50.171 127.220 15.890 1.00 26.91 176 THR G N 1
ATOM 7338 C CA . THR G 1 75 ? 49.548 126.532 14.712 1.00 26.30 176 THR G CA 1
ATOM 7339 C C . THR G 1 75 ? 48.965 125.169 15.166 1.00 26.28 176 THR G C 1
ATOM 7340 O O . THR G 1 75 ? 49.488 124.550 16.136 1.00 26.27 176 THR G O 1
ATOM 7344 N N . PRO G 1 76 ? 47.836 124.733 14.535 1.00 25.09 177 PRO G N 1
ATOM 7345 C CA . PRO G 1 76 ? 47.341 123.333 14.693 1.00 24.19 177 PRO G CA 1
ATOM 7346 C C . PRO G 1 76 ? 48.422 122.242 14.583 1.00 23.25 177 PRO G C 1
ATOM 7347 O O . PRO G 1 76 ? 48.455 121.333 15.428 1.00 20.91 177 PRO G O 1
ATOM 7351 N N . TYR G 1 77 ? 49.288 122.330 13.555 1.00 24.41 178 TYR G N 1
ATOM 7352 C CA . TYR G 1 77 ? 50.428 121.386 13.416 1.00 24.52 178 TYR G CA 1
ATOM 7353 C C . TYR G 1 77 ? 51.350 121.400 14.649 1.00 25.45 178 TYR G C 1
ATOM 7354 O O . TYR G 1 77 ? 51.646 120.327 15.229 1.00 23.51 178 TYR G O 1
ATOM 7363 N N . ALA G 1 78 ? 51.772 122.603 15.104 1.00 25.35 179 ALA G N 1
ATOM 7364 C CA . ALA G 1 78 ? 52.623 122.685 16.305 1.00 24.24 179 ALA G CA 1
ATOM 7365 C C . ALA G 1 78 ? 51.900 122.074 17.484 1.00 24.03 179 ALA G C 1
ATOM 7366 O O . ALA G 1 78 ? 52.480 121.339 18.301 1.00 22.08 179 ALA G O 1
ATOM 7368 N N . TYR G 1 79 ? 50.600 122.366 17.615 1.00 23.09 180 TYR G N 1
ATOM 7369 C CA . TYR G 1 79 ? 49.889 121.786 18.747 1.00 21.47 180 TYR G CA 1
ATOM 7370 C C . TYR G 1 79 ? 49.825 120.277 18.628 1.00 21.88 180 TYR G C 1
ATOM 7371 O O . TYR G 1 79 ? 50.006 119.569 19.625 1.00 21.96 180 TYR G O 1
ATOM 7380 N N . LEU G 1 80 ? 49.528 119.777 17.440 1.00 20.73 181 LEU G N 1
ATOM 7381 C CA . LEU G 1 80 ? 49.389 118.316 17.264 1.00 22.98 181 LEU G CA 1
ATOM 7382 C C . LEU G 1 80 ? 50.706 117.578 17.463 1.00 24.91 181 LEU G C 1
ATOM 7383 O O . LEU G 1 80 ? 50.728 116.463 18.002 1.00 24.62 181 LEU G O 1
ATOM 7388 N N . SER G 1 81 ? 51.803 118.215 17.058 1.00 25.67 182 SER G N 1
ATOM 7389 C CA . SER G 1 81 ? 53.149 117.680 17.329 1.00 27.04 182 SER G CA 1
ATOM 7390 C C . SER G 1 81 ? 53.420 117.416 18.824 1.00 27.44 182 SER G C 1
ATOM 7391 O O . SER G 1 81 ? 54.222 116.521 19.131 1.00 27.73 182 SER G O 1
ATOM 7394 N N . GLN G 1 82 ? 52.818 118.227 19.723 1.00 26.77 183 GLN G N 1
ATOM 7395 C CA . GLN G 1 82 ? 52.894 118.055 21.189 1.00 29.24 183 GLN G CA 1
ATOM 7396 C C . GLN G 1 82 ? 52.026 116.903 21.695 1.00 29.15 183 GLN G C 1
ATOM 7397 O O . GLN G 1 82 ? 52.368 116.250 22.656 1.00 30.77 183 GLN G O 1
ATOM 7403 N N . VAL G 1 83 ? 50.882 116.669 21.060 1.00 30.85 184 VAL G N 1
ATOM 7404 C CA . VAL G 1 83 ? 49.969 115.660 21.564 1.00 29.84 184 VAL G CA 1
ATOM 7405 C C . VAL G 1 83 ? 50.261 114.268 21.067 1.00 30.07 184 VAL G C 1
ATOM 7406 O O . VAL G 1 83 ? 50.009 113.326 21.810 1.00 27.58 184 VAL G O 1
ATOM 7410 N N . ALA G 1 84 ? 50.787 114.124 19.844 1.00 28.38 185 ALA G N 1
ATOM 7411 C CA . ALA G 1 84 ? 51.253 112.792 19.425 1.00 31.57 185 ALA G CA 1
ATOM 7412 C C . ALA G 1 84 ? 52.538 112.889 18.633 1.00 32.09 185 ALA G C 1
ATOM 7413 O O . ALA G 1 84 ? 52.791 113.907 18.014 1.00 31.57 185 ALA G O 1
ATOM 7415 N N . PRO G 1 85 ? 53.360 111.837 18.657 1.00 32.71 186 PRO G N 1
ATOM 7416 C CA . PRO G 1 85 ? 54.550 111.872 17.836 1.00 32.54 186 PRO G CA 1
ATOM 7417 C C . PRO G 1 85 ? 54.168 111.804 16.363 1.00 31.54 186 PRO G C 1
ATOM 7418 O O . PRO G 1 85 ? 53.524 110.850 15.954 1.00 32.76 186 PRO G O 1
ATOM 7422 N N . LEU G 1 86 ? 54.551 112.791 15.570 1.00 30.19 187 LEU G N 1
ATOM 7423 C CA . LEU G 1 86 ? 54.136 112.787 14.179 1.00 28.74 187 LEU G CA 1
ATOM 7424 C C . LEU G 1 86 ? 55.286 112.298 13.348 1.00 28.97 187 LEU G C 1
ATOM 7425 O O . LEU G 1 86 ? 56.261 113.014 13.195 1.00 31.71 187 LEU G O 1
ATOM 7430 N N . THR G 1 87 ? 55.145 111.117 12.752 1.00 27.82 188 THR G N 1
ATOM 7431 C CA . THR G 1 87 ? 56.283 110.346 12.182 1.00 25.21 188 THR G CA 1
ATOM 7432 C C . THR G 1 87 ? 56.451 110.368 10.662 1.00 24.61 188 THR G C 1
ATOM 7433 O O . THR G 1 87 ? 57.501 109.971 10.138 1.00 22.49 188 THR G O 1
ATOM 7437 N N . GLU G 1 88 ? 55.437 110.874 9.931 1.00 23.85 189 GLU G N 1
ATOM 7438 C CA . GLU G 1 88 ? 55.437 110.669 8.500 1.00 23.23 189 GLU G CA 1
ATOM 7439 C C . GLU G 1 88 ? 54.394 111.625 7.902 1.00 21.48 189 GLU G C 1
ATOM 7440 O O . GLU G 1 88 ? 53.380 111.899 8.524 1.00 21.15 189 GLU G O 1
ATOM 7446 N N . GLY G 1 89 ? 54.711 112.199 6.769 1.00 21.70 190 GLY G N 1
ATOM 7447 C CA . GLY G 1 89 ? 53.862 113.251 6.139 1.00 21.36 190 GLY G CA 1
ATOM 7448 C C . GLY G 1 89 ? 53.867 113.102 4.643 1.00 22.04 190 GLY G C 1
ATOM 7449 O O . GLY G 1 89 ? 54.810 112.628 4.050 1.00 21.71 190 GLY G O 1
ATOM 7450 N N . GLU G 1 90 ? 52.755 113.470 4.045 1.00 23.44 191 GLU G N 1
ATOM 7451 C CA . GLU G 1 90 ? 52.529 113.413 2.607 1.00 25.58 191 GLU G CA 1
ATOM 7452 C C . GLU G 1 90 ? 52.162 114.828 2.186 1.00 24.39 191 GLU G C 1
ATOM 7453 O O . GLU G 1 90 ? 51.533 115.585 2.973 1.00 23.51 191 GLU G O 1
ATOM 7459 N N . HIS G 1 91 ? 52.564 115.205 0.965 1.00 25.46 192 HIS G N 1
ATOM 7460 C CA . HIS G 1 91 ? 52.337 116.568 0.413 1.00 26.51 192 HIS G CA 1
ATOM 7461 C C . HIS G 1 91 ? 51.884 116.319 -1.015 1.00 25.30 192 HIS G C 1
ATOM 7462 O O . HIS G 1 91 ? 52.469 115.479 -1.724 1.00 23.06 192 HIS G O 1
ATOM 7469 N N . VAL G 1 92 ? 50.784 116.932 -1.430 1.00 23.29 193 VAL G N 1
ATOM 7470 C CA . VAL G 1 92 ? 50.358 116.862 -2.804 1.00 24.75 193 VAL G CA 1
ATOM 7471 C C . VAL G 1 92 ? 50.171 118.334 -3.155 1.00 24.70 193 VAL G C 1
ATOM 7472 O O . VAL G 1 92 ? 49.473 119.076 -2.380 1.00 24.35 193 VAL G O 1
ATOM 7476 N N . VAL G 1 93 ? 50.827 118.760 -4.222 1.00 24.59 194 VAL G N 1
ATOM 7477 C CA . VAL G 1 93 ? 50.837 120.156 -4.656 1.00 23.93 194 VAL G CA 1
ATOM 7478 C C . VAL G 1 93 ? 50.162 120.241 -6.042 1.00 24.41 194 VAL G C 1
ATOM 7479 O O . VAL G 1 93 ? 50.636 119.657 -7.028 1.00 25.07 194 VAL G O 1
ATOM 7483 N N . GLU G 1 94 ? 49.092 121.027 -6.152 1.00 23.86 195 GLU G N 1
ATOM 7484 C CA . GLU G 1 94 ? 48.291 121.090 -7.376 1.00 23.64 195 GLU G CA 1
ATOM 7485 C C . GLU G 1 94 ? 47.923 122.544 -7.663 1.00 22.21 195 GLU G C 1
ATOM 7486 O O . GLU G 1 94 ? 47.761 123.317 -6.715 1.00 22.97 195 GLU G O 1
ATOM 7492 N N . ALA G 1 95 ? 47.774 122.875 -8.943 1.00 21.24 196 ALA G N 1
ATOM 7493 C CA . ALA G 1 95 ? 47.158 124.126 -9.349 1.00 21.87 196 ALA G CA 1
ATOM 7494 C C . ALA G 1 95 ? 45.666 123.886 -9.605 1.00 19.58 196 ALA G C 1
ATOM 7495 O O . ALA G 1 95 ? 45.292 123.094 -10.465 1.00 18.37 196 ALA G O 1
ATOM 7497 N N . ILE G 1 96 ? 44.832 124.588 -8.838 1.00 21.43 197 ILE G N 1
ATOM 7498 C CA . ILE G 1 96 ? 43.391 124.415 -8.858 1.00 21.15 197 ILE G CA 1
ATOM 7499 C C . ILE G 1 96 ? 42.636 125.741 -8.944 1.00 20.70 197 ILE G C 1
ATOM 7500 O O . ILE G 1 96 ? 43.207 126.837 -8.751 1.00 20.71 197 ILE G O 1
ATOM 7505 N N . LEU G 1 97 ? 41.345 125.618 -9.242 1.00 20.35 198 LEU G N 1
ATOM 7506 C CA . LEU G 1 97 ? 40.384 126.663 -8.975 1.00 20.92 198 LEU G CA 1
ATOM 7507 C C . LEU G 1 97 ? 39.762 126.294 -7.645 1.00 22.38 198 LEU G C 1
ATOM 7508 O O . LEU G 1 97 ? 39.406 125.107 -7.397 1.00 21.15 198 LEU G O 1
ATOM 7513 N N . ALA G 1 98 ? 39.660 127.291 -6.749 1.00 22.21 199 ALA G N 1
ATOM 7514 C CA . ALA G 1 98 ? 39.158 127.051 -5.397 1.00 22.16 199 ALA G CA 1
ATOM 7515 C C . ALA G 1 98 ? 37.599 127.079 -5.435 1.00 24.21 199 ALA G C 1
ATOM 7516 O O . ALA G 1 98 ? 36.982 127.556 -6.410 1.00 22.51 199 ALA G O 1
ATOM 7518 N N . GLU G 1 99 ? 36.980 126.540 -4.391 1.00 24.75 200 GLU G N 1
ATOM 7519 C CA . GLU G 1 99 ? 35.520 126.494 -4.305 1.00 26.22 200 GLU G CA 1
ATOM 7520 C C . GLU G 1 99 ? 34.968 127.869 -4.047 1.00 25.68 200 GLU G C 1
ATOM 7521 O O . GLU G 1 99 ? 35.676 128.715 -3.546 1.00 24.88 200 GLU G O 1
ATOM 7527 N N . ALA G 1 100 ? 33.681 128.083 -4.311 1.00 25.54 201 ALA G N 1
ATOM 7528 C CA . ALA G 1 100 ? 33.147 129.450 -4.208 1.00 26.13 201 ALA G CA 1
ATOM 7529 C C . ALA G 1 100 ? 33.299 130.060 -2.818 1.00 26.37 201 ALA G C 1
ATOM 7530 O O . ALA G 1 100 ? 33.607 131.223 -2.687 1.00 26.41 201 ALA G O 1
ATOM 7532 N N . ASP G 1 101 ? 33.048 129.293 -1.774 1.00 26.16 202 ASP G N 1
ATOM 7533 C CA . ASP G 1 101 ? 33.155 129.834 -0.428 1.00 26.99 202 ASP G CA 1
ATOM 7534 C C . ASP G 1 101 ? 34.620 130.193 -0.100 1.00 25.38 202 ASP G C 1
ATOM 7535 O O . ASP G 1 101 ? 34.912 131.195 0.619 1.00 24.41 202 ASP G O 1
ATOM 7540 N N . GLU G 1 102 ? 35.542 129.386 -0.637 1.00 23.11 203 GLU G N 1
ATOM 7541 C CA . GLU G 1 102 ? 37.015 129.648 -0.472 1.00 21.92 203 GLU G CA 1
ATOM 7542 C C . GLU G 1 102 ? 37.433 130.882 -1.222 1.00 22.10 203 GLU G C 1
ATOM 7543 O O . GLU G 1 102 ? 38.271 131.639 -0.723 1.00 22.19 203 GLU G O 1
ATOM 7549 N N . CYS G 1 103 ? 36.946 131.058 -2.451 1.00 22.26 204 CYS G N 1
ATOM 7550 C CA . CYS G 1 103 ? 37.182 132.335 -3.184 1.00 23.58 204 CYS G CA 1
ATOM 7551 C C . CYS G 1 103 ? 36.757 133.579 -2.384 1.00 24.66 204 CYS G C 1
ATOM 7552 O O . CYS G 1 103 ? 37.480 134.597 -2.340 1.00 25.30 204 CYS G O 1
ATOM 7555 N N . LYS G 1 104 ? 35.581 133.500 -1.776 1.00 25.34 205 LYS G N 1
ATOM 7556 C CA . LYS G 1 104 ? 35.045 134.598 -0.951 1.00 26.51 205 LYS G CA 1
ATOM 7557 C C . LYS G 1 104 ? 35.951 134.864 0.265 1.00 24.69 205 LYS G C 1
ATOM 7558 O O . LYS G 1 104 ? 36.361 136.007 0.509 1.00 21.42 205 LYS G O 1
ATOM 7564 N N . LEU G 1 105 ? 36.319 133.804 0.978 1.00 24.06 206 LEU G N 1
ATOM 7565 C CA . LEU G 1 105 ? 37.277 133.920 2.092 1.00 24.84 206 LEU G CA 1
ATOM 7566 C C . LEU G 1 105 ? 38.662 134.508 1.736 1.00 24.70 206 LEU G C 1
ATOM 7567 O O . LEU G 1 105 ? 39.274 135.248 2.536 1.00 24.86 206 LEU G O 1
ATOM 7572 N N . LEU G 1 106 ? 39.131 134.205 0.538 1.00 23.20 207 LEU G N 1
ATOM 7573 C CA . LEU G 1 106 ? 40.452 134.674 0.083 1.00 24.02 207 LEU G CA 1
ATOM 7574 C C . LEU G 1 106 ? 40.349 135.955 -0.682 1.00 24.12 207 LEU G C 1
ATOM 7575 O O . LEU G 1 106 ? 41.379 136.502 -1.113 1.00 25.18 207 LEU G O 1
ATOM 7580 N N . GLN G 1 107 ? 39.109 136.445 -0.862 1.00 24.49 208 GLN G N 1
ATOM 7581 C CA . GLN G 1 107 ? 38.891 137.652 -1.669 1.00 23.51 208 GLN G CA 1
ATOM 7582 C C . GLN G 1 107 ? 39.581 137.551 -3.006 1.00 24.57 208 GLN G C 1
ATOM 7583 O O . GLN G 1 107 ? 40.411 138.406 -3.383 1.00 25.16 208 GLN G O 1
ATOM 7589 N N . ILE G 1 108 ? 39.250 136.487 -3.734 1.00 24.33 209 ILE G N 1
ATOM 7590 C CA . ILE G 1 108 ? 39.701 136.341 -5.101 1.00 23.78 209 ILE G CA 1
ATOM 7591 C C . ILE G 1 108 ? 38.486 136.115 -6.008 1.00 25.52 209 ILE G C 1
ATOM 7592 O O . ILE G 1 108 ? 37.433 135.647 -5.571 1.00 24.84 209 ILE G O 1
ATOM 7597 N N . ASP G 1 109 ? 38.657 136.403 -7.281 1.00 24.86 210 ASP G N 1
ATOM 7598 C CA . ASP G 1 109 ? 37.682 135.988 -8.263 1.00 26.77 210 ASP G CA 1
ATOM 7599 C C . ASP G 1 109 ? 37.675 134.451 -8.457 1.00 25.93 210 ASP G C 1
ATOM 7600 O O . ASP G 1 109 ? 38.704 133.755 -8.252 1.00 24.04 210 ASP G O 1
ATOM 7605 N N . ALA G 1 110 ? 36.521 133.928 -8.839 1.00 26.07 211 ALA G N 1
ATOM 7606 C CA . ALA G 1 110 ? 36.385 132.468 -9.021 1.00 25.60 211 ALA G CA 1
ATOM 7607 C C . ALA G 1 110 ? 37.389 131.842 -10.032 1.00 24.46 211 ALA G C 1
ATOM 7608 O O . ALA G 1 110 ? 37.788 130.630 -9.935 1.00 21.91 211 ALA G O 1
ATOM 7610 N N . GLY G 1 111 ? 37.823 132.648 -11.000 1.00 22.15 212 GLY G N 1
ATOM 7611 C CA . GLY G 1 111 ? 38.774 132.167 -11.991 1.00 22.04 212 GLY G CA 1
ATOM 7612 C C . GLY G 1 111 ? 40.284 132.296 -11.702 1.00 22.32 212 GLY G C 1
ATOM 7613 O O . GLY G 1 111 ? 41.094 131.876 -12.531 1.00 24.05 212 GLY G O 1
ATOM 7614 N N . GLU G 1 112 ? 40.661 132.840 -10.533 1.00 24.01 213 GLU G N 1
ATOM 7615 C CA . GLU G 1 112 ? 42.097 132.982 -10.100 1.00 23.90 213 GLU G CA 1
ATOM 7616 C C . GLU G 1 112 ? 42.702 131.686 -9.664 1.00 23.86 213 GLU G C 1
ATOM 7617 O O . GLU G 1 112 ? 42.160 131.037 -8.730 1.00 22.74 213 GLU G O 1
ATOM 7623 N N . PRO G 1 113 ? 43.821 131.269 -10.352 1.00 23.89 214 PRO G N 1
ATOM 7624 C CA . PRO G 1 113 ? 44.398 130.033 -9.980 1.00 23.46 214 PRO G CA 1
ATOM 7625 C C . PRO G 1 113 ? 44.984 130.081 -8.617 1.00 24.62 214 PRO G C 1
ATOM 7626 O O . PRO G 1 113 ? 45.595 131.096 -8.214 1.00 24.37 214 PRO G O 1
ATOM 7630 N N . CYS G 1 114 ? 44.793 128.960 -7.913 1.00 21.96 215 CYS G N 1
ATOM 7631 C CA . CYS G 1 114 ? 45.300 128.738 -6.561 1.00 22.13 215 CYS G CA 1
ATOM 7632 C C . CYS G 1 114 ? 46.311 127.599 -6.441 1.00 21.82 215 CYS G C 1
ATOM 7633 O O . CYS G 1 114 ? 46.209 126.619 -7.135 1.00 21.65 215 CYS G O 1
ATOM 7636 N N . LEU G 1 115 ? 47.280 127.780 -5.548 1.00 20.51 216 LEU G N 1
ATOM 7637 C CA . LEU G 1 115 ? 48.185 126.719 -5.220 1.00 21.32 216 LEU G CA 1
ATOM 7638 C C . LEU G 1 115 ? 47.602 125.948 -4.050 1.00 20.13 216 LEU G C 1
ATOM 7639 O O . LEU G 1 115 ? 47.410 126.485 -2.957 1.00 20.82 216 LEU G O 1
ATOM 7644 N N . LEU G 1 116 ? 47.361 124.669 -4.266 1.00 20.04 217 LEU G N 1
ATOM 7645 C CA . LEU G 1 116 ? 46.834 123.797 -3.225 1.00 20.79 217 LEU G CA 1
ATOM 7646 C C . LEU G 1 116 ? 47.977 122.985 -2.719 1.00 21.95 217 LEU G C 1
ATOM 7647 O O . LEU G 1 116 ? 48.678 122.352 -3.509 1.00 23.48 217 LEU G O 1
ATOM 7652 N N . ILE G 1 117 ? 48.166 122.931 -1.403 1.00 22.65 218 ILE G N 1
ATOM 7653 C CA . ILE G 1 117 ? 49.014 121.892 -0.861 1.00 24.21 218 ILE G CA 1
ATOM 7654 C C . ILE G 1 117 ? 48.152 121.032 0.039 1.00 24.39 218 ILE G C 1
ATOM 7655 O O . ILE G 1 117 ? 47.566 121.525 1.017 1.00 25.97 218 ILE G O 1
ATOM 7660 N N . ARG G 1 118 ? 48.019 119.772 -0.295 1.00 24.68 219 ARG G N 1
ATOM 7661 C CA . ARG G 1 118 ? 47.132 118.922 0.466 1.00 25.63 219 ARG G CA 1
ATOM 7662 C C . ARG G 1 118 ? 48.064 118.042 1.218 1.00 25.83 219 ARG G C 1
ATOM 7663 O O . ARG G 1 118 ? 48.931 117.413 0.582 1.00 25.17 219 ARG G O 1
ATOM 7671 N N . ARG G 1 119 ? 47.905 118.006 2.541 1.00 23.74 220 ARG G N 1
ATOM 7672 C CA . ARG G 1 119 ? 48.822 117.324 3.427 1.00 24.70 220 ARG G CA 1
ATOM 7673 C C . ARG G 1 119 ? 48.092 116.278 4.228 1.00 24.36 220 ARG G C 1
ATOM 7674 O O . ARG G 1 119 ? 46.941 116.490 4.580 1.00 25.22 220 ARG G O 1
ATOM 7682 N N . ARG G 1 120 ? 48.813 115.242 4.641 1.00 22.98 221 ARG G N 1
ATOM 7683 C CA . ARG G 1 120 ? 48.297 114.231 5.591 1.00 23.96 221 ARG G CA 1
ATOM 7684 C C . ARG G 1 120 ? 49.490 113.895 6.476 1.00 23.74 221 ARG G C 1
ATOM 7685 O O . ARG G 1 120 ? 50.647 113.905 6.013 1.00 24.23 221 ARG G O 1
ATOM 7693 N N . THR G 1 121 ? 49.229 113.654 7.760 1.00 23.79 222 THR G N 1
ATOM 7694 C CA . THR G 1 121 ? 50.280 113.305 8.701 1.00 23.10 222 THR G CA 1
ATOM 7695 C C . THR G 1 121 ? 49.807 112.116 9.481 1.00 24.21 222 THR G C 1
ATOM 7696 O O . THR G 1 121 ? 48.635 112.031 9.821 1.00 20.96 222 THR G O 1
ATOM 7700 N N . TRP G 1 122 ? 50.754 111.195 9.718 1.00 23.59 223 TRP G N 1
ATOM 7701 C CA . TRP G 1 122 ? 50.584 109.957 10.472 1.00 24.35 223 TRP G CA 1
ATOM 7702 C C . TRP G 1 122 ? 51.430 109.997 11.765 1.00 24.23 223 TRP G C 1
ATOM 7703 O O . TRP G 1 122 ? 52.544 110.591 11.804 1.00 24.13 223 TRP G O 1
ATOM 7714 N N . SER G 1 123 ? 50.926 109.271 12.755 1.00 24.90 224 SER G N 1
ATOM 7715 C CA . SER G 1 123 ? 51.648 108.906 13.950 1.00 25.56 224 SER G CA 1
ATOM 7716 C C . SER G 1 123 ? 51.763 107.367 13.943 1.00 26.35 224 SER G C 1
ATOM 7717 O O . SER G 1 123 ? 50.795 106.705 14.185 1.00 27.09 224 SER G O 1
ATOM 7720 N N . GLY G 1 124 ? 52.935 106.831 13.625 1.00 27.09 225 GLY G N 1
ATOM 7721 C CA . GLY G 1 124 ? 53.066 105.424 13.298 1.00 28.21 225 GLY G CA 1
ATOM 7722 C C . GLY G 1 124 ? 52.215 105.108 12.076 1.00 28.83 225 GLY G C 1
ATOM 7723 O O . GLY G 1 124 ? 52.334 105.744 11.027 1.00 29.92 225 GLY G O 1
ATOM 7724 N N . ARG G 1 125 ? 51.315 104.157 12.222 1.00 30.04 226 ARG G N 1
ATOM 7725 C CA . ARG G 1 125 ? 50.437 103.737 11.113 1.00 31.59 226 ARG G CA 1
ATOM 7726 C C . ARG G 1 125 ? 49.086 104.487 11.142 1.00 31.25 226 ARG G C 1
ATOM 7727 O O . ARG G 1 125 ? 48.267 104.332 10.244 1.00 31.99 226 ARG G O 1
ATOM 7735 N N . GLN G 1 126 ? 48.908 105.291 12.181 1.00 30.78 227 GLN G N 1
ATOM 7736 C CA . GLN G 1 126 ? 47.684 106.008 12.499 1.00 30.69 227 GLN G CA 1
ATOM 7737 C C . GLN G 1 126 ? 47.622 107.356 11.754 1.00 29.33 227 GLN G C 1
ATOM 7738 O O . GLN G 1 126 ? 48.470 108.190 11.976 1.00 28.49 227 GLN G O 1
ATOM 7744 N N . PRO G 1 127 ? 46.667 107.530 10.804 1.00 28.70 228 PRO G N 1
ATOM 7745 C CA . PRO G 1 127 ? 46.399 108.835 10.139 1.00 28.03 228 PRO G CA 1
ATOM 7746 C C . PRO G 1 127 ? 45.938 109.850 11.128 1.00 26.05 228 PRO G C 1
ATOM 7747 O O . PRO G 1 127 ? 44.968 109.600 11.832 1.00 30.36 228 PRO G O 1
ATOM 7751 N N . VAL G 1 128 ? 46.673 110.911 11.347 1.00 23.25 229 VAL G N 1
ATOM 7752 C CA . VAL G 1 128 ? 46.315 111.904 12.473 1.00 24.03 229 VAL G CA 1
ATOM 7753 C C . VAL G 1 128 ? 45.425 113.054 11.933 1.00 23.56 229 VAL G C 1
ATOM 7754 O O . VAL G 1 128 ? 44.409 113.489 12.545 1.00 24.55 229 VAL G O 1
ATOM 7758 N N . THR G 1 129 ? 45.825 113.585 10.788 1.00 22.52 230 THR G N 1
ATOM 7759 C CA . THR G 1 129 ? 45.316 114.846 10.341 1.00 21.73 230 THR G CA 1
ATOM 7760 C C . THR G 1 129 ? 45.513 114.954 8.829 1.00 22.41 230 THR G C 1
ATOM 7761 O O . THR G 1 129 ? 46.431 114.323 8.300 1.00 22.69 230 THR G O 1
ATOM 7765 N N . ALA G 1 130 ? 44.540 115.579 8.134 1.00 21.41 231 ALA G N 1
ATOM 7766 C CA . ALA G 1 130 ? 44.602 115.877 6.736 1.00 20.75 231 ALA G CA 1
ATOM 7767 C C . ALA G 1 130 ? 44.288 117.403 6.636 1.00 23.60 231 ALA G C 1
ATOM 7768 O O . ALA G 1 130 ? 43.430 117.922 7.346 1.00 22.69 231 ALA G O 1
ATOM 7770 N N . ALA G 1 131 ? 44.977 118.148 5.766 1.00 21.86 232 ALA G N 1
ATOM 7771 C CA . ALA G 1 131 ? 44.723 119.536 5.711 1.00 22.59 232 ALA G CA 1
ATOM 7772 C C . ALA G 1 131 ? 44.794 119.945 4.237 1.00 23.16 232 ALA G C 1
ATOM 7773 O O . ALA G 1 131 ? 45.581 119.360 3.482 1.00 23.81 232 ALA G O 1
ATOM 7775 N N . ARG G 1 132 ? 43.993 120.929 3.831 1.00 21.87 233 ARG G N 1
ATOM 7776 C CA . ARG G 1 132 ? 44.207 121.559 2.517 1.00 22.15 233 ARG G CA 1
ATOM 7777 C C . ARG G 1 132 ? 44.675 123.011 2.753 1.00 23.67 233 ARG G C 1
ATOM 7778 O O . ARG G 1 132 ? 44.004 123.751 3.463 1.00 22.82 233 ARG G O 1
ATOM 7786 N N . LEU G 1 133 ? 45.846 123.383 2.202 1.00 23.31 234 LEU G N 1
ATOM 7787 C CA . LEU G 1 133 ? 46.360 124.755 2.286 1.00 22.90 234 LEU G CA 1
ATOM 7788 C C . LEU G 1 133 ? 46.115 125.381 0.897 1.00 21.78 234 LEU G C 1
ATOM 7789 O O . LEU G 1 133 ? 46.620 124.858 -0.055 1.00 19.52 234 LEU G O 1
ATOM 7794 N N . ILE G 1 134 ? 45.294 126.438 0.791 1.00 20.53 235 ILE G N 1
ATOM 7795 C CA . ILE G 1 134 ? 44.899 127.007 -0.462 1.00 19.52 235 ILE G CA 1
ATOM 7796 C C . ILE G 1 134 ? 45.391 128.407 -0.519 1.00 20.08 235 ILE G C 1
ATOM 7797 O O . ILE G 1 134 ? 45.114 129.194 0.359 1.00 21.18 235 ILE G O 1
ATOM 7802 N N . HIS G 1 135 ? 46.205 128.744 -1.525 1.00 20.44 236 HIS G N 1
ATOM 7803 C CA . HIS G 1 135 ? 46.833 130.051 -1.576 1.00 21.29 236 HIS G CA 1
ATOM 7804 C C . HIS G 1 135 ? 46.458 130.702 -2.906 1.00 20.34 236 HIS G C 1
ATOM 7805 O O . HIS G 1 135 ? 46.665 130.073 -3.907 1.00 23.14 236 HIS G O 1
ATOM 7812 N N . PRO G 1 136 ? 46.044 131.996 -2.931 1.00 20.53 237 PRO G N 1
ATOM 7813 C CA . PRO G 1 136 ? 45.857 132.755 -4.146 1.00 20.94 237 PRO G CA 1
ATOM 7814 C C . PRO G 1 136 ? 47.183 132.692 -4.957 1.00 22.26 237 PRO G C 1
ATOM 7815 O O . PRO G 1 136 ? 48.250 133.002 -4.415 1.00 23.60 237 PRO G O 1
ATOM 7819 N N . GLY G 1 137 ? 47.123 132.262 -6.211 1.00 21.83 238 GLY G N 1
ATOM 7820 C CA . GLY G 1 137 ? 48.329 132.074 -7.010 1.00 23.47 238 GLY G CA 1
ATOM 7821 C C . GLY G 1 137 ? 49.162 133.324 -7.148 1.00 24.24 238 GLY G C 1
ATOM 7822 O O . GLY G 1 137 ? 50.413 133.243 -7.232 1.00 24.32 238 GLY G O 1
ATOM 7823 N N . SER G 1 138 ? 48.486 134.481 -7.111 1.00 23.77 239 SER G N 1
ATOM 7824 C CA . SER G 1 138 ? 49.158 135.798 -7.266 1.00 25.38 239 SER G CA 1
ATOM 7825 C C . SER G 1 138 ? 49.734 136.298 -5.947 1.00 26.29 239 SER G C 1
ATOM 7826 O O . SER G 1 138 ? 50.412 137.344 -5.923 1.00 27.33 239 SER G O 1
ATOM 7829 N N . ARG G 1 139 ? 49.507 135.549 -4.875 1.00 25.83 240 ARG G N 1
ATOM 7830 C CA . ARG G 1 139 ? 49.885 135.986 -3.554 1.00 26.36 240 ARG G CA 1
ATOM 7831 C C . ARG G 1 139 ? 50.902 135.080 -2.797 1.00 28.29 240 ARG G C 1
ATOM 7832 O O . ARG G 1 139 ? 51.340 135.406 -1.688 1.00 28.33 240 ARG G O 1
ATOM 7840 N N . HIS G 1 140 ? 51.293 133.937 -3.364 1.00 28.43 241 HIS G N 1
ATOM 7841 C CA . HIS G 1 140 ? 52.150 132.996 -2.614 1.00 29.51 241 HIS G CA 1
ATOM 7842 C C . HIS G 1 140 ? 52.880 132.184 -3.644 1.00 30.38 241 HIS G C 1
ATOM 7843 O O . HIS G 1 140 ? 52.352 131.968 -4.733 1.00 29.95 241 HIS G O 1
ATOM 7850 N N . ARG G 1 141 ? 54.105 131.768 -3.312 1.00 28.69 242 ARG G N 1
ATOM 7851 C CA . ARG G 1 141 ? 54.809 130.760 -4.117 1.00 30.27 242 ARG G CA 1
ATOM 7852 C C . ARG G 1 141 ? 55.611 129.870 -3.196 1.00 28.94 242 ARG G C 1
ATOM 7853 O O . ARG G 1 141 ? 55.850 130.259 -2.055 1.00 27.20 242 ARG G O 1
ATOM 7861 N N . LEU G 1 142 ? 55.923 128.663 -3.649 1.00 27.48 243 LEU G N 1
ATOM 7862 C CA . LEU G 1 142 ? 56.737 127.704 -2.868 1.00 27.10 243 LEU G CA 1
ATOM 7863 C C . LEU G 1 142 ? 58.138 127.845 -3.416 1.00 27.41 243 LEU G C 1
ATOM 7864 O O . LEU G 1 142 ? 58.301 127.821 -4.658 1.00 25.57 243 LEU G O 1
ATOM 7869 N N . GLU G 1 143 ? 59.135 127.998 -2.544 1.00 26.65 244 GLU G N 1
ATOM 7870 C CA . GLU G 1 143 ? 60.520 128.232 -3.023 1.00 27.54 244 GLU G CA 1
ATOM 7871 C C . GLU G 1 143 ? 61.453 127.360 -2.230 1.00 27.14 244 GLU G C 1
ATOM 7872 O O . GLU G 1 143 ? 61.266 127.224 -1.027 1.00 27.64 244 GLU G O 1
ATOM 7878 N N . GLY G 1 144 ? 62.510 126.829 -2.849 1.00 26.70 245 GLY G N 1
ATOM 7879 C CA . GLY G 1 144 ? 63.408 125.966 -2.074 1.00 24.57 245 GLY G CA 1
ATOM 7880 C C . GLY G 1 144 ? 64.649 125.655 -2.845 1.00 23.48 245 GLY G C 1
ATOM 7881 O O . GLY G 1 144 ? 64.687 125.790 -4.069 1.00 21.49 245 GLY G O 1
ATOM 7882 N N . ARG G 1 145 ? 65.686 125.250 -2.124 1.00 22.83 246 ARG G N 1
ATOM 7883 C CA . ARG G 1 145 ? 66.910 124.832 -2.774 1.00 23.19 246 ARG G CA 1
ATOM 7884 C C . ARG G 1 145 ? 67.336 123.567 -2.054 1.00 25.23 246 ARG G C 1
ATOM 7885 O O . ARG G 1 145 ? 67.174 123.449 -0.806 1.00 23.13 246 ARG G O 1
ATOM 7893 N N . PHE G 1 146 ? 67.855 122.607 -2.821 1.00 25.64 247 PHE G N 1
ATOM 7894 C CA . PHE G 1 146 ? 68.342 121.389 -2.188 1.00 29.01 247 PHE G CA 1
ATOM 7895 C C . PHE G 1 146 ? 69.337 120.657 -3.004 1.00 27.91 247 PHE G C 1
ATOM 7896 O O . PHE G 1 146 ? 69.345 120.763 -4.231 1.00 27.88 247 PHE G O 1
ATOM 7904 N N . THR G 1 147 ? 70.213 119.960 -2.321 1.00 27.15 248 THR G N 1
ATOM 7905 C CA . THR G 1 147 ? 71.243 119.212 -3.016 1.00 28.46 248 THR G CA 1
ATOM 7906 C C . THR G 1 147 ? 70.654 117.934 -3.603 1.00 30.45 248 THR G C 1
ATOM 7907 O O . THR G 1 147 ? 69.649 117.417 -3.101 1.00 29.52 248 THR G O 1
ATOM 7911 N N . LYS G 1 148 ? 71.298 117.471 -4.675 1.00 33.05 249 LYS G N 1
ATOM 7912 C CA . LYS G 1 148 ? 71.040 116.194 -5.329 1.00 35.07 249 LYS G CA 1
ATOM 7913 C C . LYS G 1 148 ? 72.169 115.266 -4.924 1.00 36.44 249 LYS G C 1
ATOM 7914 O O . LYS G 1 148 ? 71.916 114.197 -4.398 1.00 37.83 249 LYS G O 1
ATOM 7920 N N . HIS H 1 7 ? 51.554 103.699 -20.265 1.00 46.48 108 HIS H N 1
ATOM 7921 C CA . HIS H 1 7 ? 52.209 105.016 -20.099 1.00 45.74 108 HIS H CA 1
ATOM 7922 C C . HIS H 1 7 ? 53.254 105.264 -21.210 1.00 45.17 108 HIS H C 1
ATOM 7923 O O . HIS H 1 7 ? 54.240 104.521 -21.351 1.00 45.57 108 HIS H O 1
ATOM 7930 N N . ARG H 1 8 ? 53.008 106.288 -22.024 1.00 43.46 109 ARG H N 1
ATOM 7931 C CA . ARG H 1 8 ? 53.840 106.545 -23.190 1.00 41.95 109 ARG H CA 1
ATOM 7932 C C . ARG H 1 8 ? 54.186 108.026 -23.270 1.00 40.05 109 ARG H C 1
ATOM 7933 O O . ARG H 1 8 ? 53.292 108.873 -23.328 1.00 39.81 109 ARG H O 1
ATOM 7941 N N . HIS H 1 9 ? 55.479 108.325 -23.277 1.00 36.26 110 HIS H N 1
ATOM 7942 C CA . HIS H 1 9 ? 55.905 109.676 -23.312 1.00 35.44 110 HIS H CA 1
ATOM 7943 C C . HIS H 1 9 ? 56.480 109.938 -24.694 1.00 32.78 110 HIS H C 1
ATOM 7944 O O . HIS H 1 9 ? 57.366 109.231 -25.125 1.00 32.83 110 HIS H O 1
ATOM 7951 N N . THR H 1 10 ? 55.940 110.932 -25.382 1.00 28.87 111 THR H N 1
ATOM 7952 C CA . THR H 1 10 ? 56.542 111.435 -26.624 1.00 27.26 111 THR H CA 1
ATOM 7953 C C . THR H 1 10 ? 56.712 112.942 -26.440 1.00 26.26 111 THR H C 1
ATOM 7954 O O . THR H 1 10 ? 56.249 113.537 -25.439 1.00 23.75 111 THR H O 1
ATOM 7958 N N . CYS H 1 11 ? 57.375 113.565 -27.397 1.00 26.31 112 CYS H N 1
ATOM 7959 C CA . CYS H 1 11 ? 57.598 115.032 -27.305 1.00 27.19 112 CYS H CA 1
ATOM 7960 C C . CYS H 1 11 ? 57.848 115.661 -28.647 1.00 27.25 112 CYS H C 1
ATOM 7961 O O . CYS H 1 11 ? 58.200 114.963 -29.625 1.00 26.83 112 CYS H O 1
ATOM 7964 N N . LYS H 1 12 ? 57.611 116.969 -28.711 1.00 26.37 113 LYS H N 1
ATOM 7965 C CA . LYS H 1 12 ? 57.814 117.725 -29.942 1.00 26.72 113 LYS H CA 1
ATOM 7966 C C . LYS H 1 12 ? 58.774 118.822 -29.564 1.00 24.97 113 LYS H C 1
ATOM 7967 O O . LYS H 1 12 ? 58.502 119.639 -28.642 1.00 22.15 113 LYS H O 1
ATOM 7973 N N . VAL H 1 13 ? 59.900 118.816 -30.255 1.00 24.72 114 VAL H N 1
ATOM 7974 C CA . VAL H 1 13 ? 60.937 119.846 -30.020 1.00 24.01 114 VAL H CA 1
ATOM 7975 C C . VAL H 1 13 ? 60.531 121.023 -30.906 1.00 24.95 114 VAL H C 1
ATOM 7976 O O . VAL H 1 13 ? 60.387 120.905 -32.170 1.00 24.95 114 VAL H O 1
ATOM 7988 N N . VAL H 1 15 ? 61.843 124.461 -30.411 1.00 21.88 116 VAL H N 1
ATOM 7989 C CA . VAL H 1 15 ? 62.902 125.451 -30.483 1.00 18.71 116 VAL H CA 1
ATOM 7990 C C . VAL H 1 15 ? 64.240 124.747 -30.089 1.00 18.72 116 VAL H C 1
ATOM 7991 O O . VAL H 1 15 ? 64.321 123.991 -29.119 1.00 17.36 116 VAL H O 1
ATOM 7995 N N . LEU H 1 16 ? 65.247 124.913 -30.901 1.00 19.07 117 LEU H N 1
ATOM 7996 C CA . LEU H 1 16 ? 66.586 124.486 -30.463 1.00 16.68 117 LEU H CA 1
ATOM 7997 C C . LEU H 1 16 ? 67.619 125.423 -31.112 1.00 18.41 117 LEU H C 1
ATOM 7998 O O . LEU H 1 16 ? 67.896 125.301 -32.271 1.00 13.31 117 LEU H O 1
ATOM 8003 N N . LYS H 1 17 ? 68.179 126.371 -30.333 1.00 19.27 118 LYS H N 1
ATOM 8004 C CA . LYS H 1 17 ? 68.876 127.497 -30.915 1.00 21.02 118 LYS H CA 1
ATOM 8005 C C . LYS H 1 17 ? 69.816 128.051 -29.909 1.00 22.09 118 LYS H C 1
ATOM 8006 O O . LYS H 1 17 ? 69.598 127.928 -28.693 1.00 21.53 118 LYS H O 1
ATOM 8012 N N . GLU H 1 18 ? 70.901 128.653 -30.402 1.00 23.25 119 GLU H N 1
ATOM 8013 C CA . GLU H 1 18 ? 71.635 129.539 -29.521 1.00 22.66 119 GLU H CA 1
ATOM 8014 C C . GLU H 1 18 ? 71.170 130.948 -29.670 1.00 22.01 119 GLU H C 1
ATOM 8015 O O . GLU H 1 18 ? 70.643 131.317 -30.718 1.00 19.37 119 GLU H O 1
ATOM 8021 N N . GLU H 1 19 ? 71.330 131.729 -28.590 1.00 21.33 120 GLU H N 1
ATOM 8022 C CA . GLU H 1 19 ? 70.871 133.106 -28.570 1.00 22.88 120 GLU H CA 1
ATOM 8023 C C . GLU H 1 19 ? 71.620 133.857 -27.493 1.00 23.99 120 GLU H C 1
ATOM 8024 O O . GLU H 1 19 ? 72.338 133.240 -26.675 1.00 23.49 120 GLU H O 1
ATOM 8030 N N . ALA H 1 20 ? 71.458 135.184 -27.429 1.00 24.04 121 ALA H N 1
ATOM 8031 C CA . ALA H 1 20 ? 72.036 135.956 -26.306 1.00 23.44 121 ALA H CA 1
ATOM 8032 C C . ALA H 1 20 ? 71.326 135.625 -25.010 1.00 22.77 121 ALA H C 1
ATOM 8033 O O . ALA H 1 20 ? 70.080 135.464 -24.945 1.00 22.05 121 ALA H O 1
ATOM 8035 N N . ALA H 1 21 ? 72.077 135.549 -23.936 1.00 21.31 122 ALA H N 1
ATOM 8036 C CA . ALA H 1 21 ? 71.454 135.313 -22.657 1.00 22.34 122 ALA H CA 1
ATOM 8037 C C . ALA H 1 21 ? 70.348 136.350 -22.309 1.00 23.63 122 ALA H C 1
ATOM 8038 O O . ALA H 1 21 ? 69.277 135.996 -21.807 1.00 23.82 122 ALA H O 1
ATOM 8040 N N . GLY H 1 22 ? 70.609 137.629 -22.559 1.00 25.87 123 GLY H N 1
ATOM 8041 C CA . GLY H 1 22 ? 69.683 138.683 -22.098 1.00 27.52 123 GLY H CA 1
ATOM 8042 C C . GLY H 1 22 ? 69.731 138.818 -20.580 1.00 29.35 123 GLY H C 1
ATOM 8043 O O . GLY H 1 22 ? 70.410 138.041 -19.893 1.00 28.55 123 GLY H O 1
ATOM 8044 N N . SER H 1 23 ? 69.021 139.817 -20.035 1.00 30.03 124 SER H N 1
ATOM 8045 C CA . SER H 1 23 ? 68.950 140.043 -18.579 1.00 31.05 124 SER H CA 1
ATOM 8046 C C . SER H 1 23 ? 68.516 138.834 -17.791 1.00 30.38 124 SER H C 1
ATOM 8047 O O . SER H 1 23 ? 69.078 138.521 -16.743 1.00 28.57 124 SER H O 1
ATOM 8050 N N . GLU H 1 24 ? 67.486 138.141 -18.284 1.00 30.07 125 GLU H N 1
ATOM 8051 C CA . GLU H 1 24 ? 66.966 136.969 -17.561 1.00 31.53 125 GLU H CA 1
ATOM 8052 C C . GLU H 1 24 ? 67.975 135.866 -17.343 1.00 28.44 125 GLU H C 1
ATOM 8053 O O . GLU H 1 24 ? 68.170 135.415 -16.223 1.00 28.75 125 GLU H O 1
ATOM 8059 N N . ARG H 1 25 ? 68.562 135.372 -18.423 1.00 28.00 126 ARG H N 1
ATOM 8060 C CA . ARG H 1 25 ? 69.479 134.247 -18.308 1.00 26.97 126 ARG H CA 1
ATOM 8061 C C . ARG H 1 25 ? 70.808 134.730 -17.754 1.00 25.54 126 ARG H C 1
ATOM 8062 O O . ARG H 1 25 ? 71.551 133.959 -17.142 1.00 26.14 126 ARG H O 1
ATOM 8070 N N . ALA H 1 26 ? 71.160 135.976 -18.019 1.00 25.31 127 ALA H N 1
ATOM 8071 C CA . ALA H 1 26 ? 72.395 136.507 -17.425 1.00 24.61 127 ALA H CA 1
ATOM 8072 C C . ALA H 1 26 ? 72.353 136.349 -15.895 1.00 25.47 127 ALA H C 1
ATOM 8073 O O . ALA H 1 26 ? 73.360 135.966 -15.305 1.00 25.18 127 ALA H O 1
ATOM 8075 N N . LEU H 1 27 ? 71.189 136.563 -15.259 1.00 25.54 128 LEU H N 1
ATOM 8076 C CA . LEU H 1 27 ? 71.025 136.442 -13.801 1.00 26.56 128 LEU H CA 1
ATOM 8077 C C . LEU H 1 27 ? 70.871 134.988 -13.373 1.00 27.34 128 LEU H C 1
ATOM 8078 O O . LEU H 1 27 ? 71.459 134.560 -12.368 1.00 28.42 128 LEU H O 1
ATOM 8083 N N . ALA H 1 28 ? 70.036 134.234 -14.101 1.00 26.31 129 ALA H N 1
ATOM 8084 C CA . ALA H 1 28 ? 69.815 132.863 -13.780 1.00 26.44 129 ALA H CA 1
ATOM 8085 C C . ALA H 1 28 ? 71.143 132.075 -13.848 1.00 26.41 129 ALA H C 1
ATOM 8086 O O . ALA H 1 28 ? 71.389 131.210 -12.990 1.00 26.96 129 ALA H O 1
ATOM 8088 N N . LEU H 1 29 ? 71.994 132.408 -14.836 1.00 25.58 130 LEU H N 1
ATOM 8089 C CA . LEU H 1 29 ? 73.133 131.561 -15.193 1.00 24.28 130 LEU H CA 1
ATOM 8090 C C . LEU H 1 29 ? 74.490 132.209 -14.831 1.00 26.89 130 LEU H C 1
ATOM 8091 O O . LEU H 1 29 ? 75.556 131.632 -15.070 1.00 27.45 130 LEU H O 1
ATOM 8096 N N . ASP H 1 30 ? 74.431 133.412 -14.286 1.00 27.40 131 ASP H N 1
ATOM 8097 C CA . ASP H 1 30 ? 75.614 134.124 -13.818 1.00 30.47 131 ASP H CA 1
ATOM 8098 C C . ASP H 1 30 ? 76.506 134.439 -14.985 1.00 30.00 131 ASP H C 1
ATOM 8099 O O . ASP H 1 30 ? 77.669 133.980 -15.010 1.00 29.43 131 ASP H O 1
ATOM 8112 N N . ARG H 1 32 ? 77.173 137.261 -18.802 1.00 26.28 133 ARG H N 1
ATOM 8113 C CA . ARG H 1 32 ? 76.897 138.559 -19.386 1.00 26.43 133 ARG H CA 1
ATOM 8114 C C . ARG H 1 32 ? 75.661 138.468 -20.295 1.00 28.75 133 ARG H C 1
ATOM 8115 O O . ARG H 1 32 ? 75.366 137.407 -20.897 1.00 26.45 133 ARG H O 1
ATOM 8123 N N . GLU H 1 33 ? 74.896 139.560 -20.388 1.00 29.90 134 GLU H N 1
ATOM 8124 C CA . GLU H 1 33 ? 73.703 139.517 -21.261 1.00 30.93 134 GLU H CA 1
ATOM 8125 C C . GLU H 1 33 ? 74.056 139.189 -22.696 1.00 30.22 134 GLU H C 1
ATOM 8126 O O . GLU H 1 33 ? 73.251 138.644 -23.412 1.00 31.11 134 GLU H O 1
ATOM 8132 N N . GLY H 1 34 ? 75.284 139.473 -23.106 1.00 30.56 135 GLY H N 1
ATOM 8133 C CA . GLY H 1 34 ? 75.669 139.273 -24.502 1.00 29.08 135 GLY H CA 1
ATOM 8134 C C . GLY H 1 34 ? 76.247 137.895 -24.794 1.00 28.95 135 GLY H C 1
ATOM 8135 O O . GLY H 1 34 ? 76.443 137.529 -25.953 1.00 30.00 135 GLY H O 1
ATOM 8136 N N . GLN H 1 35 ? 76.499 137.111 -23.758 1.00 26.80 136 GLN H N 1
ATOM 8137 C CA . GLN H 1 35 ? 77.118 135.783 -23.955 1.00 25.80 136 GLN H CA 1
ATOM 8138 C C . GLN H 1 35 ? 76.078 134.813 -24.425 1.00 25.44 136 GLN H C 1
ATOM 8139 O O . GLN H 1 35 ? 74.876 134.964 -24.087 1.00 24.76 136 GLN H O 1
ATOM 8145 N N . ARG H 1 36 ? 76.517 133.794 -25.178 1.00 24.52 137 ARG H N 1
ATOM 8146 C CA . ARG H 1 36 ? 75.563 132.946 -25.926 1.00 23.58 137 ARG H CA 1
ATOM 8147 C C . ARG H 1 36 ? 75.110 131.799 -25.031 1.00 22.80 137 ARG H C 1
ATOM 8148 O O . ARG H 1 36 ? 75.918 131.199 -24.309 1.00 21.22 137 ARG H O 1
ATOM 8156 N N . VAL H 1 37 ? 73.825 131.511 -25.071 1.00 20.91 138 VAL H N 1
ATOM 8157 C CA . VAL H 1 37 ? 73.296 130.388 -24.301 1.00 21.16 138 VAL H CA 1
ATOM 8158 C C . VAL H 1 37 ? 72.551 129.490 -25.274 1.00 19.39 138 VAL H C 1
ATOM 8159 O O . VAL H 1 37 ? 72.171 129.974 -26.300 1.00 18.49 138 VAL H O 1
ATOM 8163 N N . PHE H 1 38 ? 72.254 128.258 -24.873 1.00 15.75 139 PHE H N 1
ATOM 8164 C CA . PHE H 1 38 ? 71.500 127.332 -25.717 1.00 18.44 139 PHE H CA 1
ATOM 8165 C C . PHE H 1 38 ? 70.070 127.284 -25.140 1.00 17.23 139 PHE H C 1
ATOM 8166 O O . PHE H 1 38 ? 69.859 127.391 -23.894 1.00 17.61 139 PHE H O 1
ATOM 8174 N N . HIS H 1 39 ? 69.087 127.156 -26.020 1.00 18.81 140 HIS H N 1
ATOM 8175 C CA . HIS H 1 39 ? 67.694 127.240 -25.568 1.00 18.44 140 HIS H CA 1
ATOM 8176 C C . HIS H 1 39 ? 66.970 126.176 -26.300 1.00 19.57 140 HIS H C 1
ATOM 8177 O O . HIS H 1 39 ? 67.071 126.090 -27.542 1.00 20.15 140 HIS H O 1
ATOM 8184 N N . SER H 1 40 ? 66.224 125.352 -25.562 1.00 18.22 141 SER H N 1
ATOM 8185 C CA . SER H 1 40 ? 65.338 124.391 -26.162 1.00 18.37 141 SER H CA 1
ATOM 8186 C C . SER H 1 40 ? 63.893 124.680 -25.610 1.00 18.84 141 SER H C 1
ATOM 8187 O O . SER H 1 40 ? 63.713 124.976 -24.407 1.00 19.61 141 SER H O 1
ATOM 8190 N N . LEU H 1 41 ? 62.901 124.548 -26.473 1.00 19.54 142 LEU H N 1
ATOM 8191 C CA . LEU H 1 41 ? 61.527 124.534 -26.045 1.00 19.36 142 LEU H CA 1
ATOM 8192 C C . LEU H 1 41 ? 60.913 123.214 -26.528 1.00 18.97 142 LEU H C 1
ATOM 8193 O O . LEU H 1 41 ? 60.902 122.939 -27.732 1.00 19.09 142 LEU H O 1
ATOM 8198 N N . ILE H 1 42 ? 60.420 122.407 -25.585 1.00 17.02 143 ILE H N 1
ATOM 8199 C CA . ILE H 1 42 ? 59.889 121.074 -25.912 1.00 18.61 143 ILE H CA 1
ATOM 8200 C C . ILE H 1 42 ? 58.482 120.885 -25.304 1.00 18.70 143 ILE H C 1
ATOM 8201 O O . ILE H 1 42 ? 58.301 121.253 -24.153 1.00 19.53 143 ILE H O 1
ATOM 8206 N N . VAL H 1 43 ? 57.496 120.408 -26.077 1.00 18.40 144 VAL H N 1
ATOM 8207 C CA . VAL H 1 43 ? 56.172 119.975 -25.524 1.00 19.74 144 VAL H CA 1
ATOM 8208 C C . VAL H 1 43 ? 56.233 118.478 -25.317 1.00 18.15 144 VAL H C 1
ATOM 8209 O O . VAL H 1 43 ? 56.463 117.727 -26.203 1.00 16.63 144 VAL H O 1
ATOM 8213 N N . HIS H 1 44 ? 56.117 118.081 -24.088 1.00 20.82 145 HIS H N 1
ATOM 8214 C CA . HIS H 1 44 ? 56.027 116.706 -23.620 1.00 19.02 145 HIS H CA 1
ATOM 8215 C C . HIS H 1 44 ? 54.547 116.202 -23.553 1.00 20.79 145 HIS H C 1
ATOM 8216 O O . HIS H 1 44 ? 53.690 116.897 -23.045 1.00 20.70 145 HIS H O 1
ATOM 8223 N N . PHE H 1 45 ? 54.279 114.980 -24.002 1.00 19.48 146 PHE H N 1
ATOM 8224 C CA . PHE H 1 45 ? 52.930 114.447 -24.083 1.00 22.24 146 PHE H CA 1
ATOM 8225 C C . PHE H 1 45 ? 52.971 113.143 -23.280 1.00 25.00 146 PHE H C 1
ATOM 8226 O O . PHE H 1 45 ? 53.993 112.476 -23.249 1.00 24.02 146 PHE H O 1
ATOM 8234 N N . GLU H 1 46 ? 51.864 112.801 -22.638 1.00 26.06 147 GLU H N 1
ATOM 8235 C CA . GLU H 1 46 ? 51.671 111.495 -22.066 1.00 30.13 147 GLU H CA 1
ATOM 8236 C C . GLU H 1 46 ? 50.454 110.886 -22.760 1.00 31.10 147 GLU H C 1
ATOM 8237 O O . GLU H 1 46 ? 49.360 111.468 -22.773 1.00 31.08 147 GLU H O 1
ATOM 8243 N N . ASN H 1 47 ? 50.656 109.748 -23.428 1.00 33.07 148 ASN H N 1
ATOM 8244 C CA . ASN H 1 47 ? 49.601 109.115 -24.204 1.00 33.66 148 ASN H CA 1
ATOM 8245 C C . ASN H 1 47 ? 48.939 110.132 -25.129 1.00 33.22 148 ASN H C 1
ATOM 8246 O O . ASN H 1 47 ? 47.686 110.255 -25.165 1.00 32.48 148 ASN H O 1
ATOM 8251 N N . ASP H 1 48 ? 49.781 110.884 -25.849 1.00 30.14 149 ASP H N 1
ATOM 8252 C CA . ASP H 1 48 ? 49.299 111.831 -26.849 1.00 30.25 149 ASP H CA 1
ATOM 8253 C C . ASP H 1 48 ? 48.615 113.114 -26.339 1.00 27.81 149 ASP H C 1
ATOM 8254 O O . ASP H 1 48 ? 48.167 113.913 -27.141 1.00 28.50 149 ASP H O 1
ATOM 8259 N N . ILE H 1 49 ? 48.590 113.326 -25.034 1.00 25.91 150 ILE H N 1
ATOM 8260 C CA . ILE H 1 49 ? 47.991 114.527 -24.477 1.00 24.53 150 ILE H CA 1
ATOM 8261 C C . ILE H 1 49 ? 49.096 115.394 -23.908 1.00 23.96 150 ILE H C 1
ATOM 8262 O O . ILE H 1 49 ? 49.872 114.897 -23.079 1.00 22.68 150 ILE H O 1
ATOM 8267 N N . PRO H 1 50 ? 49.132 116.697 -24.281 1.00 21.91 151 PRO H N 1
ATOM 8268 C CA . PRO H 1 50 ? 50.177 117.557 -23.740 1.00 22.10 151 PRO H CA 1
ATOM 8269 C C . PRO H 1 50 ? 50.152 117.682 -22.176 1.00 21.66 151 PRO H C 1
ATOM 8270 O O . PRO H 1 50 ? 49.081 117.940 -21.568 1.00 21.61 151 PRO H O 1
ATOM 8274 N N . VAL H 1 51 ? 51.315 117.513 -21.552 1.00 21.06 152 VAL H N 1
ATOM 8275 C CA . VAL H 1 51 ? 51.432 117.577 -20.103 1.00 21.29 152 VAL H CA 1
ATOM 8276 C C . VAL H 1 51 ? 52.424 118.608 -19.642 1.00 22.56 152 VAL H C 1
ATOM 8277 O O . VAL H 1 51 ? 52.360 119.030 -18.464 1.00 23.18 152 VAL H O 1
ATOM 8281 N N . GLN H 1 52 ? 53.365 119.026 -20.507 1.00 21.74 153 GLN H N 1
ATOM 8282 C CA . GLN H 1 52 ? 54.368 120.027 -20.025 1.00 21.29 153 GLN H CA 1
ATOM 8283 C C . GLN H 1 52 ? 54.935 120.831 -21.172 1.00 20.33 153 GLN H C 1
ATOM 8284 O O . GLN H 1 52 ? 55.205 120.243 -22.175 1.00 20.07 153 GLN H O 1
ATOM 8290 N N . ILE H 1 53 ? 55.106 122.160 -21.040 1.00 20.92 154 ILE H N 1
ATOM 8291 C CA . ILE H 1 53 ? 55.966 122.879 -21.974 1.00 21.75 154 ILE H CA 1
ATOM 8292 C C . ILE H 1 53 ? 57.283 123.042 -21.211 1.00 21.40 154 ILE H C 1
ATOM 8293 O O . ILE H 1 53 ? 57.279 123.609 -20.084 1.00 20.68 154 ILE H O 1
ATOM 8298 N N . GLU H 1 54 ? 58.366 122.519 -21.752 1.00 20.75 155 GLU H N 1
ATOM 8299 C CA . GLU H 1 54 ? 59.645 122.718 -21.011 1.00 19.49 155 GLU H CA 1
ATOM 8300 C C . GLU H 1 54 ? 60.498 123.768 -21.732 1.00 21.42 155 GLU H C 1
ATOM 8301 O O . GLU H 1 54 ? 60.954 123.513 -22.846 1.00 18.66 155 GLU H O 1
ATOM 8307 N N . ASP H 1 55 ? 60.687 124.948 -21.117 1.00 21.28 156 ASP H N 1
ATOM 8308 C CA . ASP H 1 55 ? 61.374 126.021 -21.805 1.00 22.00 156 ASP H CA 1
ATOM 8309 C C . ASP H 1 55 ? 62.724 126.098 -21.068 1.00 20.80 156 ASP H C 1
ATOM 8310 O O . ASP H 1 55 ? 62.774 126.560 -19.903 1.00 20.87 156 ASP H O 1
ATOM 8315 N N . ARG H 1 56 ? 63.793 125.617 -21.710 1.00 19.48 157 ARG H N 1
ATOM 8316 C CA . ARG H 1 56 ? 65.050 125.398 -20.992 1.00 19.32 157 ARG H CA 1
ATOM 8317 C C . ARG H 1 56 ? 66.262 126.095 -21.630 1.00 20.32 157 ARG H C 1
ATOM 8318 O O . ARG H 1 56 ? 66.382 126.087 -22.846 1.00 19.57 157 ARG H O 1
ATOM 8326 N N . PHE H 1 57 ? 67.120 126.701 -20.783 1.00 19.00 158 PHE H N 1
ATOM 8327 C CA . PHE H 1 57 ? 68.317 127.378 -21.185 1.00 20.29 158 PHE H CA 1
ATOM 8328 C C . PHE H 1 57 ? 69.553 126.709 -20.564 1.00 18.52 158 PHE H C 1
ATOM 8329 O O . PHE H 1 57 ? 69.515 126.331 -19.408 1.00 17.39 158 PHE H O 1
ATOM 8337 N N . VAL H 1 58 ? 70.627 126.580 -21.345 1.00 20.04 159 VAL H N 1
ATOM 8338 C CA . VAL H 1 58 ? 71.809 125.834 -20.967 1.00 19.54 159 VAL H CA 1
ATOM 8339 C C . VAL H 1 58 ? 73.060 126.665 -21.293 1.00 20.74 159 VAL H C 1
ATOM 8340 O O . VAL H 1 58 ? 73.167 127.338 -22.323 1.00 20.52 159 VAL H O 1
ATOM 8344 N N . ASN H 1 59 ? 73.972 126.610 -20.367 1.00 20.95 160 ASN H N 1
ATOM 8345 C CA . ASN H 1 59 ? 75.270 127.223 -20.435 1.00 23.47 160 ASN H CA 1
ATOM 8346 C C . ASN H 1 59 ? 76.009 126.535 -21.491 1.00 23.19 160 ASN H C 1
ATOM 8347 O O . ASN H 1 59 ? 76.277 125.306 -21.354 1.00 24.60 160 ASN H O 1
ATOM 8352 N N . ALA H 1 60 ? 76.289 127.257 -22.574 1.00 28.36 161 ALA H N 1
ATOM 8353 C CA . ALA H 1 60 ? 77.019 126.693 -23.734 1.00 27.12 161 ALA H CA 1
ATOM 8354 C C . ALA H 1 60 ? 78.419 126.182 -23.409 1.00 29.87 161 ALA H C 1
ATOM 8355 O O . ALA H 1 60 ? 78.872 125.270 -24.087 1.00 29.28 161 ALA H O 1
ATOM 8357 N N . GLN H 1 61 ? 79.067 126.734 -22.361 1.00 31.47 162 GLN H N 1
ATOM 8358 C CA . GLN H 1 61 ? 80.374 126.244 -21.890 1.00 33.68 162 GLN H CA 1
ATOM 8359 C C . GLN H 1 61 ? 80.293 124.862 -21.267 1.00 32.51 162 GLN H C 1
ATOM 8360 O O . GLN H 1 61 ? 81.174 124.062 -21.523 1.00 31.83 162 GLN H O 1
ATOM 8366 N N . VAL H 1 62 ? 79.247 124.575 -20.486 1.00 31.18 163 VAL H N 1
ATOM 8367 C CA . VAL H 1 62 ? 79.171 123.310 -19.702 1.00 31.25 163 VAL H CA 1
ATOM 8368 C C . VAL H 1 62 ? 78.807 122.149 -20.649 1.00 30.39 163 VAL H C 1
ATOM 8369 O O . VAL H 1 62 ? 79.338 120.995 -20.535 1.00 29.04 163 VAL H O 1
ATOM 8373 N N . ALA H 1 63 ? 77.892 122.452 -21.589 1.00 28.69 164 ALA H N 1
ATOM 8374 C CA . ALA H 1 63 ? 77.320 121.401 -22.445 1.00 27.93 164 ALA H CA 1
ATOM 8375 C C . ALA H 1 63 ? 77.444 121.845 -23.898 1.00 27.21 164 ALA H C 1
ATOM 8376 O O . ALA H 1 63 ? 76.481 122.292 -24.546 1.00 24.07 164 ALA H O 1
ATOM 8378 N N . PRO H 1 64 ? 78.662 121.804 -24.415 1.00 26.18 165 PRO H N 1
ATOM 8379 C CA . PRO H 1 64 ? 78.831 122.394 -25.730 1.00 26.22 165 PRO H CA 1
ATOM 8380 C C . PRO H 1 64 ? 78.038 121.721 -26.842 1.00 25.52 165 PRO H C 1
ATOM 8381 O O . PRO H 1 64 ? 77.778 122.363 -27.869 1.00 27.31 165 PRO H O 1
ATOM 8385 N N . ASP H 1 65 ? 77.689 120.440 -26.668 1.00 25.25 166 ASP H N 1
ATOM 8386 C CA . ASP H 1 65 ? 76.992 119.651 -27.677 1.00 25.84 166 ASP H CA 1
ATOM 8387 C C . ASP H 1 65 ? 75.499 119.512 -27.346 1.00 26.04 166 ASP H C 1
ATOM 8388 O O . ASP H 1 65 ? 74.809 118.686 -27.935 1.00 26.90 166 ASP H O 1
ATOM 8393 N N . TYR H 1 66 ? 74.986 120.372 -26.473 1.00 25.41 167 TYR H N 1
ATOM 8394 C CA . TYR H 1 66 ? 73.555 120.346 -26.148 1.00 25.22 167 TYR H CA 1
ATOM 8395 C C . TYR H 1 66 ? 72.646 120.373 -27.414 1.00 26.70 167 TYR H C 1
ATOM 8396 O O . TYR H 1 66 ? 71.693 119.571 -27.580 1.00 28.02 167 TYR H O 1
ATOM 8405 N N . LEU H 1 67 ? 72.941 121.259 -28.326 1.00 26.11 168 LEU H N 1
ATOM 8406 C CA . LEU H 1 67 ? 72.064 121.432 -29.439 1.00 26.61 168 LEU H CA 1
ATOM 8407 C C . LEU H 1 67 ? 72.190 120.363 -30.549 1.00 27.45 168 LEU H C 1
ATOM 8408 O O . LEU H 1 67 ? 71.369 120.364 -31.463 1.00 26.83 168 LEU H O 1
ATOM 8413 N N . LYS H 1 68 ? 73.159 119.447 -30.382 1.00 28.02 169 LYS H N 1
ATOM 8414 C CA . LYS H 1 68 ? 73.450 118.322 -31.267 1.00 28.25 169 LYS H CA 1
ATOM 8415 C C . LYS H 1 68 ? 72.600 117.125 -30.936 1.00 29.42 169 LYS H C 1
ATOM 8416 O O . LYS H 1 68 ? 72.574 116.165 -31.699 1.00 30.66 169 LYS H O 1
ATOM 8422 N N . GLN H 1 69 ? 71.880 117.167 -29.819 1.00 28.53 170 GLN H N 1
ATOM 8423 C CA . GLN H 1 69 ? 71.138 116.002 -29.325 1.00 30.32 170 GLN H CA 1
ATOM 8424 C C . GLN H 1 69 ? 69.746 115.872 -29.959 1.00 30.88 170 GLN H C 1
ATOM 8425 O O . GLN H 1 69 ? 69.175 116.886 -30.401 1.00 31.88 170 GLN H O 1
ATOM 8431 N N . ASP H 1 70 ? 69.241 114.637 -30.042 1.00 31.19 171 ASP H N 1
ATOM 8432 C CA . ASP H 1 70 ? 67.884 114.398 -30.505 1.00 31.19 171 ASP H CA 1
ATOM 8433 C C . ASP H 1 70 ? 67.011 114.110 -29.281 1.00 29.86 171 ASP H C 1
ATOM 8434 O O . ASP H 1 70 ? 67.052 113.012 -28.682 1.00 28.22 171 ASP H O 1
ATOM 8439 N N . PHE H 1 71 ? 66.226 115.115 -28.885 1.00 29.16 172 PHE H N 1
ATOM 8440 C CA . PHE H 1 71 ? 65.544 115.010 -27.571 1.00 28.10 172 PHE H CA 1
ATOM 8441 C C . PHE H 1 71 ? 64.250 114.193 -27.617 1.00 28.42 172 PHE H C 1
ATOM 8442 O O . PHE H 1 71 ? 63.547 114.023 -26.616 1.00 28.58 172 PHE H O 1
ATOM 8450 N N . THR H 1 72 ? 63.937 113.631 -28.786 1.00 30.78 173 THR H N 1
ATOM 8451 C CA . THR H 1 72 ? 62.870 112.621 -28.869 1.00 32.35 173 THR H CA 1
ATOM 8452 C C . THR H 1 72 ? 63.389 111.288 -28.298 1.00 33.19 173 THR H C 1
ATOM 8453 O O . THR H 1 72 ? 62.631 110.403 -27.953 1.00 33.48 173 THR H O 1
ATOM 8457 N N . LEU H 1 73 ? 64.702 111.165 -28.148 1.00 34.44 174 LEU H N 1
ATOM 8458 C CA . LEU H 1 73 ? 65.299 109.920 -27.648 1.00 34.55 174 LEU H CA 1
ATOM 8459 C C . LEU H 1 73 ? 65.571 110.010 -26.137 1.00 34.34 174 LEU H C 1
ATOM 8460 O O . LEU H 1 73 ? 65.510 109.027 -25.404 1.00 32.34 174 LEU H O 1
ATOM 8465 N N . GLN H 1 74 ? 65.796 111.234 -25.666 1.00 33.54 175 GLN H N 1
ATOM 8466 C CA . GLN H 1 74 ? 66.346 111.446 -24.348 1.00 32.71 175 GLN H CA 1
ATOM 8467 C C . GLN H 1 74 ? 65.868 112.826 -23.868 1.00 31.72 175 GLN H C 1
ATOM 8468 O O . GLN H 1 74 ? 65.752 113.749 -24.681 1.00 31.47 175 GLN H O 1
ATOM 8474 N N . THR H 1 75 ? 65.538 112.976 -22.593 1.00 30.09 176 THR H N 1
ATOM 8475 C CA . THR H 1 75 ? 65.182 114.320 -22.131 1.00 30.03 176 THR H CA 1
ATOM 8476 C C . THR H 1 75 ? 66.456 115.206 -22.056 1.00 27.82 176 THR H C 1
ATOM 8477 O O . THR H 1 75 ? 67.546 114.688 -21.898 1.00 28.43 176 THR H O 1
ATOM 8481 N N . PRO H 1 76 ? 66.319 116.537 -22.190 1.00 25.82 177 PRO H N 1
ATOM 8482 C CA . PRO H 1 76 ? 67.420 117.446 -21.920 1.00 23.17 177 PRO H CA 1
ATOM 8483 C C . PRO H 1 76 ? 68.073 117.235 -20.499 1.00 25.01 177 PRO H C 1
ATOM 8484 O O . PRO H 1 76 ? 69.308 117.264 -20.353 1.00 23.41 177 PRO H O 1
ATOM 8488 N N . TYR H 1 77 ? 67.262 117.061 -19.451 1.00 25.05 178 TYR H N 1
ATOM 8489 C CA . TYR H 1 77 ? 67.835 116.943 -18.131 1.00 26.81 178 TYR H CA 1
ATOM 8490 C C . TYR H 1 77 ? 68.577 115.629 -18.034 1.00 27.72 178 TYR H C 1
ATOM 8491 O O . TYR H 1 77 ? 69.609 115.564 -17.383 1.00 29.23 178 TYR H O 1
ATOM 8500 N N . ALA H 1 78 ? 68.076 114.594 -18.689 1.00 28.23 179 ALA H N 1
ATOM 8501 C CA . ALA H 1 78 ? 68.713 113.276 -18.612 1.00 30.16 179 ALA H CA 1
ATOM 8502 C C . ALA H 1 78 ? 70.053 113.360 -19.294 1.00 30.14 179 ALA H C 1
ATOM 8503 O O . ALA H 1 78 ? 71.050 112.896 -18.744 1.00 31.94 179 ALA H O 1
ATOM 8505 N N . TYR H 1 79 ? 70.098 113.997 -20.474 1.00 28.68 180 TYR H N 1
ATOM 8506 C CA . TYR H 1 79 ? 71.361 114.255 -21.143 1.00 26.66 180 TYR H CA 1
ATOM 8507 C C . TYR H 1 79 ? 72.342 115.044 -20.311 1.00 27.20 180 TYR H C 1
ATOM 8508 O O . TYR H 1 79 ? 73.469 114.594 -20.073 1.00 26.55 180 TYR H O 1
ATOM 8517 N N . LEU H 1 80 ? 71.935 116.252 -19.915 1.00 25.79 181 LEU H N 1
ATOM 8518 C CA . LEU H 1 80 ? 72.727 117.122 -19.083 1.00 26.33 181 LEU H CA 1
ATOM 8519 C C . LEU H 1 80 ? 73.344 116.409 -17.809 1.00 26.81 181 LEU H C 1
ATOM 8520 O O . LEU H 1 80 ? 74.463 116.683 -17.419 1.00 25.15 181 LEU H O 1
ATOM 8525 N N . SER H 1 81 ? 72.582 115.534 -17.163 1.00 28.77 182 SER H N 1
ATOM 8526 C CA . SER H 1 81 ? 73.068 114.768 -15.986 1.00 31.73 182 SER H CA 1
ATOM 8527 C C . SER H 1 81 ? 74.159 113.741 -16.381 1.00 33.80 182 SER H C 1
ATOM 8528 O O . SER H 1 81 ? 74.894 113.190 -15.528 1.00 34.15 182 SER H O 1
ATOM 8531 N N . GLN H 1 82 ? 74.264 113.516 -17.689 1.00 34.83 183 GLN H N 1
ATOM 8532 C CA . GLN H 1 82 ? 75.307 112.696 -18.292 1.00 36.62 183 GLN H CA 1
ATOM 8533 C C . GLN H 1 82 ? 76.503 113.567 -18.653 1.00 35.28 183 GLN H C 1
ATOM 8534 O O . GLN H 1 82 ? 77.651 113.098 -18.654 1.00 35.69 183 GLN H O 1
ATOM 8540 N N . VAL H 1 83 ? 76.303 114.844 -18.905 1.00 34.17 184 VAL H N 1
ATOM 8541 C CA . VAL H 1 83 ? 77.501 115.630 -19.302 1.00 34.16 184 VAL H CA 1
ATOM 8542 C C . VAL H 1 83 ? 78.279 116.210 -18.128 1.00 33.90 184 VAL H C 1
ATOM 8543 O O . VAL H 1 83 ? 79.521 116.438 -18.196 1.00 35.10 184 VAL H O 1
ATOM 8547 N N . ALA H 1 84 ? 77.552 116.415 -17.047 1.00 32.59 185 ALA H N 1
ATOM 8548 C CA . ALA H 1 84 ? 78.099 117.034 -15.845 1.00 32.18 185 ALA H CA 1
ATOM 8549 C C . ALA H 1 84 ? 77.391 116.552 -14.568 1.00 32.23 185 ALA H C 1
ATOM 8550 O O . ALA H 1 84 ? 76.201 116.189 -14.576 1.00 32.02 185 ALA H O 1
ATOM 8552 N N . PRO H 1 85 ? 78.132 116.511 -13.451 1.00 31.29 186 PRO H N 1
ATOM 8553 C CA . PRO H 1 85 ? 77.447 116.082 -12.233 1.00 30.12 186 PRO H CA 1
ATOM 8554 C C . PRO H 1 85 ? 76.523 117.162 -11.739 1.00 27.66 186 PRO H C 1
ATOM 8555 O O . PRO H 1 85 ? 76.946 118.267 -11.488 1.00 27.98 186 PRO H O 1
ATOM 8559 N N . LEU H 1 86 ? 75.245 116.868 -11.634 1.00 27.91 187 LEU H N 1
ATOM 8560 C CA . LEU H 1 86 ? 74.310 117.906 -11.184 1.00 26.71 187 LEU H CA 1
ATOM 8561 C C . LEU H 1 86 ? 74.147 117.757 -9.680 1.00 26.57 187 LEU H C 1
ATOM 8562 O O . LEU H 1 86 ? 73.663 116.715 -9.241 1.00 27.47 187 LEU H O 1
ATOM 8567 N N . THR H 1 87 ? 74.507 118.796 -8.924 1.00 25.32 188 THR H N 1
ATOM 8568 C CA . THR H 1 87 ? 74.685 118.697 -7.448 1.00 26.47 188 THR H CA 1
ATOM 8569 C C . THR H 1 87 ? 73.674 119.420 -6.595 1.00 26.04 188 THR H C 1
ATOM 8570 O O . THR H 1 87 ? 73.551 119.141 -5.405 1.00 26.70 188 THR H O 1
ATOM 8574 N N . GLU H 1 88 ? 72.929 120.353 -7.185 1.00 25.13 189 GLU H N 1
ATOM 8575 C CA . GLU H 1 88 ? 72.033 121.222 -6.401 1.00 26.07 189 GLU H CA 1
ATOM 8576 C C . GLU H 1 88 ? 70.951 121.811 -7.294 1.00 24.86 189 GLU H C 1
ATOM 8577 O O . GLU H 1 88 ? 71.215 122.191 -8.450 1.00 24.49 189 GLU H O 1
ATOM 8583 N N . GLY H 1 89 ? 69.723 121.883 -6.813 1.00 25.13 190 GLY H N 1
ATOM 8584 C CA . GLY H 1 89 ? 68.692 122.552 -7.620 1.00 24.80 190 GLY H CA 1
ATOM 8585 C C . GLY H 1 89 ? 67.946 123.547 -6.787 1.00 25.62 190 GLY H C 1
ATOM 8586 O O . GLY H 1 89 ? 67.925 123.468 -5.534 1.00 23.98 190 GLY H O 1
ATOM 8587 N N . GLU H 1 90 ? 67.291 124.467 -7.486 1.00 24.43 191 GLU H N 1
ATOM 8588 C CA . GLU H 1 90 ? 66.479 125.482 -6.849 1.00 25.83 191 GLU H CA 1
ATOM 8589 C C . GLU H 1 90 ? 65.112 125.348 -7.560 1.00 26.00 191 GLU H C 1
ATOM 8590 O O . GLU H 1 90 ? 65.099 124.991 -8.752 1.00 25.38 191 GLU H O 1
ATOM 8596 N N . HIS H 1 91 ? 64.011 125.639 -6.873 1.00 23.88 192 HIS H N 1
ATOM 8597 C CA . HIS H 1 91 ? 62.676 125.600 -7.472 1.00 26.19 192 HIS H CA 1
ATOM 8598 C C . HIS H 1 91 ? 61.785 126.761 -6.955 1.00 24.65 192 HIS H C 1
ATOM 8599 O O . HIS H 1 91 ? 61.943 127.226 -5.828 1.00 22.36 192 HIS H O 1
ATOM 8606 N N . VAL H 1 92 ? 60.961 127.329 -7.833 1.00 22.98 193 VAL H N 1
ATOM 8607 C CA . VAL H 1 92 ? 59.930 128.242 -7.449 1.00 22.47 193 VAL H CA 1
ATOM 8608 C C . VAL H 1 92 ? 58.670 127.687 -8.109 1.00 23.03 193 VAL H C 1
ATOM 8609 O O . VAL H 1 92 ? 58.687 127.424 -9.343 1.00 23.70 193 VAL H O 1
ATOM 8613 N N . VAL H 1 93 ? 57.662 127.399 -7.277 1.00 19.84 194 VAL H N 1
ATOM 8614 C CA . VAL H 1 93 ? 56.410 126.781 -7.766 1.00 19.93 194 VAL H CA 1
ATOM 8615 C C . VAL H 1 93 ? 55.234 127.711 -7.510 1.00 20.98 194 VAL H C 1
ATOM 8616 O O . VAL H 1 93 ? 54.967 128.123 -6.292 1.00 20.94 194 VAL H O 1
ATOM 8620 N N . GLU H 1 94 ? 54.430 127.911 -8.576 1.00 21.69 195 GLU H N 1
ATOM 8621 C CA . GLU H 1 94 ? 53.336 128.859 -8.530 1.00 22.04 195 GLU H CA 1
ATOM 8622 C C . GLU H 1 94 ? 52.176 128.298 -9.271 1.00 22.21 195 GLU H C 1
ATOM 8623 O O . GLU H 1 94 ? 52.361 127.431 -10.139 1.00 21.50 195 GLU H O 1
ATOM 8629 N N . ALA H 1 95 ? 50.990 128.823 -8.968 1.00 20.51 196 ALA H N 1
ATOM 8630 C CA . ALA H 1 95 ? 49.798 128.501 -9.815 1.00 19.61 196 ALA H CA 1
ATOM 8631 C C . ALA H 1 95 ? 49.441 129.761 -10.604 1.00 20.15 196 ALA H C 1
ATOM 8632 O O . ALA H 1 95 ? 49.319 130.886 -10.021 1.00 20.02 196 ALA H O 1
ATOM 8634 N N . ILE H 1 96 ? 49.269 129.598 -11.913 1.00 21.42 197 ILE H N 1
ATOM 8635 C CA . ILE H 1 96 ? 49.054 130.764 -12.813 1.00 21.17 197 ILE H CA 1
ATOM 8636 C C . ILE H 1 96 ? 48.091 130.337 -13.963 1.00 19.92 197 ILE H C 1
ATOM 8637 O O . ILE H 1 96 ? 47.735 129.201 -14.058 1.00 20.39 197 ILE H O 1
ATOM 8642 N N . LEU H 1 97 ? 47.657 131.282 -14.776 1.00 19.48 198 LEU H N 1
ATOM 8643 C CA . LEU H 1 97 ? 46.997 131.024 -16.039 1.00 22.42 198 LEU H CA 1
ATOM 8644 C C . LEU H 1 97 ? 48.088 131.132 -17.111 1.00 22.93 198 LEU H C 1
ATOM 8645 O O . LEU H 1 97 ? 48.901 132.093 -17.068 1.00 25.67 198 LEU H O 1
ATOM 8650 N N . ALA H 1 98 ? 48.119 130.180 -18.061 1.00 21.53 199 ALA H N 1
ATOM 8651 C CA . ALA H 1 98 ? 49.084 130.224 -19.187 1.00 21.15 199 ALA H CA 1
ATOM 8652 C C . ALA H 1 98 ? 48.678 131.382 -20.161 1.00 22.29 199 ALA H C 1
ATOM 8653 O O . ALA H 1 98 ? 47.486 131.813 -20.185 1.00 21.75 199 ALA H O 1
ATOM 8655 N N . GLU H 1 99 ? 49.631 131.798 -20.996 1.00 23.41 200 GLU H N 1
ATOM 8656 C CA . GLU H 1 99 ? 49.425 132.800 -22.064 1.00 24.92 200 GLU H CA 1
ATOM 8657 C C . GLU H 1 99 ? 48.681 132.084 -23.164 1.00 26.37 200 GLU H C 1
ATOM 8658 O O . GLU H 1 99 ? 48.687 130.821 -23.237 1.00 24.61 200 GLU H O 1
ATOM 8664 N N . ALA H 1 100 ? 48.070 132.860 -24.054 1.00 25.76 201 ALA H N 1
ATOM 8665 C CA . ALA H 1 100 ? 47.290 132.273 -25.119 1.00 25.82 201 ALA H CA 1
ATOM 8666 C C . ALA H 1 100 ? 48.105 131.253 -25.950 1.00 26.51 201 ALA H C 1
ATOM 8667 O O . ALA H 1 100 ? 47.621 130.165 -26.252 1.00 26.08 201 ALA H O 1
ATOM 8669 N N . ASP H 1 101 ? 49.352 131.566 -26.266 1.00 26.93 202 ASP H N 1
ATOM 8670 C CA . ASP H 1 101 ? 50.128 130.645 -27.098 1.00 29.03 202 ASP H CA 1
ATOM 8671 C C . ASP H 1 101 ? 50.495 129.355 -26.383 1.00 27.06 202 ASP H C 1
ATOM 8672 O O . ASP H 1 101 ? 50.546 128.263 -27.017 1.00 27.00 202 ASP H O 1
ATOM 8677 N N . GLU H 1 102 ? 50.741 129.466 -25.074 1.00 26.11 203 GLU H N 1
ATOM 8678 C CA . GLU H 1 102 ? 50.977 128.272 -24.226 1.00 24.39 203 GLU H CA 1
ATOM 8679 C C . GLU H 1 102 ? 49.724 127.384 -24.146 1.00 23.39 203 GLU H C 1
ATOM 8680 O O . GLU H 1 102 ? 49.843 126.122 -24.091 1.00 23.70 203 GLU H O 1
ATOM 8686 N N . CYS H 1 103 ? 48.534 128.010 -24.135 1.00 24.07 204 CYS H N 1
ATOM 8687 C CA . CYS H 1 103 ? 47.274 127.234 -24.060 1.00 23.19 204 CYS H CA 1
ATOM 8688 C C . CYS H 1 103 ? 47.089 126.446 -25.326 1.00 25.31 204 CYS H C 1
ATOM 8689 O O . CYS H 1 103 ? 46.544 125.327 -25.313 1.00 25.07 204 CYS H O 1
ATOM 8692 N N . LYS H 1 104 ? 47.522 127.030 -26.427 1.00 25.46 205 LYS H N 1
ATOM 8693 C CA . LYS H 1 104 ? 47.418 126.377 -27.713 1.00 27.95 205 LYS H CA 1
ATOM 8694 C C . LYS H 1 104 ? 48.310 125.151 -27.775 1.00 27.02 205 LYS H C 1
ATOM 8695 O O . LYS H 1 104 ? 47.849 124.061 -28.196 1.00 28.20 205 LYS H O 1
ATOM 8701 N N . LEU H 1 105 ? 49.554 125.304 -27.325 1.00 25.37 206 LEU H N 1
ATOM 8702 C CA . LEU H 1 105 ? 50.527 124.219 -27.325 1.00 25.68 206 LEU H CA 1
ATOM 8703 C C . LEU H 1 105 ? 50.082 123.083 -26.377 1.00 24.91 206 LEU H C 1
ATOM 8704 O O . LEU H 1 105 ? 50.207 121.900 -26.690 1.00 23.69 206 LEU H O 1
ATOM 8709 N N . LEU H 1 106 ? 49.513 123.463 -25.241 1.00 21.63 207 LEU H N 1
ATOM 8710 C CA . LEU H 1 106 ? 49.137 122.490 -24.248 1.00 21.60 207 LEU H CA 1
ATOM 8711 C C . LEU H 1 106 ? 47.766 121.904 -24.468 1.00 21.64 207 LEU H C 1
ATOM 8712 O O . LEU H 1 106 ? 47.348 121.028 -23.702 1.00 22.65 207 LEU H O 1
ATOM 8717 N N . GLN H 1 107 ? 47.044 122.414 -25.456 1.00 19.74 208 GLN H N 1
ATOM 8718 C CA . GLN H 1 107 ? 45.629 122.008 -25.668 1.00 23.14 208 GLN H CA 1
ATOM 8719 C C . GLN H 1 107 ? 44.749 122.097 -24.396 1.00 20.90 208 GLN H C 1
ATOM 8720 O O . GLN H 1 107 ? 44.125 121.116 -23.972 1.00 18.38 208 GLN H O 1
ATOM 8726 N N . ILE H 1 108 ? 44.741 123.272 -23.774 1.00 19.88 209 ILE H N 1
ATOM 8727 C CA . ILE H 1 108 ? 43.990 123.542 -22.515 1.00 20.41 209 ILE H CA 1
ATOM 8728 C C . ILE H 1 108 ? 43.059 124.726 -22.619 1.00 21.09 209 ILE H C 1
ATOM 8729 O O . ILE H 1 108 ? 43.278 125.616 -23.444 1.00 21.38 209 ILE H O 1
ATOM 8734 N N . ASP H 1 109 ? 41.994 124.696 -21.825 1.00 21.94 210 ASP H N 1
ATOM 8735 C CA . ASP H 1 109 ? 41.147 125.897 -21.677 1.00 25.17 210 ASP H CA 1
ATOM 8736 C C . ASP H 1 109 ? 41.956 127.165 -21.277 1.00 22.74 210 ASP H C 1
ATOM 8737 O O . ASP H 1 109 ? 42.938 127.040 -20.595 1.00 22.05 210 ASP H O 1
ATOM 8742 N N . ALA H 1 110 ? 41.517 128.377 -21.655 1.00 21.45 211 ALA H N 1
ATOM 8743 C CA . ALA H 1 110 ? 42.271 129.586 -21.256 1.00 20.89 211 ALA H CA 1
ATOM 8744 C C . ALA H 1 110 ? 42.311 129.768 -19.740 1.00 20.32 211 ALA H C 1
ATOM 8745 O O . ALA H 1 110 ? 43.289 130.248 -19.190 1.00 22.39 211 ALA H O 1
ATOM 8747 N N . GLY H 1 111 ? 41.239 129.393 -19.065 1.00 19.61 212 GLY H N 1
ATOM 8748 C CA . GLY H 1 111 ? 41.223 129.523 -17.604 1.00 19.78 212 GLY H CA 1
ATOM 8749 C C . GLY H 1 111 ? 41.632 128.283 -16.824 1.00 19.38 212 GLY H C 1
ATOM 8750 O O . GLY H 1 111 ? 41.386 128.209 -15.614 1.00 20.52 212 GLY H O 1
ATOM 8751 N N . GLU H 1 112 ? 42.298 127.330 -17.491 1.00 19.78 213 GLU H N 1
ATOM 8752 C CA . GLU H 1 112 ? 42.846 126.126 -16.803 1.00 19.37 213 GLU H CA 1
ATOM 8753 C C . GLU H 1 112 ? 43.949 126.611 -15.884 1.00 21.08 213 GLU H C 1
ATOM 8754 O O . GLU H 1 112 ? 44.874 127.228 -16.382 1.00 20.77 213 GLU H O 1
ATOM 8760 N N . PRO H 1 113 ? 43.872 126.325 -14.552 1.00 21.03 214 PRO H N 1
ATOM 8761 C CA . PRO H 1 113 ? 44.945 126.728 -13.678 1.00 20.41 214 PRO H CA 1
ATOM 8762 C C . PRO H 1 113 ? 46.148 125.837 -14.009 1.00 21.59 214 PRO H C 1
ATOM 8763 O O . PRO H 1 113 ? 45.993 124.616 -14.227 1.00 21.00 214 PRO H O 1
ATOM 8767 N N . CYS H 1 114 ? 47.336 126.448 -14.077 1.00 21.31 215 CYS H N 1
ATOM 8768 C CA . CYS H 1 114 ? 48.519 125.722 -14.459 1.00 21.20 215 CYS H CA 1
ATOM 8769 C C . CYS H 1 114 ? 49.565 125.765 -13.357 1.00 21.72 215 CYS H C 1
ATOM 8770 O O . CYS H 1 114 ? 49.677 126.756 -12.647 1.00 22.64 215 CYS H O 1
ATOM 8773 N N . LEU H 1 115 ? 50.299 124.673 -13.204 1.00 20.45 216 LEU H N 1
ATOM 8774 C CA . LEU H 1 115 ? 51.401 124.585 -12.294 1.00 20.81 216 LEU H CA 1
ATOM 8775 C C . LEU H 1 115 ? 52.665 125.071 -13.032 1.00 23.33 216 LEU H C 1
ATOM 8776 O O . LEU H 1 115 ? 53.134 124.434 -14.010 1.00 21.12 216 LEU H O 1
ATOM 8781 N N . LEU H 1 116 ? 53.198 126.202 -12.577 1.00 23.48 217 LEU H N 1
ATOM 8782 C CA . LEU H 1 116 ? 54.431 126.753 -13.152 1.00 23.18 217 LEU H CA 1
ATOM 8783 C C . LEU H 1 116 ? 55.617 126.412 -12.223 1.00 24.11 217 LEU H C 1
ATOM 8784 O O . LEU H 1 116 ? 55.514 126.646 -10.988 1.00 24.14 217 LEU H O 1
ATOM 8789 N N . ILE H 1 117 ? 56.667 125.799 -12.779 1.00 22.78 218 ILE H N 1
ATOM 8790 C CA . ILE H 1 117 ? 57.849 125.393 -11.978 1.00 26.09 218 ILE H CA 1
ATOM 8791 C C . ILE H 1 117 ? 59.077 125.992 -12.658 1.00 26.52 218 ILE H C 1
ATOM 8792 O O . ILE H 1 117 ? 59.320 125.703 -13.822 1.00 27.25 218 ILE H O 1
ATOM 8797 N N . ARG H 1 118 ? 59.759 126.893 -11.964 1.00 25.84 219 ARG H N 1
ATOM 8798 C CA . ARG H 1 118 ? 60.957 127.467 -12.505 1.00 25.91 219 ARG H CA 1
ATOM 8799 C C . ARG H 1 118 ? 62.108 126.814 -11.749 1.00 25.64 219 ARG H C 1
ATOM 8800 O O . ARG H 1 118 ? 62.113 126.788 -10.499 1.00 22.82 219 ARG H O 1
ATOM 8808 N N . ARG H 1 119 ? 63.050 126.251 -12.492 1.00 23.41 220 ARG H N 1
ATOM 8809 C CA . ARG H 1 119 ? 64.129 125.616 -11.840 1.00 22.77 220 ARG H CA 1
ATOM 8810 C C . ARG H 1 119 ? 65.456 126.123 -12.315 1.00 22.27 220 ARG H C 1
ATOM 8811 O O . ARG H 1 119 ? 65.608 126.439 -13.499 1.00 20.44 220 ARG H O 1
ATOM 8819 N N . ARG H 1 120 ? 66.441 126.021 -11.447 1.00 18.84 221 ARG H N 1
ATOM 8820 C CA . ARG H 1 120 ? 67.861 126.182 -11.854 1.00 21.21 221 ARG H CA 1
ATOM 8821 C C . ARG H 1 120 ? 68.641 125.037 -11.262 1.00 21.25 221 ARG H C 1
ATOM 8822 O O . ARG H 1 120 ? 68.377 124.683 -10.135 1.00 22.38 221 ARG H O 1
ATOM 8830 N N . THR H 1 121 ? 69.612 124.473 -11.998 1.00 20.70 222 THR H N 1
ATOM 8831 C CA . THR H 1 121 ? 70.396 123.364 -11.519 1.00 20.23 222 THR H CA 1
ATOM 8832 C C . THR H 1 121 ? 71.848 123.739 -11.656 1.00 22.16 222 THR H C 1
ATOM 8833 O O . THR H 1 121 ? 72.231 124.331 -12.662 1.00 20.56 222 THR H O 1
ATOM 8837 N N . TRP H 1 122 ? 72.635 123.337 -10.639 1.00 21.56 223 TRP H N 1
ATOM 8838 C CA . TRP H 1 122 ? 74.049 123.648 -10.508 1.00 24.86 223 TRP H CA 1
ATOM 8839 C C . TRP H 1 122 ? 74.902 122.432 -10.652 1.00 25.11 223 TRP H C 1
ATOM 8840 O O . TRP H 1 122 ? 74.483 121.305 -10.343 1.00 23.22 223 TRP H O 1
ATOM 8851 N N . SER H 1 123 ? 76.122 122.663 -11.158 1.00 27.67 224 SER H N 1
ATOM 8852 C CA . SER H 1 123 ? 77.156 121.647 -11.096 1.00 26.85 224 SER H CA 1
ATOM 8853 C C . SER H 1 123 ? 78.303 122.187 -10.250 1.00 28.35 224 SER H C 1
ATOM 8854 O O . SER H 1 123 ? 79.167 122.873 -10.807 1.00 27.53 224 SER H O 1
ATOM 8857 N N . GLY H 1 124 ? 78.331 121.871 -8.930 1.00 26.50 225 GLY H N 1
ATOM 8858 C CA . GLY H 1 124 ? 79.213 122.568 -8.032 1.00 27.84 225 GLY H CA 1
ATOM 8859 C C . GLY H 1 124 ? 78.711 123.994 -7.854 1.00 28.99 225 GLY H C 1
ATOM 8860 O O . GLY H 1 124 ? 77.555 124.204 -7.463 1.00 29.61 225 GLY H O 1
ATOM 8861 N N . ARG H 1 125 ? 79.550 125.001 -8.108 1.00 28.96 226 ARG H N 1
ATOM 8862 C CA . ARG H 1 125 ? 79.058 126.371 -7.946 1.00 29.59 226 ARG H CA 1
ATOM 8863 C C . ARG H 1 125 ? 78.657 126.993 -9.277 1.00 28.82 226 ARG H C 1
ATOM 8864 O O . ARG H 1 125 ? 78.354 128.171 -9.345 1.00 29.56 226 ARG H O 1
ATOM 8872 N N . GLN H 1 126 ? 78.670 126.193 -10.328 1.00 26.16 227 GLN H N 1
ATOM 8873 C CA . GLN H 1 126 ? 78.382 126.680 -11.670 1.00 25.79 227 GLN H CA 1
ATOM 8874 C C . GLN H 1 126 ? 76.953 126.277 -12.004 1.00 24.91 227 GLN H C 1
ATOM 8875 O O . GLN H 1 126 ? 76.639 125.073 -12.003 1.00 21.93 227 GLN H O 1
ATOM 8881 N N . PRO H 1 127 ? 76.111 127.275 -12.310 1.00 26.42 228 PRO H N 1
ATOM 8882 C CA . PRO H 1 127 ? 74.764 127.076 -12.896 1.00 27.52 228 PRO H CA 1
ATOM 8883 C C . PRO H 1 127 ? 74.837 126.489 -14.284 1.00 27.69 228 PRO H C 1
ATOM 8884 O O . PRO H 1 127 ? 75.467 127.065 -15.230 1.00 30.39 228 PRO H O 1
ATOM 8888 N N . VAL H 1 128 ? 74.262 125.307 -14.437 1.00 26.39 229 VAL H N 1
ATOM 8889 C CA . VAL H 1 128 ? 74.289 124.649 -15.737 1.00 24.08 229 VAL H CA 1
ATOM 8890 C C . VAL H 1 128 ? 73.078 125.029 -16.604 1.00 24.90 229 VAL H C 1
ATOM 8891 O O . VAL H 1 128 ? 73.183 125.168 -17.862 1.00 24.68 229 VAL H O 1
ATOM 8895 N N . THR H 1 129 ? 71.909 125.112 -15.983 1.00 21.92 230 THR H N 1
ATOM 8896 C CA . THR H 1 129 ? 70.703 125.229 -16.784 1.00 20.25 230 THR H CA 1
ATOM 8897 C C . THR H 1 129 ? 69.614 125.934 -15.970 1.00 20.41 230 THR H C 1
ATOM 8898 O O . THR H 1 129 ? 69.595 125.835 -14.711 1.00 17.33 230 THR H O 1
ATOM 8902 N N . ALA H 1 130 ? 68.697 126.597 -16.662 1.00 19.47 231 ALA H N 1
ATOM 8903 C CA . ALA H 1 130 ? 67.516 127.059 -15.941 1.00 19.99 231 ALA H CA 1
ATOM 8904 C C . ALA H 1 130 ? 66.376 126.698 -16.807 1.00 20.74 231 ALA H C 1
ATOM 8905 O O . ALA H 1 130 ? 66.497 126.771 -18.064 1.00 20.53 231 ALA H O 1
ATOM 8907 N N . ALA H 1 131 ? 65.234 126.367 -16.197 1.00 19.11 232 ALA H N 1
ATOM 8908 C CA . ALA H 1 131 ? 64.090 125.968 -17.032 1.00 20.30 232 ALA H CA 1
ATOM 8909 C C . ALA H 1 131 ? 62.800 126.574 -16.522 1.00 21.83 232 ALA H C 1
ATOM 8910 O O . ALA H 1 131 ? 62.651 126.797 -15.278 1.00 20.13 232 ALA H O 1
ATOM 8912 N N . ARG H 1 132 ? 61.837 126.743 -17.434 1.00 21.84 233 ARG H N 1
ATOM 8913 C CA . ARG H 1 132 ? 60.497 127.223 -17.017 1.00 23.30 233 ARG H CA 1
ATOM 8914 C C . ARG H 1 132 ? 59.584 126.120 -17.470 1.00 22.44 233 ARG H C 1
ATOM 8915 O O . ARG H 1 132 ? 59.570 125.775 -18.658 1.00 22.36 233 ARG H O 1
ATOM 8923 N N . LEU H 1 133 ? 58.926 125.441 -16.513 1.00 23.51 234 LEU H N 1
ATOM 8924 C CA . LEU H 1 133 ? 58.084 124.288 -16.838 1.00 22.65 234 LEU H CA 1
ATOM 8925 C C . LEU H 1 133 ? 56.638 124.622 -16.456 1.00 23.58 234 LEU H C 1
ATOM 8926 O O . LEU H 1 133 ? 56.332 124.915 -15.318 1.00 23.42 234 LEU H O 1
ATOM 8931 N N . ILE H 1 134 ? 55.769 124.628 -17.437 1.00 23.71 235 ILE H N 1
ATOM 8932 C CA . ILE H 1 134 ? 54.367 124.914 -17.174 1.00 23.42 235 ILE H CA 1
ATOM 8933 C C . ILE H 1 134 ? 53.560 123.618 -17.459 1.00 21.69 235 ILE H C 1
ATOM 8934 O O . ILE H 1 134 ? 53.741 122.962 -18.506 1.00 20.36 235 ILE H O 1
ATOM 8939 N N . HIS H 1 135 ? 52.648 123.261 -16.538 1.00 20.81 236 HIS H N 1
ATOM 8940 C CA . HIS H 1 135 ? 51.849 121.999 -16.632 1.00 19.39 236 HIS H CA 1
ATOM 8941 C C . HIS H 1 135 ? 50.424 122.381 -16.518 1.00 18.79 236 HIS H C 1
ATOM 8942 O O . HIS H 1 135 ? 50.111 123.208 -15.708 1.00 19.98 236 HIS H O 1
ATOM 8949 N N . PRO H 1 136 ? 49.547 121.783 -17.316 1.00 20.99 237 PRO H N 1
ATOM 8950 C CA . PRO H 1 136 ? 48.130 121.981 -16.991 1.00 19.56 237 PRO H CA 1
ATOM 8951 C C . PRO H 1 136 ? 47.855 121.379 -15.617 1.00 19.36 237 PRO H C 1
ATOM 8952 O O . PRO H 1 136 ? 48.348 120.302 -15.321 1.00 20.61 237 PRO H O 1
ATOM 8956 N N . GLY H 1 137 ? 47.091 122.073 -14.780 1.00 19.30 238 GLY H N 1
ATOM 8957 C CA . GLY H 1 137 ? 46.951 121.703 -13.366 1.00 18.86 238 GLY H CA 1
ATOM 8958 C C . GLY H 1 137 ? 46.120 120.427 -13.287 1.00 20.69 238 GLY H C 1
ATOM 8959 O O . GLY H 1 137 ? 46.256 119.690 -12.316 1.00 19.37 238 GLY H O 1
ATOM 8960 N N . SER H 1 138 ? 45.314 120.151 -14.310 1.00 17.86 239 SER H N 1
ATOM 8961 C CA . SER H 1 138 ? 44.520 118.864 -14.345 1.00 20.98 239 SER H CA 1
ATOM 8962 C C . SER H 1 138 ? 45.361 117.642 -14.787 1.00 22.95 239 SER H C 1
ATOM 8963 O O . SER H 1 138 ? 44.924 116.435 -14.745 1.00 24.69 239 SER H O 1
ATOM 8966 N N . ARG H 1 139 ? 46.599 117.906 -15.162 1.00 21.02 240 ARG H N 1
ATOM 8967 C CA . ARG H 1 139 ? 47.325 116.827 -15.807 1.00 22.37 240 ARG H CA 1
ATOM 8968 C C . ARG H 1 139 ? 48.677 116.492 -15.157 1.00 24.23 240 ARG H C 1
ATOM 8969 O O . ARG H 1 139 ? 49.311 115.491 -15.527 1.00 25.86 240 ARG H O 1
ATOM 8977 N N . HIS H 1 140 ? 49.104 117.288 -14.177 1.00 24.45 241 HIS H N 1
ATOM 8978 C CA . HIS H 1 140 ? 50.369 117.019 -13.455 1.00 26.35 241 HIS H CA 1
ATOM 8979 C C . HIS H 1 140 ? 50.289 117.583 -12.025 1.00 27.05 241 HIS H C 1
ATOM 8980 O O . HIS H 1 140 ? 49.773 118.703 -11.823 1.00 29.06 241 HIS H O 1
ATOM 8987 N N . ARG H 1 141 ? 50.736 116.808 -11.041 1.00 26.59 242 ARG H N 1
ATOM 8988 C CA . ARG H 1 141 ? 50.895 117.368 -9.673 1.00 26.25 242 ARG H CA 1
ATOM 8989 C C . ARG H 1 141 ? 52.168 116.877 -9.023 1.00 25.92 242 ARG H C 1
ATOM 8990 O O . ARG H 1 141 ? 52.714 115.894 -9.520 1.00 24.51 242 ARG H O 1
ATOM 8998 N N . LEU H 1 142 ? 52.656 117.564 -7.969 1.00 21.82 243 LEU H N 1
ATOM 8999 C CA . LEU H 1 142 ? 53.815 117.058 -7.302 1.00 21.76 243 LEU H CA 1
ATOM 9000 C C . LEU H 1 142 ? 53.329 116.263 -6.119 1.00 23.19 243 LEU H C 1
ATOM 9001 O O . LEU H 1 142 ? 52.419 116.741 -5.427 1.00 24.68 243 LEU H O 1
ATOM 9006 N N . GLU H 1 143 ? 53.851 115.046 -5.874 1.00 23.06 244 GLU H N 1
ATOM 9007 C CA . GLU H 1 143 ? 53.470 114.252 -4.676 1.00 23.44 244 GLU H CA 1
ATOM 9008 C C . GLU H 1 143 ? 54.701 113.747 -3.962 1.00 22.43 244 GLU H C 1
ATOM 9009 O O . GLU H 1 143 ? 55.636 113.365 -4.608 1.00 22.03 244 GLU H O 1
ATOM 9015 N N . GLY H 1 144 ? 54.673 113.711 -2.644 1.00 21.59 245 GLY H N 1
ATOM 9016 C CA . GLY H 1 144 ? 55.727 113.022 -1.856 1.00 22.05 245 GLY H CA 1
ATOM 9017 C C . GLY H 1 144 ? 55.239 112.616 -0.515 1.00 21.08 245 GLY H C 1
ATOM 9018 O O . GLY H 1 144 ? 54.343 113.271 0.020 1.00 22.24 245 GLY H O 1
ATOM 9019 N N . ARG H 1 145 ? 55.815 111.563 0.052 1.00 18.60 246 ARG H N 1
ATOM 9020 C CA . ARG H 1 145 ? 55.462 111.079 1.321 1.00 18.34 246 ARG H CA 1
ATOM 9021 C C . ARG H 1 145 ? 56.803 110.651 1.900 1.00 18.48 246 ARG H C 1
ATOM 9022 O O . ARG H 1 145 ? 57.604 110.048 1.175 1.00 16.10 246 ARG H O 1
ATOM 9030 N N . PHE H 1 146 ? 57.048 110.988 3.169 1.00 18.13 247 PHE H N 1
ATOM 9031 C CA . PHE H 1 146 ? 58.432 110.879 3.747 1.00 19.19 247 PHE H CA 1
ATOM 9032 C C . PHE H 1 146 ? 58.314 110.768 5.230 1.00 19.69 247 PHE H C 1
ATOM 9033 O O . PHE H 1 146 ? 57.436 111.414 5.829 1.00 20.65 247 PHE H O 1
ATOM 9041 N N . THR H 1 147 ? 59.183 109.979 5.860 1.00 19.21 248 THR H N 1
ATOM 9042 C CA . THR H 1 147 ? 59.287 109.941 7.291 1.00 21.47 248 THR H CA 1
ATOM 9043 C C . THR H 1 147 ? 59.879 111.302 7.781 1.00 22.76 248 THR H C 1
ATOM 9044 O O . THR H 1 147 ? 60.625 111.963 7.050 1.00 24.26 248 THR H O 1
ATOM 9048 N N . LYS H 1 148 ? 59.510 111.691 8.991 1.00 24.27 249 LYS H N 1
ATOM 9049 C CA . LYS H 1 148 ? 59.949 112.946 9.620 1.00 25.80 249 LYS H CA 1
ATOM 9050 C C . LYS H 1 148 ? 61.010 112.581 10.674 1.00 27.19 249 LYS H C 1
ATOM 9051 O O . LYS H 1 148 ? 61.544 111.446 10.671 1.00 29.13 249 LYS H O 1
#

InterPro domains:
  IPR000524 Transcription regulator HTH, GntR [PF00392] (21-84)
  IPR000524 Transcription regulator HTH, GntR [PR00035] (44-58)
  IPR000524 Transcription regulator HTH, GntR [PR00035] (58-74)
  IPR000524 Transcription regulator HTH, GntR [PS50949] (19-87)
  IPR000524 Transcription regulator HTH, GntR [SM00345] (25-84)
  IPR000524 Transcription regulator HTH, GntR [cd07377] (20-85)
  IPR010248 Histidine utilization repressor [TIGR02018] (20-248)
  IPR011663 UbiC transcription regulator-associated [PF07702] (105-242)
  IPR011663 UbiC transcription regulator-associated [SM00866] (105-242)
  IPR028978 Chorismate pyruvate-lyase/UbiC transcription regulator-associated domain superfamily [G3DSA:3.40.1410.10] (103-238)
  IPR028978 Chorismate pyruvate-lyase/UbiC transcription regulator-associated domain superfamily [SSF64288] (72-247)
  IPR036388 Winged helix-like DNA-binding domain superfamily [G3DSA:1.10.10.10] (13-95)
  IPR036390 Winged helix DNA-binding domain superfamily [SSF46785] (17-88)
  IPR050679 Bacterial HTH-type transcriptional regulator [PTHR44846] (14-248)

B-factor: mean 29.14, std 8.1, range [12.68, 69.33]

Radius of gyration: 31.83 Å; Cα contacts (8 Å, |Δi|>4): 2854; chains: 8; bounding box: 84×84×63 Å

Foldseek 3Di:
DKFKDKPWDKDFCADPNCVQFPDRRQIKIWMWMFIADPNATFKIKTKIFRCVQPVCLSVDDCRVPHSVRVSVVRAPWDDKDKDWDWDFDDPVVCVSRVHDRPQIWIWIWMWIARVVGTTMIIIMIGRPVRDDDDDDDDD/DDKFKDKPWDKDFCAPVNCVLFVDRRDIKIWMWMFMDDVNATFKTKTKIFHCVQCVCLSVDDCRVPPSVVVSCVSAPWDDKDKDKDWDFDDPVVCVSRVHDSPFIKIWIWMWIARVPGTTMIIIMIGRPVRDDDDDDDDD/DDKAKDKPWAKDFCADPNCVVFPDRRAIKIWMWMFMDDVRATFKIKTKIFRCVQPVCLSVDDCRVPPSVRVSCVSAPWDDKDKDWDWDQDDPVVCVSNVHDRPFIWIWIWMWIARVPGTTMIIIMIGRPVRDDDDDDDDD/DKFKDKPWAKDFCADPSCVQFPDRRAIKIWMWMFMDDPNATFKIKTKIWRCVQVVCLSVDDCRVPHSVVVSVVRAPWDDKDKDWDWDQDDPVVCVSNVHDSPFTWIWIWMWIDRVPGTTMIIIMIGGPVRDDDDDDDDD/DPKFKDKPWAKDFCADPNCVVFPDRRQIKIWMWMFMDDVRATFKIKIKIFRCVQPVCLSVDDCRPPPSVRVSVVSAPWDDKDKDWDWDQDDPVVCVSNVHDRPFIWIWIWMWIARVPGTTMIIIMIGRPVRDDDDDDDDD/DKFKDKPWAKDFCADPSCVQFPDRRAIKTWMWMFMDDVNATFKTKTKIFRCVQPVCLSVDDCRVPPSVRVSVVRAPWDDKDKDWDWDQDDPVVCVSNVHDSPFIWIWIWMWIDRVPGTTMIIIMIGGPVRDDDDDDDDD/DKFKDKPWAKDFCAPVNCVQFVDRRQIWTWMWMFIDDPNATFKIKTKIFRCVQPVCLSVDDCRVPPPVRVSCVSAPWDDKDWDWDWDQDDPVVCVSRVHDSPFIWIWIWMWIARVVGTTMIIIIIGRPVRDDDDDDDDD/DDKFKDKPWDKDFCAPVNCVLFVDSRDIKIWMWMFMADVNATFKTKTKIFDCVQCVCLSVDDCRVPPSVRVSCVSAPWDDKDKDKDWDFDDPVVCVSRVHDRPQIKIWIWMWIDRVPGTTMIIIMIGRPVRDDDDDDDDD

Secondary structure (DSSP, 8-state):
-EEEE--EEEEE-HHHHHHHH--TTSEEEEEEEEEEETTEEEEEEEEEEETTTSTTGGG--TTSS-HHHHHHHHS---EEEEEEEEEPPPHHHHHHHT--TTS-EEEEEEEEEETTEEEEEEEEEEEGGG--EEEEEE-/--EEEE--EEEEE-HHHHHHHH--TTSEEEEEEEEEEETTEEEEEEEEEEETTT-TTGGG--TTTS-HHHHHHHHS---EEEEEEEEEEPPHHHHHHHT--TT-EEEEEEEEEEETTEEEEEEEEEEETTT--EEEEEE-/--EEEE--EEEEE-HHHHHHHH--TTSEEEEEEEEEEETTEEEEEEEEEEETTT-TTGGG--TTTS-HHHHHHHHS---EEEEEEEEEEPPHHHHHHHT--TT-EEEEEEEEEEETTEEEEEEEEEEETTT--EEEEEE-/-EEEE--EEEEE-HHHHHHHH--TTSEEEEEEEEEEETTEEEEEEEEEEETTTSTTGGGS-TTTS-HHHHHHHHS---EEEEEEEEEEPPHHHHHHHT--TT-EEEEEEEEEEETTEEEEEEEEEEETTT--EEEEEE-/--EEEE--EEEEE-HHHHHHHH--TTSEEEEEEEEEEETTEEEEEEEEEEETTT-TTGGGS-TTTS-HHHHHHHHS---EEEEEEEEEPPPHHHHHHHT--TT--EEEEEEEEEETTEEEEEEEEEEETTT--EEEEEE-/-EEEE--EEEEE-HHHHHHHH--TTSEEEEEEEEEEETTEEEEEEEEEEETTT-TTGGG--TTTS-HHHHHHHHS---EEEEEEEEEEPPHHHHHHHT--TT-EEEEEEEEEEETTEEEEEEEEEEETTT--EEEEEE-/-EEEE--EEEEE-HHHHHHHT--TTSEEEEEEEEEEETTEEEEEEEEEEETTT-TTGGG--TTSS-HHHHHHHHS---EEEEEEEEEEPPHHHHHHHT--TTSEEEEEEEEEEETTEEEEEEEEEEETTT--EEEEEE-/--EEEE--EEEEE-HHHHHHHH--TTSEEEEEEEEEEETTEEEEEEEEEEETTT-TTGGGS-TTTS-HHHHHHHHS---EEEEEEEEEEPPHHHHHHHT--TT-EEEEEEEEEEETTEEEEEEEEEEETTT--EEEEEE-

CATH classification: 3.40.1410.10

Nearest PDB structures (foldseek):
  2pkh-assembly2_F  TM=1.007E+00  e=3.599E-27  Pseudomonas syringae pv. tomato str. DC3000
  3eet-assembly2_B-3  TM=8.810E-01  e=2.870E-08  Streptomyces avermitilis
  3eet-assembly1_A-2  TM=8.275E-01  e=1.045E-08  Streptomyces avermitilis
  2p19-assembly2_B-2  TM=8.288E-01  e=1.732E-08  Corynebacterium glutamicum
  2ra5-assembly1_A-2  TM=9.097E-01  e=7.456E-07  Streptomyces coelicolor A3(2)

Solvent-accessible surface area: 51201 Å² total